Protein AF-A0A927RTX3-F1 (afdb_monomer_lite)

Structure (mmCIF, N/CA/C/O backbone):
data_AF-A0A927RTX3-F1
#
_entry.id   AF-A0A927RTX3-F1
#
loop_
_atom_site.group_PDB
_atom_site.id
_atom_site.type_symbol
_atom_site.label_atom_id
_atom_site.label_alt_id
_atom_site.label_comp_id
_atom_site.label_asym_id
_atom_site.label_entity_id
_atom_site.label_seq_id
_atom_site.pdbx_PDB_ins_code
_atom_site.Cartn_x
_atom_site.Cartn_y
_atom_site.Cartn_z
_atom_site.occupancy
_atom_site.B_iso_or_equiv
_atom_site.auth_seq_id
_atom_site.auth_comp_id
_atom_site.auth_asym_id
_atom_site.auth_atom_id
_atom_site.pdbx_PDB_model_num
ATOM 1 N N . MET A 1 1 ? -53.000 -12.855 0.018 1.00 34.09 1 MET A N 1
ATOM 2 C CA . MET A 1 1 ? -52.598 -13.920 -0.933 1.00 34.09 1 MET A CA 1
ATOM 3 C C . MET A 1 1 ? -52.590 -13.356 -2.346 1.00 34.09 1 MET A C 1
ATOM 5 O O . MET A 1 1 ? -53.584 -12.774 -2.747 1.00 34.09 1 MET A O 1
ATOM 9 N N . LEU A 1 2 ? -51.492 -13.615 -3.063 1.00 26.03 2 LEU A N 1
ATOM 10 C CA . LEU A 1 2 ? -51.270 -13.464 -4.510 1.00 26.03 2 LEU A CA 1
ATOM 11 C C . LEU A 1 2 ? -51.064 -12.046 -5.086 1.00 26.03 2 LEU A C 1
ATOM 13 O O . LEU A 1 2 ? -51.989 -11.362 -5.503 1.00 26.03 2 LEU A O 1
ATOM 17 N N . ASN A 1 3 ? -49.768 -11.753 -5.256 1.00 25.67 3 ASN A N 1
ATOM 18 C CA . ASN A 1 3 ? -49.140 -11.005 -6.351 1.00 25.67 3 ASN A CA 1
ATOM 19 C C . ASN A 1 3 ? -49.271 -9.475 -6.387 1.00 25.67 3 ASN A C 1
ATOM 21 O O . ASN A 1 3 ? -50.025 -8.907 -7.169 1.00 25.67 3 ASN A O 1
ATOM 25 N N . SER A 1 4 ? -48.350 -8.821 -5.674 1.00 25.05 4 SER A N 1
ATOM 26 C CA . SER A 1 4 ? -47.776 -7.530 -6.066 1.00 25.05 4 SER A CA 1
ATOM 27 C C . SER A 1 4 ? -46.387 -7.777 -6.665 1.00 25.05 4 SER A C 1
ATOM 29 O O . SER A 1 4 ? -45.463 -8.110 -5.928 1.00 25.05 4 SER A O 1
ATOM 31 N N . ILE A 1 5 ? -46.233 -7.640 -7.989 1.00 30.06 5 ILE A N 1
ATOM 32 C CA . ILE A 1 5 ? -44.924 -7.544 -8.657 1.00 30.06 5 ILE A CA 1
ATOM 33 C C . ILE A 1 5 ? -45.000 -6.538 -9.826 1.00 30.06 5 ILE A C 1
ATOM 35 O O . ILE A 1 5 ? -45.649 -6.777 -10.839 1.00 30.06 5 ILE A O 1
ATOM 39 N N . LYS A 1 6 ? -44.225 -5.457 -9.653 1.00 26.33 6 LYS A N 1
ATOM 40 C CA . LYS A 1 6 ? -43.442 -4.676 -10.640 1.00 26.33 6 LYS A CA 1
ATOM 41 C C . LYS A 1 6 ? -44.137 -3.699 -11.601 1.00 26.33 6 LYS A C 1
ATOM 43 O O . LYS A 1 6 ? -44.420 -3.956 -12.765 1.00 26.33 6 LYS A O 1
ATOM 48 N N . SER A 1 7 ? -44.205 -2.480 -11.072 1.00 24.50 7 SER A N 1
ATOM 49 C CA . SER A 1 7 ? -43.767 -1.199 -11.646 1.00 24.50 7 SER A CA 1
ATOM 50 C C . SER A 1 7 ? -42.759 -1.232 -12.823 1.00 24.50 7 SER A C 1
ATOM 52 O O . SER A 1 7 ? -41.646 -1.735 -12.697 1.00 24.50 7 SER A O 1
ATOM 54 N N . LYS A 1 8 ? -43.175 -0.529 -13.891 1.00 24.83 8 LYS A N 1
ATOM 55 C CA . LYS A 1 8 ? -42.449 0.395 -14.795 1.00 24.83 8 LYS A CA 1
ATOM 56 C C . LYS A 1 8 ? -41.190 -0.096 -15.526 1.00 24.83 8 LYS A C 1
ATOM 58 O O . LYS A 1 8 ? -40.077 -0.085 -15.015 1.00 24.83 8 LYS A O 1
ATOM 63 N N . THR A 1 9 ? -41.361 -0.315 -16.830 1.00 25.31 9 THR A N 1
ATOM 64 C CA . THR A 1 9 ? -40.290 -0.321 -17.835 1.00 25.31 9 THR A CA 1
ATOM 65 C C . THR A 1 9 ? -40.784 0.400 -19.096 1.00 25.31 9 THR A C 1
ATOM 67 O O . THR A 1 9 ? -41.939 0.232 -19.483 1.00 25.31 9 THR A O 1
ATOM 70 N N . LYS A 1 10 ? -39.864 1.110 -19.767 1.00 24.94 10 LYS A N 1
ATOM 71 C CA . LYS A 1 10 ? -39.916 1.644 -21.148 1.00 24.94 10 LYS A CA 1
ATOM 72 C C . LYS A 1 10 ? -40.526 3.040 -21.352 1.00 24.94 10 LYS A C 1
ATOM 74 O O . LYS A 1 10 ? -41.687 3.168 -21.726 1.00 24.94 10 LYS A O 1
ATOM 79 N N . LYS A 1 11 ? -39.664 4.064 -21.285 1.00 24.02 11 LYS A N 1
ATOM 80 C CA . LYS A 1 11 ? -39.169 4.855 -22.442 1.00 24.02 11 LYS A CA 1
ATOM 81 C C . LYS A 1 11 ? -38.608 6.199 -21.957 1.00 24.02 11 LYS A C 1
ATOM 83 O O . LYS A 1 11 ? -39.391 7.055 -21.582 1.00 24.02 11 LYS A O 1
ATOM 88 N N . ILE A 1 12 ? -37.291 6.383 -22.053 1.00 24.83 12 ILE A N 1
ATOM 89 C CA . ILE A 1 12 ? -36.642 7.579 -22.619 1.00 24.83 12 ILE A CA 1
ATOM 90 C C . ILE A 1 12 ? -35.272 7.115 -23.136 1.00 24.83 12 ILE A C 1
ATOM 92 O O . ILE A 1 12 ? -34.474 6.525 -22.415 1.00 24.83 12 ILE A O 1
ATOM 96 N N . ILE A 1 13 ? -35.086 7.309 -24.437 1.00 31.06 13 ILE A N 1
ATOM 97 C CA . ILE A 1 13 ? -33.852 7.159 -25.206 1.00 31.06 13 ILE A CA 1
ATOM 98 C C . ILE A 1 13 ? -33.151 8.512 -25.072 1.00 31.06 13 ILE A C 1
ATOM 100 O O . ILE A 1 13 ? -33.700 9.470 -25.609 1.00 31.06 13 ILE A O 1
ATOM 104 N N . CYS A 1 14 ? -32.039 8.621 -24.323 1.00 29.05 14 CYS A N 1
ATOM 105 C CA . CYS A 1 14 ? -31.213 9.847 -24.306 1.00 29.05 14 CYS A CA 1
ATOM 106 C C . CYS A 1 14 ? -29.834 9.769 -23.596 1.00 29.05 14 CYS A C 1
ATOM 108 O O . CYS A 1 14 ? -29.438 10.756 -22.980 1.00 29.05 14 CYS A O 1
ATOM 110 N N . SER A 1 15 ? -29.058 8.668 -23.626 1.00 28.02 15 SER A N 1
ATOM 111 C CA . SER A 1 15 ? -27.756 8.692 -22.897 1.00 28.02 15 SER A CA 1
ATOM 112 C C . SER A 1 15 ? -26.576 7.863 -23.422 1.00 28.02 15 SER A C 1
ATOM 114 O O . SER A 1 15 ? -25.593 7.767 -22.704 1.00 28.02 15 SER A O 1
ATOM 116 N N . ILE A 1 16 ? -26.593 7.275 -24.629 1.00 29.42 16 ILE A N 1
ATOM 117 C CA . ILE A 1 16 ? -25.418 6.515 -25.140 1.00 29.42 16 ILE A CA 1
ATOM 118 C C . ILE A 1 16 ? -25.230 6.707 -26.659 1.00 29.42 16 ILE A C 1
ATOM 120 O O . ILE A 1 16 ? -25.156 5.751 -27.422 1.00 29.42 16 ILE A O 1
ATOM 124 N N . ALA A 1 17 ? -25.220 7.957 -27.132 1.00 27.33 17 ALA A N 1
ATOM 125 C CA . ALA A 1 17 ? -24.906 8.263 -28.539 1.00 27.33 17 ALA A CA 1
ATOM 126 C C . ALA A 1 17 ? -24.318 9.671 -28.769 1.00 27.33 17 ALA A C 1
ATOM 128 O O . ALA A 1 17 ? -24.408 10.199 -29.873 1.00 27.33 17 ALA A O 1
ATOM 129 N N . LEU A 1 18 ? -23.722 10.298 -27.748 1.00 27.44 18 LEU A N 1
ATOM 130 C CA . LEU A 1 18 ? -23.052 11.597 -27.907 1.00 27.44 18 LEU A CA 1
ATOM 131 C C . LEU A 1 18 ? -21.828 11.746 -26.985 1.00 27.44 18 LEU A C 1
ATOM 133 O O . LEU A 1 18 ? -21.615 12.773 -26.359 1.00 27.44 18 LEU A O 1
ATOM 137 N N . ALA A 1 19 ? -21.026 10.681 -26.918 1.00 28.19 19 ALA A N 1
ATOM 138 C CA . ALA A 1 19 ? -19.646 10.684 -26.417 1.00 28.19 19 ALA A CA 1
ATOM 139 C C . ALA A 1 19 ? -18.730 9.906 -27.390 1.00 28.19 19 ALA A C 1
ATOM 141 O O . ALA A 1 19 ? -17.828 9.183 -26.991 1.00 28.19 19 ALA A O 1
ATOM 142 N N . LEU A 1 20 ? -19.019 10.019 -28.692 1.00 28.75 20 LEU A N 1
ATOM 143 C CA . LEU A 1 20 ? -18.224 9.484 -29.806 1.00 28.75 20 LEU A CA 1
ATOM 144 C C . LEU A 1 20 ? -18.135 10.551 -30.901 1.00 28.75 20 LEU A C 1
ATOM 146 O O . LEU A 1 20 ? -18.599 10.377 -32.025 1.00 28.75 20 LEU A O 1
ATOM 150 N N . GLY A 1 21 ? -17.612 11.713 -30.525 1.00 29.86 21 GLY A N 1
ATOM 151 C CA . GLY A 1 21 ? -17.548 12.869 -31.405 1.00 29.86 21 GLY A CA 1
ATOM 152 C C . GLY A 1 21 ? -16.584 13.924 -30.899 1.00 29.86 21 GLY A C 1
ATOM 153 O O . GLY A 1 21 ? -17.017 15.041 -30.686 1.00 29.86 21 GLY A O 1
ATOM 154 N N . ILE A 1 22 ? -15.322 13.548 -30.678 1.00 33.56 22 ILE A N 1
ATOM 155 C CA . ILE A 1 22 ? -14.101 14.359 -30.836 1.00 33.56 22 ILE A CA 1
ATOM 156 C C . ILE A 1 22 ? -12.966 13.327 -30.894 1.00 33.56 22 ILE A C 1
ATOM 158 O O . ILE A 1 22 ? -12.798 12.545 -29.966 1.00 33.56 22 ILE A O 1
ATOM 162 N N . GLY A 1 23 ? -12.243 13.271 -32.010 1.00 31.80 23 GLY A N 1
ATOM 163 C CA . GLY A 1 23 ? -11.164 12.294 -32.214 1.00 31.80 23 GLY A CA 1
ATOM 164 C C . GLY A 1 23 ? -11.014 11.800 -33.652 1.00 31.80 23 GLY A C 1
ATOM 165 O O . GLY A 1 23 ? -10.598 10.673 -33.871 1.00 31.80 23 GLY A O 1
ATOM 166 N N . ALA A 1 24 ? -11.398 12.605 -34.641 1.00 28.33 24 ALA A N 1
ATOM 167 C CA . ALA A 1 24 ? -11.062 12.360 -36.040 1.00 28.33 24 ALA A CA 1
ATOM 168 C C . ALA A 1 24 ? -11.024 13.696 -36.790 1.00 28.33 24 ALA A C 1
ATOM 170 O O . ALA A 1 24 ? -11.840 13.963 -37.669 1.00 28.33 24 ALA A O 1
ATOM 171 N N . THR A 1 25 ? -10.083 14.570 -36.430 1.00 26.33 25 THR A N 1
ATOM 172 C CA . THR A 1 25 ? -9.569 15.522 -37.417 1.00 26.33 25 THR A CA 1
ATOM 173 C C . THR A 1 25 ? -8.566 14.766 -38.266 1.00 26.33 25 THR A C 1
ATOM 175 O O . THR A 1 25 ? -7.485 14.396 -37.816 1.00 26.33 25 THR A O 1
ATOM 178 N N . THR A 1 26 ? -8.992 14.489 -39.489 1.00 26.91 26 THR A N 1
ATOM 179 C CA . THR A 1 26 ? -8.202 13.943 -40.581 1.00 26.91 26 THR A CA 1
ATOM 180 C C . THR A 1 26 ? -6.860 14.661 -40.693 1.00 26.91 26 THR A C 1
ATOM 182 O O . THR A 1 26 ? -6.797 15.818 -41.108 1.00 26.91 26 THR A O 1
ATOM 185 N N . PHE A 1 27 ? -5.790 13.945 -40.357 1.00 28.19 27 PHE A N 1
ATOM 186 C CA . PHE A 1 27 ? -4.423 14.293 -40.712 1.00 28.19 27 PHE A CA 1
ATOM 187 C C . PHE A 1 27 ? -4.224 13.957 -42.198 1.00 28.19 27 PHE A C 1
ATOM 189 O O . PHE A 1 27 ? -3.668 12.928 -42.569 1.00 28.19 27 PHE A O 1
ATOM 196 N N . THR A 1 28 ? -4.777 14.781 -43.085 1.00 26.34 28 THR A N 1
ATOM 197 C CA . THR A 1 28 ? -4.452 14.733 -44.513 1.00 26.34 28 THR A CA 1
ATOM 198 C C . THR A 1 28 ? -3.301 15.692 -44.766 1.00 26.34 28 THR A C 1
ATOM 200 O O . THR A 1 28 ? -3.512 16.902 -44.790 1.00 26.34 28 THR A O 1
ATOM 203 N N . GLY A 1 29 ? -2.100 15.144 -44.956 1.00 27.78 29 GLY A N 1
ATOM 204 C CA . GLY A 1 29 ? -0.942 15.903 -45.432 1.00 27.78 29 GLY A CA 1
ATOM 205 C C . GLY A 1 29 ? 0.366 15.625 -44.696 1.00 27.78 29 GLY A C 1
ATOM 206 O O . GLY A 1 29 ? 1.021 16.565 -44.272 1.00 27.78 29 GLY A O 1
ATOM 207 N N . LEU A 1 30 ? 0.771 14.362 -44.560 1.00 26.00 30 LEU A N 1
ATOM 208 C CA . LEU A 1 30 ? 2.174 14.006 -44.324 1.00 26.00 30 LEU A CA 1
ATOM 209 C C . LEU A 1 30 ? 2.565 12.985 -45.388 1.00 26.00 30 LEU A C 1
ATOM 211 O O . LEU A 1 30 ? 2.276 11.799 -45.280 1.00 26.00 30 LEU A O 1
ATOM 215 N N . THR A 1 31 ? 3.175 13.466 -46.465 1.00 23.33 31 THR A N 1
ATOM 216 C CA . THR A 1 31 ? 4.011 12.618 -47.311 1.00 23.33 31 THR A CA 1
ATOM 217 C C . THR A 1 31 ? 5.304 12.383 -46.539 1.00 23.33 31 THR A C 1
ATOM 219 O O . THR A 1 31 ? 6.168 13.256 -46.505 1.00 23.33 31 THR A O 1
ATOM 222 N N . THR A 1 32 ? 5.414 11.243 -45.863 1.00 29.44 32 THR A N 1
ATOM 223 C CA . THR A 1 32 ? 6.668 10.773 -45.275 1.00 29.44 32 THR A CA 1
ATOM 224 C C . THR A 1 32 ? 7.583 10.310 -46.408 1.00 29.44 32 THR A C 1
ATOM 226 O O . THR A 1 32 ? 7.348 9.291 -47.053 1.00 29.44 32 THR A O 1
ATOM 229 N N . GLY A 1 33 ? 8.616 11.094 -46.702 1.00 26.59 33 GLY A N 1
ATOM 230 C CA . GLY A 1 33 ? 9.799 10.578 -47.378 1.00 26.59 33 GLY A CA 1
ATOM 231 C C . GLY A 1 33 ? 10.678 9.942 -46.313 1.00 26.59 33 GLY A C 1
ATOM 232 O O . GLY A 1 33 ? 11.297 10.662 -45.539 1.00 26.59 33 GLY A O 1
ATOM 233 N N . ALA A 1 34 ? 10.682 8.615 -46.222 1.00 28.45 34 ALA A N 1
ATOM 234 C CA . ALA A 1 34 ? 11.751 7.916 -45.529 1.00 28.45 34 ALA A CA 1
ATOM 235 C C . ALA A 1 34 ? 13.000 8.014 -46.417 1.00 28.45 34 ALA A C 1
ATOM 237 O O . ALA A 1 34 ? 13.024 7.415 -47.493 1.00 28.45 34 ALA A O 1
ATOM 238 N N . ASP A 1 35 ? 14.016 8.769 -46.000 1.00 28.23 35 ASP A N 1
ATOM 239 C CA . ASP A 1 35 ? 15.351 8.648 -46.589 1.00 28.23 35 ASP A CA 1
ATOM 240 C C . ASP A 1 35 ? 15.974 7.354 -46.060 1.00 28.23 35 ASP A C 1
ATOM 242 O O . ASP A 1 35 ? 16.711 7.323 -45.080 1.00 28.23 35 ASP A O 1
ATOM 246 N N . ILE A 1 36 ? 15.617 6.245 -46.705 1.00 33.31 36 ILE A N 1
ATOM 247 C CA . ILE A 1 36 ? 16.318 4.979 -46.540 1.00 33.31 36 ILE A CA 1
ATOM 248 C C . ILE A 1 36 ? 17.622 5.122 -47.327 1.00 33.31 36 ILE A C 1
ATOM 250 O O . ILE A 1 36 ? 17.599 5.139 -48.563 1.00 33.31 36 ILE A O 1
ATOM 254 N N . THR A 1 37 ? 18.766 5.198 -46.646 1.00 31.66 37 THR A N 1
ATOM 255 C CA . THR A 1 37 ? 20.087 5.018 -47.266 1.00 31.66 37 THR A CA 1
ATOM 256 C C . THR A 1 37 ? 20.203 3.583 -47.785 1.00 31.66 37 THR A C 1
ATOM 258 O O . THR A 1 37 ? 20.771 2.696 -47.162 1.00 31.66 37 THR A O 1
ATOM 261 N N . THR A 1 38 ? 19.618 3.340 -48.956 1.00 29.22 38 THR A N 1
ATOM 262 C CA . THR A 1 38 ? 19.695 2.075 -49.683 1.00 29.22 38 THR A CA 1
ATOM 263 C C . THR A 1 38 ? 20.921 2.097 -50.590 1.00 29.22 38 THR A C 1
ATOM 265 O O . THR A 1 38 ? 20.962 2.811 -51.592 1.00 29.22 38 THR A O 1
ATOM 268 N N . GLN A 1 39 ? 21.929 1.272 -50.295 1.00 28.16 39 GLN A N 1
ATOM 269 C CA . GLN A 1 39 ? 22.794 0.791 -51.371 1.00 28.16 39 GLN A CA 1
ATOM 270 C C . GLN A 1 39 ? 21.981 -0.216 -52.192 1.00 28.16 39 GLN A C 1
ATOM 272 O O . GLN A 1 39 ? 21.552 -1.252 -51.693 1.00 28.16 39 GLN A O 1
ATOM 277 N N . ALA A 1 40 ? 21.699 0.128 -53.445 1.00 25.47 40 ALA A N 1
ATOM 278 C CA . ALA A 1 40 ? 20.846 -0.656 -54.327 1.00 25.47 40 ALA A CA 1
ATOM 279 C C . ALA A 1 40 ? 21.403 -2.072 -54.594 1.00 25.47 40 ALA A C 1
ATOM 281 O O . ALA A 1 40 ? 22.481 -2.189 -55.173 1.00 25.47 40 ALA A O 1
ATOM 282 N N . LEU A 1 41 ? 20.637 -3.126 -54.255 1.00 27.66 41 LEU A N 1
ATOM 283 C CA . LEU A 1 41 ? 20.157 -4.207 -55.152 1.00 27.66 41 LEU A CA 1
ATOM 284 C C . LEU A 1 41 ? 19.618 -5.438 -54.371 1.00 27.66 41 LEU A C 1
ATOM 286 O O . LEU A 1 41 ? 20.322 -6.030 -53.563 1.00 27.66 41 LEU A O 1
ATOM 290 N N . ASN A 1 42 ? 18.413 -5.880 -54.773 1.00 27.70 42 ASN A N 1
ATOM 291 C CA . ASN A 1 42 ? 17.652 -7.108 -54.449 1.00 27.70 42 ASN A CA 1
ATOM 292 C C . ASN A 1 42 ? 16.775 -7.161 -53.174 1.00 27.70 42 ASN A C 1
ATOM 294 O O . ASN A 1 42 ? 17.170 -6.850 -52.060 1.00 27.70 42 ASN A O 1
ATOM 298 N N . THR A 1 43 ? 15.533 -7.595 -53.409 1.00 37.69 43 THR A N 1
ATOM 299 C CA . THR A 1 43 ? 14.366 -7.701 -52.519 1.00 37.69 43 THR A CA 1
ATOM 300 C C . THR A 1 43 ? 14.570 -8.639 -51.320 1.00 37.69 43 THR A C 1
ATOM 302 O O . THR A 1 43 ? 15.044 -9.757 -51.514 1.00 37.69 43 THR A O 1
ATOM 305 N N . ASN A 1 44 ? 14.088 -8.201 -50.143 1.00 36.69 44 ASN A N 1
ATOM 306 C CA . ASN A 1 44 ? 14.155 -8.794 -48.786 1.00 36.69 44 ASN A CA 1
ATOM 307 C C . ASN A 1 44 ? 15.376 -8.400 -47.927 1.00 36.69 44 ASN A C 1
ATOM 309 O O . ASN A 1 44 ? 16.035 -9.277 -47.374 1.00 36.69 44 ASN A O 1
ATOM 313 N N . GLN A 1 45 ? 15.661 -7.102 -47.760 1.00 39.66 45 GLN A N 1
ATOM 314 C CA . GLN A 1 45 ? 16.615 -6.658 -46.734 1.00 39.66 45 GLN A CA 1
ATOM 315 C C . GLN A 1 45 ? 15.923 -6.295 -45.417 1.00 39.66 45 GLN A C 1
ATOM 317 O O . GLN A 1 45 ? 15.027 -5.455 -45.364 1.00 39.66 45 GLN A O 1
ATOM 322 N N . ILE A 1 46 ? 16.379 -6.980 -44.374 1.00 51.75 46 ILE A N 1
ATOM 323 C CA . ILE A 1 46 ? 16.174 -6.713 -42.952 1.00 51.75 46 ILE A CA 1
ATOM 324 C C . ILE A 1 46 ? 16.980 -5.462 -42.594 1.00 51.75 46 ILE A C 1
ATOM 326 O O . ILE A 1 46 ? 18.134 -5.342 -43.008 1.00 51.75 46 ILE A O 1
ATOM 330 N N . VAL A 1 47 ? 16.355 -4.511 -41.899 1.00 52.97 47 VAL A N 1
ATOM 331 C CA . VAL A 1 47 ? 16.943 -3.192 -41.643 1.00 52.97 47 VAL A CA 1
ATOM 332 C C . VAL A 1 47 ? 17.645 -3.226 -40.289 1.00 52.97 47 VAL A C 1
ATOM 334 O O . VAL A 1 47 ? 16.999 -3.430 -39.264 1.00 52.97 47 VAL A O 1
ATOM 337 N N . LYS A 1 48 ? 18.972 -3.065 -40.310 1.00 50.03 48 LYS A N 1
ATOM 338 C CA . LYS A 1 48 ? 19.807 -2.920 -39.110 1.00 50.03 48 LYS A CA 1
ATOM 339 C C . LYS A 1 48 ? 19.868 -1.463 -38.624 1.00 50.03 48 LYS A C 1
ATOM 341 O O . LYS A 1 48 ? 19.975 -1.227 -37.437 1.00 50.03 48 LYS A O 1
ATOM 346 N N . ASP A 1 49 ? 19.678 -0.502 -39.531 1.00 58.53 49 ASP A N 1
ATOM 347 C CA . ASP A 1 49 ? 19.797 0.926 -39.230 1.00 58.53 49 ASP A CA 1
ATOM 348 C C . ASP A 1 49 ? 18.457 1.636 -39.470 1.00 58.53 49 ASP A C 1
ATOM 350 O O . ASP A 1 49 ? 18.167 2.088 -40.584 1.00 58.53 49 ASP A O 1
ATOM 354 N N . VAL A 1 50 ? 17.594 1.695 -38.449 1.00 62.81 50 VAL A N 1
ATOM 355 C CA . VAL A 1 50 ? 16.304 2.392 -38.560 1.00 62.81 50 VAL A CA 1
ATOM 356 C C . VAL A 1 50 ? 16.436 3.786 -37.965 1.00 62.81 50 VAL A C 1
ATOM 358 O O . VAL A 1 50 ? 16.582 3.966 -36.757 1.00 62.81 50 VAL A O 1
ATOM 361 N N . SER A 1 51 ? 16.317 4.797 -38.823 1.00 64.81 51 SER A N 1
ATOM 362 C CA . SER A 1 51 ? 16.113 6.175 -38.395 1.00 64.81 51 SER A CA 1
ATOM 363 C C . SER A 1 51 ? 14.905 6.772 -39.097 1.00 64.81 51 SER A C 1
ATOM 365 O O . SER A 1 51 ? 14.625 6.465 -40.256 1.00 64.81 51 SER A O 1
ATOM 367 N N . SER A 1 52 ? 14.170 7.624 -38.394 1.00 63.00 52 SER A N 1
ATOM 368 C CA . SER A 1 52 ? 13.112 8.414 -39.012 1.00 63.00 52 SER A CA 1
ATOM 369 C C . SER A 1 52 ? 13.120 9.828 -38.472 1.00 63.00 52 SER A C 1
ATOM 371 O O . SER A 1 52 ? 13.504 10.088 -37.326 1.00 63.00 52 SER A O 1
ATOM 373 N N . THR A 1 53 ? 12.653 10.751 -39.301 1.00 62.03 53 THR A N 1
ATOM 374 C CA . THR A 1 53 ? 12.372 12.107 -38.861 1.00 62.03 53 THR A CA 1
ATOM 375 C C . THR A 1 53 ? 10.988 12.134 -38.215 1.00 62.03 53 THR A C 1
ATOM 377 O O . THR A 1 53 ? 9.974 12.037 -38.903 1.00 62.03 53 THR A O 1
ATOM 380 N N . VAL A 1 54 ? 10.942 12.279 -36.889 1.00 59.56 54 VAL A N 1
ATOM 381 C CA . VAL A 1 54 ? 9.686 12.342 -36.107 1.00 59.56 54 VAL A CA 1
ATOM 382 C C . VAL A 1 54 ? 8.909 13.619 -36.427 1.00 59.56 54 VAL A C 1
ATOM 384 O O . VAL A 1 54 ? 7.683 13.670 -36.355 1.00 59.56 54 VAL A O 1
ATOM 387 N N . VAL A 1 55 ? 9.631 14.655 -36.852 1.00 58.00 55 VAL A N 1
ATOM 388 C CA . VAL A 1 55 ? 9.073 15.884 -37.399 1.00 58.00 55 VAL A CA 1
ATOM 389 C C . VAL A 1 55 ? 9.787 16.178 -38.713 1.00 58.00 55 VAL A C 1
ATOM 391 O O . VAL A 1 55 ? 10.988 16.406 -38.692 1.00 58.00 55 VAL A O 1
ATOM 394 N N . GLY A 1 56 ? 9.061 16.148 -39.838 1.00 48.66 56 GLY A N 1
ATOM 395 C CA . GLY A 1 56 ? 9.613 16.238 -41.197 1.00 48.66 56 GLY A CA 1
ATOM 396 C C . GLY A 1 56 ? 10.675 17.328 -41.406 1.00 48.66 56 GLY A C 1
ATOM 397 O O . GLY A 1 56 ? 10.636 18.379 -40.776 1.00 48.66 56 GLY A O 1
ATOM 398 N N . THR A 1 57 ? 11.614 17.031 -42.310 1.00 40.03 57 THR A N 1
ATOM 399 C CA . THR A 1 57 ? 12.782 17.827 -42.731 1.00 40.03 57 THR A CA 1
ATOM 400 C C . THR A 1 57 ? 12.719 19.324 -42.386 1.00 40.03 57 THR A C 1
ATOM 402 O O . THR A 1 57 ? 12.104 20.110 -43.109 1.00 40.03 57 THR A O 1
ATOM 405 N N . GLY A 1 58 ? 13.419 19.692 -41.308 1.00 48.62 58 GLY A N 1
ATOM 406 C CA . GLY A 1 58 ? 13.815 21.048 -40.933 1.00 48.62 58 GLY A CA 1
ATOM 407 C C . GLY A 1 58 ? 12.703 21.918 -40.349 1.00 48.62 58 GLY A C 1
ATOM 408 O O . GLY A 1 58 ? 11.858 22.432 -41.086 1.00 48.62 58 GLY A O 1
ATOM 409 N N . TYR A 1 59 ? 12.805 22.276 -39.062 1.00 55.41 59 TYR A N 1
ATOM 410 C CA . TYR A 1 59 ? 12.273 23.572 -38.604 1.00 55.41 59 TYR A CA 1
ATOM 411 C C . TYR A 1 59 ? 13.139 24.708 -39.158 1.00 55.41 59 TYR A C 1
ATOM 413 O O . TYR A 1 59 ? 13.700 25.528 -38.435 1.00 55.41 59 TYR A O 1
ATOM 421 N N . ASN A 1 60 ? 13.249 24.752 -40.473 1.00 61.53 60 ASN A N 1
ATOM 422 C CA . ASN A 1 60 ? 13.738 25.910 -41.169 1.00 61.53 60 ASN A CA 1
ATOM 423 C C . ASN A 1 60 ? 12.640 26.941 -40.993 1.00 61.53 60 ASN A C 1
ATOM 425 O O . ASN A 1 60 ? 11.468 26.638 -41.235 1.00 61.53 60 ASN A O 1
ATOM 429 N N . PHE A 1 61 ? 13.007 28.098 -40.454 1.00 75.12 61 PHE A N 1
ATOM 430 C CA . PHE A 1 61 ? 12.097 29.113 -39.945 1.00 75.12 61 PHE A CA 1
ATOM 431 C C . PHE A 1 61 ? 11.259 29.725 -41.083 1.00 75.12 61 PHE A C 1
ATOM 433 O O . PHE A 1 61 ? 11.447 30.855 -41.506 1.00 75.12 61 PHE A O 1
ATOM 440 N N . ASN A 1 62 ? 10.343 28.951 -41.655 1.00 63.41 62 ASN A N 1
ATOM 441 C CA . ASN A 1 62 ? 9.641 29.269 -42.881 1.00 63.41 62 ASN A CA 1
ATOM 442 C C . ASN A 1 62 ? 8.549 30.301 -42.592 1.00 63.41 62 ASN A C 1
ATOM 444 O O . ASN A 1 62 ? 7.596 30.035 -41.862 1.00 63.41 62 ASN A O 1
ATOM 448 N N . VAL A 1 63 ? 8.683 31.476 -43.204 1.00 61.81 63 VAL A N 1
ATOM 449 C CA . VAL A 1 63 ? 7.685 32.557 -43.176 1.00 61.81 63 VAL A CA 1
ATOM 450 C C . VAL A 1 63 ? 6.976 32.686 -44.529 1.00 61.81 63 VAL A C 1
ATOM 452 O O . VAL A 1 63 ? 7.559 32.350 -45.568 1.00 61.81 63 VAL A O 1
ATOM 455 N N . SER A 1 64 ? 5.714 33.131 -44.504 1.00 50.47 64 SER A N 1
ATOM 456 C CA . SER A 1 64 ? 4.791 33.207 -45.652 1.00 50.47 64 SER A CA 1
ATOM 457 C C . SER A 1 64 ? 4.801 34.544 -46.408 1.00 50.47 64 SER A C 1
ATOM 459 O O . SER A 1 64 ? 4.064 34.687 -47.380 1.00 50.47 64 SER A O 1
ATOM 461 N N . THR A 1 65 ? 5.594 35.526 -45.975 1.00 54.91 65 THR A N 1
ATOM 462 C CA . THR A 1 65 ? 5.661 36.882 -46.556 1.00 54.91 65 THR A CA 1
ATOM 463 C C . THR A 1 65 ? 7.112 37.322 -46.792 1.00 54.91 65 THR A C 1
ATOM 465 O O . THR A 1 65 ? 8.039 36.652 -46.338 1.00 54.91 65 THR A O 1
ATOM 468 N N . SER A 1 66 ? 7.299 38.402 -47.562 1.00 53.91 66 SER A N 1
ATOM 469 C CA . SER A 1 66 ? 8.598 38.892 -48.058 1.00 53.91 66 SER A CA 1
ATOM 470 C C . SER A 1 66 ? 9.315 39.908 -47.163 1.00 53.91 66 SER A C 1
ATOM 472 O O . SER A 1 66 ? 10.472 40.203 -47.438 1.00 53.91 66 SER A O 1
ATOM 474 N N . ASP A 1 67 ? 8.655 40.454 -46.140 1.00 57.91 67 ASP A N 1
ATOM 475 C CA . ASP A 1 67 ? 9.292 41.392 -45.202 1.00 57.91 67 ASP A CA 1
ATOM 476 C C . ASP A 1 67 ? 10.313 40.635 -44.322 1.00 57.91 67 ASP A C 1
ATOM 478 O O . ASP A 1 67 ? 10.187 39.432 -44.125 1.00 57.91 67 ASP A O 1
ATOM 482 N N . SER A 1 68 ? 11.374 41.261 -43.821 1.00 63.59 68 SER A N 1
ATOM 483 C CA . SER A 1 68 ? 12.403 40.571 -43.024 1.00 63.59 68 SER A CA 1
ATOM 484 C C . SER A 1 68 ? 13.102 41.593 -42.135 1.00 63.59 68 SER A C 1
ATOM 486 O O . SER A 1 68 ? 13.695 42.491 -42.711 1.00 63.59 68 SER A O 1
ATOM 488 N N . PRO A 1 69 ? 13.121 41.451 -40.792 1.00 73.12 69 PRO A N 1
ATOM 489 C CA . PRO A 1 69 ? 12.859 40.222 -40.028 1.00 73.12 69 PRO A CA 1
ATOM 490 C C . PRO A 1 69 ? 11.378 39.983 -39.651 1.00 73.12 69 PRO A C 1
ATOM 492 O O . PRO A 1 69 ? 10.708 40.874 -39.136 1.00 73.12 69 PRO A O 1
ATOM 495 N N . ILE A 1 70 ? 10.870 38.747 -39.805 1.00 77.62 70 ILE A N 1
ATOM 496 C CA . ILE A 1 70 ? 9.488 38.354 -39.411 1.00 77.62 70 ILE A CA 1
ATOM 497 C C . ILE A 1 70 ? 9.485 37.396 -38.214 1.00 77.62 70 ILE A C 1
ATOM 499 O O . ILE A 1 70 ? 10.377 36.574 -38.060 1.00 77.62 70 ILE A O 1
ATOM 503 N N . GLN A 1 71 ? 8.446 37.408 -37.378 1.00 79.12 71 GLN A N 1
ATOM 504 C CA . GLN A 1 71 ? 8.289 36.390 -36.335 1.00 79.12 71 GLN A CA 1
ATOM 505 C C . GLN A 1 71 ? 8.219 34.948 -36.907 1.00 79.12 71 GLN A C 1
ATOM 507 O O . GLN A 1 71 ? 7.385 34.672 -37.771 1.00 79.12 71 GLN A O 1
ATOM 512 N N . PRO A 1 72 ? 9.029 33.999 -36.401 1.00 81.00 72 PRO A N 1
ATOM 513 C CA . PRO A 1 72 ? 8.973 32.600 -36.825 1.00 81.00 72 PRO A CA 1
ATOM 514 C C . PRO A 1 72 ? 7.613 31.934 -36.539 1.00 81.00 72 PRO A C 1
ATOM 516 O O . PRO A 1 72 ? 7.063 32.048 -35.443 1.00 81.00 72 PRO A O 1
ATOM 519 N N . SER A 1 73 ? 7.084 31.198 -37.524 1.00 78.06 73 SER A N 1
ATOM 520 C CA . SER A 1 73 ? 5.835 30.430 -37.392 1.00 78.06 73 SER A CA 1
ATOM 521 C C . SER A 1 73 ? 5.989 29.286 -36.384 1.00 78.06 73 SER A C 1
ATOM 523 O O . SER A 1 73 ? 6.963 28.540 -36.447 1.00 78.06 73 SER A O 1
ATOM 525 N N . GLY A 1 74 ? 5.031 29.132 -35.463 1.00 77.44 74 GLY A N 1
ATOM 526 C CA . GLY A 1 74 ? 5.072 28.095 -34.420 1.00 77.44 74 GLY A CA 1
ATOM 527 C C . GLY A 1 74 ? 6.030 28.388 -33.259 1.00 77.44 74 GLY A C 1
ATOM 528 O O . GLY A 1 74 ? 6.323 27.484 -32.477 1.00 77.44 74 GLY A O 1
ATOM 529 N N . TRP A 1 75 ? 6.509 29.631 -33.142 1.00 84.38 75 TRP A N 1
ATOM 530 C CA . TRP A 1 75 ? 7.363 30.094 -32.051 1.00 84.38 75 TRP A CA 1
ATOM 531 C C . TRP A 1 75 ? 6.783 31.353 -31.391 1.00 84.38 75 TRP A C 1
ATOM 533 O O . TRP A 1 75 ? 6.355 32.311 -32.043 1.00 84.38 75 TRP A O 1
ATOM 543 N N . THR A 1 76 ? 6.809 31.362 -30.065 1.00 88.25 76 THR A N 1
ATOM 544 C CA . THR A 1 76 ? 6.384 32.456 -29.188 1.00 88.25 76 THR A CA 1
ATOM 545 C C . THR A 1 76 ? 7.593 33.151 -28.583 1.00 88.25 76 THR A C 1
ATOM 547 O O . THR A 1 76 ? 8.582 32.508 -28.242 1.00 88.25 76 THR A O 1
ATOM 550 N N . LYS A 1 77 ? 7.517 34.474 -28.448 1.00 87.62 77 LYS A N 1
ATOM 551 C CA . LYS A 1 77 ? 8.583 35.293 -27.860 1.00 87.62 77 LYS A CA 1
ATOM 552 C C . LYS A 1 77 ? 8.671 35.041 -26.351 1.00 87.62 77 LYS A C 1
ATOM 554 O O . LYS A 1 77 ? 7.640 34.882 -25.703 1.00 87.62 77 LYS A O 1
ATOM 559 N N . LEU A 1 78 ? 9.888 35.020 -25.818 1.00 85.44 78 LEU A N 1
ATOM 560 C CA . LEU A 1 78 ? 10.175 34.992 -24.386 1.00 85.44 78 LEU A CA 1
ATOM 561 C C . LEU A 1 78 ? 10.751 36.361 -24.001 1.00 85.44 78 LEU A C 1
ATOM 563 O O . LEU A 1 78 ? 11.916 36.651 -24.281 1.00 85.44 78 LEU A O 1
ATOM 567 N N . ASP A 1 79 ? 9.915 37.219 -23.414 1.00 66.00 79 ASP A N 1
ATOM 568 C CA . ASP A 1 79 ? 10.314 38.546 -22.933 1.00 66.00 79 ASP A CA 1
ATOM 569 C C . ASP A 1 79 ? 10.784 38.453 -21.472 1.00 66.00 79 ASP A C 1
ATOM 571 O O . ASP A 1 79 ? 10.164 37.769 -20.660 1.00 66.00 79 ASP A O 1
ATOM 575 N N . SER A 1 80 ? 11.865 39.150 -21.107 1.00 55.53 80 SER A N 1
ATOM 576 C CA . SER A 1 80 ? 12.251 39.311 -19.698 1.00 55.53 80 SER A CA 1
ATOM 577 C C . SER A 1 80 ? 11.760 40.659 -19.166 1.00 55.53 80 SER A C 1
ATOM 579 O O . SER A 1 80 ? 11.965 41.670 -19.835 1.00 55.53 80 SER A O 1
ATOM 581 N N . GLU A 1 81 ? 11.175 40.688 -17.965 1.00 46.91 81 GLU A N 1
ATOM 582 C CA . GLU A 1 81 ? 10.494 41.841 -17.330 1.00 46.91 81 GLU A CA 1
ATOM 583 C C . GLU A 1 81 ? 11.344 43.125 -17.166 1.00 46.91 81 GLU A C 1
ATOM 585 O O . GLU A 1 81 ? 10.841 44.167 -16.761 1.00 46.91 81 GLU A O 1
ATOM 590 N N . SER A 1 82 ? 12.633 43.088 -17.509 1.00 48.78 82 SER A N 1
ATOM 591 C CA . SER A 1 82 ? 13.589 44.205 -17.416 1.00 48.78 82 SER A CA 1
ATOM 592 C C . SER A 1 82 ? 13.886 44.894 -18.763 1.00 48.78 82 SER A C 1
ATOM 594 O O . SER A 1 82 ? 14.844 45.659 -18.866 1.00 48.78 82 SER A O 1
ATOM 596 N N . TYR A 1 83 ? 13.125 44.597 -19.822 1.00 53.03 83 TYR A N 1
ATOM 597 C CA . TYR A 1 83 ? 13.499 44.927 -21.201 1.00 53.03 83 TYR A CA 1
ATOM 598 C C . TYR A 1 83 ? 12.825 46.194 -21.761 1.00 53.03 83 TYR A C 1
ATOM 600 O O . TYR A 1 83 ? 11.605 46.340 -21.723 1.00 53.03 83 TYR A O 1
ATOM 608 N N . ASN A 1 84 ? 13.624 47.085 -22.366 1.00 49.06 84 ASN A N 1
ATOM 609 C CA . ASN A 1 84 ? 13.134 48.177 -23.208 1.00 49.06 84 ASN A CA 1
ATOM 610 C C . ASN A 1 84 ? 13.088 47.675 -24.664 1.00 49.06 84 ASN A C 1
ATOM 612 O O . ASN A 1 84 ? 14.130 47.433 -25.273 1.00 49.06 84 ASN A O 1
ATOM 616 N N . GLY A 1 85 ? 11.874 47.497 -25.194 1.00 51.16 85 GLY A N 1
ATOM 617 C CA . GLY A 1 85 ? 11.502 46.792 -26.435 1.00 51.16 85 GLY A CA 1
ATOM 618 C C . GLY A 1 85 ? 12.283 47.083 -27.727 1.00 51.16 85 GLY A C 1
ATOM 619 O O . GLY A 1 85 ? 12.171 46.318 -28.684 1.00 51.16 85 GLY A O 1
ATOM 620 N N . ASN A 1 86 ? 13.040 48.180 -27.768 1.00 56.66 86 ASN A N 1
ATOM 621 C CA . ASN A 1 86 ? 13.426 48.863 -29.003 1.00 56.66 86 ASN A CA 1
ATOM 622 C C . ASN A 1 86 ? 14.833 48.524 -29.529 1.00 56.66 86 ASN A C 1
ATOM 624 O O . ASN A 1 86 ? 15.154 48.938 -30.637 1.00 56.66 86 ASN A O 1
ATOM 628 N N . ASN A 1 87 ? 15.658 47.766 -28.790 1.00 70.75 87 ASN A N 1
ATOM 629 C CA . ASN A 1 87 ? 17.094 47.615 -29.105 1.00 70.75 87 ASN A CA 1
ATOM 630 C C . ASN A 1 87 ? 17.530 46.207 -29.577 1.00 70.75 87 ASN A C 1
ATOM 632 O O . ASN A 1 87 ? 18.728 45.958 -29.712 1.00 70.75 87 ASN A O 1
ATOM 636 N N . VAL A 1 88 ? 16.602 45.262 -29.795 1.00 83.88 88 VAL A N 1
ATOM 637 C CA . VAL A 1 88 ? 16.912 43.919 -30.338 1.00 83.88 88 VAL A CA 1
ATOM 638 C C . VAL A 1 88 ? 16.170 43.708 -31.648 1.00 83.88 88 VAL A C 1
ATOM 640 O O . VAL A 1 88 ? 14.936 43.694 -31.675 1.00 83.88 88 VAL A O 1
ATOM 643 N N . ILE A 1 89 ? 16.931 43.467 -32.711 1.00 87.12 89 ILE A N 1
ATOM 644 C CA . ILE A 1 89 ? 16.425 43.109 -34.034 1.00 87.12 89 ILE A CA 1
ATOM 645 C C . ILE A 1 89 ? 16.266 41.591 -34.062 1.00 87.12 89 ILE A C 1
ATOM 647 O O . ILE A 1 89 ? 17.212 40.855 -33.781 1.00 87.12 89 ILE A O 1
ATOM 651 N N . LYS A 1 90 ? 15.057 41.097 -34.333 1.00 87.88 90 LYS A N 1
ATOM 652 C CA . LYS A 1 90 ? 14.743 39.672 -34.179 1.00 87.88 90 LYS A CA 1
ATOM 653 C C . LYS A 1 90 ? 13.695 39.191 -35.160 1.00 87.88 90 LYS A C 1
ATOM 655 O O . LYS A 1 90 ? 12.704 39.872 -35.400 1.00 87.88 90 LYS A O 1
ATOM 660 N N . GLY A 1 91 ? 13.869 37.969 -35.634 1.00 86.50 91 GLY A N 1
ATOM 661 C CA . GLY A 1 91 ? 12.957 37.335 -36.571 1.00 86.50 91 GLY A CA 1
ATOM 662 C C . GLY A 1 91 ? 13.701 36.480 -37.581 1.00 86.50 91 GLY A C 1
ATOM 663 O O . GLY A 1 91 ? 14.916 36.327 -37.533 1.00 86.50 91 GLY A O 1
ATOM 664 N N . VAL A 1 92 ? 12.947 35.900 -38.492 1.00 87.56 92 VAL A N 1
ATOM 665 C CA . VAL A 1 92 ? 13.444 35.137 -39.619 1.00 87.56 92 VAL A CA 1
ATOM 666 C C . VAL A 1 92 ? 13.993 36.088 -40.660 1.00 87.56 92 VAL A C 1
ATOM 668 O O . VAL A 1 92 ? 13.284 36.996 -41.089 1.00 87.56 92 VAL A O 1
ATOM 671 N N . VAL A 1 93 ? 15.219 35.817 -41.089 1.00 86.75 93 VAL A N 1
ATOM 672 C CA . VAL A 1 93 ? 15.922 36.539 -42.148 1.00 86.75 93 VAL A CA 1
ATOM 673 C C . VAL A 1 93 ? 16.318 35.591 -43.275 1.00 86.75 93 VAL A C 1
ATOM 675 O O . VAL A 1 93 ? 16.554 34.400 -43.046 1.00 86.75 93 VAL A O 1
ATOM 678 N N . ASN A 1 94 ? 16.388 36.115 -44.501 1.00 84.81 94 ASN A N 1
ATOM 679 C CA . ASN A 1 94 ? 16.820 35.368 -45.679 1.00 84.81 94 ASN A CA 1
ATOM 680 C C . ASN A 1 94 ? 18.292 35.672 -46.001 1.00 84.81 94 ASN A C 1
ATOM 682 O O . ASN A 1 94 ? 18.631 36.794 -46.354 1.00 84.81 94 ASN A O 1
ATOM 686 N N . ILE A 1 95 ? 19.168 34.670 -45.913 1.00 83.75 95 ILE A N 1
ATOM 687 C CA . ILE A 1 95 ? 20.616 34.822 -46.139 1.00 83.75 95 ILE A CA 1
ATOM 688 C C . ILE A 1 95 ? 21.070 34.356 -47.533 1.00 83.75 95 ILE A C 1
ATOM 690 O O . ILE A 1 95 ? 22.277 34.250 -47.765 1.00 83.75 95 ILE A O 1
ATOM 694 N N . GLU A 1 96 ? 20.132 34.061 -48.448 1.00 80.94 96 GLU A N 1
ATOM 695 C CA . GLU A 1 96 ? 20.382 33.544 -49.810 1.00 80.94 96 GLU A CA 1
ATOM 696 C C . GLU A 1 96 ? 21.507 34.294 -50.536 1.00 80.94 96 GLU A C 1
ATOM 698 O O . GLU A 1 96 ? 22.423 33.692 -51.096 1.00 80.94 96 GLU A O 1
ATOM 703 N N . ASN A 1 97 ? 21.450 35.622 -50.498 1.00 78.06 97 ASN A N 1
ATOM 704 C CA . ASN A 1 97 ? 22.398 36.531 -51.125 1.00 78.06 97 ASN A CA 1
ATOM 705 C C . ASN A 1 97 ? 22.315 37.911 -50.450 1.00 78.06 97 ASN A C 1
ATOM 707 O O . ASN A 1 97 ? 21.401 38.169 -49.668 1.00 78.06 97 ASN A O 1
ATOM 711 N N . ASP A 1 98 ? 23.255 38.805 -50.765 1.00 76.06 98 ASP A N 1
ATOM 712 C CA . ASP A 1 98 ? 23.304 40.150 -50.171 1.00 76.06 98 ASP A CA 1
ATOM 713 C C . ASP A 1 98 ? 22.094 41.021 -50.565 1.00 76.06 98 ASP A C 1
ATOM 715 O O . ASP A 1 98 ? 21.751 41.943 -49.841 1.00 76.06 98 ASP A O 1
ATOM 719 N N . SER A 1 99 ? 21.404 40.727 -51.678 1.00 77.19 99 SER A N 1
ATOM 720 C CA . SER A 1 99 ? 20.169 41.443 -52.049 1.00 77.19 99 SER A CA 1
ATOM 721 C C . SER A 1 99 ? 18.942 41.031 -51.230 1.00 77.19 99 SER A C 1
ATOM 723 O O . SER A 1 99 ? 17.972 41.780 -51.195 1.00 77.19 99 SER A O 1
ATOM 725 N N . ASN A 1 100 ? 18.979 39.863 -50.583 1.00 77.31 100 ASN A N 1
ATOM 726 C CA . ASN A 1 100 ? 17.898 39.344 -49.742 1.00 77.31 100 ASN A CA 1
ATOM 727 C C . ASN A 1 100 ? 18.148 39.585 -48.241 1.00 77.31 100 ASN A C 1
ATOM 729 O O . ASN A 1 100 ? 17.245 39.354 -47.438 1.00 77.31 100 ASN A O 1
ATOM 733 N N . PHE A 1 101 ? 19.353 40.034 -47.873 1.00 83.44 101 PHE A N 1
ATOM 734 C CA . PHE A 1 101 ? 19.756 40.327 -46.502 1.00 83.44 101 PHE A CA 1
ATOM 735 C C . PHE A 1 101 ? 20.152 41.800 -46.378 1.00 83.44 101 PHE A C 1
ATOM 737 O O . PHE A 1 101 ? 21.270 42.182 -46.727 1.00 83.44 101 PHE A O 1
ATOM 744 N N . ASP A 1 102 ? 19.244 42.624 -45.866 1.00 84.62 102 ASP A N 1
ATOM 745 C CA . ASP A 1 102 ? 19.519 44.037 -45.626 1.00 84.62 102 ASP A CA 1
ATOM 746 C C . ASP A 1 102 ? 20.371 44.201 -44.357 1.00 84.62 102 ASP A C 1
ATOM 748 O O . ASP A 1 102 ? 19.911 43.980 -43.235 1.00 84.62 102 ASP A O 1
ATOM 752 N N . THR A 1 103 ? 21.643 44.567 -44.531 1.00 82.50 103 THR A N 1
ATOM 753 C CA . THR A 1 103 ? 22.584 44.762 -43.420 1.00 82.50 103 THR A CA 1
ATOM 754 C C . THR A 1 103 ? 22.239 45.961 -42.541 1.00 82.50 103 THR A C 1
ATOM 756 O O . THR A 1 103 ? 22.580 45.948 -41.358 1.00 82.50 103 THR A O 1
ATOM 759 N N . GLU A 1 104 ? 21.589 46.989 -43.099 1.00 81.19 104 GLU A N 1
ATOM 760 C CA . GLU A 1 104 ? 21.159 48.167 -42.341 1.00 81.19 104 GLU A CA 1
ATOM 761 C C . GLU A 1 104 ? 19.951 47.809 -41.467 1.00 81.19 104 GLU A C 1
ATOM 763 O O . GLU A 1 104 ? 19.969 48.081 -40.267 1.00 81.19 104 GLU A O 1
ATOM 768 N N . GLU A 1 105 ? 18.957 47.110 -42.025 1.00 82.81 105 GLU A N 1
ATOM 769 C CA . GLU A 1 105 ? 17.772 46.658 -41.280 1.00 82.81 105 GLU A CA 1
ATOM 770 C C . GLU A 1 105 ? 18.105 45.568 -40.248 1.00 82.81 105 GLU A C 1
ATOM 772 O O . GLU A 1 105 ? 17.562 45.561 -39.143 1.00 82.81 105 GLU A O 1
ATOM 777 N N . CYS A 1 106 ? 19.025 44.654 -40.572 1.00 82.19 106 CYS A N 1
ATOM 778 C CA . CYS A 1 106 ? 19.416 43.565 -39.674 1.00 82.19 106 CYS A CA 1
ATOM 779 C C . CYS A 1 106 ? 20.444 43.988 -38.609 1.00 82.19 106 CYS A C 1
ATOM 781 O O . CYS A 1 106 ? 20.647 43.260 -37.630 1.00 82.19 106 CYS A O 1
ATOM 783 N N . GLY A 1 107 ? 21.110 45.135 -38.786 1.00 83.12 107 GLY A N 1
ATOM 784 C CA . GLY A 1 107 ? 22.127 45.655 -37.867 1.00 83.12 107 GLY A CA 1
ATOM 785 C C . GLY A 1 107 ? 23.331 44.724 -37.685 1.00 83.12 107 GLY A C 1
ATOM 786 O O . GLY A 1 107 ? 23.935 44.693 -36.615 1.00 83.12 107 GLY A O 1
ATOM 787 N N . THR A 1 108 ? 23.629 43.888 -38.680 1.00 84.62 108 THR A N 1
ATOM 788 C CA . THR A 1 108 ? 24.730 42.913 -38.667 1.00 84.62 108 THR A CA 1
ATOM 789 C C . THR A 1 108 ? 25.096 42.511 -40.097 1.00 84.62 108 THR A C 1
ATOM 791 O O . THR A 1 108 ? 24.322 42.741 -41.024 1.00 84.62 108 THR A O 1
ATOM 794 N N . SER A 1 109 ? 26.270 41.912 -40.304 1.00 85.69 109 SER A N 1
ATOM 795 C CA . SER A 1 109 ? 26.656 41.362 -41.608 1.00 85.69 109 SER A CA 1
ATOM 796 C C . SER A 1 109 ? 25.952 40.033 -41.888 1.00 85.69 109 SER A C 1
ATOM 798 O O . SER A 1 109 ? 25.699 39.253 -40.967 1.00 85.69 109 SER A O 1
ATOM 800 N N . ARG A 1 110 ? 25.705 39.733 -43.169 1.00 87.25 110 ARG A N 1
ATOM 801 C CA . ARG A 1 110 ? 25.136 38.445 -43.586 1.00 87.25 110 ARG A CA 1
ATOM 802 C C . ARG A 1 110 ? 26.055 37.286 -43.159 1.00 87.25 110 ARG A C 1
ATOM 804 O O . ARG A 1 110 ? 27.239 37.314 -43.511 1.00 87.25 110 ARG A O 1
ATOM 811 N N . PRO A 1 111 ? 25.548 36.259 -42.451 1.00 87.25 111 PRO A N 1
ATOM 812 C CA . PRO A 1 111 ? 26.349 35.089 -42.114 1.00 87.25 111 PRO A CA 1
ATOM 813 C C . PRO A 1 111 ? 26.686 34.290 -43.380 1.00 87.25 111 PRO A C 1
ATOM 815 O O . PRO A 1 111 ? 25.983 34.345 -44.393 1.00 87.25 111 PRO A O 1
ATOM 818 N N . SER A 1 112 ? 27.766 33.507 -43.328 1.00 84.25 112 SER A N 1
ATOM 819 C CA . SER A 1 112 ? 28.057 32.539 -44.396 1.00 84.25 112 SER A CA 1
ATOM 820 C C . SER A 1 112 ? 26.928 31.506 -44.536 1.00 84.25 112 SER A C 1
ATOM 822 O O . SER A 1 112 ? 26.162 31.304 -43.600 1.00 84.25 112 SER A O 1
ATOM 824 N N . MET A 1 113 ? 26.819 30.831 -45.683 1.00 79.06 113 MET A N 1
ATOM 825 C CA . MET A 1 113 ? 25.837 29.751 -45.848 1.00 79.06 113 MET A CA 1
ATOM 826 C C . MET A 1 113 ? 26.140 28.565 -44.913 1.00 79.06 113 MET A C 1
ATOM 828 O O . MET A 1 113 ? 27.307 28.169 -44.847 1.00 79.06 113 MET A O 1
ATOM 832 N N . PRO A 1 114 ? 25.125 27.970 -44.252 1.00 73.88 114 PRO A N 1
ATOM 833 C CA . PRO A 1 114 ? 25.307 26.817 -43.366 1.00 73.88 114 PRO A CA 1
ATOM 834 C C . PRO A 1 114 ? 25.884 25.574 -44.060 1.00 73.88 114 PRO A C 1
ATOM 836 O O . PRO A 1 114 ? 26.654 24.842 -43.445 1.00 73.88 114 PRO A O 1
ATOM 839 N N . ILE A 1 115 ? 25.627 25.386 -45.361 1.00 66.75 115 ILE A N 1
ATOM 840 C CA . ILE A 1 115 ? 26.170 24.277 -46.163 1.00 66.75 115 ILE A CA 1
ATOM 841 C C . ILE A 1 115 ? 26.902 24.835 -47.396 1.00 66.75 115 ILE A C 1
ATOM 843 O O . ILE A 1 115 ? 26.362 25.661 -48.131 1.00 66.75 115 ILE A O 1
ATOM 847 N N . LYS A 1 116 ? 28.146 24.389 -47.643 1.00 54.50 116 LYS A N 1
ATOM 848 C CA . LYS A 1 116 ? 29.002 24.847 -48.766 1.00 54.50 116 LYS A CA 1
ATOM 849 C C . LYS A 1 116 ? 28.857 24.037 -50.065 1.00 54.50 116 LYS A C 1
ATOM 851 O O . LYS A 1 116 ? 29.564 24.332 -51.031 1.00 54.50 116 LYS A O 1
ATOM 856 N N . ASP A 1 117 ? 27.999 23.019 -50.102 1.00 50.16 117 ASP A N 1
ATOM 857 C CA . ASP A 1 117 ? 27.979 22.073 -51.218 1.00 50.16 117 ASP A CA 1
ATOM 858 C C . ASP A 1 117 ? 27.272 22.629 -52.464 1.00 50.16 117 ASP A C 1
ATOM 860 O O . ASP A 1 117 ? 26.196 23.229 -52.393 1.00 50.16 117 ASP A O 1
ATOM 864 N N . LYS A 1 118 ? 27.904 22.453 -53.629 1.00 43.72 118 LYS A N 1
ATOM 865 C CA . LYS A 1 118 ? 27.576 23.157 -54.888 1.00 43.72 118 LYS A CA 1
ATOM 866 C C . LYS A 1 118 ? 26.257 22.727 -55.551 1.00 43.72 118 LYS A C 1
ATOM 868 O O . LYS A 1 118 ? 25.894 23.322 -56.563 1.00 43.72 118 LYS A O 1
ATOM 873 N N . ASP A 1 119 ? 25.540 21.748 -54.997 1.00 49.84 119 ASP A N 1
ATOM 874 C CA . ASP A 1 119 ? 24.279 21.215 -55.549 1.00 49.84 119 ASP A CA 1
ATOM 875 C C . ASP A 1 119 ? 23.023 21.636 -54.745 1.00 49.84 119 ASP A C 1
ATOM 877 O O . ASP A 1 119 ? 21.922 21.122 -54.925 1.00 49.84 119 ASP A O 1
ATOM 881 N N . THR A 1 120 ? 23.165 22.625 -53.857 1.00 49.78 120 THR A N 1
ATOM 882 C CA . THR A 1 120 ? 22.128 23.126 -52.928 1.00 49.78 120 THR A CA 1
ATOM 883 C C . THR A 1 120 ? 21.091 24.076 -53.549 1.00 49.78 120 THR A C 1
ATOM 885 O O . THR A 1 120 ? 20.274 24.657 -52.838 1.00 49.78 120 THR A O 1
ATOM 888 N N . THR A 1 121 ? 21.033 24.212 -54.876 1.00 48.09 121 THR A N 1
ATOM 889 C CA . THR A 1 121 ? 20.145 25.174 -55.574 1.00 48.09 121 THR A CA 1
ATOM 890 C C . THR A 1 121 ? 18.640 24.841 -55.534 1.00 48.09 121 THR A C 1
ATOM 892 O O . THR A 1 121 ? 17.865 25.442 -56.277 1.00 48.09 121 THR A O 1
ATOM 895 N N . LYS A 1 122 ? 18.185 23.890 -54.703 1.00 53.38 122 LYS A N 1
ATOM 896 C CA . LYS A 1 122 ? 16.793 23.391 -54.736 1.00 53.38 122 LYS A CA 1
ATOM 897 C C . LYS A 1 122 ? 16.017 23.392 -53.419 1.00 53.38 122 LYS A C 1
ATOM 899 O O . LYS A 1 122 ? 14.807 23.189 -53.488 1.00 53.38 122 LYS A O 1
ATOM 904 N N . ASN A 1 123 ? 16.631 23.642 -52.257 1.00 62.62 123 ASN A N 1
ATOM 905 C CA . ASN A 1 123 ? 15.880 23.722 -50.996 1.00 62.62 123 ASN A CA 1
ATOM 906 C C . ASN A 1 123 ? 15.968 25.131 -50.372 1.00 62.62 123 ASN A C 1
ATOM 908 O O . ASN A 1 123 ? 16.928 25.419 -49.657 1.00 62.62 123 ASN A O 1
ATOM 912 N N . PRO A 1 124 ? 14.971 26.012 -50.602 1.00 63.69 124 PRO A N 1
ATOM 913 C CA . PRO A 1 124 ? 14.972 27.392 -50.096 1.00 63.69 124 PRO A CA 1
ATOM 914 C C . PRO A 1 124 ? 14.931 27.491 -48.564 1.00 63.69 124 PRO A C 1
ATOM 916 O O . PRO A 1 124 ? 15.059 28.576 -47.999 1.00 63.69 124 PRO A O 1
ATOM 919 N N . ALA A 1 125 ? 14.741 26.365 -47.879 1.00 64.38 125 ALA A N 1
ATOM 920 C CA . ALA A 1 125 ? 14.641 26.296 -46.438 1.00 64.38 125 ALA A CA 1
ATOM 921 C C . ALA A 1 125 ? 15.990 26.592 -45.734 1.00 64.38 125 ALA A C 1
ATOM 923 O O . ALA A 1 125 ? 15.986 27.204 -44.673 1.00 64.38 125 ALA A O 1
ATOM 924 N N . TYR A 1 126 ? 17.141 26.307 -46.359 1.00 72.50 126 TYR A N 1
ATOM 925 C CA . TYR A 1 126 ? 18.465 26.642 -45.797 1.00 72.50 126 TYR A CA 1
ATOM 926 C C . TYR A 1 126 ? 18.758 28.150 -45.750 1.00 72.50 126 TYR A C 1
ATOM 928 O O . TYR A 1 126 ? 19.623 28.606 -45.002 1.00 72.50 126 TYR A O 1
ATOM 936 N N . TYR A 1 127 ? 18.032 28.946 -46.535 1.00 77.62 127 TYR A N 1
ATOM 937 C CA . TYR A 1 127 ? 18.238 30.390 -46.587 1.00 77.62 127 TYR A CA 1
ATOM 938 C C . TYR A 1 127 ? 17.504 31.133 -45.469 1.00 77.62 127 TYR A C 1
ATOM 940 O O . TYR A 1 127 ? 17.887 32.251 -45.132 1.00 77.62 127 TYR A O 1
ATOM 948 N N . LYS A 1 128 ? 16.477 30.531 -44.858 1.00 82.94 128 LYS A N 1
ATOM 949 C CA . LYS A 1 128 ? 15.657 31.173 -43.823 1.00 82.94 128 LYS A CA 1
ATOM 950 C C . LYS A 1 128 ? 16.156 30.809 -42.429 1.00 82.94 128 LYS A C 1
ATOM 952 O O . LYS A 1 128 ? 16.011 29.673 -41.992 1.00 82.94 128 LYS A O 1
ATOM 957 N N . ASN A 1 129 ? 16.709 31.791 -41.726 1.00 87.19 129 ASN A N 1
ATOM 958 C CA . ASN A 1 129 ? 17.383 31.601 -40.443 1.00 87.19 129 ASN A CA 1
ATOM 959 C C . ASN A 1 129 ? 16.708 32.460 -39.380 1.00 87.19 129 ASN A C 1
ATOM 961 O O . ASN A 1 129 ? 16.344 33.601 -39.659 1.00 87.19 129 ASN A O 1
ATOM 965 N N . LEU A 1 130 ? 16.564 31.950 -38.159 1.00 90.31 130 LEU A N 1
ATOM 966 C CA . LEU A 1 130 ? 16.135 32.781 -37.039 1.00 90.31 130 LEU A CA 1
ATOM 967 C C . LEU A 1 130 ? 17.314 33.620 -36.576 1.00 90.31 130 LEU A C 1
ATOM 969 O O . LEU A 1 130 ? 18.283 33.064 -36.075 1.00 90.31 130 LEU A O 1
ATOM 973 N N . MET A 1 131 ? 17.206 34.937 -36.701 1.00 91.56 131 MET A N 1
ATOM 974 C CA . MET A 1 131 ? 18.176 35.894 -36.190 1.00 91.56 131 MET A CA 1
ATOM 975 C C . MET A 1 131 ? 17.657 36.559 -34.916 1.00 91.56 131 MET A C 1
ATOM 977 O O . MET A 1 131 ? 16.489 36.951 -34.827 1.00 91.56 131 MET A O 1
ATOM 981 N N . ILE A 1 132 ? 18.551 36.735 -33.948 1.00 91.56 132 ILE A N 1
ATOM 982 C CA . ILE A 1 132 ? 18.344 37.583 -32.774 1.00 91.56 132 ILE A CA 1
ATOM 983 C C . ILE A 1 132 ? 19.619 38.413 -32.590 1.00 91.56 132 ILE A C 1
ATOM 985 O O . ILE A 1 132 ? 20.696 37.853 -32.405 1.00 91.56 132 ILE A O 1
ATOM 989 N N . ASN A 1 133 ? 19.514 39.738 -32.676 1.00 89.38 133 ASN A N 1
ATOM 990 C CA . ASN A 1 133 ? 20.657 40.647 -32.669 1.00 89.38 133 ASN A CA 1
ATOM 991 C C . ASN A 1 133 ? 20.471 41.802 -31.680 1.00 89.38 133 ASN A C 1
ATOM 993 O O . ASN A 1 133 ? 19.510 42.562 -31.789 1.00 89.38 133 ASN A O 1
ATOM 997 N N . ALA A 1 134 ? 21.423 41.963 -30.760 1.00 87.38 134 ALA A N 1
ATOM 998 C CA . ALA A 1 134 ? 21.531 43.120 -29.873 1.00 87.38 134 ALA A CA 1
ATOM 999 C C . ALA A 1 134 ? 22.766 43.955 -30.250 1.00 87.38 134 ALA A C 1
ATOM 1001 O O . ALA A 1 134 ? 23.854 43.748 -29.710 1.00 87.38 134 ALA A O 1
ATOM 1002 N N . ASN A 1 135 ? 22.605 44.872 -31.206 1.00 74.88 135 ASN A N 1
ATOM 1003 C CA . ASN A 1 135 ? 23.725 45.576 -31.840 1.00 74.88 135 ASN A CA 1
ATOM 1004 C C . ASN A 1 135 ? 24.368 46.655 -30.938 1.00 74.88 135 ASN A C 1
ATOM 1006 O O . ASN A 1 135 ? 25.582 46.829 -30.949 1.00 74.88 135 ASN A O 1
ATOM 1010 N N . GLU A 1 136 ? 23.574 47.360 -30.125 1.00 71.00 136 GLU A N 1
ATOM 1011 C CA . GLU A 1 136 ? 24.051 48.542 -29.379 1.00 71.00 136 GLU A CA 1
ATOM 1012 C C . GLU A 1 136 ? 24.148 48.322 -27.863 1.00 71.00 136 GLU A C 1
ATOM 1014 O O . GLU A 1 136 ? 25.126 48.715 -27.227 1.00 71.00 136 GLU A O 1
ATOM 1019 N N . THR A 1 137 ? 23.144 47.676 -27.265 1.00 77.06 137 THR A N 1
ATOM 1020 C CA . THR A 1 137 ? 23.055 47.467 -25.812 1.00 77.06 137 THR A CA 1
ATOM 1021 C C . THR A 1 137 ? 22.924 45.983 -25.488 1.00 77.06 137 THR A C 1
ATOM 1023 O O . THR A 1 137 ? 22.057 45.342 -26.085 1.00 77.06 137 THR A O 1
ATOM 1026 N N . PRO A 1 138 ? 23.693 45.438 -24.521 1.00 82.81 138 PRO A N 1
ATOM 1027 C CA . PRO A 1 138 ? 23.553 44.046 -24.114 1.00 82.81 138 PRO A CA 1
ATOM 1028 C C . PRO A 1 138 ? 22.114 43.713 -23.721 1.00 82.81 138 PRO A C 1
ATOM 1030 O O . PRO A 1 138 ? 21.549 44.342 -22.824 1.00 82.81 138 PRO A O 1
ATOM 1033 N N . ALA A 1 139 ? 21.549 42.693 -24.354 1.00 84.19 139 ALA A N 1
ATOM 1034 C CA . ALA A 1 139 ? 20.200 42.215 -24.100 1.00 84.19 139 ALA A CA 1
ATOM 1035 C C . ALA A 1 139 ? 20.156 40.685 -24.117 1.00 84.19 139 ALA A C 1
ATOM 1037 O O . ALA A 1 139 ? 21.037 40.026 -24.664 1.00 84.19 139 ALA A O 1
ATOM 1038 N N . ARG A 1 140 ? 19.109 40.119 -23.524 1.00 86.69 140 ARG A N 1
ATOM 1039 C CA . ARG A 1 140 ? 18.729 38.718 -23.706 1.00 86.69 140 ARG A CA 1
ATOM 1040 C C . ARG A 1 140 ? 17.364 38.676 -24.368 1.00 86.69 140 ARG A C 1
ATOM 1042 O O . ARG A 1 140 ? 16.493 39.484 -24.042 1.00 86.69 140 ARG A O 1
ATOM 1049 N N . PHE A 1 141 ? 17.186 37.766 -25.310 1.00 89.25 141 PHE A N 1
ATOM 1050 C CA . PHE A 1 141 ? 15.904 37.573 -25.976 1.00 89.25 141 PHE A CA 1
ATOM 1051 C C . PHE A 1 141 ? 15.820 36.150 -26.506 1.00 89.25 141 PHE A C 1
ATOM 1053 O O . PHE A 1 141 ? 16.788 35.666 -27.094 1.00 89.25 141 PHE A O 1
ATOM 1060 N N . GLY A 1 142 ? 14.669 35.505 -26.330 1.00 90.69 142 GLY A N 1
ATOM 1061 C CA . GLY A 1 142 ? 14.479 34.125 -26.751 1.00 90.69 142 GLY A CA 1
ATOM 1062 C C . GLY A 1 142 ? 13.175 33.873 -27.491 1.00 90.69 142 GLY A C 1
ATOM 1063 O O . GLY A 1 142 ? 12.224 34.655 -27.439 1.00 90.69 142 GLY A O 1
ATOM 1064 N N . TYR A 1 143 ? 13.134 32.734 -28.170 1.00 90.38 143 TYR A N 1
ATOM 1065 C CA . TYR A 1 143 ? 11.927 32.146 -28.732 1.00 90.38 143 TYR A CA 1
ATOM 1066 C C . TYR A 1 143 ? 11.695 30.768 -28.115 1.00 90.38 143 TYR A C 1
ATOM 1068 O O . TYR A 1 143 ? 12.609 29.950 -28.069 1.00 90.38 143 TYR A O 1
ATOM 1076 N N . LYS A 1 144 ? 10.455 30.499 -27.697 1.00 89.81 144 LYS A N 1
ATOM 1077 C CA . LYS A 1 144 ? 9.962 29.179 -27.292 1.00 89.81 144 LYS A CA 1
ATOM 1078 C C . LYS A 1 144 ? 9.101 28.589 -28.387 1.00 89.81 144 LYS A C 1
ATOM 1080 O O . LYS A 1 144 ? 8.241 29.276 -28.935 1.00 89.81 144 LYS A O 1
ATOM 1085 N N . LYS A 1 145 ? 9.278 27.311 -28.674 1.00 84.25 145 LYS A N 1
ATOM 1086 C CA . LYS A 1 145 ? 8.398 26.597 -29.591 1.00 84.25 145 LYS A CA 1
ATOM 1087 C C . LYS A 1 145 ? 6.999 26.439 -28.987 1.00 84.25 145 LYS A C 1
ATOM 1089 O O . LYS A 1 145 ? 6.860 26.037 -27.836 1.00 84.25 145 LYS A O 1
ATOM 1094 N N . SER A 1 146 ? 5.963 26.748 -29.764 1.00 76.06 146 SER A N 1
ATOM 1095 C CA . SER A 1 146 ? 4.575 26.782 -29.282 1.00 76.06 146 SER A CA 1
ATOM 1096 C C . SER A 1 146 ? 3.945 25.400 -29.092 1.00 76.06 146 SER A C 1
ATOM 1098 O O . SER A 1 146 ? 2.994 25.278 -28.328 1.00 76.06 146 SER A O 1
ATOM 1100 N N . SER A 1 147 ? 4.455 24.366 -29.767 1.00 78.62 147 SER A N 1
ATOM 1101 C CA . SER A 1 147 ? 4.046 22.973 -29.561 1.00 78.62 147 SER A CA 1
ATOM 1102 C C . SER A 1 147 ? 5.163 22.181 -28.885 1.00 78.62 147 SER A C 1
ATOM 1104 O O . SER A 1 147 ? 6.342 22.360 -29.213 1.00 78.62 147 SER A O 1
ATOM 1106 N N . THR A 1 148 ? 4.798 21.264 -27.995 1.00 82.50 148 THR A N 1
ATOM 1107 C CA . THR A 1 148 ? 5.739 20.284 -27.446 1.00 82.50 148 THR A CA 1
ATOM 1108 C C . THR A 1 148 ? 6.133 19.258 -28.512 1.00 82.50 148 THR A C 1
ATOM 1110 O O . THR A 1 148 ? 5.433 19.059 -29.509 1.00 82.50 148 THR A O 1
ATOM 1113 N N . ILE A 1 149 ? 7.307 18.656 -28.343 1.00 85.00 149 ILE A N 1
ATOM 1114 C CA . ILE A 1 149 ? 7.747 17.472 -29.082 1.00 85.00 149 ILE A CA 1
ATOM 1115 C C . ILE A 1 149 ? 7.444 16.280 -28.180 1.00 85.00 149 ILE A C 1
ATOM 1117 O O . ILE A 1 149 ? 7.840 16.274 -27.018 1.00 85.00 149 ILE A O 1
ATOM 1121 N N . THR A 1 150 ? 6.736 15.289 -28.704 1.00 87.56 150 THR A N 1
ATOM 1122 C CA . THR A 1 150 ? 6.460 14.054 -27.970 1.00 87.56 150 THR A CA 1
ATOM 1123 C C . THR A 1 150 ? 7.567 13.048 -28.247 1.00 87.56 150 THR A C 1
ATOM 1125 O O . THR A 1 150 ? 7.839 12.747 -29.409 1.00 87.56 150 THR A O 1
ATOM 1128 N N . LEU A 1 151 ? 8.192 12.548 -27.186 1.00 88.00 151 LEU A N 1
ATOM 1129 C CA . LEU A 1 151 ? 9.096 11.407 -27.226 1.00 88.00 151 LEU A CA 1
ATOM 1130 C C . LEU A 1 151 ? 8.337 10.214 -26.641 1.00 88.00 151 LEU A C 1
ATOM 1132 O O . LEU A 1 151 ? 7.828 10.297 -25.529 1.00 88.00 151 LEU A O 1
ATOM 1136 N N . GLU A 1 152 ? 8.176 9.152 -27.421 1.00 84.19 152 GLU A N 1
ATOM 1137 C CA . GLU A 1 152 ? 7.566 7.901 -26.951 1.00 84.19 152 GLU A CA 1
ATOM 1138 C C . GLU A 1 152 ? 8.471 7.189 -25.941 1.00 84.19 152 GLU A C 1
ATOM 1140 O O . GLU A 1 152 ? 9.682 7.349 -26.036 1.00 84.19 152 GLU A O 1
ATOM 1145 N N . GLU A 1 153 ? 7.880 6.397 -25.045 1.00 81.25 153 GLU A N 1
ATOM 1146 C CA . GLU A 1 153 ? 8.576 5.525 -24.083 1.00 81.25 153 GLU A CA 1
ATOM 1147 C C . GLU A 1 153 ? 9.530 4.524 -24.765 1.00 81.25 153 GLU A C 1
ATOM 1149 O O . GLU A 1 153 ? 9.396 4.236 -25.965 1.00 81.25 153 GLU A O 1
ATOM 1154 N N . ASP A 1 154 ? 10.514 4.025 -24.014 1.00 75.00 154 ASP A N 1
ATOM 1155 C CA . ASP A 1 154 ? 11.521 3.036 -24.438 1.00 75.00 154 ASP A CA 1
ATOM 1156 C C . ASP A 1 154 ? 12.149 3.303 -25.816 1.00 75.00 154 ASP A C 1
ATOM 1158 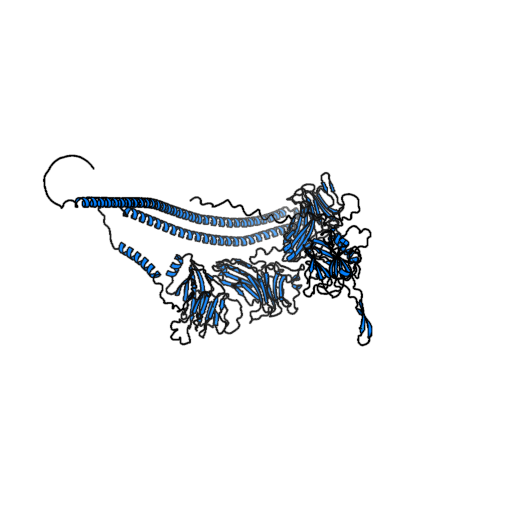O O . ASP A 1 154 ? 12.232 2.441 -26.705 1.00 75.00 154 ASP A O 1
ATOM 1162 N N . SER A 1 155 ? 12.546 4.556 -26.038 1.00 84.62 155 SER A N 1
ATOM 1163 C CA . SER A 1 155 ? 12.969 5.052 -27.348 1.00 84.62 155 SER A CA 1
ATOM 1164 C C . SER A 1 155 ? 14.205 5.943 -27.295 1.00 84.62 155 SER A C 1
ATOM 1166 O O . SER A 1 155 ? 14.502 6.583 -26.290 1.00 84.62 155 SER A O 1
ATOM 1168 N N . TYR A 1 156 ? 14.893 6.043 -28.435 1.00 88.62 156 TYR A N 1
ATOM 1169 C CA . TYR A 1 156 ? 16.173 6.735 -28.557 1.00 88.62 156 TYR A CA 1
ATOM 1170 C C . TYR A 1 156 ? 16.079 7.849 -29.588 1.00 88.62 156 TYR A C 1
ATOM 1172 O O . TYR A 1 156 ? 15.648 7.631 -30.723 1.00 88.62 156 TYR A O 1
ATOM 1180 N N . TYR A 1 157 ? 16.496 9.052 -29.211 1.00 89.94 157 TYR A N 1
ATOM 1181 C CA . TYR A 1 157 ? 16.344 10.250 -30.022 1.00 89.94 157 TYR A CA 1
ATOM 1182 C C . TYR A 1 157 ? 17.638 11.042 -30.132 1.00 89.94 157 TYR A C 1
ATOM 1184 O O . TYR A 1 157 ? 18.457 11.100 -29.216 1.00 89.94 157 TYR A O 1
ATOM 1192 N N . ARG A 1 158 ? 17.774 11.738 -31.259 1.00 90.62 158 ARG A N 1
ATOM 1193 C CA . ARG A 1 158 ? 18.749 12.807 -31.449 1.00 90.62 158 ARG A CA 1
ATOM 1194 C C . ARG A 1 158 ? 18.022 14.081 -31.831 1.00 90.62 158 ARG A C 1
ATOM 1196 O O . ARG A 1 158 ? 17.336 14.125 -32.853 1.00 90.62 158 ARG A O 1
ATOM 1203 N N . ILE A 1 159 ? 18.238 15.128 -31.051 1.00 90.69 159 ILE A N 1
ATOM 1204 C CA . ILE A 1 159 ? 17.815 16.485 -31.379 1.00 90.69 159 ILE A CA 1
ATOM 1205 C C . ILE A 1 159 ? 19.053 17.276 -31.762 1.00 90.69 159 ILE A C 1
ATOM 1207 O O . ILE A 1 159 ? 20.031 17.260 -31.021 1.00 90.69 159 ILE A O 1
ATOM 1211 N N . SER A 1 160 ? 19.027 17.966 -32.897 1.00 89.25 160 SER A N 1
ATOM 1212 C CA . SER A 1 160 ? 20.124 18.845 -33.294 1.00 89.25 160 SER A CA 1
ATOM 1213 C C . SER A 1 160 ? 19.657 20.240 -33.674 1.00 89.25 160 SER A C 1
ATOM 1215 O O . SER A 1 160 ? 18.507 20.424 -34.072 1.00 89.25 160 SER A O 1
ATOM 1217 N N . VAL A 1 161 ? 20.537 21.226 -33.478 1.00 90.62 161 VAL A N 1
ATOM 1218 C CA . VAL A 1 161 ? 20.319 22.641 -33.811 1.00 90.62 161 VAL A CA 1
ATOM 1219 C C . VAL A 1 161 ? 21.611 23.226 -34.372 1.00 90.62 161 VAL A C 1
ATOM 1221 O O . VAL A 1 161 ? 22.666 23.118 -33.745 1.00 90.62 161 VAL A O 1
ATOM 1224 N N . LEU A 1 162 ? 21.528 23.897 -35.520 1.00 90.50 162 LEU A N 1
ATOM 1225 C CA . LEU A 1 162 ? 22.657 24.598 -36.120 1.00 90.50 162 LEU A CA 1
ATOM 1226 C C . LEU A 1 162 ? 22.713 26.046 -35.615 1.00 90.50 162 LEU A C 1
ATOM 1228 O O . LEU A 1 162 ? 21.713 26.763 -35.670 1.00 90.50 162 LEU A O 1
ATOM 1232 N N . VAL A 1 163 ? 23.877 26.481 -35.126 1.00 93.56 163 VAL A N 1
ATOM 1233 C CA . VAL A 1 163 ? 24.073 27.787 -34.475 1.00 93.56 163 VAL A CA 1
ATOM 1234 C C . VAL A 1 163 ? 25.212 28.562 -35.132 1.00 93.56 163 VAL A C 1
ATOM 1236 O O . VAL A 1 163 ? 26.258 27.999 -35.456 1.00 93.56 163 VAL A O 1
ATOM 1239 N N . TYR A 1 164 ? 25.026 29.872 -35.291 1.00 92.62 164 TYR A N 1
ATOM 1240 C CA . TYR A 1 164 ? 26.044 30.809 -35.759 1.00 92.62 164 TYR A CA 1
ATOM 1241 C C . TYR A 1 164 ? 26.051 32.066 -34.902 1.00 92.62 164 TYR A C 1
ATOM 1243 O O . TYR A 1 164 ? 25.018 32.708 -34.730 1.00 92.62 164 TYR A O 1
ATOM 1251 N N . THR A 1 165 ? 27.215 32.474 -34.410 1.00 92.19 165 THR A N 1
ATOM 1252 C CA . THR A 1 165 ? 27.365 33.710 -33.637 1.00 92.19 165 THR A CA 1
ATOM 1253 C C . THR A 1 165 ? 28.299 34.677 -34.363 1.00 92.19 165 THR A C 1
ATOM 1255 O O . THR A 1 165 ? 29.451 34.336 -34.646 1.00 92.19 165 THR A O 1
ATOM 1258 N N . GLN A 1 166 ? 27.824 35.886 -34.655 1.00 86.06 166 GLN A N 1
ATOM 1259 C CA . GLN A 1 166 ? 28.536 36.894 -35.443 1.00 86.06 166 GLN A CA 1
ATOM 1260 C C . GLN A 1 166 ? 29.208 37.935 -34.539 1.00 86.06 166 GLN A C 1
ATOM 1262 O O . GLN A 1 166 ? 28.530 38.747 -33.906 1.00 86.06 166 GLN A O 1
ATOM 1267 N N . LYS A 1 167 ? 30.546 37.929 -34.499 1.00 70.19 167 LYS A N 1
ATOM 1268 C CA . LYS A 1 167 ? 31.335 38.881 -33.701 1.00 70.19 167 LYS A CA 1
ATOM 1269 C C . LYS A 1 167 ? 31.032 40.327 -34.123 1.00 70.19 167 LYS A C 1
ATOM 1271 O O . LYS A 1 167 ? 31.044 40.626 -35.319 1.00 70.19 167 LYS A O 1
ATOM 1276 N N . ILE A 1 168 ? 30.821 41.216 -33.148 1.00 67.56 168 ILE A N 1
ATOM 1277 C CA . ILE A 1 168 ? 30.797 42.666 -33.385 1.00 67.56 168 ILE A CA 1
ATOM 1278 C C . ILE A 1 168 ? 32.242 43.141 -33.587 1.00 67.56 168 ILE A C 1
ATOM 1280 O O . ILE A 1 168 ? 33.123 42.830 -32.781 1.00 67.56 168 ILE A O 1
ATOM 1284 N N . ALA A 1 169 ? 32.496 43.876 -34.671 1.00 60.97 169 ALA A N 1
ATOM 1285 C CA . ALA A 1 169 ? 33.810 44.452 -34.945 1.00 60.97 169 ALA A CA 1
ATOM 1286 C C . ALA A 1 169 ? 34.243 45.416 -33.824 1.00 60.97 169 ALA A C 1
ATOM 1288 O O . ALA A 1 169 ? 33.422 46.140 -33.265 1.00 60.97 169 ALA A O 1
ATOM 1289 N N . GLU A 1 170 ? 35.537 45.434 -33.498 1.00 63.09 170 GLU A N 1
ATOM 1290 C CA . GLU A 1 170 ? 36.102 46.406 -32.555 1.00 63.09 170 GLU A CA 1
ATOM 1291 C C . GLU A 1 170 ? 35.832 47.828 -33.059 1.00 63.09 170 GLU A C 1
ATOM 1293 O O . GLU A 1 170 ? 36.069 48.138 -34.229 1.00 63.09 170 GLU A O 1
ATOM 1298 N N . LYS A 1 171 ? 35.311 48.689 -32.180 1.00 61.66 171 LYS A N 1
ATOM 1299 C CA . LYS A 1 171 ? 35.017 50.081 -32.524 1.00 61.66 171 LYS A CA 1
ATOM 1300 C C . LYS A 1 171 ? 36.165 50.952 -32.033 1.00 61.66 171 LYS A C 1
ATOM 1302 O O . LYS A 1 171 ? 36.365 51.084 -30.824 1.00 61.66 171 LYS A O 1
ATOM 1307 N N . THR A 1 172 ? 36.925 51.519 -32.963 1.00 60.16 172 THR A N 1
ATOM 1308 C CA . THR A 1 172 ? 37.965 52.511 -32.670 1.00 60.16 172 THR A CA 1
ATOM 1309 C C . THR A 1 172 ? 37.388 53.896 -32.919 1.00 60.16 172 THR A C 1
ATOM 1311 O O . THR A 1 172 ? 37.061 54.233 -34.054 1.00 60.16 172 THR A O 1
ATOM 1314 N N . GLU A 1 173 ? 37.240 54.684 -31.859 1.00 66.38 173 GLU A N 1
ATOM 1315 C CA . GLU A 1 173 ? 36.799 56.076 -31.943 1.00 66.38 173 GLU A CA 1
ATOM 1316 C C . GLU A 1 173 ? 37.961 57.006 -31.585 1.00 66.38 173 GLU A C 1
ATOM 1318 O O . GLU A 1 173 ? 38.719 56.754 -30.646 1.00 66.38 173 GLU A O 1
ATOM 1323 N N . GLU A 1 174 ? 38.120 58.081 -32.351 1.00 69.25 174 GLU A N 1
ATOM 1324 C CA . GLU A 1 174 ? 39.034 59.169 -32.014 1.00 69.25 174 GLU A CA 1
ATOM 1325 C C . GLU A 1 174 ? 38.316 60.124 -31.059 1.00 69.25 174 GLU A C 1
ATOM 1327 O O . GLU A 1 174 ? 37.361 60.799 -31.443 1.00 69.25 174 GLU A O 1
ATOM 1332 N N . VAL A 1 175 ? 38.760 60.165 -29.803 1.00 71.56 175 VAL A N 1
ATOM 1333 C CA . VAL A 1 175 ? 38.245 61.091 -28.793 1.00 71.56 175 VAL A CA 1
ATOM 1334 C C . VAL A 1 175 ? 39.240 62.234 -28.663 1.00 71.56 175 VAL A C 1
ATOM 1336 O O . VAL A 1 175 ? 40.377 62.032 -28.236 1.00 71.56 175 VAL A O 1
ATOM 1339 N N . THR A 1 176 ? 38.821 63.435 -29.051 1.00 72.19 176 THR A N 1
ATOM 1340 C CA . THR A 1 176 ? 39.622 64.650 -28.873 1.00 72.19 176 THR A CA 1
ATOM 1341 C C . THR A 1 176 ? 39.229 65.307 -27.562 1.00 72.19 176 THR A C 1
ATOM 1343 O O . THR A 1 176 ? 38.068 65.665 -27.372 1.00 72.19 176 THR A O 1
ATOM 1346 N N . ASP A 1 177 ? 40.193 65.451 -26.659 1.00 68.94 177 ASP A N 1
ATOM 1347 C CA . ASP A 1 177 ? 40.007 66.174 -25.405 1.00 68.94 177 ASP A CA 1
ATOM 1348 C C . ASP A 1 177 ? 39.779 67.666 -25.717 1.00 68.94 177 ASP A C 1
ATOM 1350 O O . ASP A 1 177 ? 40.611 68.322 -26.350 1.00 68.94 177 ASP A O 1
ATOM 1354 N N . GLU A 1 178 ? 38.614 68.198 -25.335 1.00 69.94 178 GLU A N 1
ATOM 1355 C CA . GLU A 1 178 ? 38.191 69.556 -25.709 1.00 69.94 178 GLU A CA 1
ATOM 1356 C C . GLU A 1 178 ? 39.057 70.660 -25.075 1.00 69.94 178 GLU A C 1
ATOM 1358 O O . GLU A 1 178 ? 39.072 71.788 -25.574 1.00 69.94 178 GLU A O 1
ATOM 1363 N N . GLU A 1 179 ? 39.800 70.352 -24.007 1.00 72.06 179 GLU A N 1
ATOM 1364 C CA . GLU A 1 179 ? 40.602 71.318 -23.250 1.00 72.06 179 GLU A CA 1
ATOM 1365 C C . GLU A 1 179 ? 42.071 71.331 -23.708 1.00 72.06 179 GLU A C 1
ATOM 1367 O O . GLU A 1 179 ? 42.707 72.387 -23.747 1.00 72.06 179 GLU A O 1
ATOM 1372 N N . THR A 1 180 ? 42.602 70.176 -24.120 1.00 78.00 180 THR A N 1
ATOM 1373 C CA . THR A 1 180 ? 44.002 70.017 -24.561 1.00 78.00 180 THR A CA 1
ATOM 1374 C C . THR A 1 180 ? 44.176 69.901 -26.079 1.00 78.00 180 THR A C 1
ATOM 1376 O O . THR A 1 180 ? 45.292 70.062 -26.573 1.00 78.00 180 THR A O 1
ATOM 1379 N N . GLN A 1 181 ? 43.091 69.675 -26.830 1.00 74.44 181 GLN A N 1
ATOM 1380 C CA . GLN A 1 181 ? 43.083 69.365 -28.269 1.00 74.44 181 GLN A CA 1
ATOM 1381 C C . GLN A 1 181 ? 43.927 68.141 -28.672 1.00 74.44 181 GLN A C 1
ATOM 1383 O O . GLN A 1 181 ? 44.228 67.961 -29.854 1.00 74.44 181 GLN A O 1
ATOM 1388 N N . GLU A 1 182 ? 44.299 67.277 -27.725 1.00 67.56 182 GLU A N 1
ATOM 1389 C CA . GLU A 1 182 ? 44.947 66.005 -28.036 1.00 67.56 182 GLU A CA 1
ATOM 1390 C C . GLU A 1 182 ? 43.901 64.948 -28.411 1.00 67.56 182 GLU A C 1
ATOM 1392 O O . GLU A 1 182 ? 42.913 64.724 -27.707 1.00 67.56 182 GLU A O 1
ATOM 1397 N N . THR A 1 183 ? 44.119 64.291 -29.552 1.00 66.81 183 THR A N 1
ATOM 1398 C CA . THR A 1 183 ? 43.269 63.202 -30.040 1.00 66.81 183 THR A CA 1
ATOM 1399 C C . THR A 1 183 ? 43.816 61.868 -29.551 1.00 66.81 183 THR A C 1
ATOM 1401 O O . THR A 1 183 ? 44.937 61.483 -29.887 1.00 66.81 183 THR A O 1
ATOM 1404 N N . THR A 1 184 ? 43.009 61.139 -28.783 1.00 70.31 184 THR A N 1
ATOM 1405 C CA . THR A 1 184 ? 43.344 59.806 -28.274 1.00 70.31 184 THR A CA 1
ATOM 1406 C C . THR A 1 184 ? 42.436 58.775 -28.934 1.00 70.31 184 THR A C 1
ATOM 1408 O O . THR A 1 184 ? 41.220 58.945 -28.981 1.00 70.31 184 THR A O 1
ATOM 1411 N N . THR A 1 185 ? 43.004 57.688 -29.453 1.00 70.50 185 THR A N 1
ATOM 1412 C CA . THR A 1 185 ? 42.218 56.579 -30.006 1.00 70.50 185 THR A CA 1
ATOM 1413 C C . THR A 1 185 ? 41.738 55.672 -28.878 1.00 70.50 185 THR A C 1
ATOM 1415 O O . THR A 1 185 ? 42.534 55.040 -28.183 1.00 70.50 185 THR A O 1
ATOM 1418 N N . VAL A 1 186 ? 40.422 55.588 -28.694 1.00 65.50 186 VAL A N 1
ATOM 1419 C CA . VAL A 1 186 ? 39.788 54.658 -27.758 1.00 65.50 186 VAL A CA 1
ATOM 1420 C C . VAL A 1 186 ? 39.283 53.469 -28.563 1.00 65.50 186 VAL A C 1
ATOM 1422 O O . VAL A 1 186 ? 38.366 53.589 -29.372 1.00 65.50 186 VAL A O 1
ATOM 1425 N N . THR A 1 187 ? 39.903 52.305 -28.363 1.00 61.25 187 THR A N 1
ATOM 1426 C CA . THR A 1 187 ? 39.409 51.049 -28.941 1.00 61.25 187 THR A CA 1
ATOM 1427 C C . THR A 1 187 ? 38.523 50.361 -27.918 1.00 61.25 187 THR A C 1
ATOM 1429 O O . THR A 1 187 ? 38.995 49.963 -26.854 1.00 61.25 187 THR A O 1
ATOM 1432 N N . THR A 1 188 ? 37.238 50.220 -28.234 1.00 59.06 188 THR A N 1
ATOM 1433 C CA . THR A 1 188 ? 36.313 49.432 -27.419 1.00 59.06 188 THR A CA 1
ATOM 1434 C C . THR A 1 188 ? 36.410 47.970 -27.864 1.00 59.06 188 THR A C 1
ATOM 1436 O O . THR A 1 188 ? 36.149 47.693 -29.040 1.00 59.06 188 THR A O 1
ATOM 1439 N N . PRO A 1 189 ? 36.779 47.025 -26.974 1.00 56.50 189 PRO A N 1
ATOM 1440 C CA . PRO A 1 189 ? 36.811 45.609 -27.319 1.00 56.50 189 PRO A CA 1
ATOM 1441 C C . PRO A 1 189 ? 35.424 45.150 -27.777 1.00 56.50 189 PRO A C 1
ATOM 1443 O O . PRO A 1 189 ? 34.435 45.371 -27.072 1.00 56.50 189 PRO A O 1
ATOM 1446 N N . GLY A 1 190 ? 35.344 44.503 -28.941 1.00 61.03 190 GLY A N 1
ATOM 1447 C CA . GLY A 1 190 ? 34.121 43.824 -29.361 1.00 61.03 190 GLY A CA 1
ATOM 1448 C C . GLY A 1 190 ? 33.787 42.722 -28.354 1.00 61.03 190 GLY A C 1
ATOM 1449 O O . GLY A 1 190 ? 34.643 41.894 -28.047 1.00 61.03 190 GLY A O 1
ATOM 1450 N N . LYS A 1 191 ? 32.572 42.729 -27.800 1.00 64.62 191 LYS A N 1
ATOM 1451 C CA . LYS A 1 191 ? 32.088 41.650 -26.928 1.00 64.62 191 LYS A CA 1
ATOM 1452 C C . LYS A 1 191 ? 31.568 40.500 -27.787 1.00 64.62 191 LYS A C 1
ATOM 1454 O O . LYS A 1 191 ? 30.870 40.741 -28.774 1.00 64.62 191 LYS A O 1
ATOM 1459 N N . ASP A 1 192 ? 31.901 39.270 -27.407 1.00 73.19 192 ASP A N 1
ATOM 1460 C CA . ASP A 1 192 ? 31.485 38.090 -28.158 1.00 73.19 192 ASP A CA 1
ATOM 1461 C C . ASP A 1 192 ? 29.978 37.830 -27.973 1.00 73.19 192 ASP A C 1
ATOM 1463 O O . ASP A 1 192 ? 29.495 37.816 -26.834 1.00 73.19 192 ASP A O 1
ATOM 1467 N N . PRO A 1 193 ? 29.217 37.631 -29.064 1.00 84.94 193 PRO A N 1
ATOM 1468 C CA . PRO A 1 193 ? 27.840 37.160 -28.971 1.00 84.94 193 PRO A CA 1
ATOM 1469 C C . PRO A 1 193 ? 27.787 35.775 -28.352 1.00 84.94 193 PRO A C 1
ATOM 1471 O O . PRO A 1 193 ? 28.565 34.895 -28.717 1.00 84.94 193 PRO A O 1
ATOM 1474 N N . THR A 1 194 ? 26.812 35.567 -27.478 1.00 91.25 194 THR A N 1
ATOM 1475 C CA . THR A 1 194 ? 26.533 34.252 -26.920 1.00 91.25 194 THR A CA 1
ATOM 1476 C C . THR A 1 194 ? 25.116 33.815 -27.260 1.00 91.25 194 THR A C 1
ATOM 1478 O O . THR A 1 194 ? 24.180 34.612 -27.210 1.00 91.25 194 THR A O 1
ATOM 1481 N N . ALA A 1 195 ? 24.958 32.550 -27.635 1.00 94.88 195 ALA A N 1
ATOM 1482 C CA . ALA A 1 195 ? 23.671 31.899 -27.852 1.00 94.88 195 ALA A CA 1
ATOM 1483 C C . ALA A 1 195 ? 23.394 30.878 -26.741 1.00 94.88 195 ALA A C 1
ATOM 1485 O O . ALA A 1 195 ? 24.326 30.376 -26.114 1.00 94.88 195 ALA A O 1
ATOM 1486 N N . SER A 1 196 ? 22.130 30.527 -26.520 1.00 95.88 196 SER A N 1
ATOM 1487 C CA . SER A 1 196 ? 21.779 29.378 -25.675 1.00 95.88 196 SER A CA 1
ATOM 1488 C C . SER A 1 196 ? 20.628 28.569 -26.273 1.00 95.88 196 SER A C 1
ATOM 1490 O O . SER A 1 196 ? 19.749 29.121 -26.939 1.00 95.88 196 SER A O 1
ATOM 1492 N N . ILE A 1 197 ? 20.637 27.261 -26.022 1.00 96.00 197 ILE A N 1
ATOM 1493 C CA . ILE A 1 197 ? 19.590 26.304 -26.396 1.00 96.00 197 ILE A CA 1
ATOM 1494 C C . ILE A 1 197 ? 19.130 25.600 -25.121 1.00 96.00 197 ILE A C 1
ATOM 1496 O O . ILE A 1 197 ? 19.968 25.092 -24.380 1.00 96.00 197 ILE A O 1
ATOM 1500 N N . TYR A 1 198 ? 17.821 25.518 -24.891 1.00 94.94 198 TYR A N 1
ATOM 1501 C CA . TYR A 1 198 ? 17.247 24.765 -23.773 1.00 94.94 198 TYR A CA 1
ATOM 1502 C C . TYR A 1 198 ? 16.206 23.772 -24.273 1.00 94.94 198 TYR A C 1
ATOM 1504 O O . TYR A 1 198 ? 15.324 24.132 -25.059 1.00 94.94 198 TYR A O 1
ATOM 1512 N N . LEU A 1 199 ? 16.274 22.550 -23.759 1.00 93.81 199 LEU A N 1
ATOM 1513 C CA . LEU A 1 199 ? 15.169 21.605 -23.748 1.00 93.81 199 LEU A CA 1
ATOM 1514 C C . LEU A 1 199 ? 14.487 21.674 -22.377 1.00 93.81 199 LEU A C 1
ATOM 1516 O O . LEU A 1 199 ? 15.143 21.823 -21.354 1.00 93.81 199 LEU A O 1
ATOM 1520 N N . THR A 1 200 ? 13.159 21.623 -22.354 1.00 90.81 200 THR A N 1
ATOM 1521 C CA . THR A 1 200 ? 12.345 21.755 -21.129 1.00 90.81 200 THR A CA 1
ATOM 1522 C C . THR A 1 200 ? 11.377 20.587 -21.024 1.00 90.81 200 THR A C 1
ATOM 1524 O O . THR A 1 200 ? 10.971 20.065 -22.060 1.00 90.81 200 THR A O 1
ATOM 1527 N N . GLY A 1 201 ? 10.986 20.197 -19.808 1.00 88.00 201 GLY A N 1
ATOM 1528 C CA . GLY A 1 201 ? 10.094 19.050 -19.589 1.00 88.00 201 GLY A CA 1
ATOM 1529 C C . GLY A 1 201 ? 10.774 17.694 -19.800 1.00 88.00 201 GLY A C 1
ATOM 1530 O O . GLY A 1 201 ? 10.126 16.777 -20.293 1.00 88.00 201 GLY A O 1
ATOM 1531 N N . ILE A 1 202 ? 12.080 17.609 -19.504 1.00 87.12 202 ILE A N 1
ATOM 1532 C CA . ILE A 1 202 ? 12.848 16.352 -19.511 1.00 87.12 202 ILE A CA 1
ATOM 1533 C C . ILE A 1 202 ? 13.128 15.891 -18.077 1.00 87.12 202 ILE A C 1
ATOM 1535 O O . ILE A 1 202 ? 12.710 14.806 -17.712 1.00 87.12 202 ILE A O 1
ATOM 1539 N N . VAL A 1 203 ? 13.792 16.730 -17.279 1.00 86.31 203 VAL A N 1
ATOM 1540 C CA . VAL A 1 203 ? 14.058 16.517 -15.846 1.00 86.31 203 VAL A CA 1
ATOM 1541 C C . VAL A 1 203 ? 13.856 17.829 -15.085 1.00 86.31 203 VAL A C 1
ATOM 1543 O O . VAL A 1 203 ? 13.851 18.904 -15.705 1.00 86.31 203 VAL A O 1
ATOM 1546 N N . ASP A 1 204 ? 13.695 17.741 -13.767 1.00 84.44 204 ASP A N 1
ATOM 1547 C CA . ASP A 1 204 ? 13.571 18.897 -12.874 1.00 84.44 204 ASP A CA 1
ATOM 1548 C C . ASP A 1 204 ? 14.899 19.655 -12.714 1.00 84.44 204 ASP A C 1
ATOM 1550 O O . ASP A 1 204 ? 15.970 19.136 -13.018 1.00 84.44 204 ASP A O 1
ATOM 1554 N N . GLU A 1 205 ? 14.850 20.910 -12.249 1.00 82.88 205 GLU A N 1
ATOM 1555 C CA . GLU A 1 205 ? 16.051 21.766 -12.157 1.00 82.88 205 GLU A CA 1
ATOM 1556 C C . GLU A 1 205 ? 17.080 21.283 -11.123 1.00 82.88 205 GLU A C 1
ATOM 1558 O O . GLU A 1 205 ? 18.259 21.625 -11.238 1.00 82.88 205 GLU A O 1
ATOM 1563 N N . ASP A 1 206 ? 16.635 20.484 -10.150 1.00 79.06 206 ASP A N 1
ATOM 1564 C CA . ASP A 1 206 ? 17.468 19.890 -9.101 1.00 79.06 206 ASP A CA 1
ATOM 1565 C C . ASP A 1 206 ? 18.131 18.563 -9.539 1.00 79.06 206 ASP A C 1
ATOM 1567 O O . ASP A 1 206 ? 18.982 18.039 -8.821 1.00 79.06 206 ASP A O 1
ATOM 1571 N N . ASP A 1 207 ? 17.779 18.029 -10.716 1.00 85.38 207 ASP A N 1
ATOM 1572 C CA . ASP A 1 207 ? 18.313 16.773 -11.255 1.00 85.38 207 ASP A CA 1
ATOM 1573 C C . ASP A 1 207 ? 19.744 16.939 -11.808 1.00 85.38 207 ASP A C 1
ATOM 1575 O O . ASP A 1 207 ? 20.073 17.920 -12.487 1.00 85.38 207 ASP A O 1
ATOM 1579 N N . GLU A 1 208 ? 20.616 15.951 -11.587 1.00 84.81 208 GLU A N 1
ATOM 1580 C CA . GLU A 1 208 ? 22.003 15.971 -12.075 1.00 84.81 208 GLU A CA 1
ATOM 1581 C C . GLU A 1 208 ? 22.100 16.063 -13.616 1.00 84.81 208 GLU A C 1
ATOM 1583 O O . GLU A 1 208 ? 23.016 16.694 -14.169 1.00 84.81 208 GLU A O 1
ATOM 1588 N N . GLN A 1 209 ? 21.131 15.484 -14.332 1.00 86.31 209 GLN A N 1
ATOM 1589 C CA . GLN A 1 209 ? 21.007 15.528 -15.789 1.00 86.31 209 GLN A CA 1
ATOM 1590 C C . GLN A 1 209 ? 20.518 16.893 -16.297 1.00 86.31 209 GLN A C 1
ATOM 1592 O O . GLN A 1 209 ? 20.693 17.179 -17.487 1.00 86.31 209 GLN A O 1
ATOM 1597 N N . TYR A 1 210 ? 19.962 17.773 -15.447 1.00 87.19 210 TYR A N 1
ATOM 1598 C CA . TYR A 1 210 ? 19.405 19.068 -15.875 1.00 87.19 210 TYR A CA 1
ATOM 1599 C C . TYR A 1 210 ? 20.431 19.911 -16.632 1.00 87.19 210 TYR A C 1
ATOM 1601 O O . TYR A 1 210 ? 20.128 20.510 -17.667 1.00 87.19 210 TYR A O 1
ATOM 1609 N N . SER A 1 211 ? 21.687 19.894 -16.183 1.00 88.81 211 SER A N 1
ATOM 1610 C CA . SER A 1 211 ? 22.798 20.581 -16.853 1.00 88.81 211 SER A CA 1
ATOM 1611 C C . SER A 1 211 ? 23.001 20.150 -18.316 1.00 88.81 211 SER A C 1
ATOM 1613 O O . SER A 1 211 ? 23.436 20.959 -19.136 1.00 88.81 211 SER A O 1
ATOM 1615 N N . LYS A 1 212 ? 22.624 18.914 -18.669 1.00 91.88 212 LYS A N 1
ATOM 1616 C CA . LYS A 1 212 ? 22.741 18.327 -20.012 1.00 91.88 212 LYS A CA 1
ATOM 1617 C C . LYS A 1 212 ? 21.532 18.629 -20.904 1.00 91.88 212 LYS A C 1
ATOM 1619 O O . LYS A 1 212 ? 21.597 18.441 -22.117 1.00 91.88 212 LYS A O 1
ATOM 1624 N N . THR A 1 213 ? 20.448 19.173 -20.354 1.00 93.62 213 THR A N 1
ATOM 1625 C CA . THR A 1 213 ? 19.266 19.606 -21.129 1.00 93.62 213 THR A CA 1
ATOM 1626 C C . THR A 1 213 ? 19.463 20.935 -21.858 1.00 93.62 213 THR A C 1
ATOM 1628 O O . THR A 1 213 ? 18.574 21.400 -22.573 1.00 93.62 213 THR A O 1
ATOM 1631 N N . LYS A 1 214 ? 20.640 21.557 -21.722 1.00 95.00 214 LYS A N 1
ATOM 1632 C CA . LYS A 1 214 ? 20.925 22.883 -22.268 1.00 95.00 214 LYS A CA 1
ATOM 1633 C C . LYS A 1 214 ? 22.348 23.029 -22.792 1.00 95.00 214 LYS A C 1
ATOM 1635 O O . LYS A 1 214 ? 23.280 22.391 -22.315 1.00 95.00 214 LYS A O 1
ATOM 1640 N N . PHE A 1 215 ? 22.512 23.949 -23.731 1.00 95.62 215 PHE A N 1
ATOM 1641 C CA . PHE A 1 215 ? 23.797 24.551 -24.062 1.00 95.62 215 PHE A CA 1
ATOM 1642 C C . PHE A 1 215 ? 23.696 26.041 -23.762 1.00 95.62 215 PHE A C 1
ATOM 1644 O O . PHE A 1 215 ? 22.860 26.726 -24.347 1.00 95.62 215 PHE A O 1
ATOM 1651 N N . GLU A 1 216 ? 24.528 26.546 -22.856 1.00 93.94 216 GLU A N 1
ATOM 1652 C CA . GLU A 1 216 ? 24.531 27.959 -22.475 1.00 93.94 216 GLU A CA 1
ATOM 1653 C C . GLU A 1 216 ? 25.824 28.642 -22.898 1.00 93.94 216 GLU A C 1
ATOM 1655 O O . GLU A 1 216 ? 26.907 28.066 -22.829 1.00 93.94 216 GLU A O 1
ATOM 1660 N N . ASN A 1 217 ? 25.703 29.911 -23.279 1.00 90.62 217 ASN A N 1
ATOM 1661 C CA . ASN A 1 217 ? 26.821 30.765 -23.670 1.00 90.62 217 ASN A CA 1
ATOM 1662 C C . ASN A 1 217 ? 27.646 30.235 -24.863 1.00 90.62 217 ASN A C 1
ATOM 1664 O O . ASN A 1 217 ? 28.869 30.364 -24.894 1.00 90.62 217 ASN A O 1
ATOM 1668 N N . ILE A 1 218 ? 26.971 29.649 -25.853 1.00 93.38 218 ILE A N 1
ATOM 1669 C CA . ILE A 1 218 ? 27.552 29.185 -27.116 1.00 93.38 218 ILE A CA 1
ATOM 1670 C C . ILE A 1 218 ? 28.180 30.356 -27.874 1.00 93.38 218 ILE A C 1
ATOM 1672 O O . ILE A 1 218 ? 27.492 31.336 -28.157 1.00 93.38 218 ILE A O 1
ATOM 1676 N N . THR A 1 219 ? 29.428 30.189 -28.314 1.00 90.25 219 THR A N 1
ATOM 1677 C CA . THR A 1 219 ? 30.109 31.116 -29.224 1.00 90.25 219 THR A CA 1
ATOM 1678 C C . THR A 1 219 ? 30.777 30.330 -30.352 1.00 90.25 219 THR A C 1
ATOM 1680 O O . THR A 1 219 ? 31.686 29.540 -30.115 1.00 90.25 219 THR A O 1
ATOM 1683 N N . THR A 1 220 ? 30.353 30.557 -31.596 1.00 89.75 220 THR A N 1
ATOM 1684 C CA . THR A 1 220 ? 30.882 29.880 -32.797 1.00 89.75 220 THR A CA 1
ATOM 1685 C C . THR A 1 220 ? 31.741 30.789 -33.688 1.00 89.75 220 THR A C 1
ATOM 1687 O O . THR A 1 220 ? 32.293 30.336 -34.690 1.00 89.75 220 THR A O 1
ATOM 1690 N N . LEU A 1 221 ? 31.862 32.075 -33.327 1.00 83.81 221 LEU A N 1
ATOM 1691 C CA . LEU A 1 221 ? 32.759 33.080 -33.922 1.00 83.81 221 LEU A CA 1
ATOM 1692 C C . LEU A 1 221 ? 32.807 33.069 -35.459 1.00 83.81 221 LEU A C 1
ATOM 1694 O O . LEU A 1 221 ? 33.869 32.985 -36.075 1.00 83.81 221 LEU A O 1
ATOM 1698 N N . GLY A 1 222 ? 31.645 33.191 -36.092 1.00 85.06 222 GLY A N 1
ATOM 1699 C CA . GLY A 1 222 ? 31.557 33.342 -37.539 1.00 85.06 222 GLY A CA 1
ATOM 1700 C C . GLY A 1 222 ? 31.571 32.030 -38.332 1.00 85.06 222 GLY A C 1
ATOM 1701 O O . GLY A 1 222 ? 31.696 32.076 -39.558 1.00 85.06 222 GLY A O 1
ATOM 1702 N N . SER A 1 223 ? 31.418 30.883 -37.664 1.00 88.25 223 SER A N 1
ATOM 1703 C CA . SER A 1 223 ? 31.207 29.568 -38.287 1.00 88.25 223 SER A CA 1
ATOM 1704 C C . SER A 1 223 ? 29.884 28.949 -37.836 1.00 88.25 223 SER A C 1
ATOM 1706 O O . SER A 1 223 ? 29.422 29.208 -36.727 1.00 88.25 223 SER A O 1
ATOM 1708 N N . TRP A 1 224 ? 29.259 28.144 -38.696 1.00 89.81 224 TRP A N 1
ATOM 1709 C CA . TRP A 1 224 ? 28.096 27.344 -38.309 1.00 89.81 224 TRP A CA 1
ATOM 1710 C C . TRP A 1 224 ? 28.561 26.092 -37.572 1.00 89.81 224 TRP A C 1
ATOM 1712 O O . TRP A 1 224 ? 29.416 25.365 -38.080 1.00 89.81 224 TRP A O 1
ATOM 1722 N N . THR A 1 225 ? 27.985 25.847 -36.399 1.00 90.69 225 THR A N 1
ATOM 1723 C CA . THR A 1 225 ? 28.286 24.685 -35.558 1.00 90.69 225 THR A CA 1
ATOM 1724 C C . THR A 1 225 ? 26.985 24.007 -35.156 1.00 90.69 225 THR A C 1
ATOM 1726 O O . THR A 1 225 ? 26.051 24.675 -34.713 1.00 90.69 225 THR A O 1
ATOM 1729 N N . GLU A 1 226 ? 26.914 22.687 -35.315 1.00 90.12 226 GLU A N 1
ATOM 1730 C CA . GLU A 1 226 ? 25.746 21.892 -34.929 1.00 90.12 226 GLU A CA 1
ATOM 1731 C C . GLU A 1 226 ? 25.897 21.372 -33.496 1.00 90.12 226 GLU A C 1
ATOM 1733 O O . GLU A 1 226 ? 26.949 20.846 -33.125 1.00 90.12 226 GLU A O 1
ATOM 1738 N N . TYR A 1 227 ? 24.839 21.537 -32.704 1.00 92.38 227 TYR A N 1
ATOM 1739 C CA . TYR A 1 227 ? 24.732 21.085 -31.321 1.00 92.38 227 TYR A CA 1
ATOM 1740 C C . TYR A 1 227 ? 23.733 19.940 -31.223 1.00 92.38 227 TYR A C 1
ATOM 1742 O O . TYR A 1 227 ? 22.666 20.013 -31.827 1.00 92.38 227 TYR A O 1
ATOM 1750 N N . PHE A 1 228 ? 24.064 18.908 -30.448 1.00 91.44 228 PHE A N 1
ATOM 1751 C CA . PHE A 1 228 ? 23.324 17.652 -30.373 1.00 91.44 228 PHE A CA 1
ATOM 1752 C C . PHE A 1 228 ? 22.907 17.324 -28.941 1.00 91.44 228 PHE A C 1
ATOM 1754 O O . PHE A 1 228 ? 23.728 17.337 -28.025 1.00 91.44 228 PHE A O 1
ATOM 1761 N N . PHE A 1 229 ? 21.651 16.928 -28.783 1.00 92.56 229 PHE A N 1
ATOM 1762 C CA . PHE A 1 229 ? 21.140 16.230 -27.614 1.00 92.56 229 PHE A CA 1
ATOM 1763 C C . PHE A 1 229 ? 20.824 14.798 -28.026 1.00 92.56 229 PHE A C 1
ATOM 1765 O O . PHE A 1 229 ? 19.983 14.577 -28.898 1.00 92.56 229 PHE A O 1
ATOM 1772 N N . TYR A 1 230 ? 21.497 13.836 -27.412 1.00 91.94 230 TYR A N 1
ATOM 1773 C CA . TYR A 1 230 ? 21.117 12.431 -27.487 1.00 91.94 230 TYR A CA 1
ATOM 1774 C C . TYR A 1 230 ? 20.312 12.102 -26.239 1.00 91.94 230 TYR A C 1
ATOM 1776 O O . TYR A 1 230 ? 20.758 12.408 -25.137 1.00 91.94 230 TYR A O 1
ATOM 1784 N N . ILE A 1 231 ? 19.126 11.530 -26.426 1.00 91.56 231 ILE A N 1
ATOM 1785 C CA . ILE A 1 231 ? 18.144 11.292 -25.365 1.00 91.56 231 ILE A CA 1
ATOM 1786 C C . ILE A 1 231 ? 17.669 9.848 -25.492 1.00 91.56 231 ILE A C 1
ATOM 1788 O O . ILE A 1 231 ? 17.171 9.482 -26.555 1.00 91.56 231 ILE A O 1
ATOM 1792 N N . ASP A 1 232 ? 17.837 9.041 -24.454 1.00 89.50 232 ASP A N 1
ATOM 1793 C CA . ASP A 1 232 ? 17.034 7.830 -24.274 1.00 89.50 232 ASP A CA 1
ATOM 1794 C C . ASP A 1 232 ? 15.841 8.158 -23.358 1.00 89.50 232 ASP A C 1
ATOM 1796 O O . ASP A 1 232 ? 15.832 9.168 -22.652 1.00 89.50 232 ASP A O 1
ATOM 1800 N N . THR A 1 233 ? 14.767 7.387 -23.475 1.00 85.81 233 THR A N 1
ATOM 1801 C CA . THR A 1 233 ? 13.509 7.645 -22.768 1.00 85.81 233 THR A CA 1
ATOM 1802 C C . THR A 1 233 ? 13.033 6.361 -22.136 1.00 85.81 233 THR A C 1
ATOM 1804 O O . THR A 1 233 ? 12.951 5.347 -22.820 1.00 85.81 233 THR A O 1
ATOM 1807 N N . GLU A 1 234 ? 12.728 6.412 -20.846 1.00 76.56 234 GLU A N 1
ATOM 1808 C CA . GLU A 1 234 ? 12.049 5.321 -20.157 1.00 76.56 234 GLU A CA 1
ATOM 1809 C C . GLU A 1 234 ? 10.532 5.477 -20.292 1.00 76.56 234 GLU A C 1
ATOM 1811 O O . GLU A 1 234 ? 9.845 4.568 -20.735 1.00 76.56 234 GLU A O 1
ATOM 1816 N N . GLU A 1 235 ? 10.018 6.673 -20.011 1.00 78.44 235 GLU A N 1
ATOM 1817 C CA . GLU A 1 235 ? 8.606 7.011 -20.147 1.00 78.44 235 GLU A CA 1
ATOM 1818 C C . GLU A 1 235 ? 8.350 8.000 -21.291 1.00 78.44 235 GLU A C 1
ATOM 1820 O O . GLU A 1 235 ? 9.254 8.607 -21.874 1.00 78.44 235 GLU A O 1
ATOM 1825 N N . LYS A 1 236 ? 7.073 8.178 -21.626 1.00 84.44 236 LYS A N 1
ATOM 1826 C CA . LYS A 1 236 ? 6.643 9.126 -22.651 1.00 84.44 236 LYS A CA 1
ATOM 1827 C C . LYS A 1 236 ? 6.834 10.573 -22.178 1.00 84.44 236 LYS A C 1
ATOM 1829 O O . LYS A 1 236 ? 6.141 11.027 -21.271 1.00 84.44 236 LYS A O 1
ATOM 1834 N N . LEU A 1 237 ? 7.656 11.349 -22.885 1.00 87.75 237 LEU A N 1
ATOM 1835 C CA . LEU A 1 237 ? 7.954 12.748 -22.551 1.00 87.75 237 LEU A CA 1
ATOM 1836 C C . LEU A 1 237 ? 7.300 13.747 -23.507 1.00 87.75 237 LEU A C 1
ATOM 1838 O O . LEU A 1 237 ? 7.127 13.504 -24.703 1.00 87.75 237 LEU A O 1
ATOM 1842 N N . SER A 1 238 ? 6.981 14.931 -22.982 1.00 90.06 238 SER A N 1
ATOM 1843 C CA . SER A 1 238 ? 6.533 16.089 -23.764 1.00 90.06 238 SER A CA 1
ATOM 1844 C C . SER A 1 238 ? 7.494 17.255 -23.571 1.00 90.06 238 SER A C 1
ATOM 1846 O O . SER A 1 238 ? 7.362 18.031 -22.629 1.00 90.06 238 SER A O 1
ATOM 1848 N N . ILE A 1 239 ? 8.435 17.410 -24.499 1.00 90.62 239 ILE A N 1
ATOM 1849 C CA . ILE A 1 239 ? 9.536 18.361 -24.353 1.00 90.62 239 ILE A CA 1
ATOM 1850 C C . ILE A 1 239 ? 9.242 19.695 -25.057 1.00 90.62 239 ILE A C 1
ATOM 1852 O O . ILE A 1 239 ? 8.690 19.742 -26.161 1.00 90.62 239 ILE A O 1
ATOM 1856 N N . GLY A 1 240 ? 9.634 20.806 -24.442 1.00 90.00 240 GLY A N 1
ATOM 1857 C CA . GLY A 1 240 ? 9.675 22.131 -25.067 1.00 90.00 240 GLY A CA 1
ATOM 1858 C C . GLY A 1 240 ? 11.092 22.507 -25.505 1.00 90.00 240 GLY A C 1
ATOM 1859 O O . GLY A 1 240 ? 12.062 21.980 -24.971 1.00 90.00 240 GLY A O 1
ATOM 1860 N N . MET A 1 241 ? 11.218 23.450 -26.444 1.00 90.75 241 MET A N 1
ATOM 1861 C CA . MET A 1 241 ? 12.512 23.964 -26.914 1.00 90.75 241 MET A CA 1
ATOM 1862 C C . MET A 1 241 ? 12.547 25.491 -26.878 1.00 90.75 241 MET A C 1
ATOM 1864 O O . MET A 1 241 ? 11.589 26.143 -27.308 1.00 90.75 241 MET A O 1
ATOM 1868 N N . GLU A 1 242 ? 13.669 26.044 -26.420 1.00 93.06 242 GLU A N 1
ATOM 1869 C CA . GLU A 1 242 ? 13.924 27.481 -26.369 1.00 93.06 242 GLU A CA 1
ATOM 1870 C C . GLU A 1 242 ? 15.285 27.835 -26.980 1.00 93.06 242 GLU A C 1
ATOM 1872 O O . GLU A 1 242 ? 16.285 27.170 -26.710 1.00 93.06 242 GLU A O 1
ATOM 1877 N N . LEU A 1 243 ? 15.325 28.904 -27.777 1.00 93.75 243 LEU A N 1
ATOM 1878 C CA . LEU A 1 243 ? 16.521 29.416 -28.454 1.00 93.75 243 LEU A CA 1
ATOM 1879 C C . LEU A 1 243 ? 16.734 30.881 -28.070 1.00 93.75 243 LEU A C 1
ATOM 1881 O O . LEU A 1 243 ? 15.796 31.672 -28.178 1.00 93.75 243 LEU A O 1
ATOM 1885 N N . TRP A 1 244 ? 17.942 31.247 -27.641 1.00 93.44 244 TRP A N 1
ATOM 1886 C CA . TRP A 1 244 ? 18.224 32.540 -27.009 1.00 93.44 244 TRP A CA 1
ATOM 1887 C C . TRP A 1 244 ? 19.458 33.246 -27.580 1.00 93.44 244 TRP A C 1
ATOM 1889 O O . TRP A 1 244 ? 20.476 32.612 -27.847 1.00 93.44 244 TRP A O 1
ATOM 1899 N N . LEU A 1 245 ? 19.382 34.578 -27.668 1.00 91.81 245 LEU A N 1
ATOM 1900 C CA . LEU A 1 245 ? 20.541 35.465 -27.537 1.00 91.81 245 LEU A CA 1
ATOM 1901 C C . LEU A 1 245 ? 20.813 35.684 -26.045 1.00 91.81 245 LEU A C 1
ATOM 1903 O O . LEU A 1 245 ? 19.894 36.024 -25.294 1.00 91.81 245 LEU A O 1
ATOM 1907 N N . GLY A 1 246 ? 22.070 35.533 -25.638 1.00 89.50 246 GLY A N 1
ATOM 1908 C CA . GLY A 1 246 ? 22.457 35.459 -24.237 1.00 89.50 246 GLY A CA 1
ATOM 1909 C C . GLY A 1 246 ? 22.005 34.141 -23.620 1.00 89.50 246 GLY A C 1
ATOM 1910 O O . GLY A 1 246 ? 22.035 33.092 -24.266 1.00 89.50 246 GLY A O 1
ATOM 1911 N N . SER A 1 247 ? 21.572 34.201 -22.369 1.00 90.12 247 SER A N 1
ATOM 1912 C CA . SER A 1 247 ? 20.958 33.082 -21.654 1.00 90.12 247 SER A CA 1
ATOM 1913 C C . SER A 1 247 ? 19.669 33.549 -20.971 1.00 90.12 247 SER A C 1
ATOM 1915 O O . SER A 1 247 ? 19.306 34.730 -21.025 1.00 90.12 247 SER A O 1
ATOM 1917 N N . LYS A 1 248 ? 18.996 32.644 -20.253 1.00 88.62 248 LYS A N 1
ATOM 1918 C CA . LYS A 1 248 ? 17.879 33.015 -19.373 1.00 88.62 248 LYS A CA 1
ATOM 1919 C C . LYS A 1 248 ? 18.270 34.057 -18.324 1.00 88.62 248 LYS A C 1
ATOM 1921 O O . LYS A 1 248 ? 17.394 34.790 -17.881 1.00 88.62 248 LYS A O 1
ATOM 1926 N N . THR A 1 249 ? 19.545 34.182 -17.941 1.00 85.75 249 THR A N 1
ATOM 1927 C CA . THR A 1 249 ? 20.027 35.074 -16.863 1.00 85.75 249 THR A CA 1
ATOM 1928 C C . THR A 1 249 ? 21.079 36.098 -17.302 1.00 85.75 249 THR A C 1
ATOM 1930 O O . THR A 1 249 ? 21.242 37.114 -16.628 1.00 85.75 249 THR A O 1
ATOM 1933 N N . THR A 1 250 ? 21.751 35.891 -18.436 1.00 86.00 250 THR A N 1
ATOM 1934 C CA . THR A 1 250 ? 22.852 36.737 -18.920 1.00 86.00 250 THR A CA 1
ATOM 1935 C C . THR A 1 250 ? 22.489 37.463 -20.209 1.00 86.00 250 THR A C 1
ATOM 1937 O O . THR A 1 250 ? 22.059 36.853 -21.186 1.00 86.00 250 THR A O 1
ATOM 1940 N N . ASN A 1 251 ? 22.732 38.773 -20.235 1.00 86.56 251 ASN A N 1
ATOM 1941 C CA . ASN A 1 251 ? 22.621 39.587 -21.444 1.00 86.56 251 ASN A CA 1
ATOM 1942 C C . ASN A 1 251 ? 23.852 39.407 -22.344 1.00 86.56 251 ASN A C 1
ATOM 1944 O O . ASN A 1 251 ? 24.972 39.291 -21.845 1.00 86.56 251 ASN A O 1
ATOM 1948 N N . ALA A 1 252 ? 23.654 39.486 -23.659 1.00 86.00 252 ALA A N 1
ATOM 1949 C CA . ALA A 1 252 ? 24.707 39.431 -24.668 1.00 86.00 252 ALA A CA 1
ATOM 1950 C C . ALA A 1 252 ? 24.558 40.547 -25.711 1.00 86.00 252 ALA A C 1
ATOM 1952 O O . ALA A 1 252 ? 23.513 41.186 -25.827 1.00 86.00 252 ALA A O 1
ATOM 1953 N N . THR A 1 253 ? 25.624 40.796 -26.466 1.00 84.75 253 THR A N 1
ATOM 1954 C CA . THR A 1 253 ? 25.654 41.738 -27.597 1.00 84.75 253 THR A CA 1
ATOM 1955 C C . THR A 1 253 ? 26.023 41.003 -28.871 1.00 84.75 253 THR A C 1
ATOM 1957 O O . THR A 1 253 ? 26.816 40.070 -28.822 1.00 84.75 253 THR A O 1
ATOM 1960 N N . GLY A 1 254 ? 25.526 41.464 -30.010 1.00 86.19 254 GLY A N 1
ATOM 1961 C CA . GLY A 1 254 ? 25.797 40.885 -31.323 1.00 86.19 254 GLY A CA 1
ATOM 1962 C C . GLY A 1 254 ? 24.675 39.977 -31.799 1.00 86.19 254 GLY A C 1
ATOM 1963 O O . GLY A 1 254 ? 23.626 39.870 -31.158 1.00 86.19 254 GLY A O 1
ATOM 1964 N N . ALA A 1 255 ? 24.896 39.357 -32.958 1.00 89.62 255 ALA A N 1
ATOM 1965 C CA . ALA A 1 255 ? 23.881 38.568 -33.639 1.00 89.62 255 ALA A CA 1
ATOM 1966 C C . ALA A 1 255 ? 24.124 37.070 -33.469 1.00 89.62 255 ALA A C 1
ATOM 1968 O O . ALA A 1 255 ? 25.236 36.576 -33.677 1.00 89.62 255 ALA A O 1
ATOM 1969 N N . VAL A 1 256 ? 23.053 36.351 -33.152 1.00 93.81 256 VAL A N 1
ATOM 1970 C CA . VAL A 1 256 ? 22.996 34.891 -33.186 1.00 93.81 256 VAL A CA 1
ATOM 1971 C C . VAL A 1 256 ? 21.993 34.458 -34.243 1.00 93.81 256 VAL A C 1
ATOM 1973 O O . VAL A 1 256 ? 20.948 35.090 -34.417 1.00 93.81 256 VAL A O 1
ATOM 1976 N N . PHE A 1 257 ? 22.326 33.386 -34.951 1.00 92.75 257 PHE A N 1
ATOM 1977 C CA . PHE A 1 257 ? 21.472 32.766 -35.946 1.00 92.75 257 PHE A CA 1
ATOM 1978 C C . PHE A 1 257 ? 21.290 31.290 -35.620 1.00 92.75 257 PHE A C 1
ATOM 1980 O O . PHE A 1 257 ? 22.245 30.608 -35.246 1.00 92.75 257 PHE A O 1
ATOM 1987 N N . PHE A 1 258 ? 20.067 30.806 -35.801 1.00 91.81 258 PHE A N 1
ATOM 1988 C CA . PHE A 1 258 ? 19.711 29.401 -35.661 1.00 91.81 258 PHE A CA 1
ATOM 1989 C C . PHE A 1 258 ? 19.146 28.873 -36.977 1.00 91.81 258 PHE A C 1
ATOM 1991 O O . PHE A 1 258 ? 18.448 29.602 -37.694 1.00 91.81 258 PHE A O 1
ATOM 1998 N N . ASN A 1 259 ? 19.406 27.600 -37.267 1.00 86.69 259 ASN A N 1
ATOM 1999 C CA . ASN A 1 259 ? 18.810 26.878 -38.387 1.00 86.69 259 ASN A CA 1
ATOM 2000 C C . ASN A 1 259 ? 18.742 25.364 -38.115 1.00 86.69 259 ASN A C 1
ATOM 2002 O O . ASN A 1 259 ? 19.257 24.892 -37.103 1.00 86.69 259 ASN A O 1
ATOM 2006 N N . GLU A 1 260 ? 18.098 24.616 -39.014 1.00 80.94 260 GLU A N 1
ATOM 2007 C CA . GLU A 1 260 ? 18.119 23.147 -39.071 1.00 80.94 260 GLU A CA 1
ATOM 2008 C C . GLU A 1 260 ? 17.813 22.428 -37.747 1.00 80.94 260 GLU A C 1
ATOM 2010 O O . GLU A 1 260 ? 18.473 21.453 -37.387 1.00 80.94 260 GLU A O 1
ATOM 2015 N N . VAL A 1 261 ? 16.776 22.856 -37.016 1.00 83.50 261 VAL A N 1
ATOM 2016 C CA . VAL A 1 261 ? 16.333 22.048 -35.872 1.00 83.50 261 VAL A CA 1
ATOM 2017 C C . VAL A 1 261 ? 15.778 20.722 -36.392 1.00 83.50 261 VAL A C 1
ATOM 2019 O O . VAL A 1 261 ? 14.799 20.710 -37.149 1.00 83.50 261 VAL A O 1
ATOM 2022 N N . THR A 1 262 ? 16.380 19.618 -35.958 1.00 82.00 262 THR A N 1
ATOM 2023 C CA . THR A 1 262 ? 16.036 18.262 -36.402 1.00 82.00 262 THR A CA 1
ATOM 2024 C C . THR A 1 262 ? 15.777 17.362 -35.202 1.00 82.00 262 THR A C 1
ATOM 2026 O O . THR A 1 262 ? 16.509 17.417 -34.221 1.00 82.00 262 THR A O 1
ATOM 2029 N N . VAL A 1 263 ? 14.744 16.519 -35.287 1.00 85.31 263 VAL A N 1
ATOM 2030 C CA . VAL A 1 263 ? 14.447 15.472 -34.298 1.00 85.31 263 VAL A CA 1
ATOM 2031 C C . VAL A 1 263 ? 14.392 14.137 -35.028 1.00 85.31 263 VAL A C 1
ATOM 2033 O O . VAL A 1 263 ? 13.483 13.900 -35.830 1.00 85.31 263 VAL A O 1
ATOM 2036 N N . LEU A 1 264 ? 15.373 13.282 -34.761 1.00 85.50 264 LEU A N 1
ATOM 2037 C CA . LEU A 1 264 ? 15.420 11.917 -35.271 1.00 85.50 264 LEU A CA 1
ATOM 2038 C C . LEU A 1 264 ? 15.135 10.930 -34.148 1.00 85.50 264 LEU A C 1
ATOM 2040 O O . LEU A 1 264 ? 15.599 11.127 -33.027 1.00 85.50 264 LEU A O 1
ATOM 2044 N N . ARG A 1 265 ? 14.409 9.862 -34.477 1.00 85.44 265 ARG A N 1
ATOM 2045 C CA . ARG A 1 265 ? 14.314 8.654 -33.654 1.00 85.44 265 ARG A CA 1
ATOM 2046 C C . ARG A 1 265 ? 15.197 7.579 -34.264 1.00 85.44 265 ARG A C 1
ATOM 2048 O O . ARG A 1 265 ? 15.189 7.418 -35.486 1.00 85.44 265 ARG A O 1
ATOM 2055 N N . TYR A 1 266 ? 15.917 6.863 -33.415 1.00 84.06 266 TYR A N 1
ATOM 2056 C CA . TYR A 1 266 ? 16.784 5.750 -33.767 1.00 84.06 266 TYR A CA 1
ATOM 2057 C C . TYR A 1 266 ? 16.303 4.460 -33.107 1.00 84.06 266 TYR A C 1
ATOM 2059 O O . TYR A 1 266 ? 15.630 4.485 -32.073 1.00 84.06 266 TYR A O 1
ATOM 2067 N N . SER A 1 267 ? 16.677 3.333 -33.704 1.00 82.69 267 SER A N 1
ATOM 2068 C CA . SER A 1 267 ? 16.828 2.089 -32.956 1.00 82.69 267 SER A CA 1
ATOM 2069 C C . SER A 1 267 ? 17.997 2.194 -31.958 1.00 82.69 267 SER A C 1
ATOM 2071 O O . SER A 1 267 ? 18.869 3.053 -32.105 1.00 82.69 267 SER A O 1
ATOM 2073 N N . GLU A 1 268 ? 18.005 1.363 -30.916 1.00 82.75 268 GLU A N 1
ATOM 2074 C CA . GLU A 1 268 ? 18.999 1.422 -29.827 1.00 82.75 268 GLU A CA 1
ATOM 2075 C C . GLU A 1 268 ? 20.431 1.167 -30.312 1.00 82.75 268 GLU A C 1
ATOM 2077 O O . GLU A 1 268 ? 21.340 1.916 -29.961 1.00 82.75 268 GLU A O 1
ATOM 2082 N N . ASP A 1 269 ? 20.632 0.166 -31.170 1.00 77.12 269 ASP A N 1
ATOM 2083 C CA . ASP A 1 269 ? 21.921 -0.123 -31.807 1.00 77.12 269 ASP A CA 1
ATOM 2084 C C . ASP A 1 269 ? 22.464 1.073 -32.610 1.00 77.12 269 ASP A C 1
ATOM 2086 O O . ASP A 1 269 ? 23.596 1.514 -32.404 1.00 77.12 269 ASP A O 1
ATOM 2090 N N . THR A 1 270 ? 21.622 1.675 -33.453 1.00 83.50 270 THR A N 1
ATOM 2091 C CA . THR A 1 270 ? 21.959 2.875 -34.223 1.00 83.50 270 THR A CA 1
ATOM 2092 C C . THR A 1 270 ? 22.274 4.035 -33.285 1.00 83.50 270 THR A C 1
ATOM 2094 O O . THR A 1 270 ? 23.240 4.762 -33.505 1.00 83.50 270 THR A O 1
ATOM 2097 N N . TYR A 1 271 ? 21.490 4.229 -32.223 1.00 84.94 271 TYR A N 1
ATOM 2098 C CA . TYR A 1 271 ? 21.742 5.269 -31.229 1.00 84.94 271 TYR A CA 1
ATOM 2099 C C . TYR A 1 271 ? 23.098 5.085 -30.538 1.00 84.94 271 TYR A C 1
ATOM 2101 O O . TYR A 1 271 ? 23.861 6.048 -30.434 1.00 84.94 271 TYR A O 1
ATOM 2109 N N . ALA A 1 272 ? 23.437 3.860 -30.131 1.00 82.38 272 ALA A N 1
ATOM 2110 C CA . ALA A 1 272 ? 24.725 3.538 -29.529 1.00 82.38 272 ALA A CA 1
ATOM 2111 C C . ALA A 1 272 ? 25.891 3.820 -30.489 1.00 82.38 272 ALA A C 1
ATOM 2113 O O . ALA A 1 272 ? 26.872 4.461 -30.097 1.00 82.38 272 ALA A O 1
ATOM 2114 N N . ASP A 1 273 ? 25.761 3.434 -31.760 1.00 83.12 273 ASP A N 1
ATOM 2115 C CA . ASP A 1 273 ? 26.743 3.741 -32.803 1.00 83.12 273 ASP A CA 1
ATOM 2116 C C . ASP A 1 273 ? 26.905 5.254 -33.004 1.00 83.12 273 ASP A C 1
ATOM 2118 O O . ASP A 1 273 ? 28.030 5.763 -33.038 1.00 83.12 273 ASP A O 1
ATOM 2122 N N . GLN A 1 274 ? 25.798 6.004 -33.062 1.00 83.38 274 GLN A N 1
ATOM 2123 C CA . GLN A 1 274 ? 25.829 7.466 -33.175 1.00 83.38 274 GLN A CA 1
ATOM 2124 C C . GLN A 1 274 ? 26.505 8.116 -31.964 1.00 83.38 274 GLN A C 1
ATOM 2126 O O . GLN A 1 274 ? 27.327 9.018 -32.137 1.00 83.38 274 GLN A O 1
ATOM 2131 N N . ILE A 1 275 ? 26.228 7.643 -30.746 1.00 83.31 275 ILE A N 1
ATOM 2132 C CA . ILE A 1 275 ? 26.904 8.116 -29.533 1.00 83.31 275 ILE A CA 1
ATOM 2133 C C . ILE A 1 275 ? 28.397 7.802 -29.578 1.00 83.31 275 ILE A C 1
ATOM 2135 O O . ILE A 1 275 ? 29.203 8.659 -29.221 1.00 83.31 275 ILE A O 1
ATOM 2139 N N . ASN A 1 276 ? 28.792 6.603 -30.004 1.00 82.25 276 ASN A N 1
ATOM 2140 C CA . ASN A 1 276 ? 30.200 6.219 -30.089 1.00 82.25 276 ASN A CA 1
ATOM 2141 C C . ASN A 1 276 ? 30.954 7.085 -31.105 1.00 82.25 276 ASN A C 1
ATOM 2143 O O . ASN A 1 276 ? 32.047 7.576 -30.812 1.00 82.25 276 ASN A O 1
ATOM 2147 N N . ILE A 1 277 ? 30.352 7.350 -32.267 1.00 79.94 277 ILE A N 1
ATOM 2148 C CA . ILE A 1 277 ? 30.884 8.299 -33.253 1.00 79.94 277 ILE A CA 1
ATOM 2149 C C . ILE A 1 277 ? 31.003 9.698 -32.631 1.00 79.94 277 ILE A C 1
ATOM 2151 O O . ILE A 1 277 ? 32.058 10.324 -32.721 1.00 79.94 277 ILE A O 1
ATOM 2155 N N . ALA A 1 278 ? 29.958 10.169 -31.948 1.00 75.25 278 ALA A N 1
ATOM 2156 C CA . ALA A 1 278 ? 29.909 11.492 -31.333 1.00 75.25 278 ALA A CA 1
ATOM 2157 C C . ALA A 1 278 ? 30.961 11.669 -30.216 1.00 75.25 278 ALA A C 1
ATOM 2159 O O . ALA A 1 278 ? 31.677 12.672 -30.188 1.00 75.25 278 ALA A O 1
ATOM 2160 N N . LYS A 1 279 ? 31.132 10.669 -29.339 1.00 71.81 279 LYS A N 1
ATOM 2161 C CA . LYS A 1 279 ? 32.143 10.647 -28.263 1.00 71.81 279 LYS A CA 1
ATOM 2162 C C . LYS A 1 279 ? 33.571 10.754 -28.801 1.00 71.81 279 LYS A C 1
ATOM 2164 O O . LYS A 1 279 ? 34.410 11.389 -28.167 1.00 71.81 279 LYS A O 1
ATOM 2169 N N . ASN A 1 280 ? 33.840 10.202 -29.983 1.00 68.56 280 ASN A N 1
ATOM 2170 C CA . ASN A 1 280 ? 35.157 10.266 -30.622 1.00 68.56 280 ASN A CA 1
ATOM 2171 C C . ASN A 1 280 ? 35.489 11.642 -31.239 1.00 68.56 280 ASN A C 1
ATOM 2173 O O . ASN A 1 280 ? 36.640 11.882 -31.597 1.00 68.56 280 ASN A O 1
ATOM 2177 N N . ILE A 1 281 ? 34.511 12.549 -31.356 1.00 67.38 281 ILE A N 1
ATOM 2178 C CA . ILE A 1 281 ? 34.665 13.890 -31.957 1.00 67.38 281 ILE A CA 1
ATOM 2179 C C . ILE A 1 281 ? 34.835 14.993 -30.883 1.00 67.38 281 ILE A C 1
ATOM 2181 O O . ILE A 1 281 ? 35.237 16.103 -31.212 1.00 67.38 281 ILE A O 1
ATOM 2185 N N . ASN A 1 282 ? 34.552 14.676 -29.611 1.00 57.84 282 ASN A N 1
ATOM 2186 C CA . ASN A 1 282 ? 34.501 15.523 -28.404 1.00 57.84 282 ASN A CA 1
ATOM 2187 C C . ASN A 1 282 ? 34.943 17.007 -28.534 1.00 57.84 282 ASN A C 1
ATOM 2189 O O . ASN A 1 282 ? 36.066 17.368 -28.187 1.00 57.84 282 ASN A O 1
ATOM 2193 N N . ASN A 1 283 ? 34.014 17.873 -28.967 1.00 66.50 283 ASN A N 1
ATOM 2194 C CA . ASN A 1 283 ? 34.224 19.319 -29.167 1.00 66.50 283 ASN A CA 1
ATOM 2195 C C . ASN A 1 283 ? 33.255 20.215 -28.354 1.00 66.50 283 ASN A C 1
ATOM 2197 O O . ASN A 1 283 ? 33.074 21.384 -28.685 1.00 66.50 283 ASN A O 1
ATOM 2201 N N . GLY A 1 284 ? 32.599 19.692 -27.308 1.00 80.31 284 GLY A N 1
ATOM 2202 C CA . GLY A 1 284 ? 31.674 20.475 -26.464 1.00 80.31 284 GLY A CA 1
ATOM 2203 C C . GLY A 1 284 ? 30.308 20.795 -27.094 1.00 80.31 284 GLY A C 1
ATOM 2204 O O . GLY A 1 284 ? 29.593 21.662 -26.601 1.00 80.31 284 GLY A O 1
ATOM 2205 N N . THR A 1 285 ? 29.935 20.110 -28.178 1.00 88.94 285 THR A N 1
ATOM 2206 C CA . THR A 1 285 ? 28.665 20.308 -28.903 1.00 88.94 285 THR A CA 1
ATOM 2207 C C . THR A 1 285 ? 27.653 19.182 -28.681 1.00 88.94 285 THR A C 1
ATOM 2209 O O . THR A 1 285 ? 26.640 19.119 -29.371 1.00 88.94 285 THR A O 1
ATOM 2212 N N . ILE A 1 286 ? 27.926 18.259 -27.757 1.00 90.69 286 ILE A N 1
ATOM 2213 C CA . ILE A 1 286 ? 27.132 17.045 -27.541 1.00 90.69 286 ILE A CA 1
ATOM 2214 C C . ILE A 1 286 ? 26.764 16.946 -26.067 1.00 90.69 286 ILE A C 1
ATOM 2216 O O . ILE A 1 286 ? 27.651 16.926 -25.216 1.00 90.69 286 ILE A O 1
ATOM 2220 N N . ASN A 1 287 ? 25.472 16.793 -25.799 1.00 91.56 287 ASN A N 1
ATOM 2221 C CA . ASN A 1 287 ? 24.941 16.419 -24.500 1.00 91.56 287 ASN A CA 1
ATOM 2222 C C . ASN A 1 287 ? 24.278 15.044 -24.603 1.00 91.56 287 ASN A C 1
ATOM 2224 O O . ASN A 1 287 ? 23.522 14.776 -25.540 1.00 91.56 287 ASN A O 1
ATOM 2228 N N . LEU A 1 288 ? 24.576 14.179 -23.634 1.00 90.00 288 LEU A N 1
ATOM 2229 C CA . LEU A 1 288 ? 23.985 12.849 -23.495 1.00 90.00 288 LEU A CA 1
ATOM 2230 C C . LEU A 1 288 ? 23.053 12.870 -22.284 1.00 90.00 288 LEU A C 1
ATOM 2232 O O . LEU A 1 288 ? 23.527 13.032 -21.161 1.00 90.00 288 LEU A O 1
ATOM 2236 N N . ILE A 1 289 ? 21.755 12.736 -22.521 1.00 89.88 289 ILE A N 1
ATOM 2237 C CA . ILE A 1 289 ? 20.712 12.698 -21.499 1.00 89.88 289 ILE A CA 1
ATOM 2238 C C . ILE A 1 289 ? 20.259 11.242 -21.405 1.00 89.88 289 ILE A C 1
ATOM 2240 O O . ILE A 1 289 ? 19.692 10.720 -22.363 1.00 89.88 289 ILE A O 1
ATOM 2244 N N . GLN A 1 290 ? 20.590 10.596 -20.288 1.00 85.06 290 GLN A N 1
ATOM 2245 C CA . GLN A 1 290 ? 20.357 9.168 -20.068 1.00 85.06 290 GLN A CA 1
ATOM 2246 C C . GLN A 1 290 ? 19.308 9.007 -18.967 1.00 85.06 290 GLN A C 1
ATOM 2248 O O . GLN A 1 290 ? 19.614 9.180 -17.791 1.00 85.06 290 GLN A O 1
ATOM 2253 N N . LEU A 1 291 ? 18.069 8.793 -19.371 1.00 81.75 291 LEU A N 1
ATOM 2254 C CA . LEU A 1 291 ? 16.911 8.571 -18.520 1.00 81.75 291 LEU A CA 1
ATOM 2255 C C . LEU A 1 291 ? 16.658 7.081 -18.289 1.00 81.75 291 LEU A C 1
ATOM 2257 O O . LEU A 1 291 ? 16.045 6.739 -17.293 1.00 81.75 291 LEU A O 1
ATOM 2261 N N . GLN A 1 292 ? 17.125 6.205 -19.183 1.00 74.94 292 GLN A N 1
ATOM 2262 C CA . GLN A 1 292 ? 17.100 4.765 -18.935 1.00 74.94 292 GLN A CA 1
ATOM 2263 C C . GLN A 1 292 ? 18.283 4.343 -18.057 1.00 74.94 292 GLN A C 1
ATOM 2265 O O . GLN A 1 292 ? 19.441 4.665 -18.353 1.00 74.94 292 GLN A O 1
ATOM 2270 N N . GLU A 1 293 ? 18.003 3.570 -17.008 1.00 65.88 293 GLU A N 1
ATOM 2271 C CA . GLU A 1 293 ? 19.043 2.853 -16.280 1.00 65.88 293 GLU A CA 1
ATOM 2272 C C . GLU A 1 293 ? 19.550 1.648 -17.082 1.00 65.88 293 GLU A C 1
ATOM 2274 O O . GLU A 1 293 ? 18.911 1.137 -18.005 1.00 65.88 293 GLU A O 1
ATOM 2279 N N . LYS A 1 294 ? 20.781 1.221 -16.788 1.00 59.69 294 LYS A N 1
ATOM 2280 C CA . LYS A 1 294 ? 21.410 0.127 -17.523 1.00 59.69 294 LYS A CA 1
ATOM 2281 C C . LYS A 1 294 ? 20.868 -1.206 -17.012 1.00 59.69 294 LYS A C 1
ATOM 2283 O O . LYS A 1 294 ? 21.412 -1.769 -16.066 1.00 59.69 294 LYS A O 1
ATOM 2288 N N . ASP A 1 295 ? 19.855 -1.714 -17.697 1.00 66.94 295 ASP A N 1
ATOM 2289 C CA . ASP A 1 295 ? 19.357 -3.078 -17.549 1.00 66.94 295 ASP A CA 1
ATOM 2290 C C . ASP A 1 295 ? 20.490 -4.122 -17.548 1.00 66.94 295 ASP A C 1
ATOM 2292 O O . ASP A 1 295 ? 21.378 -4.108 -18.412 1.00 66.94 295 ASP A O 1
ATOM 2296 N N . ASN A 1 296 ? 20.427 -5.076 -16.616 1.00 75.75 296 ASN A N 1
ATOM 2297 C CA . ASN A 1 296 ? 21.332 -6.223 -16.587 1.00 75.75 296 ASN A CA 1
ATOM 2298 C C . ASN A 1 296 ? 20.665 -7.457 -17.205 1.00 75.75 296 ASN A C 1
ATOM 2300 O O . ASN A 1 296 ? 19.452 -7.649 -17.101 1.00 75.75 296 ASN A O 1
ATOM 2304 N N . GLU A 1 297 ? 21.469 -8.336 -17.812 1.00 81.06 297 GLU A N 1
ATOM 2305 C CA . GLU A 1 297 ? 20.997 -9.678 -18.164 1.00 81.06 297 GLU A CA 1
ATOM 2306 C C . GLU A 1 297 ? 20.530 -10.394 -16.891 1.00 81.06 297 GLU A C 1
ATOM 2308 O O . GLU A 1 297 ? 21.302 -10.588 -15.951 1.00 81.06 297 GLU A O 1
ATOM 2313 N N . VAL A 1 298 ? 19.255 -10.787 -16.866 1.00 86.06 298 VAL A N 1
ATOM 2314 C CA . VAL A 1 298 ? 18.626 -11.416 -15.692 1.00 86.06 298 VAL A CA 1
ATOM 2315 C C . VAL A 1 298 ? 19.043 -12.872 -15.503 1.00 86.06 298 VAL A C 1
ATOM 2317 O O . VAL A 1 298 ? 19.083 -13.382 -14.389 1.00 86.06 298 VAL A O 1
ATOM 2320 N N . VAL A 1 299 ? 19.348 -13.559 -16.601 1.00 88.69 299 VAL A N 1
ATOM 2321 C CA . VAL A 1 299 ? 19.726 -14.974 -16.625 1.00 88.69 299 VAL A CA 1
ATOM 2322 C C . VAL A 1 299 ? 20.879 -15.178 -17.592 1.00 88.69 299 VAL A C 1
ATOM 2324 O O . VAL A 1 299 ? 21.047 -14.403 -18.534 1.00 88.69 299 VAL A O 1
ATOM 2327 N N . GLU A 1 300 ? 21.648 -16.249 -17.388 1.00 88.25 300 GLU A N 1
ATOM 2328 C CA . GLU A 1 300 ? 22.727 -16.615 -18.303 1.00 88.25 300 GLU A CA 1
ATOM 2329 C C . GLU A 1 300 ? 22.177 -16.730 -19.733 1.00 88.25 300 GLU A C 1
ATOM 2331 O O . GLU A 1 300 ? 21.273 -17.529 -19.996 1.00 88.25 300 GLU A O 1
ATOM 2336 N N . ASN A 1 301 ? 22.738 -15.933 -20.651 1.00 89.38 301 ASN A N 1
ATOM 2337 C CA . ASN A 1 301 ? 22.348 -15.914 -22.059 1.00 89.38 301 ASN A CA 1
ATOM 2338 C C . ASN A 1 301 ? 20.854 -15.576 -22.260 1.00 89.38 301 ASN A C 1
ATOM 2340 O O . ASN A 1 301 ? 20.149 -16.214 -23.047 1.00 89.38 301 ASN A O 1
ATOM 2344 N N . GLY A 1 302 ? 20.358 -14.571 -21.529 1.00 89.00 302 GLY A N 1
ATOM 2345 C CA . GLY A 1 302 ? 19.010 -14.012 -21.699 1.00 89.00 302 GLY A CA 1
ATOM 2346 C C . GLY A 1 302 ? 18.791 -13.297 -23.041 1.00 89.00 302 GLY A C 1
ATOM 2347 O O . GLY A 1 302 ? 17.653 -13.185 -23.486 1.00 89.00 302 GLY A O 1
ATOM 2348 N N . ASN A 1 303 ? 19.870 -12.873 -23.703 1.00 90.81 303 ASN A N 1
ATOM 2349 C CA . ASN A 1 303 ? 19.899 -12.293 -25.056 1.00 90.81 303 ASN A CA 1
ATOM 2350 C C . ASN A 1 303 ? 20.145 -13.321 -26.175 1.00 90.81 303 ASN A C 1
ATOM 2352 O O . ASN A 1 303 ? 20.275 -12.957 -27.333 1.00 90.81 303 ASN A O 1
ATOM 2356 N N . PHE A 1 304 ? 20.289 -14.605 -25.836 1.00 93.69 304 PHE A N 1
ATOM 2357 C CA . PHE A 1 304 ? 20.493 -15.693 -26.792 1.00 93.69 304 PHE A CA 1
ATOM 2358 C C . PHE A 1 304 ? 21.643 -15.510 -27.804 1.00 93.69 304 PHE A C 1
ATOM 2360 O O . PHE A 1 304 ? 21.617 -16.150 -28.854 1.00 93.69 304 PHE A O 1
ATOM 2367 N N . GLU A 1 305 ? 22.690 -14.737 -27.497 1.00 92.56 305 GLU A N 1
ATOM 2368 C CA . GLU A 1 305 ? 23.874 -14.607 -28.370 1.00 92.56 305 GLU A CA 1
ATOM 2369 C C . GLU A 1 305 ? 24.788 -15.843 -28.352 1.00 92.56 305 GLU A C 1
ATOM 2371 O O . GLU A 1 305 ? 25.693 -16.008 -29.176 1.00 92.56 305 GLU A O 1
ATOM 2376 N N . GLN A 1 306 ? 24.543 -16.759 -27.421 1.00 88.94 306 GLN A N 1
ATOM 2377 C CA . GLN A 1 306 ? 25.180 -18.067 -27.336 1.00 88.94 306 GLN A CA 1
ATOM 2378 C C . GLN A 1 306 ? 24.159 -19.176 -27.628 1.00 88.94 306 GLN A C 1
ATOM 2380 O O . GLN A 1 306 ? 22.976 -18.935 -27.854 1.00 88.94 306 GLN A O 1
ATOM 2385 N N . ALA A 1 307 ? 24.601 -20.440 -27.624 1.00 87.75 307 ALA A N 1
ATOM 2386 C CA . ALA A 1 307 ? 23.691 -21.591 -27.692 1.00 87.75 307 ALA A CA 1
ATOM 2387 C C . ALA A 1 307 ? 22.707 -21.605 -26.497 1.00 87.75 307 ALA A C 1
ATOM 2389 O O . ALA A 1 307 ? 22.638 -20.661 -25.735 1.00 87.75 307 ALA A O 1
ATOM 2390 N N . LEU A 1 308 ? 21.951 -22.679 -26.261 1.00 91.25 308 LEU A N 1
ATOM 2391 C CA . LEU A 1 308 ? 21.009 -22.758 -25.124 1.00 91.25 308 LEU A CA 1
ATOM 2392 C C . LEU A 1 308 ? 21.695 -22.861 -23.732 1.00 91.25 308 LEU A C 1
ATOM 2394 O O . LEU A 1 308 ? 21.199 -23.558 -22.854 1.00 91.25 308 LEU A O 1
ATOM 2398 N N . ASN A 1 309 ? 22.843 -22.212 -23.523 1.00 91.44 309 ASN A N 1
ATOM 2399 C CA . ASN A 1 309 ? 23.488 -22.065 -22.215 1.00 91.44 309 ASN A CA 1
ATOM 2400 C C . ASN A 1 309 ? 22.507 -21.384 -21.256 1.00 91.44 309 ASN A C 1
ATOM 2402 O O . ASN A 1 309 ? 21.771 -20.508 -21.690 1.00 91.44 309 ASN A O 1
ATOM 2406 N N . GLY A 1 310 ? 22.428 -21.836 -20.006 1.00 91.44 310 GLY A N 1
ATOM 2407 C CA . GLY A 1 310 ? 21.409 -21.363 -19.066 1.00 91.44 310 GLY A CA 1
ATOM 2408 C C . GLY A 1 310 ? 19.976 -21.840 -19.351 1.00 91.44 310 GLY A C 1
ATOM 2409 O O . GLY A 1 310 ? 19.132 -21.709 -18.481 1.00 91.44 310 GLY A O 1
ATOM 2410 N N . TRP A 1 311 ? 19.665 -22.459 -20.499 1.00 96.06 311 TRP A N 1
ATOM 2411 C CA . TRP A 1 311 ? 18.289 -22.832 -20.865 1.00 96.06 311 TRP A CA 1
ATOM 2412 C C . TRP A 1 311 ? 18.117 -24.338 -21.093 1.00 96.06 311 TRP A C 1
ATOM 2414 O O . TRP A 1 311 ? 18.790 -24.960 -21.915 1.00 96.06 311 TRP A O 1
ATOM 2424 N N . LYS A 1 312 ? 17.132 -24.952 -20.430 1.00 95.38 312 LYS A N 1
ATOM 2425 C CA . LYS A 1 312 ? 16.805 -26.381 -20.577 1.00 95.38 312 LYS A CA 1
ATOM 2426 C C . LYS A 1 312 ? 15.380 -26.593 -21.079 1.00 95.38 312 LYS A C 1
ATOM 2428 O O . LYS A 1 312 ? 14.462 -25.842 -20.765 1.00 95.38 312 LYS A O 1
ATOM 2433 N N . ARG A 1 313 ? 15.172 -27.666 -21.842 1.00 94.00 313 ARG A N 1
ATOM 2434 C CA . ARG A 1 313 ? 13.828 -28.088 -22.258 1.00 94.00 313 ARG A CA 1
ATOM 2435 C C . ARG A 1 313 ? 13.105 -28.736 -21.081 1.00 94.00 313 ARG A C 1
ATOM 2437 O O . ARG A 1 313 ? 13.604 -29.711 -20.527 1.00 94.00 313 ARG A O 1
ATOM 2444 N N . MET A 1 314 ? 11.912 -28.246 -20.764 1.00 94.19 314 MET A N 1
ATOM 2445 C CA . MET A 1 314 ? 11.067 -28.807 -19.707 1.00 94.19 314 MET A CA 1
ATOM 2446 C C . MET A 1 314 ? 10.006 -29.773 -20.224 1.00 94.19 314 MET A C 1
ATOM 2448 O O . MET A 1 314 ? 9.736 -30.794 -19.600 1.00 94.19 314 MET A O 1
ATOM 2452 N N . SER A 1 315 ? 9.361 -29.433 -21.342 1.00 92.75 315 SER A N 1
ATOM 2453 C CA . SER A 1 315 ? 8.194 -30.166 -21.835 1.00 92.75 315 SER A CA 1
ATOM 2454 C C . SER A 1 315 ? 8.104 -30.125 -23.358 1.00 92.75 315 SER A C 1
ATOM 2456 O O . SER A 1 315 ? 8.578 -29.178 -23.991 1.00 92.75 315 SER A O 1
ATOM 2458 N N . GLN A 1 316 ? 7.514 -31.167 -23.947 1.00 93.75 316 GLN A N 1
ATOM 2459 C CA . GLN A 1 316 ? 7.166 -31.244 -25.365 1.00 93.75 316 GLN A CA 1
ATOM 2460 C C . GLN A 1 316 ? 6.085 -32.307 -25.615 1.00 93.75 316 GLN A C 1
ATOM 2462 O O . GLN A 1 316 ? 6.122 -33.390 -25.032 1.00 93.75 316 GLN A O 1
ATOM 2467 N N . SER A 1 317 ? 5.173 -32.037 -26.547 1.00 93.50 317 SER A N 1
ATOM 2468 C CA . SER A 1 317 ? 4.156 -32.998 -26.995 1.00 93.50 317 SER A CA 1
ATOM 2469 C C . SER A 1 317 ? 4.695 -34.085 -27.934 1.00 93.50 317 SER A C 1
ATOM 2471 O O . SER A 1 317 ? 4.077 -35.137 -28.076 1.00 93.50 317 SER A O 1
ATOM 2473 N N . THR A 1 318 ? 5.829 -33.856 -28.603 1.00 88.69 318 THR A N 1
ATOM 2474 C CA . THR A 1 318 ? 6.479 -34.833 -29.485 1.00 88.69 318 THR A CA 1
ATOM 2475 C C . THR A 1 318 ? 7.995 -34.650 -29.496 1.00 88.69 318 T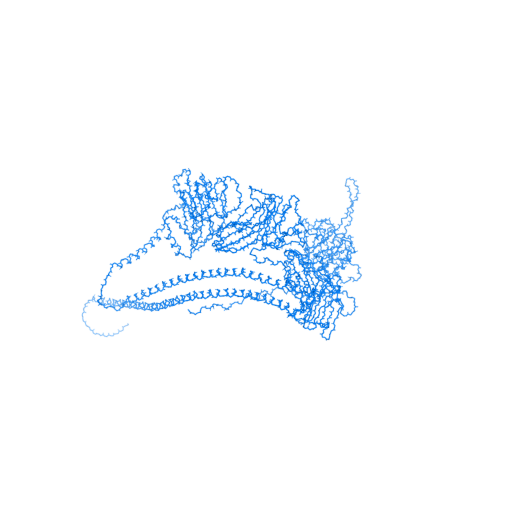HR A C 1
ATOM 2477 O O . THR A 1 318 ? 8.510 -33.556 -29.303 1.00 88.69 318 THR A O 1
ATOM 2480 N N . SER A 1 319 ? 8.731 -35.733 -29.744 1.00 83.94 319 SER A N 1
ATOM 2481 C CA . SER A 1 319 ? 10.190 -35.725 -29.914 1.00 83.94 319 SER A CA 1
ATOM 2482 C C . SER A 1 319 ? 10.635 -35.527 -31.370 1.00 83.94 319 SER A C 1
ATOM 2484 O O . SER A 1 319 ? 11.829 -35.573 -31.670 1.00 83.94 319 SER A O 1
ATOM 2486 N N . SER A 1 320 ? 9.698 -35.324 -32.304 1.00 86.25 320 SER A N 1
ATOM 2487 C CA . SER A 1 320 ? 10.024 -35.100 -33.714 1.00 86.25 320 SER A CA 1
ATOM 2488 C C . SER A 1 320 ? 10.632 -33.711 -33.930 1.00 86.25 320 SER A C 1
ATOM 2490 O O . SER A 1 320 ? 9.915 -32.713 -33.979 1.00 86.25 320 SER A O 1
ATOM 2492 N N . ALA A 1 321 ? 11.944 -33.660 -34.173 1.00 79.25 321 ALA A N 1
ATOM 2493 C CA . ALA A 1 321 ? 12.685 -32.422 -34.446 1.00 79.25 321 ALA A CA 1
ATOM 2494 C C . ALA A 1 321 ? 12.202 -31.648 -35.694 1.00 79.25 321 ALA A C 1
ATOM 2496 O O . ALA A 1 321 ? 12.507 -30.470 -35.860 1.00 79.25 321 ALA A O 1
ATOM 2497 N N . SER A 1 322 ? 11.456 -32.295 -36.598 1.00 80.31 322 SER A N 1
ATOM 2498 C CA . SER A 1 322 ? 10.824 -31.633 -37.748 1.00 80.31 322 SER A CA 1
ATOM 2499 C C . SER A 1 322 ? 9.445 -31.045 -37.436 1.00 80.31 322 SER A C 1
ATOM 2501 O O . SER A 1 322 ? 8.986 -30.172 -38.174 1.00 80.31 322 SER A O 1
ATOM 2503 N N . ALA A 1 323 ? 8.777 -31.548 -36.392 1.00 86.06 323 ALA A N 1
ATOM 2504 C CA . ALA A 1 323 ? 7.446 -31.115 -35.971 1.00 86.06 323 ALA A CA 1
ATOM 2505 C C . ALA A 1 323 ? 7.501 -30.087 -34.833 1.00 86.06 323 ALA A C 1
ATOM 2507 O O . ALA A 1 323 ? 6.653 -29.201 -34.796 1.00 86.06 323 ALA A O 1
ATOM 2508 N N . GLN A 1 324 ? 8.496 -30.183 -33.946 1.00 91.25 324 GLN A N 1
ATOM 2509 C CA . GLN A 1 324 ? 8.756 -29.213 -32.886 1.00 91.25 324 GLN A CA 1
ATOM 2510 C C . GLN A 1 324 ? 10.225 -28.792 -32.889 1.00 91.25 324 GLN A C 1
ATOM 2512 O O . GLN A 1 324 ? 11.126 -29.631 -32.883 1.00 91.25 324 GLN A O 1
ATOM 2517 N N . ILE A 1 325 ? 10.459 -27.482 -32.922 1.00 91.31 325 ILE A N 1
ATOM 2518 C CA . ILE A 1 325 ? 11.794 -26.874 -32.918 1.00 91.31 325 ILE A CA 1
ATOM 2519 C C . ILE A 1 325 ? 11.882 -25.928 -31.723 1.00 91.31 325 ILE A C 1
ATOM 2521 O O . ILE A 1 325 ? 10.950 -25.160 -31.505 1.00 91.31 325 ILE A O 1
ATOM 2525 N N . SER A 1 326 ? 13.004 -25.969 -31.004 1.00 93.38 326 SER A N 1
ATOM 2526 C CA . SER A 1 326 ? 13.434 -24.928 -30.055 1.00 93.38 326 SER A CA 1
ATOM 2527 C C . SER A 1 326 ? 14.947 -24.809 -30.169 1.00 93.38 326 SER A C 1
ATOM 2529 O O . SER A 1 326 ? 15.655 -25.770 -29.856 1.00 93.38 326 SER A O 1
ATOM 2531 N N . LYS A 1 327 ? 15.440 -23.688 -30.693 1.00 93.06 327 LYS A N 1
ATOM 2532 C CA . LYS A 1 327 ? 16.875 -23.423 -30.845 1.00 93.06 327 LYS A CA 1
ATOM 2533 C C . LYS A 1 327 ? 17.133 -21.928 -30.963 1.00 93.06 327 LYS A C 1
ATOM 2535 O O . LYS A 1 327 ? 16.260 -21.195 -31.416 1.00 93.06 327 LYS A O 1
ATOM 2540 N N . VAL A 1 328 ? 18.353 -21.525 -30.648 1.00 95.12 328 VAL A N 1
ATOM 2541 C CA . VAL A 1 328 ? 18.853 -20.192 -30.980 1.00 95.12 328 VAL A CA 1
ATOM 2542 C C . VAL A 1 328 ? 19.091 -20.096 -32.488 1.00 95.12 328 VAL A C 1
ATOM 2544 O O . VAL A 1 328 ? 19.571 -21.052 -33.115 1.00 95.12 328 VAL A O 1
ATOM 2547 N N . VAL A 1 329 ? 18.694 -18.974 -33.083 1.00 93.75 329 VAL A N 1
ATOM 2548 C CA . VAL A 1 329 ? 18.874 -18.674 -34.506 1.00 93.75 329 VAL A CA 1
ATOM 2549 C C . VAL A 1 329 ? 19.347 -17.242 -34.698 1.00 93.75 329 VAL A C 1
ATOM 2551 O O . VAL A 1 329 ? 18.975 -16.367 -33.930 1.00 93.75 329 VAL A O 1
ATOM 2554 N N . ASP A 1 330 ? 20.099 -17.008 -35.769 1.00 91.44 330 ASP A N 1
ATOM 2555 C CA . ASP A 1 330 ? 20.459 -15.663 -36.217 1.00 91.44 330 ASP A CA 1
ATOM 2556 C C . ASP A 1 330 ? 19.208 -14.939 -36.746 1.00 91.44 330 ASP A C 1
ATOM 2558 O O . ASP A 1 330 ? 18.568 -15.378 -37.711 1.00 91.44 330 ASP A O 1
ATOM 2562 N N . ALA A 1 331 ? 18.841 -13.838 -36.100 1.00 88.69 331 ALA A N 1
ATOM 2563 C CA . ALA A 1 331 ? 17.618 -13.094 -36.360 1.00 88.69 331 ALA A CA 1
ATOM 2564 C C . ALA A 1 331 ? 17.621 -12.383 -37.728 1.00 88.69 331 ALA A C 1
ATOM 2566 O O . ALA A 1 331 ? 16.550 -12.082 -38.262 1.00 88.69 331 ALA A O 1
ATOM 2567 N N . ASN A 1 332 ? 18.794 -12.163 -38.331 1.00 84.75 332 ASN A N 1
ATOM 2568 C CA . ASN A 1 332 ? 18.960 -11.486 -39.619 1.00 84.75 332 ASN A CA 1
ATOM 2569 C C . ASN A 1 332 ? 18.974 -12.442 -40.819 1.00 84.75 332 ASN A C 1
ATOM 2571 O O . ASN A 1 332 ? 18.715 -12.032 -41.947 1.00 84.75 332 ASN A O 1
ATOM 2575 N N . THR A 1 333 ? 19.300 -13.716 -40.618 1.00 84.12 333 THR A N 1
ATOM 2576 C CA . THR A 1 333 ? 19.542 -14.653 -41.730 1.00 84.12 333 THR A CA 1
ATOM 2577 C C . THR A 1 333 ? 18.699 -15.919 -41.659 1.00 84.12 333 THR A C 1
ATOM 2579 O O . THR A 1 333 ? 18.599 -16.651 -42.651 1.00 84.12 333 THR A O 1
ATOM 2582 N N . PHE A 1 334 ? 18.055 -16.192 -40.521 1.00 86.12 334 PHE A N 1
ATOM 2583 C CA . PHE A 1 334 ? 17.227 -17.378 -40.360 1.00 86.12 334 PHE A CA 1
ATOM 2584 C C . PHE A 1 334 ? 16.088 -17.435 -41.383 1.00 86.12 334 PHE A C 1
ATOM 2586 O O . PHE A 1 334 ? 15.341 -16.488 -41.595 1.00 86.12 334 PHE A O 1
ATOM 2593 N N . SER A 1 335 ? 15.903 -18.596 -42.003 1.00 83.69 335 SER A N 1
ATOM 2594 C CA . SER A 1 335 ? 14.716 -18.871 -42.804 1.00 83.69 335 SER A CA 1
ATOM 2595 C C . SER A 1 335 ? 14.329 -20.336 -42.686 1.00 83.69 335 SER A C 1
ATOM 2597 O O . SER A 1 335 ? 15.174 -21.228 -42.556 1.00 83.69 335 SER A O 1
ATOM 2599 N N . LYS A 1 336 ? 13.024 -20.596 -42.728 1.00 79.50 336 LYS A N 1
ATOM 2600 C CA . LYS A 1 336 ? 12.474 -21.946 -42.785 1.00 79.50 336 LYS A CA 1
ATOM 2601 C C . LYS A 1 336 ? 11.400 -22.005 -43.854 1.00 79.50 336 LYS A C 1
ATOM 2603 O O . LYS A 1 336 ? 10.373 -21.344 -43.754 1.00 79.50 336 LYS A 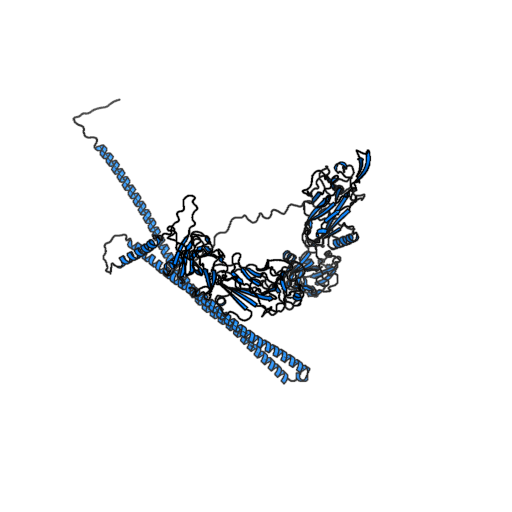O 1
ATOM 2608 N N . VAL A 1 337 ? 11.630 -22.856 -44.846 1.00 75.06 337 VAL A N 1
ATOM 2609 C CA . VAL A 1 337 ? 10.661 -23.157 -45.899 1.00 75.06 337 VAL A CA 1
ATOM 2610 C C . VAL A 1 337 ? 10.215 -24.603 -45.733 1.00 75.06 337 VAL A C 1
ATOM 2612 O O . VAL A 1 337 ? 11.028 -25.523 -45.791 1.00 75.06 337 VAL A O 1
ATOM 2615 N N . ASN A 1 338 ? 8.921 -24.795 -45.507 1.00 68.56 338 ASN A N 1
ATOM 2616 C CA . ASN A 1 338 ? 8.241 -26.084 -45.579 1.00 68.56 338 ASN A CA 1
ATOM 2617 C C . ASN A 1 338 ? 7.156 -26.000 -46.672 1.00 68.56 338 ASN A C 1
ATOM 2619 O O . ASN A 1 338 ? 6.779 -24.901 -47.070 1.00 68.56 338 ASN A O 1
ATOM 2623 N N . ASN A 1 339 ? 6.610 -27.140 -47.116 1.00 63.12 339 ASN A N 1
ATOM 2624 C CA . ASN A 1 339 ? 5.603 -27.190 -48.193 1.00 63.12 339 ASN A CA 1
ATOM 2625 C C . ASN A 1 339 ? 4.374 -26.277 -47.974 1.00 63.12 339 ASN A C 1
ATOM 2627 O O . ASN A 1 339 ? 3.771 -25.865 -48.958 1.00 63.12 339 ASN A O 1
ATOM 2631 N N . ASP A 1 340 ? 4.052 -25.932 -46.719 1.00 64.31 340 ASP A N 1
ATOM 2632 C CA . ASP A 1 340 ? 2.840 -25.189 -46.340 1.00 64.31 340 ASP A CA 1
ATOM 2633 C C . ASP A 1 340 ? 3.117 -23.885 -45.552 1.00 64.31 340 ASP A C 1
ATOM 2635 O O . ASP A 1 340 ? 2.179 -23.185 -45.181 1.00 64.31 340 ASP A O 1
ATOM 2639 N N . LEU A 1 341 ? 4.385 -23.543 -45.262 1.00 69.81 341 LEU A N 1
ATOM 2640 C CA . LEU A 1 341 ? 4.746 -22.369 -44.447 1.00 69.81 341 LEU A CA 1
ATOM 2641 C C . LEU A 1 341 ? 6.144 -21.839 -44.797 1.00 69.81 341 LEU A C 1
ATOM 2643 O O . LEU A 1 341 ? 7.118 -22.596 -44.797 1.00 69.81 341 LEU A O 1
ATOM 2647 N N . THR A 1 342 ? 6.241 -20.527 -45.030 1.00 79.69 342 THR A N 1
ATOM 2648 C CA . THR A 1 342 ? 7.513 -19.797 -45.145 1.00 79.69 342 THR A CA 1
ATOM 2649 C C . THR A 1 342 ? 7.674 -18.894 -43.932 1.00 79.69 342 THR A C 1
ATOM 2651 O O . THR A 1 342 ? 6.916 -17.944 -43.772 1.00 79.69 342 THR A O 1
ATOM 2654 N N . ILE A 1 343 ? 8.661 -19.192 -43.092 1.00 84.25 343 ILE A N 1
ATOM 2655 C CA . ILE A 1 343 ? 9.076 -18.339 -41.978 1.00 84.25 343 ILE A CA 1
ATOM 2656 C C . ILE A 1 343 ? 10.330 -17.601 -42.437 1.00 84.25 343 ILE A C 1
ATOM 2658 O O . ILE A 1 343 ? 11.356 -18.227 -42.725 1.00 84.25 343 ILE A O 1
ATOM 2662 N N . THR A 1 344 ? 10.234 -16.282 -42.548 1.00 80.62 344 THR A N 1
ATOM 2663 C CA . THR A 1 344 ? 11.371 -15.405 -42.840 1.00 80.62 344 THR A CA 1
ATOM 2664 C C . THR A 1 344 ? 12.061 -14.978 -41.551 1.00 80.62 344 THR A C 1
ATOM 2666 O O . THR A 1 344 ? 11.477 -15.073 -40.470 1.00 80.62 344 THR A O 1
ATOM 2669 N N . ALA A 1 345 ? 13.289 -14.482 -41.672 1.00 81.50 345 ALA A N 1
ATOM 2670 C CA . ALA A 1 345 ? 14.021 -13.934 -40.541 1.00 81.50 345 ALA A CA 1
ATOM 2671 C C . ALA A 1 345 ? 13.210 -12.805 -39.877 1.00 81.50 345 ALA A C 1
ATOM 2673 O O . ALA A 1 345 ? 12.594 -11.998 -40.588 1.00 81.50 345 ALA A O 1
ATOM 2674 N N . PRO A 1 346 ? 13.166 -12.757 -38.534 1.00 83.94 346 PRO A N 1
ATOM 2675 C CA . PRO A 1 346 ? 12.411 -11.737 -37.820 1.00 83.94 346 PRO A CA 1
ATOM 2676 C C . PRO A 1 346 ? 13.047 -10.343 -37.921 1.00 83.94 346 PRO A C 1
ATOM 2678 O O . PRO A 1 346 ? 12.329 -9.373 -37.677 1.00 83.94 346 PRO A O 1
ATOM 2681 N N . GLY A 1 347 ? 14.329 -10.242 -38.294 1.00 82.62 347 GLY A N 1
ATOM 2682 C CA . GLY A 1 347 ? 15.180 -9.097 -37.969 1.00 82.62 347 GLY A CA 1
ATOM 2683 C C . GLY A 1 347 ? 15.526 -9.090 -36.482 1.00 82.62 347 GLY A C 1
ATOM 2684 O O . GLY A 1 347 ? 14.789 -9.674 -35.688 1.00 82.62 347 GLY A O 1
ATOM 2685 N N . THR A 1 348 ? 16.634 -8.463 -36.091 1.00 84.69 348 THR A N 1
ATOM 2686 C CA . THR A 1 348 ? 16.947 -8.261 -34.662 1.00 84.69 348 THR A CA 1
ATOM 2687 C C . THR A 1 348 ? 15.882 -7.374 -34.018 1.00 84.69 348 THR A C 1
ATOM 2689 O O . THR A 1 348 ? 15.200 -6.615 -34.710 1.00 84.69 348 THR A O 1
ATOM 2692 N N . ASN A 1 349 ? 15.739 -7.422 -32.698 1.00 81.88 349 ASN A N 1
ATOM 2693 C CA . ASN A 1 349 ? 15.004 -6.403 -31.929 1.00 81.88 349 ASN A CA 1
ATOM 2694 C C . ASN A 1 349 ? 15.725 -5.034 -31.908 1.00 81.88 349 ASN A C 1
ATOM 2696 O O . ASN A 1 349 ? 15.243 -4.090 -31.282 1.00 81.88 349 ASN A O 1
ATOM 2700 N N . CYS A 1 350 ? 16.854 -4.912 -32.616 1.00 79.62 350 CYS A N 1
ATOM 2701 C CA . CYS A 1 350 ? 17.736 -3.750 -32.645 1.00 79.62 350 CYS A CA 1
ATOM 2702 C C . CYS A 1 350 ? 18.292 -3.355 -31.271 1.00 79.62 350 CYS A C 1
ATOM 2704 O O . CYS A 1 350 ? 18.643 -2.193 -31.074 1.00 79.62 350 CYS A O 1
ATOM 2706 N N . SER A 1 351 ? 18.347 -4.294 -30.325 1.00 82.38 351 SER A N 1
ATOM 2707 C CA . SER A 1 351 ? 19.116 -4.137 -29.092 1.00 82.38 351 SER A CA 1
ATOM 2708 C C . SER A 1 351 ? 20.617 -4.131 -29.407 1.00 82.38 351 SER A C 1
ATOM 2710 O O . SER A 1 351 ? 21.065 -4.753 -30.376 1.00 82.38 351 SER A O 1
ATOM 2712 N N . ILE A 1 352 ? 21.406 -3.407 -28.610 1.00 77.38 352 ILE A N 1
ATOM 2713 C CA . ILE A 1 352 ? 22.856 -3.290 -28.822 1.00 77.38 352 ILE A CA 1
ATOM 2714 C C . ILE A 1 352 ? 23.544 -4.667 -28.795 1.00 77.38 352 ILE A C 1
ATOM 2716 O O . ILE A 1 352 ? 23.234 -5.503 -27.952 1.00 77.38 352 ILE A O 1
ATOM 2720 N N . ASP A 1 353 ? 24.469 -4.899 -29.735 1.00 76.88 353 ASP A N 1
ATOM 2721 C CA . ASP A 1 353 ? 25.244 -6.145 -29.882 1.00 76.88 353 ASP A CA 1
ATOM 2722 C C . ASP A 1 353 ? 24.411 -7.447 -29.951 1.00 76.88 353 ASP A C 1
ATOM 2724 O O . ASP A 1 353 ? 24.947 -8.537 -29.755 1.00 76.88 353 ASP A O 1
ATOM 2728 N N . ASN A 1 354 ? 23.127 -7.353 -30.312 1.00 83.62 354 ASN A N 1
ATOM 2729 C CA . ASN A 1 354 ? 22.195 -8.477 -30.359 1.00 83.62 354 ASN A CA 1
ATOM 2730 C C . ASN A 1 354 ? 21.848 -8.862 -31.815 1.00 83.62 354 ASN A C 1
ATOM 2732 O O . ASN A 1 354 ? 21.345 -8.047 -32.595 1.00 83.62 354 ASN A O 1
ATOM 2736 N N . ASN A 1 355 ? 22.145 -10.104 -32.206 1.00 88.19 355 ASN A N 1
ATOM 2737 C CA . ASN A 1 355 ? 21.895 -10.664 -33.536 1.00 88.19 355 ASN A CA 1
ATOM 2738 C C . ASN A 1 355 ? 21.112 -11.984 -33.527 1.00 88.19 355 ASN A C 1
ATOM 2740 O O . ASN A 1 355 ? 20.792 -12.504 -34.604 1.00 88.19 355 ASN A O 1
ATOM 2744 N N . SER A 1 356 ? 20.818 -12.544 -32.361 1.00 92.38 356 SER A N 1
ATOM 2745 C CA . SER A 1 356 ? 20.298 -13.895 -32.195 1.00 92.38 356 SER A CA 1
ATOM 2746 C C . SER A 1 356 ? 18.990 -13.887 -31.407 1.00 92.38 356 SER A C 1
ATOM 2748 O O . SER A 1 356 ? 18.641 -12.926 -30.751 1.00 92.38 356 SER A O 1
ATOM 2750 N N . ALA A 1 357 ? 18.197 -14.951 -31.522 1.00 94.81 357 ALA A N 1
ATOM 2751 C CA . ALA A 1 357 ? 16.967 -15.093 -30.745 1.00 94.81 357 ALA A CA 1
ATOM 2752 C C . ALA A 1 357 ? 16.612 -16.563 -30.530 1.00 94.81 357 ALA A C 1
ATOM 2754 O O . ALA A 1 357 ? 16.929 -17.431 -31.358 1.00 94.81 357 ALA A O 1
ATOM 2755 N N . LEU A 1 358 ? 15.860 -16.858 -29.467 1.00 96.25 358 LEU A N 1
ATOM 2756 C CA . LEU A 1 358 ? 15.239 -18.166 -29.297 1.00 96.25 358 LEU A CA 1
ATOM 2757 C C . LEU A 1 358 ? 14.067 -18.317 -30.269 1.00 96.25 358 LEU A C 1
ATOM 2759 O O . LEU A 1 358 ? 13.054 -17.636 -30.152 1.00 96.25 358 LEU A O 1
ATOM 2763 N N . PHE A 1 359 ? 14.162 -19.279 -31.184 1.00 95.56 359 PHE A N 1
ATOM 2764 C CA . PHE A 1 359 ? 13.073 -19.665 -32.074 1.00 95.56 359 PHE A CA 1
ATOM 2765 C C . PHE A 1 359 ? 12.396 -20.949 -31.596 1.00 95.56 359 PHE A C 1
ATOM 2767 O O . PHE A 1 359 ? 13.032 -22.008 -31.525 1.00 95.56 359 PHE A O 1
ATOM 2774 N N . MET A 1 360 ? 11.087 -20.872 -31.345 1.00 95.12 360 MET A N 1
ATOM 2775 C CA . MET A 1 360 ? 10.226 -22.011 -31.026 1.00 95.12 360 MET A CA 1
ATOM 2776 C C . MET A 1 360 ? 9.136 -22.177 -32.086 1.00 95.12 360 MET A C 1
ATOM 2778 O O . MET A 1 360 ? 8.488 -21.211 -32.476 1.00 95.12 360 MET A O 1
ATOM 2782 N N . TYR A 1 361 ? 8.909 -23.407 -32.551 1.00 93.38 361 TYR A N 1
ATOM 2783 C CA . TYR A 1 361 ? 7.924 -23.708 -33.597 1.00 93.38 361 TYR A CA 1
ATOM 2784 C C . TYR A 1 361 ? 7.222 -25.043 -33.376 1.00 93.38 361 TYR A C 1
ATOM 2786 O O . TYR A 1 361 ? 7.891 -26.060 -33.185 1.00 93.38 361 TYR A O 1
ATOM 2794 N N . ASN A 1 362 ? 5.894 -25.032 -33.493 1.00 93.19 362 ASN A N 1
ATOM 2795 C CA . ASN A 1 362 ? 5.017 -26.196 -33.551 1.00 93.19 362 ASN A CA 1
ATOM 2796 C C . ASN A 1 362 ? 4.388 -26.286 -34.947 1.00 93.19 362 ASN A C 1
ATOM 2798 O O . ASN A 1 362 ? 3.646 -25.393 -35.359 1.00 93.19 362 ASN A O 1
ATOM 2802 N N . LYS A 1 363 ? 4.664 -27.372 -35.676 1.00 89.38 363 LYS A N 1
ATOM 2803 C CA . LYS A 1 363 ? 4.070 -27.607 -37.000 1.00 89.38 363 LYS A CA 1
ATOM 2804 C C . LYS A 1 363 ? 2.560 -27.842 -36.929 1.00 89.38 363 LYS A C 1
ATOM 2806 O O . LYS A 1 363 ? 1.831 -27.299 -37.748 1.00 89.38 363 LYS A O 1
ATOM 2811 N N . GLU A 1 364 ? 2.136 -28.655 -35.970 1.00 89.62 364 GLU A N 1
ATOM 2812 C CA . GLU A 1 364 ? 0.740 -29.005 -35.687 1.00 89.62 364 GLU A CA 1
ATOM 2813 C C . GLU A 1 364 ? 0.393 -28.548 -34.265 1.00 89.62 364 GLU A C 1
ATOM 2815 O O . GLU A 1 364 ? 1.292 -28.148 -33.521 1.00 89.62 364 GLU A O 1
ATOM 2820 N N . ASP A 1 365 ? -0.880 -28.648 -33.874 1.00 92.56 365 ASP A N 1
ATOM 2821 C CA . ASP A 1 365 ? -1.317 -28.391 -32.498 1.00 92.56 365 ASP A CA 1
ATOM 2822 C C . ASP A 1 365 ? -0.466 -29.211 -31.513 1.00 92.56 365 ASP A C 1
ATOM 2824 O O . ASP A 1 365 ? -0.468 -30.444 -31.521 1.00 92.56 365 ASP A O 1
ATOM 2828 N N . GLY A 1 366 ? 0.302 -28.514 -30.680 1.00 94.00 366 GLY A N 1
ATOM 2829 C CA . GLY A 1 366 ? 1.175 -29.129 -29.692 1.00 94.00 366 GLY A CA 1
ATOM 2830 C C . GLY A 1 366 ? 1.560 -28.159 -28.586 1.00 94.00 366 GLY A C 1
ATOM 2831 O O . GLY A 1 366 ? 1.079 -27.028 -28.525 1.00 94.00 366 GLY A O 1
ATOM 2832 N N . HIS A 1 367 ? 2.437 -28.612 -27.698 1.00 95.06 367 HIS A N 1
ATOM 2833 C CA . HIS A 1 367 ? 3.028 -27.774 -26.659 1.00 95.06 367 HIS A CA 1
ATOM 2834 C C . HIS A 1 367 ? 4.517 -28.061 -26.521 1.00 95.06 367 HIS A C 1
ATOM 2836 O O . HIS A 1 367 ? 4.966 -29.185 -26.756 1.00 95.06 367 HIS A O 1
ATOM 2842 N N . GLN A 1 368 ? 5.287 -27.052 -26.141 1.00 96.56 368 GLN A N 1
ATOM 2843 C CA . GLN A 1 368 ? 6.695 -27.189 -25.776 1.00 96.56 368 GLN A CA 1
ATOM 2844 C C . GLN A 1 368 ? 7.101 -26.062 -24.829 1.00 96.56 368 GLN A C 1
ATOM 2846 O O . GLN A 1 368 ? 6.515 -24.980 -24.887 1.00 96.56 368 GLN A O 1
ATOM 2851 N N . ALA A 1 369 ? 8.103 -26.314 -23.985 1.00 96.62 369 ALA A N 1
ATOM 2852 C CA . ALA A 1 369 ? 8.565 -25.348 -22.999 1.00 96.62 369 ALA A CA 1
ATOM 2853 C C . ALA A 1 369 ? 10.076 -25.386 -22.766 1.00 96.62 369 ALA A C 1
ATOM 2855 O O . ALA A 1 369 ? 10.674 -26.467 -22.687 1.00 96.62 369 ALA A O 1
ATOM 2856 N N . MET A 1 370 ? 10.655 -24.200 -22.597 1.00 97.00 370 MET A N 1
ATOM 2857 C CA . MET A 1 370 ? 12.033 -23.961 -22.167 1.00 97.00 370 MET A CA 1
ATOM 2858 C C . MET A 1 370 ? 12.026 -23.273 -20.795 1.00 97.00 370 MET A C 1
ATOM 2860 O O . MET A 1 370 ? 11.117 -22.498 -20.519 1.00 97.00 370 MET A O 1
ATOM 2864 N N . GLU A 1 371 ? 13.017 -23.551 -19.951 1.00 96.81 371 GLU A N 1
ATOM 2865 C CA . GLU A 1 371 ? 13.223 -22.918 -18.637 1.00 96.81 371 GLU A CA 1
ATOM 2866 C C . GLU A 1 371 ? 14.660 -22.420 -18.517 1.00 96.81 371 GLU A C 1
ATOM 2868 O O . GLU A 1 371 ? 15.578 -23.120 -18.950 1.00 96.81 371 GLU A O 1
ATOM 2873 N N . SER A 1 372 ? 14.830 -21.228 -17.951 1.00 96.81 372 SER A N 1
ATOM 2874 C CA . SER A 1 372 ? 16.126 -20.602 -17.690 1.00 96.81 372 SER A CA 1
ATOM 2875 C C . SER A 1 372 ? 16.847 -21.208 -16.476 1.00 96.81 372 SER A C 1
ATOM 2877 O O . SER A 1 372 ? 16.316 -22.062 -15.758 1.00 96.81 372 SER A O 1
ATOM 2879 N N . SER A 1 373 ? 18.055 -20.716 -16.203 1.00 94.50 373 SER A N 1
ATOM 2880 C CA . SER A 1 373 ? 18.712 -20.828 -14.907 1.00 94.50 373 SER A CA 1
ATOM 2881 C C . SER A 1 373 ? 17.945 -20.008 -13.869 1.00 94.50 373 SER A C 1
ATOM 2883 O O . SER A 1 373 ? 17.095 -19.181 -14.221 1.00 94.50 373 SER A O 1
ATOM 2885 N N . THR A 1 374 ? 18.228 -20.250 -12.591 1.00 94.00 374 THR A N 1
ATOM 2886 C CA . THR A 1 374 ? 17.678 -19.438 -11.506 1.00 94.00 374 THR A CA 1
ATOM 2887 C C . THR A 1 374 ? 18.356 -18.071 -11.448 1.00 94.00 374 THR A C 1
ATOM 2889 O O . THR A 1 374 ? 19.514 -17.929 -11.847 1.00 94.00 374 THR A O 1
ATOM 2892 N N . PHE A 1 375 ? 17.621 -17.084 -10.951 1.00 93.50 375 PHE A N 1
ATOM 2893 C CA . PHE A 1 375 ? 18.119 -15.771 -10.551 1.00 93.50 375 PHE A CA 1
ATOM 2894 C C . PHE A 1 375 ? 17.391 -15.329 -9.279 1.00 93.50 375 PHE A C 1
ATOM 2896 O O . PHE A 1 375 ? 16.291 -15.813 -9.005 1.00 93.50 375 PHE A O 1
ATOM 2903 N N . THR A 1 376 ? 18.002 -14.435 -8.508 1.00 93.00 376 THR A N 1
ATOM 2904 C CA . THR A 1 376 ? 17.486 -14.021 -7.199 1.00 93.00 376 THR A CA 1
ATOM 2905 C C . THR A 1 376 ? 16.559 -12.812 -7.327 1.00 93.00 376 THR A C 1
ATOM 2907 O O . THR A 1 376 ? 16.832 -11.888 -8.093 1.00 93.00 376 THR A O 1
ATOM 2910 N N . ILE A 1 377 ? 15.450 -12.836 -6.589 1.00 92.62 377 ILE A N 1
ATOM 2911 C CA . ILE A 1 377 ? 14.572 -11.688 -6.346 1.00 92.62 377 ILE A CA 1
ATOM 2912 C C . ILE A 1 377 ? 14.688 -11.361 -4.861 1.00 92.62 377 ILE A C 1
ATOM 2914 O O . ILE A 1 377 ? 14.257 -12.157 -4.018 1.00 92.62 377 ILE A O 1
ATOM 2918 N N . ASP A 1 378 ? 15.244 -10.194 -4.552 1.00 90.62 378 ASP A N 1
ATOM 2919 C CA . ASP A 1 378 ? 15.486 -9.802 -3.168 1.00 90.62 378 ASP A CA 1
ATOM 2920 C C . ASP A 1 378 ? 14.170 -9.451 -2.466 1.00 90.62 378 ASP A C 1
ATOM 2922 O O . ASP A 1 378 ? 13.216 -8.934 -3.065 1.00 90.62 378 ASP A O 1
ATOM 2926 N N . LYS A 1 379 ? 14.114 -9.715 -1.163 1.00 89.75 379 LYS A N 1
ATOM 2927 C CA . LYS A 1 379 ? 12.972 -9.348 -0.326 1.00 89.75 379 LYS A CA 1
ATOM 2928 C C . LYS A 1 379 ? 12.758 -7.834 -0.290 1.00 89.75 379 LYS A C 1
ATOM 2930 O O . LYS A 1 379 ? 13.712 -7.062 -0.239 1.00 89.75 379 LYS A O 1
ATOM 2935 N N . LEU A 1 380 ? 11.492 -7.415 -0.249 1.00 88.88 380 LEU A N 1
ATOM 2936 C CA . LEU A 1 380 ? 11.038 -6.015 -0.191 1.00 88.88 380 LEU A CA 1
ATOM 2937 C C . LEU A 1 380 ? 11.515 -5.106 -1.342 1.00 88.88 380 LEU A C 1
ATOM 2939 O O . LEU A 1 380 ? 11.278 -3.896 -1.287 1.00 88.88 380 LEU A O 1
ATOM 2943 N N . SER A 1 381 ? 12.134 -5.673 -2.378 1.00 91.38 381 SER A N 1
ATOM 2944 C CA . SER A 1 381 ? 12.614 -4.958 -3.560 1.00 91.38 381 SER A CA 1
ATOM 2945 C C . SER A 1 381 ? 11.589 -4.994 -4.691 1.00 91.38 381 SER A C 1
ATOM 2947 O O . SER A 1 381 ? 10.772 -5.915 -4.796 1.00 91.38 381 SER A O 1
ATOM 2949 N N . TYR A 1 382 ? 11.642 -3.986 -5.556 1.00 92.19 382 TYR A N 1
ATOM 2950 C CA . TYR A 1 382 ? 10.800 -3.886 -6.742 1.00 92.19 382 TYR A CA 1
ATOM 2951 C C . TYR A 1 382 ? 11.660 -4.039 -7.988 1.00 92.19 382 TYR A C 1
ATOM 2953 O O . TYR A 1 382 ? 12.746 -3.471 -8.055 1.00 92.19 382 TYR A O 1
ATOM 2961 N N . TYR A 1 383 ? 11.169 -4.786 -8.978 1.00 91.88 383 TYR A N 1
ATOM 2962 C CA . TYR A 1 383 ? 11.888 -4.975 -10.237 1.00 91.88 383 TYR A CA 1
ATOM 2963 C C . TYR A 1 383 ? 10.983 -4.807 -11.452 1.00 91.88 383 TYR A C 1
ATOM 2965 O O . TYR A 1 383 ? 9.792 -5.143 -11.413 1.00 91.88 383 TYR A O 1
ATOM 2973 N N . ARG A 1 384 ? 11.581 -4.375 -12.563 1.00 91.44 384 ARG A N 1
ATOM 2974 C CA . ARG A 1 384 ? 11.024 -4.509 -13.910 1.00 91.44 384 ARG A CA 1
ATOM 2975 C C . ARG A 1 384 ? 11.854 -5.544 -14.658 1.00 91.44 384 ARG A C 1
ATOM 2977 O O . ARG A 1 384 ? 13.051 -5.366 -14.843 1.00 91.44 384 ARG A O 1
ATOM 2984 N N . LEU A 1 385 ? 11.221 -6.632 -15.090 1.00 93.31 385 LEU A N 1
ATOM 2985 C CA . LEU A 1 385 ? 11.835 -7.623 -15.975 1.00 93.31 385 LEU A CA 1
ATOM 2986 C C . LEU A 1 385 ? 11.221 -7.487 -17.363 1.00 93.31 385 LEU A C 1
ATOM 2988 O O . LEU A 1 385 ? 10.022 -7.720 -17.515 1.00 93.31 385 LEU A O 1
ATOM 2992 N N . THR A 1 386 ? 12.021 -7.142 -18.370 1.00 91.50 386 THR A N 1
ATOM 2993 C CA . THR A 1 386 ? 11.556 -6.958 -19.750 1.00 91.50 386 THR A CA 1
ATOM 2994 C C . THR A 1 386 ? 12.101 -8.027 -20.692 1.00 91.50 386 THR A C 1
ATOM 2996 O O . THR A 1 386 ? 13.125 -8.653 -20.423 1.00 91.50 386 THR A O 1
ATOM 2999 N N . PHE A 1 387 ? 11.377 -8.284 -21.780 1.00 93.25 387 PHE A N 1
ATOM 3000 C CA . PHE A 1 387 ? 11.829 -9.137 -22.879 1.00 93.25 387 PHE A CA 1
ATOM 3001 C C . PHE A 1 387 ? 11.094 -8.805 -24.175 1.00 93.25 387 PHE A C 1
ATOM 3003 O O . PHE A 1 387 ? 9.979 -8.276 -24.168 1.00 93.25 387 PHE A O 1
ATOM 3010 N N . TRP A 1 388 ? 11.687 -9.176 -25.304 1.00 92.12 388 TRP A N 1
ATOM 3011 C CA . TRP A 1 388 ? 11.123 -8.956 -26.629 1.00 92.12 388 TRP A CA 1
ATOM 3012 C C . TRP A 1 388 ? 10.573 -10.251 -27.210 1.00 92.12 388 TRP A C 1
ATOM 3014 O O . TRP A 1 388 ? 11.188 -11.313 -27.129 1.00 92.12 388 TRP A O 1
ATOM 3024 N N . ALA A 1 389 ? 9.405 -10.175 -27.846 1.00 93.62 389 ALA A N 1
ATOM 3025 C CA . ALA A 1 389 ? 8.856 -11.307 -28.575 1.00 93.62 389 ALA A CA 1
ATOM 3026 C C . ALA A 1 389 ? 8.188 -10.925 -29.897 1.00 93.62 389 ALA A C 1
ATOM 3028 O O . ALA A 1 389 ? 7.634 -9.835 -30.074 1.00 93.62 389 ALA A O 1
ATOM 3029 N N . LYS A 1 390 ? 8.220 -11.877 -30.831 1.00 91.62 390 LYS A N 1
ATOM 3030 C CA . LYS A 1 390 ? 7.579 -11.791 -32.142 1.00 91.62 390 LYS A CA 1
ATOM 3031 C C . LYS A 1 390 ? 7.014 -13.148 -32.539 1.00 91.62 390 LYS A C 1
ATOM 3033 O O . LYS A 1 390 ? 7.755 -14.098 -32.784 1.00 91.62 390 LYS A O 1
ATOM 3038 N N . SER A 1 391 ? 5.695 -13.236 -32.634 1.00 90.88 391 SER A N 1
ATOM 3039 C CA . SER A 1 391 ? 4.978 -14.499 -32.836 1.00 90.88 391 SER A CA 1
ATOM 3040 C C . SER A 1 391 ? 3.993 -14.445 -33.994 1.00 90.88 391 SER A C 1
ATOM 3042 O O . SER A 1 391 ? 3.394 -13.412 -34.292 1.00 90.88 391 SER A O 1
ATOM 3044 N N . ASP A 1 392 ? 3.820 -15.604 -34.622 1.00 90.31 392 ASP A N 1
ATOM 3045 C CA . ASP A 1 392 ? 2.777 -15.873 -35.606 1.00 90.31 392 ASP A CA 1
ATOM 3046 C C . ASP A 1 392 ? 2.255 -17.298 -35.369 1.00 90.31 392 ASP A C 1
ATOM 3048 O O . ASP A 1 392 ? 2.859 -18.313 -35.736 1.00 90.31 392 ASP A O 1
ATOM 3052 N N . CYS A 1 393 ? 1.164 -17.357 -34.617 1.00 89.12 393 CYS A N 1
ATOM 3053 C CA . CYS A 1 393 ? 0.479 -18.554 -34.177 1.00 89.12 393 CYS A CA 1
ATOM 3054 C C . CYS A 1 393 ? -0.830 -18.674 -34.954 1.00 89.12 393 CYS A C 1
ATOM 3056 O O . CYS A 1 393 ? -1.746 -17.869 -34.802 1.00 89.12 393 CYS A O 1
ATOM 3058 N N . SER A 1 394 ? -0.933 -19.715 -35.775 1.00 79.38 394 SER A N 1
ATOM 3059 C CA . SER A 1 394 ? -2.093 -19.943 -36.637 1.00 79.38 394 SER A CA 1
ATOM 3060 C C . SER A 1 394 ? -3.314 -20.474 -35.878 1.00 79.38 394 SER A C 1
ATOM 3062 O O . SER A 1 394 ? -4.441 -20.327 -36.355 1.00 79.38 394 SER A O 1
ATOM 3064 N N . LYS A 1 395 ? -3.109 -21.103 -34.712 1.00 82.00 395 LYS A N 1
ATOM 3065 C CA . LYS A 1 395 ? -4.162 -21.693 -33.873 1.00 82.00 395 LYS A CA 1
ATOM 3066 C C . LYS A 1 395 ? -3.701 -21.830 -32.418 1.00 82.00 395 LYS A C 1
ATOM 3068 O O . LYS A 1 395 ? -2.519 -22.048 -32.171 1.00 82.00 395 LYS A O 1
ATOM 3073 N N . GLY A 1 396 ? -4.644 -21.760 -31.476 1.00 84.38 396 GLY A N 1
ATOM 3074 C CA . GLY A 1 396 ? -4.398 -21.907 -30.035 1.00 84.38 396 GLY A CA 1
ATOM 3075 C C . GLY A 1 396 ? -4.297 -20.571 -29.298 1.00 84.38 396 GLY A C 1
ATOM 3076 O O . GLY A 1 396 ? -4.651 -19.526 -29.842 1.00 84.38 396 GLY A O 1
ATOM 3077 N N . THR A 1 397 ? -3.823 -20.610 -28.051 1.00 84.19 397 THR A N 1
ATOM 3078 C CA . THR A 1 397 ? -3.637 -19.420 -27.194 1.00 84.19 397 THR A CA 1
ATOM 3079 C C . THR A 1 397 ? -2.300 -18.713 -27.415 1.00 84.19 397 THR A C 1
ATOM 3081 O O . THR A 1 397 ? -2.031 -17.709 -26.769 1.00 84.19 397 THR A O 1
ATOM 3084 N N . GLY A 1 398 ? -1.461 -19.213 -28.326 1.00 91.06 398 GLY A N 1
ATOM 3085 C CA . GLY A 1 398 ? -0.161 -18.621 -28.627 1.00 91.06 398 GLY A CA 1
ATOM 3086 C C . GLY A 1 398 ? 0.952 -19.089 -27.695 1.00 91.06 398 GLY A C 1
ATOM 3087 O O . GLY A 1 398 ? 0.924 -20.215 -27.178 1.00 91.06 398 GLY A O 1
ATOM 3088 N N . ALA A 1 399 ? 1.955 -18.228 -27.543 1.00 94.50 399 ALA A N 1
ATOM 3089 C CA . ALA A 1 399 ? 3.064 -18.408 -26.619 1.00 94.50 399 ALA A CA 1
ATOM 3090 C C . ALA A 1 399 ? 2.784 -17.703 -25.285 1.00 94.50 399 ALA A C 1
ATOM 3092 O O . ALA A 1 399 ? 2.059 -16.711 -25.230 1.00 94.50 399 ALA A O 1
ATOM 3093 N N . THR A 1 400 ? 3.376 -18.212 -24.212 1.00 95.38 400 THR A N 1
ATOM 3094 C CA . THR A 1 400 ? 3.256 -17.655 -22.865 1.00 95.38 400 THR A CA 1
ATOM 3095 C C . THR A 1 400 ? 4.630 -17.635 -22.218 1.00 95.38 400 THR A C 1
ATOM 3097 O O . THR A 1 400 ? 5.322 -18.651 -22.233 1.00 95.38 400 THR A O 1
ATOM 3100 N N . VAL A 1 401 ? 5.013 -16.515 -21.618 1.00 96.56 401 VAL A N 1
ATOM 3101 C CA . VAL A 1 401 ? 6.178 -16.455 -20.729 1.00 96.56 401 VAL A CA 1
ATOM 3102 C C . VAL A 1 401 ? 5.678 -16.477 -19.296 1.00 96.56 401 VAL A C 1
ATOM 3104 O O . VAL A 1 401 ? 4.687 -15.822 -18.979 1.00 96.56 401 VAL A O 1
ATOM 3107 N N . LYS A 1 402 ? 6.323 -17.261 -18.439 1.00 96.00 402 LYS A N 1
ATOM 3108 C CA . LYS A 1 402 ? 6.015 -17.335 -17.015 1.00 96.00 402 LYS A CA 1
ATOM 3109 C C . LYS A 1 402 ? 7.231 -16.975 -16.193 1.00 96.00 402 LYS A C 1
ATOM 3111 O O . LYS A 1 402 ? 8.330 -17.420 -16.513 1.00 96.00 402 LYS A O 1
ATOM 3116 N N . LEU A 1 403 ? 6.992 -16.251 -15.114 1.00 95.75 403 LEU A N 1
ATOM 3117 C CA . LEU A 1 403 ? 7.946 -16.068 -14.037 1.00 95.75 403 LEU A CA 1
ATOM 3118 C C . LEU A 1 403 ? 7.505 -16.962 -12.878 1.00 95.75 403 LEU A C 1
ATOM 3120 O O . LEU A 1 403 ? 6.344 -16.899 -12.470 1.00 95.75 403 LEU A O 1
ATOM 3124 N N . VAL A 1 404 ? 8.389 -17.847 -12.422 1.00 94.44 404 VAL A N 1
ATOM 3125 C CA . VAL A 1 404 ? 8.056 -18.932 -11.490 1.00 94.44 404 VAL A CA 1
ATOM 3126 C C . VAL A 1 404 ? 8.986 -18.887 -10.289 1.00 94.44 404 VAL A C 1
ATOM 3128 O O . VAL A 1 404 ? 10.203 -18.933 -10.468 1.00 94.44 404 VAL A O 1
ATOM 3131 N N . ASP A 1 405 ? 8.396 -18.839 -9.098 1.00 93.56 405 ASP A N 1
ATOM 3132 C CA . ASP A 1 405 ? 9.077 -18.996 -7.811 1.00 93.56 405 ASP A CA 1
ATOM 3133 C C . ASP A 1 405 ? 9.603 -20.438 -7.669 1.00 93.56 405 ASP A C 1
ATOM 3135 O O . ASP A 1 405 ? 8.902 -21.399 -7.998 1.00 93.56 405 ASP A O 1
ATOM 3139 N N . LYS A 1 406 ? 10.863 -20.594 -7.255 1.00 90.88 406 LYS A N 1
ATOM 3140 C CA . LYS A 1 406 ? 11.546 -21.887 -7.081 1.00 90.88 406 LYS A CA 1
ATOM 3141 C C . LYS A 1 406 ? 11.874 -22.221 -5.633 1.00 90.88 406 LYS A C 1
ATOM 3143 O O . LYS A 1 406 ? 12.569 -23.209 -5.395 1.00 90.88 406 LYS A O 1
ATOM 3148 N N . THR A 1 407 ? 11.356 -21.455 -4.684 1.00 82.50 407 THR A N 1
ATOM 3149 C CA . THR A 1 407 ? 11.419 -21.810 -3.265 1.00 82.50 407 THR A CA 1
ATOM 3150 C C . THR A 1 407 ? 10.694 -23.142 -3.034 1.00 82.50 407 THR A C 1
ATOM 3152 O O . THR A 1 407 ? 9.700 -23.432 -3.708 1.00 82.50 407 THR A O 1
ATOM 3155 N N . GLU A 1 408 ? 11.195 -23.981 -2.118 1.00 69.50 408 GLU A N 1
ATOM 3156 C CA . GLU A 1 408 ? 10.575 -25.278 -1.806 1.00 69.50 408 GLU A CA 1
ATOM 3157 C C . GLU A 1 408 ? 9.074 -25.103 -1.494 1.00 69.50 408 GLU A C 1
ATOM 3159 O O . GLU A 1 408 ? 8.680 -24.182 -0.782 1.00 69.50 408 GLU A O 1
ATOM 3164 N N . ASP A 1 409 ? 8.237 -25.970 -2.073 1.00 67.44 409 ASP A N 1
ATOM 3165 C CA . ASP A 1 409 ? 6.775 -25.996 -1.904 1.00 67.44 409 ASP A CA 1
ATOM 3166 C C . ASP A 1 409 ? 5.976 -24.766 -2.416 1.00 67.44 409 ASP A C 1
ATOM 3168 O O . ASP A 1 409 ? 4.776 -24.660 -2.143 1.00 67.44 409 ASP A O 1
ATOM 3172 N N . SER A 1 410 ? 6.576 -23.860 -3.206 1.00 73.44 410 SER A N 1
ATOM 3173 C CA . SER A 1 410 ? 5.855 -22.739 -3.843 1.00 73.44 410 SER A CA 1
ATOM 3174 C C . SER A 1 410 ? 5.327 -23.079 -5.246 1.00 73.44 410 SER A C 1
ATOM 3176 O O . SER A 1 410 ? 6.085 -23.425 -6.149 1.00 73.44 410 SER A O 1
ATOM 3178 N N . ASP A 1 411 ? 4.019 -22.894 -5.462 1.00 77.25 411 ASP A N 1
ATOM 3179 C CA . ASP A 1 411 ? 3.371 -22.961 -6.787 1.00 77.25 411 ASP A CA 1
ATOM 3180 C C . ASP A 1 411 ? 3.139 -21.560 -7.404 1.00 77.25 411 ASP A C 1
ATOM 3182 O O . ASP A 1 411 ? 2.411 -21.402 -8.395 1.00 77.25 411 ASP A O 1
ATOM 3186 N N . LYS A 1 412 ? 3.716 -20.501 -6.814 1.00 88.69 412 LYS A N 1
ATOM 3187 C CA . LYS A 1 412 ? 3.480 -19.119 -7.257 1.00 88.69 412 LYS A CA 1
ATOM 3188 C C . LYS A 1 412 ? 4.130 -18.858 -8.616 1.00 88.69 412 LYS A C 1
ATOM 3190 O O . LYS A 1 412 ? 5.325 -19.058 -8.825 1.00 88.69 412 LYS A O 1
ATOM 3195 N N . SER A 1 413 ? 3.338 -18.336 -9.548 1.00 91.62 413 SER A N 1
ATOM 3196 C CA . SER A 1 413 ? 3.842 -17.849 -10.830 1.00 91.62 413 SER A CA 1
ATOM 3197 C C . SER A 1 413 ? 2.992 -16.713 -11.382 1.00 91.62 413 SER A C 1
ATOM 3199 O O . SER A 1 413 ? 1.785 -16.652 -11.146 1.00 91.62 413 SER A O 1
ATOM 3201 N N . ALA A 1 414 ? 3.621 -15.835 -12.157 1.00 92.81 414 ALA A N 1
ATOM 3202 C CA . ALA A 1 414 ? 2.941 -14.899 -13.045 1.00 92.81 414 ALA A CA 1
ATOM 3203 C C . ALA A 1 414 ? 3.096 -15.368 -14.491 1.00 92.81 414 ALA A C 1
ATOM 3205 O O . ALA A 1 414 ? 4.058 -16.052 -14.839 1.00 92.81 414 ALA A O 1
ATOM 3206 N N . SER A 1 415 ? 2.142 -15.029 -15.355 1.00 92.62 415 SER A N 1
ATOM 3207 C CA . SER A 1 415 ? 2.147 -15.448 -16.760 1.00 92.62 415 SER A CA 1
ATOM 3208 C C . SER A 1 415 ? 1.725 -14.306 -17.674 1.00 92.62 415 SER A C 1
ATOM 3210 O O . SER A 1 415 ? 0.720 -13.651 -17.420 1.00 92.62 415 SER A O 1
ATOM 3212 N N . LEU A 1 416 ? 2.444 -14.138 -18.780 1.00 91.75 416 LEU A N 1
ATOM 3213 C CA . LEU A 1 416 ? 2.122 -13.222 -19.869 1.00 91.75 416 LEU A CA 1
ATOM 3214 C C . LEU A 1 416 ? 1.836 -14.006 -21.138 1.00 91.75 416 LEU A C 1
ATOM 3216 O O . LEU A 1 416 ? 2.677 -14.773 -21.605 1.00 91.75 416 LEU A O 1
ATOM 3220 N N . THR A 1 417 ? 0.649 -13.806 -21.707 1.00 91.38 417 THR A N 1
ATOM 3221 C CA . THR A 1 417 ? 0.308 -14.369 -23.018 1.00 91.38 417 THR A CA 1
ATOM 3222 C C . THR A 1 417 ? 0.760 -13.407 -24.103 1.00 91.38 417 THR A C 1
ATOM 3224 O O . THR A 1 417 ? 0.382 -12.239 -24.098 1.00 91.38 417 THR A O 1
ATOM 3227 N N . LEU A 1 418 ? 1.567 -13.904 -25.034 1.00 91.38 418 LEU A N 1
ATOM 3228 C CA . LEU A 1 418 ? 2.126 -13.106 -26.117 1.00 91.38 418 LEU A CA 1
ATOM 3229 C C . LEU A 1 418 ? 1.122 -12.997 -27.266 1.00 91.38 418 LEU A C 1
ATOM 3231 O O . LEU A 1 418 ? 0.284 -13.877 -27.477 1.00 91.38 418 LEU A O 1
ATOM 3235 N N . SER A 1 419 ? 1.246 -11.935 -28.056 1.00 87.12 419 SER A N 1
ATOM 3236 C CA . SER A 1 419 ? 0.430 -11.726 -29.255 1.00 87.12 419 SER A CA 1
ATOM 3237 C C . SER A 1 419 ? 0.489 -12.936 -30.191 1.00 87.12 419 SER A C 1
ATOM 3239 O O . SER A 1 419 ? 1.564 -13.431 -30.511 1.00 87.12 419 SER A O 1
ATOM 3241 N N . THR A 1 420 ? -0.650 -13.408 -30.693 1.00 88.00 420 THR A N 1
ATOM 3242 C CA . THR A 1 420 ? -0.688 -14.554 -31.620 1.00 88.00 420 THR A CA 1
ATOM 3243 C C . THR A 1 420 ? -0.338 -14.183 -33.058 1.00 88.00 420 THR A C 1
ATOM 3245 O O . THR A 1 420 ? -0.147 -15.073 -33.872 1.00 88.00 420 THR A O 1
ATOM 3248 N N . SER A 1 421 ? -0.241 -12.898 -33.394 1.00 84.31 421 SER A N 1
ATOM 3249 C CA . SER A 1 421 ? 0.064 -12.429 -34.747 1.00 84.31 421 SER A CA 1
ATOM 3250 C C . SER A 1 421 ? 0.908 -11.161 -34.719 1.00 84.31 421 SER A C 1
ATOM 3252 O O . SER A 1 421 ? 0.776 -10.347 -33.804 1.00 84.31 421 SER A O 1
ATOM 3254 N N . ILE A 1 422 ? 1.695 -10.940 -35.771 1.00 81.56 422 ILE A N 1
ATOM 3255 C CA . ILE A 1 422 ? 2.473 -9.710 -35.949 1.00 81.56 422 ILE A CA 1
ATOM 3256 C C . ILE A 1 422 ? 1.516 -8.545 -36.247 1.00 81.56 422 ILE A C 1
ATOM 3258 O O . ILE A 1 422 ? 0.858 -8.518 -37.288 1.00 81.56 422 ILE A O 1
ATOM 3262 N N . SER A 1 423 ? 1.448 -7.569 -35.338 1.00 70.19 423 SER A N 1
ATOM 3263 C CA . SER A 1 423 ? 0.592 -6.385 -35.485 1.00 70.19 423 SER A CA 1
ATOM 3264 C C . SER A 1 423 ? 1.010 -5.509 -36.674 1.00 70.19 423 SER A C 1
ATOM 3266 O O . SER A 1 423 ? 2.199 -5.301 -36.934 1.00 70.19 423 SER A O 1
ATOM 3268 N N . SER A 1 424 ? 0.030 -4.931 -37.380 1.00 61.34 424 SER A N 1
ATOM 3269 C CA . SER A 1 424 ? 0.271 -3.917 -38.418 1.00 61.34 424 SER A CA 1
ATOM 3270 C C . SER A 1 424 ? 0.795 -2.594 -37.853 1.00 61.34 424 SER A C 1
ATOM 3272 O O . SER A 1 424 ? 1.387 -1.823 -38.600 1.00 61.34 424 SER A O 1
ATOM 3274 N N . ASN A 1 425 ? 0.592 -2.354 -36.554 1.00 60.81 425 ASN A N 1
ATOM 3275 C CA . ASN A 1 425 ? 1.014 -1.150 -35.833 1.00 60.81 425 ASN A CA 1
ATOM 3276 C C . ASN A 1 425 ? 2.294 -1.387 -35.010 1.00 60.81 425 ASN A C 1
ATOM 3278 O O . ASN A 1 425 ? 2.592 -0.619 -34.101 1.00 60.81 425 ASN A O 1
ATOM 3282 N N . ALA A 1 426 ? 3.004 -2.491 -35.258 1.00 67.62 426 ALA A N 1
ATOM 3283 C CA . ALA A 1 426 ? 4.196 -2.847 -34.502 1.00 67.62 426 ALA A CA 1
ATOM 3284 C C . ALA A 1 426 ? 5.359 -1.877 -34.777 1.00 67.62 426 ALA A C 1
ATOM 3286 O O . ALA A 1 426 ? 5.498 -1.361 -35.887 1.00 67.62 426 ALA A O 1
ATOM 3287 N N . ASN A 1 427 ? 6.197 -1.665 -33.761 1.00 72.31 427 ASN A N 1
ATOM 3288 C CA . ASN A 1 427 ? 7.277 -0.685 -33.777 1.00 72.31 427 ASN A CA 1
ATOM 3289 C C . ASN A 1 427 ? 8.315 -1.005 -34.871 1.00 72.31 427 ASN A C 1
ATOM 3291 O O . ASN A 1 427 ? 9.023 -2.013 -34.807 1.00 72.31 427 ASN A O 1
ATOM 3295 N N . GLU A 1 428 ? 8.407 -0.146 -35.885 1.00 74.44 428 GLU A N 1
ATOM 3296 C CA . GLU A 1 428 ? 9.341 -0.314 -37.001 1.00 74.44 428 GLU A CA 1
ATOM 3297 C C . GLU A 1 428 ? 10.809 -0.116 -36.595 1.00 74.44 428 GLU A C 1
ATOM 3299 O O . GLU A 1 428 ? 11.666 -0.795 -37.152 1.00 74.44 428 GLU A O 1
ATOM 3304 N N . PHE A 1 429 ? 11.091 0.688 -35.558 1.00 76.31 429 PHE A N 1
ATOM 3305 C CA . PHE A 1 429 ? 12.434 0.867 -34.967 1.00 76.31 429 PHE A CA 1
ATOM 3306 C C . PHE A 1 429 ? 12.923 -0.369 -34.211 1.00 76.31 429 PHE A C 1
ATOM 3308 O O . PHE A 1 429 ? 14.068 -0.425 -33.779 1.00 76.31 429 PHE A O 1
ATOM 3315 N N . ARG A 1 430 ? 12.040 -1.355 -34.038 1.00 78.25 430 ARG A N 1
ATOM 3316 C CA . ARG A 1 430 ? 12.310 -2.629 -33.378 1.00 78.25 430 ARG A CA 1
ATOM 3317 C C . ARG A 1 430 ? 11.969 -3.800 -34.292 1.00 78.25 430 ARG A C 1
ATOM 3319 O O . ARG A 1 430 ? 11.561 -4.841 -33.806 1.00 78.25 430 ARG A O 1
ATOM 3326 N N . ASN A 1 431 ? 11.999 -3.634 -35.621 1.00 79.81 431 ASN A N 1
ATOM 3327 C CA . ASN A 1 431 ? 11.644 -4.679 -36.598 1.00 79.81 431 ASN A CA 1
ATOM 3328 C C . ASN A 1 431 ? 10.315 -5.412 -36.296 1.00 79.81 431 ASN A C 1
ATOM 3330 O O . ASN A 1 431 ? 10.157 -6.603 -36.588 1.00 79.81 431 ASN A O 1
ATOM 3334 N N . LYS A 1 432 ? 9.320 -4.708 -35.742 1.00 84.19 432 LYS A N 1
ATOM 3335 C CA . LYS A 1 432 ? 8.016 -5.247 -35.311 1.00 84.19 432 LYS A CA 1
ATOM 3336 C C . LYS A 1 432 ? 8.066 -6.238 -34.141 1.00 84.19 432 LYS A C 1
ATOM 3338 O O . LYS A 1 432 ? 7.103 -6.980 -33.938 1.00 84.19 432 LYS A O 1
ATOM 3343 N N . TRP A 1 433 ? 9.161 -6.279 -33.394 1.00 87.75 433 TRP A N 1
ATOM 3344 C CA . TRP A 1 433 ? 9.200 -6.919 -32.087 1.00 87.75 433 TRP A CA 1
ATOM 3345 C C . TRP A 1 433 ? 8.348 -6.131 -31.092 1.00 87.75 433 TRP A C 1
ATOM 3347 O O . TRP A 1 433 ? 8.150 -4.923 -31.231 1.00 87.75 433 TRP A O 1
ATOM 3357 N N . THR A 1 434 ? 7.782 -6.840 -30.120 1.00 88.12 434 THR A N 1
ATOM 3358 C CA . THR A 1 434 ? 6.964 -6.259 -29.051 1.00 88.12 434 THR A CA 1
ATOM 3359 C C . THR A 1 434 ? 7.634 -6.549 -27.719 1.00 88.12 434 THR A C 1
ATOM 3361 O O . THR A 1 434 ? 7.967 -7.707 -27.464 1.00 88.12 434 THR A O 1
ATOM 3364 N N . GLN A 1 435 ? 7.834 -5.517 -26.903 1.00 88.06 435 GLN A N 1
ATOM 3365 C CA . GLN A 1 435 ? 8.341 -5.663 -25.543 1.00 88.06 435 GLN A CA 1
ATOM 3366 C C . GLN A 1 435 ? 7.205 -6.055 -24.603 1.00 88.06 435 GLN A C 1
ATOM 3368 O O . GLN A 1 435 ? 6.063 -5.609 -24.765 1.00 88.06 435 GLN A O 1
ATOM 3373 N N . TYR A 1 436 ? 7.537 -6.899 -23.639 1.00 91.19 436 TYR A N 1
ATOM 3374 C CA . TYR A 1 436 ? 6.664 -7.357 -22.571 1.00 91.19 436 TYR A CA 1
ATOM 3375 C C . TYR A 1 436 ? 7.393 -7.221 -21.238 1.00 91.19 436 TYR A C 1
ATOM 3377 O O . TYR A 1 436 ? 8.615 -7.376 -21.201 1.00 91.19 436 TYR A O 1
ATOM 3385 N N . SER A 1 437 ? 6.643 -6.990 -20.158 1.00 92.31 437 SER A N 1
ATOM 3386 C CA . SER A 1 437 ? 7.234 -6.662 -18.854 1.00 92.31 437 SER A CA 1
ATOM 3387 C C . SER A 1 437 ? 6.555 -7.376 -17.684 1.00 92.31 437 SER A C 1
ATOM 3389 O O . SER A 1 437 ? 5.331 -7.376 -17.560 1.00 92.31 437 SER A O 1
ATOM 3391 N N . PHE A 1 438 ? 7.341 -7.942 -16.773 1.00 93.94 438 PHE A N 1
ATOM 3392 C CA . PHE A 1 438 ? 6.883 -8.317 -15.437 1.00 93.94 438 PHE A CA 1
ATOM 3393 C C . PHE A 1 438 ? 7.277 -7.220 -14.450 1.00 93.94 438 PHE A C 1
ATOM 3395 O O . PHE A 1 438 ? 8.456 -6.896 -14.330 1.00 93.94 438 PHE A O 1
ATOM 3402 N N . TYR A 1 439 ? 6.301 -6.693 -13.716 1.00 93.75 439 TYR A N 1
ATOM 3403 C CA . TYR A 1 439 ? 6.540 -5.837 -12.556 1.00 93.75 439 TYR A CA 1
ATOM 3404 C C . TYR A 1 439 ? 6.504 -6.704 -11.306 1.00 93.75 439 TYR A C 1
ATOM 3406 O O . TYR A 1 439 ? 5.479 -7.310 -10.988 1.00 93.75 439 TYR A O 1
ATOM 3414 N N . ILE A 1 440 ? 7.632 -6.816 -10.624 1.00 93.44 440 ILE A N 1
ATOM 3415 C CA . ILE A 1 440 ? 7.850 -7.792 -9.560 1.00 93.44 440 ILE A CA 1
ATOM 3416 C C . ILE A 1 440 ? 7.907 -7.046 -8.233 1.00 93.44 440 ILE A C 1
ATOM 3418 O O . ILE A 1 440 ? 8.638 -6.065 -8.119 1.00 93.44 440 ILE A O 1
ATOM 3422 N N . TYR A 1 441 ? 7.168 -7.533 -7.236 1.00 92.62 441 TYR A N 1
ATOM 3423 C CA . TYR A 1 441 ? 7.386 -7.147 -5.846 1.00 92.62 441 TYR A CA 1
ATOM 3424 C C . TYR A 1 441 ? 7.914 -8.354 -5.083 1.00 92.62 441 TYR A C 1
ATOM 3426 O O . TYR A 1 441 ? 7.228 -9.378 -4.990 1.00 92.62 441 TYR A O 1
ATOM 3434 N N . GLY A 1 442 ? 9.148 -8.237 -4.597 1.00 92.12 442 GLY A N 1
ATOM 3435 C CA . GLY A 1 442 ? 9.838 -9.269 -3.845 1.00 92.12 442 GLY A CA 1
ATOM 3436 C C . GLY A 1 442 ? 9.108 -9.644 -2.552 1.00 92.12 442 GLY A C 1
ATOM 3437 O O . GLY A 1 442 ? 8.310 -8.862 -2.037 1.00 92.12 442 GLY A O 1
ATOM 3438 N N . PRO A 1 443 ? 9.354 -10.852 -2.025 1.00 89.44 443 PRO A N 1
ATOM 3439 C CA . PRO A 1 443 ? 8.723 -11.376 -0.806 1.00 89.44 443 PRO A CA 1
ATOM 3440 C C . PRO A 1 443 ? 9.058 -10.530 0.434 1.00 89.44 443 PRO A C 1
ATOM 3442 O O . PRO A 1 443 ? 9.975 -9.717 0.406 1.00 89.44 443 PRO A O 1
ATOM 3445 N N . SER A 1 444 ? 8.349 -10.722 1.551 1.00 87.44 444 SER A N 1
ATOM 3446 C CA . SER A 1 444 ? 8.596 -9.911 2.752 1.00 87.44 444 SER A CA 1
ATOM 3447 C C . SER A 1 444 ? 9.794 -10.361 3.594 1.00 87.44 444 SER A C 1
ATOM 3449 O O . SER A 1 444 ? 10.494 -9.514 4.141 1.00 87.44 444 SER A O 1
ATOM 3451 N N . LYS A 1 445 ? 10.045 -11.670 3.731 1.00 83.25 445 LYS A N 1
ATOM 3452 C CA . LYS A 1 445 ? 10.959 -12.193 4.771 1.00 83.25 445 LYS A CA 1
ATOM 3453 C C . LYS A 1 445 ? 12.350 -12.593 4.282 1.00 83.25 445 LYS A C 1
ATOM 3455 O O . LYS A 1 445 ? 13.334 -12.326 4.968 1.00 83.25 445 LYS A O 1
ATOM 3460 N N . SER A 1 446 ? 12.440 -13.223 3.117 1.00 86.38 446 SER A N 1
ATOM 3461 C CA . SER A 1 446 ? 13.677 -13.806 2.589 1.00 86.38 446 SER A CA 1
ATOM 3462 C C . SER A 1 446 ? 13.706 -13.701 1.077 1.00 86.38 446 SER A C 1
ATOM 3464 O O . SER A 1 446 ? 12.658 -13.830 0.451 1.00 86.38 446 SER A O 1
ATOM 3466 N N . ASP A 1 447 ? 14.890 -13.514 0.509 1.00 90.81 447 ASP A N 1
ATOM 3467 C CA . ASP A 1 447 ? 15.092 -13.541 -0.938 1.00 90.81 447 ASP A CA 1
ATOM 3468 C C . ASP A 1 447 ? 14.646 -14.897 -1.503 1.00 90.81 447 ASP A C 1
ATOM 3470 O O . ASP A 1 447 ? 14.651 -15.912 -0.794 1.00 90.81 447 ASP A O 1
ATOM 3474 N N . ILE A 1 448 ? 14.239 -14.922 -2.771 1.00 91.69 448 ILE A N 1
ATOM 3475 C CA . ILE A 1 448 ? 13.843 -16.164 -3.442 1.00 91.69 448 ILE A CA 1
ATOM 3476 C C . ILE A 1 448 ? 14.594 -16.356 -4.749 1.00 91.69 448 ILE A C 1
ATOM 3478 O O . ILE A 1 448 ? 14.960 -15.397 -5.426 1.00 91.69 448 ILE A O 1
ATOM 3482 N N . ASP A 1 449 ? 14.731 -17.616 -5.145 1.00 93.38 449 ASP A N 1
ATOM 3483 C CA . ASP A 1 449 ? 15.148 -17.963 -6.494 1.00 93.38 449 ASP A CA 1
ATOM 3484 C C . ASP A 1 449 ? 13.924 -18.041 -7.410 1.00 93.38 449 ASP A C 1
ATOM 3486 O O . ASP A 1 449 ? 12.921 -18.685 -7.097 1.00 93.38 449 ASP A O 1
ATOM 3490 N N . ALA A 1 450 ? 14.022 -17.427 -8.584 1.00 94.81 450 ALA A N 1
ATOM 3491 C CA . ALA A 1 450 ? 13.007 -17.471 -9.624 1.00 94.81 450 ALA A CA 1
ATOM 3492 C C . ALA A 1 450 ? 13.583 -17.968 -10.953 1.00 94.81 450 ALA A C 1
ATOM 3494 O O . ALA A 1 450 ? 14.789 -17.974 -11.185 1.00 94.81 450 ALA A O 1
ATOM 3495 N N . THR A 1 451 ? 12.700 -18.410 -11.847 1.00 95.62 451 THR A N 1
ATOM 3496 C CA . THR A 1 451 ? 13.057 -18.824 -13.215 1.00 95.62 451 THR A CA 1
ATOM 3497 C C . THR A 1 451 ? 12.060 -18.296 -14.227 1.00 95.62 451 THR A C 1
ATOM 3499 O O . THR A 1 451 ? 10.888 -18.066 -13.917 1.00 95.62 451 THR A O 1
ATOM 3502 N N . ILE A 1 452 ? 12.519 -18.184 -15.468 1.00 97.00 452 ILE A N 1
ATOM 3503 C CA . ILE A 1 452 ? 11.708 -17.815 -16.619 1.00 97.00 452 ILE A CA 1
ATOM 3504 C C . ILE A 1 452 ? 11.365 -19.082 -17.394 1.00 97.00 452 ILE A C 1
ATOM 3506 O O . ILE A 1 452 ? 12.242 -19.875 -17.739 1.00 97.00 452 ILE A O 1
ATOM 3510 N N . GLN A 1 453 ? 10.085 -19.266 -17.711 1.00 96.75 453 GLN A N 1
ATOM 3511 C CA . GLN A 1 453 ? 9.613 -20.358 -18.554 1.00 96.75 453 GLN A CA 1
ATOM 3512 C C . GLN A 1 453 ? 8.943 -19.821 -19.812 1.00 96.75 453 GLN A C 1
ATOM 3514 O O . GLN A 1 453 ? 7.967 -19.080 -19.734 1.00 96.75 453 GLN A O 1
ATOM 3519 N N . ILE A 1 454 ? 9.406 -20.257 -20.978 1.00 97.50 454 ILE A N 1
ATOM 3520 C CA . ILE A 1 454 ? 8.838 -19.876 -22.271 1.00 97.50 454 ILE A CA 1
ATOM 3521 C C . ILE A 1 454 ? 8.072 -21.072 -22.820 1.00 97.50 454 ILE A C 1
ATOM 3523 O O . ILE A 1 454 ? 8.657 -22.117 -23.105 1.00 97.50 454 ILE A O 1
ATOM 3527 N N . TRP A 1 455 ? 6.762 -20.915 -22.974 1.00 96.88 455 TRP A N 1
ATOM 3528 C CA . TRP A 1 455 ? 5.838 -21.925 -23.475 1.00 96.88 455 TRP A CA 1
ATOM 3529 C C . TRP A 1 455 ? 5.334 -21.538 -24.867 1.00 96.88 455 TRP A C 1
ATOM 3531 O O . TRP A 1 455 ? 4.914 -20.406 -25.084 1.00 96.88 455 TRP A O 1
ATOM 3541 N N . LEU A 1 456 ? 5.304 -22.489 -25.801 1.00 95.94 456 LEU A N 1
ATOM 3542 C CA . LEU A 1 456 ? 4.553 -22.373 -27.055 1.00 95.94 456 LEU A CA 1
ATOM 3543 C C . LEU A 1 456 ? 3.436 -23.417 -27.033 1.00 95.94 456 LEU A C 1
ATOM 3545 O O . LEU A 1 456 ? 3.675 -24.585 -27.357 1.00 95.94 456 LEU A O 1
ATOM 3549 N N . GLY A 1 457 ? 2.243 -22.987 -26.612 1.00 93.56 457 GLY A N 1
ATOM 3550 C CA . GLY A 1 457 ? 1.154 -23.868 -26.183 1.00 93.56 457 GLY A CA 1
ATOM 3551 C C . GLY A 1 457 ? 1.413 -24.513 -24.815 1.00 93.56 457 GLY A C 1
ATOM 3552 O O . GLY A 1 457 ? 2.553 -24.641 -24.371 1.00 93.56 457 GLY A O 1
ATOM 3553 N N . THR A 1 458 ? 0.350 -24.954 -24.150 1.00 92.25 458 THR A N 1
ATOM 3554 C CA . THR A 1 458 ? 0.382 -25.712 -22.888 1.00 92.25 458 THR A CA 1
ATOM 3555 C C . THR A 1 458 ? -0.245 -27.100 -23.080 1.00 92.25 458 THR A C 1
ATOM 3557 O O . THR A 1 458 ? -0.903 -27.336 -24.099 1.00 92.25 458 THR A O 1
ATOM 3560 N N . PRO A 1 459 ? -0.063 -28.051 -22.140 1.00 90.44 459 PRO A N 1
ATOM 3561 C CA . PRO A 1 459 ? -0.725 -29.355 -22.216 1.00 90.44 459 PRO A CA 1
ATOM 3562 C C . PRO A 1 459 ? -2.249 -29.257 -22.378 1.00 90.44 459 PRO A C 1
ATOM 3564 O O . PRO A 1 459 ? -2.817 -30.033 -23.145 1.00 90.44 459 PRO A O 1
ATOM 3567 N N . ASP A 1 460 ? -2.873 -28.267 -21.732 1.00 89.88 460 ASP A N 1
ATOM 3568 C CA . ASP A 1 460 ? -4.322 -28.032 -21.769 1.00 89.88 460 ASP A CA 1
ATOM 3569 C C . ASP A 1 460 ? -4.775 -27.154 -22.949 1.00 89.88 460 ASP A C 1
ATOM 3571 O O . ASP A 1 460 ? -5.931 -27.219 -23.364 1.00 89.88 460 ASP A O 1
ATOM 3575 N N . SER A 1 461 ? -3.875 -26.339 -23.509 1.00 91.44 461 SER A N 1
ATOM 3576 C CA . SER A 1 461 ? -4.154 -25.427 -24.624 1.00 91.44 461 SER A CA 1
ATOM 3577 C C . SER A 1 461 ? -3.027 -25.473 -25.652 1.00 91.44 461 SER A C 1
ATOM 3579 O O . SER A 1 461 ? -2.053 -24.720 -25.597 1.00 91.44 461 SER A O 1
ATOM 3581 N N . GLN A 1 462 ? -3.150 -26.402 -26.595 1.00 93.94 462 GLN A N 1
ATOM 3582 C CA . GLN A 1 462 ? -2.157 -26.617 -27.643 1.00 93.94 462 GLN A CA 1
ATOM 3583 C C . GLN A 1 462 ? -2.167 -25.485 -28.684 1.00 93.94 462 GLN A C 1
ATOM 3585 O O . GLN A 1 462 ? -3.221 -24.950 -29.031 1.00 93.94 462 GLN A O 1
ATOM 3590 N N . THR A 1 463 ? -0.986 -25.157 -29.211 1.00 94.44 463 THR A N 1
ATOM 3591 C CA . THR A 1 463 ? -0.759 -24.070 -30.179 1.00 94.44 463 THR A CA 1
ATOM 3592 C C . THR A 1 463 ? 0.031 -24.586 -31.381 1.00 94.44 463 THR A C 1
ATOM 3594 O O . THR A 1 463 ? 0.997 -25.335 -31.209 1.00 94.44 463 THR A O 1
ATOM 3597 N N . SER A 1 464 ? -0.328 -24.139 -32.588 1.00 92.56 464 SER A N 1
ATOM 3598 C CA . SER A 1 464 ? 0.469 -24.299 -33.814 1.00 92.56 464 SER A CA 1
ATOM 3599 C C . SER A 1 464 ? 0.995 -22.946 -34.305 1.00 92.56 464 SER A C 1
ATOM 3601 O O . SER A 1 464 ? 0.327 -21.922 -34.160 1.00 92.56 464 SER A O 1
ATOM 3603 N N . GLY A 1 465 ? 2.173 -22.937 -34.930 1.00 92.31 465 GLY A N 1
ATOM 3604 C CA . GLY A 1 465 ? 2.868 -21.725 -35.378 1.00 92.31 465 GLY A CA 1
ATOM 3605 C C . GLY A 1 465 ? 4.193 -21.520 -34.650 1.00 92.31 465 GLY A C 1
ATOM 3606 O O . GLY A 1 465 ? 4.802 -22.497 -34.209 1.00 92.31 465 GLY A O 1
ATOM 3607 N N . TYR A 1 466 ? 4.680 -20.281 -34.568 1.00 92.75 466 TYR A N 1
ATOM 3608 C CA . TYR A 1 466 ? 5.997 -19.982 -34.000 1.00 92.75 466 TYR A CA 1
ATOM 3609 C C . TYR A 1 466 ? 6.046 -18.715 -33.149 1.00 92.75 466 TYR A C 1
ATOM 3611 O O . TYR A 1 466 ? 5.199 -17.826 -33.245 1.00 92.75 466 TYR A O 1
ATOM 3619 N N . VAL A 1 467 ? 7.111 -18.634 -32.355 1.00 95.19 467 VAL A N 1
ATOM 3620 C CA . VAL A 1 467 ? 7.519 -17.449 -31.607 1.00 95.19 467 VAL A CA 1
ATOM 3621 C C . VAL A 1 467 ? 9.038 -17.303 -31.657 1.00 95.19 467 VAL A C 1
ATOM 3623 O O . VAL A 1 467 ? 9.773 -18.292 -31.595 1.00 95.19 467 VAL A O 1
ATOM 3626 N N . PHE A 1 468 ? 9.487 -16.061 -31.788 1.00 95.00 468 PHE A N 1
ATOM 3627 C CA . PHE A 1 468 ? 10.831 -15.627 -31.450 1.00 95.00 468 PHE A CA 1
ATOM 3628 C C . PHE A 1 468 ? 10.770 -14.878 -30.120 1.00 95.00 468 PHE A C 1
ATOM 3630 O O . PHE A 1 468 ? 9.870 -14.055 -29.939 1.00 95.00 468 PHE A O 1
ATOM 3637 N N . VAL A 1 469 ? 11.682 -15.182 -29.202 1.00 95.81 469 VAL A N 1
ATOM 3638 C CA . VAL A 1 469 ? 11.810 -14.509 -27.902 1.00 95.81 469 VAL A CA 1
ATOM 3639 C C . VAL A 1 469 ? 13.269 -14.149 -27.688 1.00 95.81 469 VAL A C 1
ATOM 3641 O O . VAL A 1 469 ? 14.142 -14.940 -28.054 1.00 95.81 469 VAL A O 1
ATOM 3644 N N . ASP A 1 470 ? 13.513 -12.968 -27.137 1.00 94.38 470 ASP A N 1
ATOM 3645 C CA . ASP A 1 470 ? 14.852 -12.423 -27.012 1.00 94.38 470 ASP A CA 1
ATOM 3646 C C . ASP A 1 470 ? 14.994 -11.361 -25.902 1.00 94.38 470 ASP A C 1
ATOM 3648 O O . ASP A 1 470 ? 13.999 -10.791 -25.455 1.00 94.38 470 ASP A O 1
ATOM 3652 N N . ASP A 1 471 ? 16.241 -11.113 -25.496 1.00 90.94 471 ASP A N 1
ATOM 3653 C CA . ASP A 1 471 ? 16.722 -9.992 -24.678 1.00 90.94 471 ASP A CA 1
ATOM 3654 C C . ASP A 1 471 ? 15.993 -9.821 -23.339 1.00 90.94 471 ASP A C 1
ATOM 3656 O O . ASP A 1 471 ? 15.352 -8.806 -23.071 1.00 90.94 471 ASP A O 1
ATOM 3660 N N . PHE A 1 472 ? 16.082 -10.858 -22.500 1.00 93.44 472 PHE A N 1
ATOM 3661 C CA . PHE A 1 472 ? 15.602 -10.819 -21.121 1.00 93.44 472 PHE A CA 1
ATOM 3662 C C . PHE A 1 472 ? 16.498 -9.945 -20.238 1.00 93.44 472 PHE A C 1
ATOM 3664 O O . PHE A 1 472 ? 17.670 -10.264 -20.010 1.00 93.44 472 PHE A O 1
ATOM 3671 N N . ARG A 1 473 ? 15.908 -8.892 -19.676 1.00 90.19 473 ARG A N 1
ATOM 3672 C CA . ARG A 1 473 ? 16.570 -7.880 -18.850 1.00 90.19 473 ARG A CA 1
ATOM 3673 C C . ARG A 1 473 ? 15.840 -7.685 -17.531 1.00 90.19 473 ARG A C 1
ATOM 3675 O O . ARG A 1 473 ? 14.624 -7.854 -17.487 1.00 90.19 473 ARG A O 1
ATOM 3682 N N . ILE A 1 474 ? 16.571 -7.350 -16.472 1.00 91.00 474 ILE A N 1
ATOM 3683 C CA . ILE A 1 474 ? 15.995 -6.953 -15.185 1.00 91.00 474 ILE A CA 1
ATOM 3684 C C . ILE A 1 474 ? 16.711 -5.726 -14.627 1.00 91.00 474 ILE A C 1
ATOM 3686 O O . ILE A 1 474 ? 17.938 -5.611 -14.702 1.00 91.00 474 ILE A O 1
ATOM 3690 N N . GLU A 1 475 ? 15.928 -4.862 -14.002 1.00 88.25 475 GLU A N 1
ATOM 3691 C CA . GLU A 1 475 ? 16.387 -3.710 -13.235 1.00 88.25 475 GLU A CA 1
ATOM 3692 C C . GLU A 1 475 ? 15.601 -3.615 -11.926 1.00 88.25 475 GLU A C 1
ATOM 3694 O O . GLU A 1 475 ? 14.439 -4.035 -11.844 1.00 88.25 475 GLU A O 1
ATOM 3699 N N . ALA A 1 476 ? 16.252 -3.084 -10.893 1.00 89.69 476 ALA A N 1
ATOM 3700 C CA . ALA A 1 476 ? 15.561 -2.646 -9.692 1.00 89.69 476 ALA A CA 1
ATOM 3701 C C . ALA A 1 476 ? 14.874 -1.308 -9.991 1.00 89.69 476 ALA A C 1
ATOM 3703 O O . ALA A 1 476 ? 15.436 -0.466 -10.681 1.00 89.69 476 ALA A O 1
ATOM 3704 N N . ILE A 1 477 ? 13.664 -1.119 -9.477 1.00 88.69 477 ILE A N 1
ATOM 3705 C CA . ILE A 1 477 ? 12.865 0.094 -9.680 1.00 88.69 477 ILE A CA 1
ATOM 3706 C C . ILE A 1 477 ? 12.325 0.589 -8.341 1.00 88.69 477 ILE A C 1
ATOM 3708 O O . ILE A 1 477 ? 12.337 -0.137 -7.350 1.00 88.69 477 ILE A O 1
ATOM 3712 N N . ASP A 1 478 ? 11.820 1.815 -8.295 1.00 88.88 478 ASP A N 1
ATOM 3713 C CA . ASP A 1 478 ? 11.099 2.305 -7.123 1.00 88.88 478 ASP A CA 1
ATOM 3714 C C . ASP A 1 478 ? 9.623 1.841 -7.096 1.00 88.88 478 ASP A C 1
ATOM 3716 O O . ASP A 1 478 ? 9.075 1.262 -8.046 1.00 88.88 478 ASP A O 1
ATOM 3720 N N . TYR A 1 479 ? 8.947 2.098 -5.972 1.00 89.88 479 TYR A N 1
ATOM 3721 C CA . TYR A 1 479 ? 7.531 1.763 -5.805 1.00 89.88 479 TYR A CA 1
ATOM 3722 C C . TYR A 1 479 ? 6.612 2.539 -6.767 1.00 89.88 479 TYR A C 1
ATOM 3724 O O . TYR A 1 479 ? 5.576 2.020 -7.201 1.00 89.88 479 TYR A O 1
ATOM 3732 N N . GLU A 1 480 ? 6.945 3.788 -7.099 1.00 88.00 480 GLU A N 1
ATOM 3733 C CA . GLU A 1 480 ? 6.110 4.618 -7.970 1.00 88.00 480 GLU A CA 1
ATOM 3734 C C . GLU A 1 480 ? 6.074 4.048 -9.396 1.00 88.00 480 GLU A C 1
ATOM 3736 O O . GLU A 1 480 ? 4.996 3.867 -9.970 1.00 88.00 480 GLU A O 1
ATOM 3741 N N . THR A 1 481 ? 7.231 3.655 -9.917 1.00 85.62 481 THR A N 1
ATOM 3742 C CA . THR A 1 481 ? 7.403 2.997 -11.214 1.00 85.62 481 THR A CA 1
ATOM 3743 C C . THR A 1 481 ? 6.690 1.650 -11.246 1.00 85.62 481 THR A C 1
ATOM 3745 O O . THR A 1 481 ? 5.947 1.369 -12.194 1.00 85.62 481 THR A O 1
ATOM 3748 N N . TYR A 1 482 ? 6.828 0.840 -10.188 1.00 89.31 482 TYR A N 1
ATOM 3749 C CA . TYR A 1 482 ? 6.115 -0.434 -10.052 1.00 89.31 482 TYR A CA 1
ATOM 3750 C C . TYR A 1 482 ? 4.590 -0.239 -10.069 1.00 89.31 482 TYR A C 1
ATOM 3752 O O . TYR A 1 482 ? 3.863 -0.917 -10.804 1.00 89.31 482 TYR A O 1
ATOM 3760 N N . SER A 1 483 ? 4.088 0.705 -9.269 1.00 87.06 483 SER A N 1
ATOM 3761 C CA . SER A 1 483 ? 2.649 0.911 -9.091 1.00 87.06 483 SER A CA 1
ATOM 3762 C C . SER A 1 483 ? 1.977 1.491 -10.341 1.00 87.06 483 SER A C 1
ATOM 3764 O O . SER A 1 483 ? 0.902 1.007 -10.712 1.00 87.06 483 SER A O 1
ATOM 3766 N N . LYS A 1 484 ? 2.615 2.438 -11.047 1.00 84.19 484 LYS A N 1
ATOM 3767 C CA . LYS A 1 484 ? 2.094 3.036 -12.294 1.00 84.19 484 LYS A CA 1
ATOM 3768 C C . LYS A 1 484 ? 1.993 2.035 -13.445 1.00 84.19 484 LYS A C 1
ATOM 3770 O O . LYS A 1 484 ? 1.001 2.031 -14.174 1.00 84.19 484 LYS A O 1
ATOM 3775 N N . ASN A 1 485 ? 3.003 1.185 -13.611 1.00 74.56 485 ASN A N 1
ATOM 3776 C CA . ASN A 1 485 ? 3.165 0.398 -14.834 1.00 74.56 485 ASN A CA 1
ATOM 3777 C C . ASN A 1 485 ? 2.601 -1.034 -14.757 1.00 74.56 485 ASN A C 1
ATOM 3779 O O . ASN A 1 485 ? 2.591 -1.773 -15.742 1.00 74.56 485 ASN A O 1
ATOM 3783 N N . SER A 1 486 ? 2.003 -1.394 -13.623 1.00 65.50 486 SER A N 1
ATOM 3784 C CA . SER A 1 486 ? 1.317 -2.669 -13.371 1.00 65.50 486 SER A CA 1
ATOM 3785 C C . SER A 1 486 ? 0.078 -2.971 -14.245 1.00 65.50 486 SER A C 1
ATOM 3787 O O . SER A 1 486 ? -0.490 -4.057 -14.130 1.00 65.50 486 SER A O 1
ATOM 3789 N N . SER A 1 487 ? -0.373 -2.036 -15.096 1.00 65.31 487 SER A N 1
ATOM 3790 C CA . SER A 1 487 ? -1.705 -2.067 -15.738 1.00 65.31 487 SER A CA 1
ATOM 3791 C C . SER A 1 487 ? -1.718 -2.077 -17.282 1.00 65.31 487 SER A C 1
ATOM 3793 O O . SER A 1 487 ? -2.787 -1.918 -17.878 1.00 65.31 487 SER A O 1
ATOM 3795 N N . SER A 1 488 ? -0.574 -2.233 -17.963 1.00 70.88 488 SER A N 1
ATOM 3796 C CA . SER A 1 488 ? -0.512 -2.220 -19.440 1.00 70.88 488 SER A CA 1
ATOM 3797 C C . SER A 1 488 ? -0.883 -3.577 -20.073 1.00 70.88 488 SER A C 1
ATOM 3799 O O . SER A 1 488 ? -0.810 -4.621 -19.432 1.00 70.88 488 SER A O 1
ATOM 3801 N N . SER A 1 489 ? -1.280 -3.601 -21.356 1.00 75.38 489 SER A N 1
ATOM 3802 C CA . SER A 1 489 ? -1.694 -4.846 -22.038 1.00 75.38 489 SER A CA 1
ATOM 3803 C C . SER A 1 489 ? -0.554 -5.836 -22.297 1.00 75.38 489 SER A C 1
ATOM 3805 O O . SER A 1 489 ? -0.819 -7.012 -22.540 1.00 75.38 489 SER A O 1
ATOM 3807 N N . ASN A 1 490 ? 0.693 -5.357 -22.280 1.00 87.12 490 ASN A N 1
ATOM 3808 C CA . ASN A 1 490 ? 1.896 -6.167 -22.479 1.00 87.12 490 ASN A CA 1
ATOM 3809 C C . ASN A 1 490 ? 2.661 -6.384 -21.166 1.00 87.12 490 ASN A C 1
ATOM 3811 O O . ASN A 1 490 ? 3.782 -6.889 -21.193 1.00 87.12 490 ASN A O 1
ATOM 3815 N N . ALA A 1 491 ? 2.068 -6.019 -20.027 1.00 88.94 491 ALA A N 1
ATOM 3816 C CA . ALA A 1 491 ? 2.670 -6.203 -18.721 1.00 88.94 491 ALA A CA 1
ATOM 3817 C C . ALA A 1 491 ? 1.770 -6.990 -17.768 1.00 88.94 491 ALA A C 1
ATOM 3819 O O . ALA A 1 491 ? 0.557 -7.085 -17.941 1.00 88.94 491 ALA A O 1
ATOM 3820 N N . THR A 1 492 ? 2.391 -7.588 -16.759 1.00 91.56 492 THR A N 1
ATOM 3821 C CA . THR A 1 492 ? 1.696 -8.209 -15.629 1.00 91.56 492 THR A CA 1
ATOM 3822 C C . THR A 1 492 ? 2.475 -7.947 -14.353 1.00 91.56 492 THR A C 1
ATOM 3824 O O . THR A 1 492 ? 3.683 -7.711 -14.392 1.00 91.56 492 THR A O 1
ATOM 3827 N N . THR A 1 493 ? 1.808 -8.058 -13.211 1.00 91.38 493 THR A N 1
ATOM 3828 C CA . THR A 1 493 ? 2.480 -8.060 -11.913 1.00 91.38 493 THR A CA 1
ATOM 3829 C C . THR A 1 493 ? 2.803 -9.473 -11.446 1.00 91.38 493 THR A C 1
ATOM 3831 O O . THR A 1 493 ? 2.062 -10.425 -11.713 1.00 91.38 493 THR A O 1
ATOM 3834 N N . PHE A 1 494 ? 3.910 -9.604 -10.721 1.00 91.38 494 PHE A N 1
ATOM 3835 C CA . PHE A 1 494 ? 4.238 -10.761 -9.904 1.00 91.38 494 PHE A CA 1
ATOM 3836 C C . PHE A 1 494 ? 4.526 -10.294 -8.481 1.00 91.38 494 PHE A C 1
ATOM 3838 O O . PHE A 1 494 ? 5.660 -9.992 -8.119 1.00 91.38 494 PHE A O 1
ATOM 3845 N N . ASN A 1 495 ? 3.465 -10.181 -7.685 1.00 89.56 495 ASN A N 1
ATOM 3846 C CA . ASN A 1 495 ? 3.586 -9.794 -6.288 1.00 89.56 495 ASN A CA 1
ATOM 3847 C C . ASN A 1 495 ? 3.784 -11.042 -5.417 1.00 89.56 495 ASN A C 1
ATOM 3849 O O . ASN A 1 495 ? 2.865 -11.849 -5.249 1.00 89.56 495 ASN A O 1
ATOM 3853 N N . LEU A 1 496 ? 4.993 -11.210 -4.885 1.00 87.56 496 LEU A N 1
ATOM 3854 C CA . LEU A 1 496 ? 5.355 -12.309 -3.989 1.00 87.56 496 LEU A CA 1
ATOM 3855 C C . LEU A 1 496 ? 5.003 -11.999 -2.528 1.00 87.56 496 LEU A C 1
ATOM 3857 O O . LEU A 1 496 ? 4.896 -12.921 -1.713 1.00 87.56 496 LEU A O 1
ATOM 3861 N N . ASN A 1 497 ? 4.717 -10.731 -2.234 1.00 85.12 497 ASN A N 1
ATOM 3862 C CA . ASN A 1 497 ? 4.387 -10.175 -0.931 1.00 85.12 497 ASN A CA 1
ATOM 3863 C C . ASN A 1 497 ? 2.884 -9.863 -0.784 1.00 85.12 497 ASN A C 1
ATOM 3865 O O . ASN A 1 497 ? 2.453 -8.744 -0.500 1.00 85.12 497 ASN A O 1
ATOM 3869 N N . ASN A 1 498 ? 2.061 -10.896 -0.980 1.00 67.38 498 ASN A N 1
ATOM 3870 C CA . ASN A 1 498 ? 0.603 -10.838 -0.782 1.00 67.38 498 ASN A CA 1
ATOM 3871 C C . ASN A 1 498 ? 0.173 -11.285 0.632 1.00 67.38 498 ASN A C 1
ATOM 3873 O O . ASN A 1 498 ? -1.007 -11.529 0.874 1.00 67.38 498 ASN A O 1
ATOM 3877 N N . GLY A 1 499 ? 1.119 -11.463 1.564 1.00 56.81 499 GLY A N 1
ATOM 3878 C CA . GLY A 1 499 ? 0.871 -12.082 2.875 1.00 56.81 499 GLY A CA 1
ATOM 3879 C C . GLY A 1 499 ? -0.084 -11.310 3.792 1.00 56.81 499 GLY A C 1
ATOM 3880 O O . GLY A 1 499 ? -0.648 -11.905 4.706 1.00 56.81 499 GLY A O 1
ATOM 3881 N N . SER A 1 500 ? -0.323 -10.022 3.522 1.00 55.91 500 SER A N 1
ATOM 3882 C CA . SER A 1 500 ? -1.019 -9.113 4.440 1.00 55.91 500 SER A CA 1
ATOM 3883 C C . SER A 1 500 ? -2.376 -8.577 3.954 1.00 55.91 500 SER A C 1
ATOM 3885 O O . SER A 1 500 ? -2.874 -7.585 4.482 1.00 55.91 500 SER A O 1
ATOM 3887 N N . ASP A 1 501 ? -3.018 -9.217 2.969 1.00 56.62 501 ASP A N 1
ATOM 3888 C CA . ASP A 1 501 ? -4.297 -8.735 2.400 1.00 56.62 501 ASP A CA 1
ATOM 3889 C C . ASP A 1 501 ? -5.543 -9.040 3.262 1.00 56.62 501 ASP A C 1
ATOM 3891 O O . ASP A 1 501 ? -6.628 -8.540 2.972 1.00 56.62 501 ASP A O 1
ATOM 3895 N N . ASN A 1 502 ? -5.408 -9.832 4.334 1.00 65.12 502 ASN A N 1
ATOM 3896 C CA . ASN A 1 502 ? -6.537 -10.248 5.183 1.00 65.12 502 ASN A CA 1
ATOM 3897 C C . ASN A 1 502 ? -6.684 -9.452 6.492 1.00 65.12 502 ASN A C 1
ATOM 3899 O O . ASN A 1 502 ? -7.560 -9.772 7.297 1.00 65.12 502 ASN A O 1
ATOM 3903 N N . TYR A 1 503 ? -5.854 -8.434 6.735 1.00 77.69 503 TYR A N 1
ATOM 3904 C CA . TYR A 1 503 ? -5.974 -7.609 7.938 1.00 77.69 503 TYR A CA 1
ATOM 3905 C C . TYR A 1 503 ? -6.950 -6.449 7.723 1.00 77.69 503 TYR A C 1
ATOM 3907 O O . TYR A 1 503 ? -6.887 -5.747 6.715 1.00 77.69 503 TYR A O 1
ATOM 3915 N N . THR A 1 504 ? -7.825 -6.199 8.702 1.00 87.88 504 THR A N 1
ATOM 3916 C CA . THR A 1 504 ? -8.722 -5.029 8.672 1.00 87.88 504 THR A CA 1
ATOM 3917 C C . THR A 1 504 ? -7.945 -3.714 8.754 1.00 87.88 504 THR A C 1
ATOM 3919 O O . THR A 1 504 ? -8.301 -2.736 8.099 1.00 87.88 504 THR A O 1
ATOM 3922 N N . ILE A 1 505 ? -6.869 -3.693 9.544 1.00 90.94 505 ILE A N 1
ATOM 3923 C CA . ILE A 1 505 ? -5.878 -2.618 9.534 1.00 90.94 505 ILE A CA 1
ATOM 3924 C C . ILE A 1 505 ? -4.808 -3.043 8.523 1.00 90.94 505 ILE A C 1
ATOM 3926 O O . ILE A 1 505 ? -4.154 -4.071 8.689 1.00 90.94 505 ILE A O 1
ATOM 3930 N N . VAL A 1 506 ? -4.677 -2.303 7.428 1.00 90.38 506 VAL A N 1
ATOM 3931 C CA . VAL A 1 506 ? -3.808 -2.699 6.310 1.00 90.38 506 VAL A CA 1
ATOM 3932 C C . VAL A 1 506 ? -2.331 -2.592 6.705 1.00 90.38 506 VAL A C 1
ATOM 3934 O O . VAL A 1 506 ? -1.948 -1.655 7.402 1.00 90.38 506 VAL A O 1
ATOM 3937 N N . ASN A 1 507 ? -1.513 -3.545 6.240 1.00 90.81 507 ASN A N 1
ATOM 3938 C CA . ASN A 1 507 ? -0.069 -3.612 6.502 1.00 90.81 507 ASN A CA 1
ATOM 3939 C C . ASN A 1 507 ? 0.282 -3.577 8.001 1.00 90.81 507 ASN A C 1
ATOM 3941 O O . ASN A 1 507 ? 1.147 -2.826 8.446 1.00 90.81 507 ASN A O 1
ATOM 3945 N N . SER A 1 508 ? -0.455 -4.347 8.796 1.00 89.06 508 SER A N 1
ATOM 3946 C CA . SER A 1 508 ? -0.315 -4.357 10.255 1.00 89.06 508 SER A CA 1
ATOM 3947 C C . SER A 1 508 ? 0.853 -5.178 10.779 1.00 89.06 508 SER A C 1
ATOM 3949 O O . SER A 1 508 ? 1.212 -5.029 11.941 1.00 89.06 508 SER A O 1
ATOM 3951 N N . ASP A 1 509 ? 1.412 -6.039 9.935 1.00 88.50 509 ASP A N 1
ATOM 3952 C CA . ASP A 1 509 ? 2.626 -6.829 10.150 1.00 88.50 509 ASP A CA 1
ATOM 3953 C C . ASP A 1 509 ? 3.880 -6.156 9.568 1.00 88.50 509 ASP A C 1
ATOM 3955 O O . ASP A 1 509 ? 4.952 -6.751 9.555 1.00 88.50 509 ASP A O 1
ATOM 3959 N N . PHE A 1 510 ? 3.731 -4.935 9.035 1.00 92.00 510 PHE A N 1
ATOM 3960 C CA . PHE A 1 510 ? 4.805 -4.136 8.446 1.00 92.00 510 PHE A CA 1
ATOM 3961 C C . PHE A 1 510 ? 5.643 -4.881 7.402 1.00 92.00 510 PHE A C 1
ATOM 3963 O O . PHE A 1 510 ? 6.833 -4.622 7.238 1.00 92.00 510 PHE A O 1
ATOM 3970 N N . ASP A 1 511 ? 5.004 -5.776 6.654 1.00 89.94 511 ASP A N 1
ATOM 3971 C CA . ASP A 1 511 ? 5.653 -6.540 5.598 1.00 89.94 511 ASP A CA 1
ATOM 3972 C C . ASP A 1 511 ? 5.631 -5.837 4.245 1.00 89.94 511 ASP A C 1
ATOM 3974 O O . ASP A 1 511 ? 6.350 -6.257 3.345 1.00 89.94 511 ASP A O 1
ATOM 3978 N N . LYS A 1 512 ? 4.847 -4.767 4.077 1.00 90.12 512 LYS A N 1
ATOM 3979 C CA . LYS A 1 512 ? 4.773 -3.996 2.828 1.00 90.12 512 LYS A CA 1
ATOM 3980 C C . LYS A 1 512 ? 5.463 -2.641 2.947 1.00 90.12 512 LYS A C 1
ATOM 3982 O O . LYS A 1 512 ? 5.229 -1.879 3.886 1.00 90.12 512 LYS A O 1
ATOM 3987 N N . THR A 1 513 ? 6.251 -2.306 1.935 1.00 91.38 513 THR A N 1
ATOM 3988 C CA . THR A 1 513 ? 7.076 -1.095 1.850 1.00 91.38 513 THR A CA 1
ATOM 3989 C C . THR A 1 513 ? 6.657 -0.216 0.670 1.00 91.38 513 THR A C 1
ATOM 3991 O O . THR A 1 513 ? 6.032 -0.692 -0.265 1.00 91.38 513 THR A O 1
ATOM 3994 N N . GLN A 1 514 ? 7.000 1.069 0.676 1.00 90.31 514 GLN A N 1
ATOM 3995 C CA . GLN A 1 514 ? 6.851 2.002 -0.451 1.00 90.31 514 GLN A CA 1
ATOM 3996 C C . GLN A 1 514 ? 8.163 2.763 -0.642 1.00 90.31 514 GLN A C 1
ATOM 3998 O O . GLN A 1 514 ? 8.264 3.959 -0.369 1.00 90.31 514 GLN A O 1
ATOM 4003 N N . ASN A 1 515 ? 9.203 2.027 -1.032 1.00 82.94 515 ASN A N 1
ATOM 4004 C CA . ASN A 1 515 ? 10.542 2.581 -1.201 1.00 82.94 515 ASN A CA 1
ATOM 4005 C C . ASN A 1 515 ? 10.564 3.569 -2.373 1.00 82.94 515 ASN A C 1
ATOM 4007 O O . ASN A 1 515 ? 10.033 3.288 -3.446 1.00 82.94 515 ASN A O 1
ATOM 4011 N N . THR A 1 516 ? 11.179 4.727 -2.148 1.00 82.50 516 THR A N 1
ATOM 4012 C CA . THR A 1 516 ? 11.273 5.830 -3.119 1.00 82.50 516 THR A CA 1
ATOM 4013 C C . THR A 1 516 ? 12.511 5.739 -4.008 1.00 82.50 516 THR A C 1
ATOM 4015 O O . THR A 1 516 ? 12.779 6.656 -4.770 1.00 82.50 516 THR A O 1
ATOM 4018 N N . THR A 1 517 ? 13.309 4.682 -3.860 1.00 83.00 517 THR A N 1
ATOM 4019 C CA . THR A 1 517 ? 14.503 4.409 -4.666 1.00 83.00 517 THR A CA 1
ATOM 4020 C C . THR A 1 517 ? 14.524 2.934 -5.043 1.00 83.00 517 THR A C 1
ATOM 4022 O O . THR A 1 517 ? 13.948 2.112 -4.326 1.00 83.00 517 THR A O 1
ATOM 4025 N N . ALA A 1 518 ? 15.220 2.608 -6.133 1.00 82.50 518 ALA A N 1
ATOM 4026 C CA . ALA A 1 518 ? 15.466 1.232 -6.561 1.00 82.50 518 ALA A CA 1
ATOM 4027 C C . ALA A 1 518 ? 16.316 0.440 -5.554 1.00 82.50 518 ALA A C 1
ATOM 4029 O O . ALA A 1 518 ? 16.084 -0.748 -5.331 1.00 82.50 518 ALA A O 1
ATOM 4030 N N . ASP A 1 519 ? 17.269 1.110 -4.901 1.00 80.44 519 ASP A N 1
ATOM 4031 C CA . ASP A 1 519 ? 18.117 0.485 -3.892 1.00 80.44 519 ASP A CA 1
ATOM 4032 C C . ASP A 1 519 ? 17.329 0.133 -2.627 1.00 80.44 519 ASP A C 1
ATOM 4034 O O . ASP A 1 519 ? 16.584 0.949 -2.073 1.00 80.44 519 ASP A O 1
ATOM 4038 N N . LYS A 1 520 ? 17.557 -1.081 -2.118 1.00 77.94 520 LYS A N 1
ATOM 4039 C CA . LYS A 1 520 ? 17.069 -1.512 -0.807 1.00 77.94 520 LYS A CA 1
ATOM 4040 C C . LYS A 1 520 ? 17.836 -0.767 0.287 1.00 77.94 520 LYS A C 1
ATOM 4042 O O . LYS A 1 520 ? 19.044 -0.936 0.436 1.00 77.94 520 LYS A O 1
ATOM 4047 N N . PHE A 1 521 ? 17.122 -0.002 1.108 1.00 82.31 521 PHE A N 1
ATOM 4048 C CA . PHE A 1 521 ? 17.674 0.632 2.302 1.00 82.31 521 PHE A CA 1
ATOM 4049 C C . PHE A 1 521 ? 16.751 0.440 3.506 1.00 82.31 521 PHE A C 1
ATOM 4051 O O . PHE A 1 521 ? 15.530 0.354 3.373 1.00 82.31 521 PHE A O 1
ATOM 4058 N N . TYR A 1 522 ? 17.351 0.401 4.695 1.00 87.81 522 TYR A N 1
ATOM 4059 C CA . TYR A 1 522 ? 16.629 0.459 5.960 1.00 87.81 522 TYR A CA 1
ATOM 4060 C C . TYR A 1 522 ? 16.932 1.783 6.675 1.00 87.81 522 TYR A C 1
ATOM 4062 O O . TYR A 1 522 ? 18.076 2.244 6.656 1.00 87.81 522 TYR A O 1
ATOM 4070 N N . PRO A 1 523 ? 15.931 2.399 7.321 1.00 90.56 523 PRO A N 1
ATOM 4071 C CA . PRO A 1 523 ? 14.565 1.918 7.466 1.00 90.56 523 PRO A CA 1
ATOM 4072 C C . PRO A 1 523 ? 13.738 2.208 6.199 1.00 90.56 523 PRO A C 1
ATOM 4074 O O . PRO A 1 523 ? 13.799 3.305 5.648 1.00 90.56 523 PRO A O 1
ATOM 4077 N N . ALA A 1 524 ? 12.962 1.225 5.751 1.00 91.69 524 ALA A N 1
ATOM 4078 C CA . ALA A 1 524 ? 12.108 1.315 4.573 1.00 91.69 524 ALA A CA 1
ATOM 4079 C C . ALA A 1 524 ? 10.792 2.046 4.896 1.00 91.69 524 ALA A C 1
ATOM 4081 O O . ALA A 1 524 ? 10.286 1.993 6.019 1.00 91.69 524 ALA A O 1
ATOM 4082 N N . THR A 1 525 ? 10.194 2.725 3.921 1.00 91.94 525 THR A N 1
ATOM 4083 C CA . THR A 1 525 ? 8.916 3.427 4.134 1.00 91.94 525 THR A CA 1
ATOM 4084 C C . THR A 1 525 ? 7.774 2.410 4.231 1.00 91.94 525 THR A C 1
ATOM 4086 O O . THR A 1 525 ? 7.628 1.621 3.301 1.00 91.94 525 THR A O 1
ATOM 4089 N N . PRO A 1 526 ? 6.936 2.398 5.286 1.00 92.69 526 PRO A N 1
ATOM 4090 C CA . PRO A 1 526 ? 5.791 1.493 5.357 1.00 92.69 526 PRO A CA 1
ATOM 4091 C C . PRO A 1 526 ? 4.690 1.866 4.366 1.00 92.69 526 PRO A C 1
ATOM 4093 O O . PRO A 1 526 ? 4.259 3.015 4.306 1.00 92.69 526 PRO A O 1
ATOM 4096 N N . ALA A 1 527 ? 4.184 0.874 3.631 1.00 91.25 527 ALA A N 1
ATOM 4097 C CA . ALA A 1 527 ? 2.980 1.041 2.823 1.00 91.25 527 ALA A CA 1
ATOM 4098 C C . ALA A 1 527 ? 1.755 1.276 3.718 1.00 91.25 527 ALA A C 1
ATOM 4100 O O . ALA A 1 527 ? 1.671 0.704 4.800 1.00 91.25 527 ALA A O 1
ATOM 4101 N N . ASP A 1 528 ? 0.785 2.074 3.265 1.00 91.00 528 ASP A N 1
ATOM 4102 C CA . ASP A 1 528 ? -0.513 2.287 3.937 1.00 91.00 528 ASP A CA 1
ATOM 4103 C C . ASP A 1 528 ? -0.472 2.916 5.349 1.00 91.00 528 ASP A C 1
ATOM 4105 O O . ASP A 1 528 ? -1.519 3.051 5.991 1.00 91.00 528 ASP A O 1
ATOM 4109 N N . TRP A 1 529 ? 0.701 3.376 5.796 1.00 94.62 529 TRP A N 1
ATOM 4110 C CA . TRP A 1 529 ? 0.898 4.107 7.047 1.00 94.62 529 TRP A CA 1
ATOM 4111 C C . TRP A 1 529 ? 1.478 5.497 6.781 1.00 94.62 529 TRP A C 1
ATOM 4113 O O . TRP A 1 529 ? 2.514 5.648 6.138 1.00 94.62 529 TRP A O 1
ATOM 4123 N N . THR A 1 530 ? 0.835 6.531 7.321 1.00 95.69 530 THR A N 1
ATOM 4124 C CA . THR A 1 530 ? 1.245 7.925 7.107 1.00 95.69 530 THR A CA 1
ATOM 4125 C C . THR A 1 530 ? 2.161 8.395 8.227 1.00 95.69 530 THR A C 1
ATOM 4127 O O . THR A 1 530 ? 1.754 8.422 9.392 1.00 95.69 530 THR A O 1
ATOM 4130 N N . ARG A 1 531 ? 3.379 8.816 7.871 1.00 94.25 531 ARG A N 1
ATOM 4131 C CA . ARG A 1 531 ? 4.341 9.422 8.798 1.00 94.25 531 ARG A CA 1
ATOM 4132 C C . ARG A 1 531 ? 4.063 10.914 9.001 1.00 94.25 531 ARG A C 1
ATOM 4134 O O . ARG A 1 531 ? 3.947 11.667 8.040 1.00 94.25 531 ARG A O 1
ATOM 4141 N N . GLU A 1 532 ? 4.085 11.357 10.250 1.00 95.62 532 GLU A N 1
ATOM 4142 C CA . GLU A 1 532 ? 4.119 12.763 10.656 1.00 95.62 532 GLU A CA 1
ATOM 4143 C C . GLU A 1 532 ? 5.262 13.001 11.656 1.00 95.62 532 GLU A C 1
ATOM 4145 O O . GLU A 1 532 ? 5.689 12.086 12.364 1.00 95.62 532 GLU A O 1
ATOM 4150 N N . GLY A 1 533 ? 5.754 14.240 11.737 1.00 91.06 533 GLY A N 1
ATOM 4151 C CA . GLY A 1 533 ? 6.798 14.640 12.685 1.00 91.06 533 GLY A CA 1
ATOM 4152 C C . GLY A 1 533 ? 8.077 15.154 12.027 1.00 91.06 533 GLY A C 1
ATOM 4153 O O . GLY A 1 533 ? 8.177 15.285 10.806 1.00 91.06 533 GLY A O 1
ATOM 4154 N N . LYS A 1 534 ? 9.077 15.478 12.853 1.00 85.31 534 LYS A N 1
ATOM 4155 C CA . LYS A 1 534 ? 10.345 16.057 12.374 1.00 85.31 534 LYS A CA 1
ATOM 4156 C C . LYS A 1 534 ? 11.116 15.037 11.529 1.00 85.31 534 LYS A C 1
ATOM 4158 O O . LYS A 1 534 ? 11.180 13.863 11.881 1.00 85.31 534 LYS A O 1
ATOM 4163 N N . ASN A 1 535 ? 11.714 15.487 10.428 1.00 83.81 535 ASN A N 1
ATOM 4164 C CA . ASN A 1 535 ? 12.663 14.705 9.635 1.00 83.81 535 ASN A CA 1
ATOM 4165 C C . ASN A 1 535 ? 14.035 15.389 9.705 1.00 83.81 535 ASN A C 1
ATOM 4167 O O . ASN A 1 535 ? 14.230 16.441 9.099 1.00 83.81 535 ASN A O 1
ATOM 4171 N N . ASN A 1 536 ? 14.941 14.875 10.538 1.00 85.88 536 ASN A N 1
ATOM 4172 C CA . ASN A 1 536 ? 16.276 15.442 10.732 1.00 85.88 536 ASN A CA 1
ATOM 4173 C C . ASN A 1 536 ? 17.304 14.353 11.089 1.00 85.88 536 ASN A C 1
ATOM 4175 O O . ASN A 1 536 ? 16.962 13.193 11.298 1.00 85.88 536 ASN A O 1
ATOM 4179 N N . THR A 1 537 ? 18.575 14.734 11.223 1.00 86.06 537 THR A N 1
ATOM 4180 C CA . THR A 1 537 ? 19.699 13.816 11.496 1.00 86.06 537 THR A CA 1
ATOM 4181 C C . THR A 1 537 ? 19.667 13.143 12.875 1.00 86.06 537 THR A C 1
ATOM 4183 O O . THR A 1 537 ? 20.542 12.348 13.190 1.00 86.06 537 THR A O 1
ATOM 4186 N N . THR A 1 538 ? 18.687 13.458 13.723 1.00 88.25 538 THR A N 1
ATOM 4187 C CA . THR A 1 538 ? 18.503 12.876 15.065 1.00 88.25 538 THR A CA 1
ATOM 4188 C C . THR A 1 538 ? 17.224 12.048 15.183 1.00 88.25 538 THR A C 1
ATOM 4190 O O . THR A 1 538 ? 16.882 11.599 16.278 1.00 88.25 538 THR A O 1
ATOM 4193 N N . THR A 1 539 ? 16.501 11.845 14.082 1.00 89.56 539 THR A N 1
ATOM 4194 C CA . THR A 1 539 ? 15.320 10.977 13.997 1.00 89.56 539 THR A CA 1
ATOM 4195 C C . THR A 1 539 ? 15.622 9.759 13.138 1.00 89.56 539 THR A C 1
ATOM 4197 O O . THR A 1 539 ? 16.321 9.877 12.137 1.00 89.56 539 THR A O 1
ATOM 4200 N N . PHE A 1 540 ? 15.078 8.605 13.513 1.00 90.00 540 PHE A N 1
ATOM 4201 C CA . PHE A 1 540 ? 15.186 7.364 12.752 1.00 90.00 540 PHE A CA 1
ATOM 4202 C C . PHE A 1 540 ? 13.839 6.640 12.796 1.00 90.00 540 PHE A C 1
ATOM 4204 O O . PHE A 1 540 ? 13.316 6.408 13.888 1.00 90.00 540 PHE A O 1
ATOM 4211 N N . SER A 1 541 ? 13.241 6.328 11.645 1.00 93.19 541 SER A N 1
ATOM 4212 C CA . SER A 1 541 ? 11.933 5.668 11.625 1.00 93.19 541 SER A CA 1
ATOM 4213 C C . SER A 1 541 ? 11.594 4.993 10.302 1.00 93.19 541 SER A C 1
ATOM 4215 O O . SER A 1 541 ? 11.863 5.573 9.254 1.00 93.19 541 SER A O 1
ATOM 4217 N N . GLY A 1 542 ? 10.897 3.863 10.367 1.00 94.25 542 GLY A N 1
ATOM 4218 C CA . GLY A 1 542 ? 10.375 3.107 9.230 1.00 94.25 542 GLY A CA 1
ATOM 4219 C C . GLY A 1 542 ? 10.440 1.605 9.504 1.00 94.25 542 GLY A C 1
ATOM 4220 O O . GLY A 1 542 ? 10.708 1.187 10.630 1.00 94.25 542 GLY A O 1
ATOM 4221 N N . ILE A 1 543 ? 10.175 0.798 8.486 1.00 93.88 543 ILE A N 1
ATOM 4222 C CA . ILE A 1 543 ? 10.273 -0.658 8.554 1.00 93.88 543 ILE A CA 1
ATOM 4223 C C . ILE A 1 543 ? 11.742 -1.050 8.623 1.00 93.88 543 ILE A C 1
ATOM 4225 O O . ILE A 1 543 ? 12.550 -0.577 7.829 1.00 93.88 543 ILE A O 1
ATOM 4229 N N . ILE A 1 544 ? 12.084 -1.935 9.546 1.00 92.19 544 ILE A N 1
ATOM 4230 C CA . ILE A 1 544 ? 13.389 -2.587 9.612 1.00 92.19 544 ILE A CA 1
ATOM 4231 C C . ILE A 1 544 ? 13.204 -4.101 9.633 1.00 92.19 544 ILE A C 1
ATOM 4233 O O . ILE A 1 544 ? 12.180 -4.594 10.106 1.00 92.19 544 ILE A O 1
ATOM 4237 N N . SER A 1 545 ? 14.216 -4.826 9.173 1.00 89.81 545 SER A N 1
ATOM 4238 C CA . SER A 1 545 ? 14.290 -6.276 9.337 1.00 89.81 545 SER A CA 1
ATOM 4239 C C . SER A 1 545 ? 14.968 -6.628 10.662 1.00 89.81 545 SER A C 1
ATOM 4241 O O . SER A 1 545 ? 15.955 -6.003 11.053 1.00 89.81 545 SER A O 1
ATOM 4243 N N . THR A 1 546 ? 14.443 -7.635 11.360 1.00 87.75 546 THR A N 1
ATOM 4244 C CA . THR A 1 546 ? 15.032 -8.211 12.578 1.00 87.75 546 THR A CA 1
ATOM 4245 C C . THR A 1 546 ? 16.014 -9.343 12.279 1.00 87.75 546 THR A C 1
ATOM 4247 O O . THR A 1 546 ? 16.544 -9.941 13.217 1.00 87.75 546 THR A O 1
ATOM 4250 N N . SER A 1 547 ? 16.289 -9.645 11.005 1.00 86.94 547 SER A N 1
ATOM 4251 C CA . SER A 1 547 ? 17.365 -10.579 10.657 1.00 86.94 547 SER A CA 1
ATOM 4252 C C . SER A 1 547 ? 18.717 -9.998 11.055 1.00 86.94 547 SER A C 1
ATOM 4254 O O . SER A 1 547 ? 18.921 -8.793 10.912 1.00 86.94 547 SER A O 1
ATOM 4256 N N . GLU A 1 548 ? 19.638 -10.839 11.526 1.00 85.69 548 GLU A N 1
ATOM 4257 C CA . GLU A 1 548 ? 20.948 -10.395 12.034 1.00 85.69 548 GLU A CA 1
ATOM 4258 C C . GLU A 1 548 ? 21.714 -9.574 10.995 1.00 85.69 548 GLU A C 1
ATOM 4260 O O . GLU A 1 548 ? 22.145 -8.463 11.278 1.00 85.69 548 GLU A O 1
ATOM 4265 N N . GLU A 1 549 ? 21.791 -10.094 9.770 1.00 87.12 549 GLU A N 1
ATOM 4266 C CA . GLU A 1 549 ? 22.502 -9.468 8.658 1.00 87.12 549 GLU A CA 1
ATOM 4267 C C . GLU A 1 549 ? 21.934 -8.089 8.299 1.00 87.12 549 GLU A C 1
ATOM 4269 O O . GLU A 1 549 ? 22.678 -7.107 8.273 1.00 87.12 549 GLU A O 1
ATOM 4274 N N . ASP A 1 550 ? 20.619 -7.990 8.065 1.00 87.88 550 ASP A N 1
ATOM 4275 C CA . ASP A 1 550 ? 20.012 -6.702 7.720 1.00 87.88 550 ASP A CA 1
ATOM 4276 C C . ASP A 1 550 ? 20.111 -5.709 8.887 1.00 87.88 550 ASP A C 1
ATOM 4278 O O . ASP A 1 550 ? 20.447 -4.550 8.654 1.00 87.88 550 ASP A O 1
ATOM 4282 N N . PHE A 1 551 ? 19.830 -6.129 10.128 1.00 88.12 551 PHE A N 1
ATOM 4283 C CA . PHE A 1 551 ? 19.800 -5.230 11.287 1.00 88.12 551 PHE A CA 1
ATOM 4284 C C . PHE A 1 551 ? 21.188 -4.657 11.595 1.00 88.12 551 PHE A C 1
ATOM 4286 O O . PHE A 1 551 ? 21.321 -3.453 11.822 1.00 88.12 551 PHE A O 1
ATOM 4293 N N . ASP A 1 552 ? 22.229 -5.492 11.544 1.00 86.69 552 ASP A N 1
ATOM 4294 C CA . ASP A 1 552 ? 23.611 -5.076 11.802 1.00 86.69 552 ASP A CA 1
ATOM 4295 C C . ASP A 1 552 ? 24.177 -4.189 10.678 1.00 86.69 552 ASP A C 1
ATOM 4297 O O . ASP A 1 552 ? 25.132 -3.439 10.897 1.00 86.69 552 ASP A O 1
ATOM 4301 N N . SER A 1 553 ? 23.579 -4.231 9.480 1.00 87.38 553 SER A N 1
ATOM 4302 C CA . SER A 1 553 ? 23.945 -3.354 8.359 1.00 87.38 553 SER A CA 1
ATOM 4303 C C . SER A 1 553 ? 23.423 -1.915 8.502 1.00 87.38 553 SER A C 1
ATOM 4305 O O . SER A 1 553 ? 23.910 -1.009 7.816 1.00 87.38 553 SER A O 1
ATOM 4307 N N . ILE A 1 554 ? 22.458 -1.674 9.400 1.00 87.19 554 ILE A N 1
ATOM 4308 C CA . ILE A 1 554 ? 21.810 -0.368 9.564 1.00 87.19 554 ILE A CA 1
ATOM 4309 C C . ILE A 1 554 ? 22.784 0.647 10.173 1.00 87.19 554 ILE A C 1
ATOM 4311 O O . ILE A 1 554 ? 23.286 0.493 11.288 1.00 87.19 554 ILE A O 1
ATOM 4315 N N . GLN A 1 555 ? 22.996 1.759 9.468 1.00 83.00 555 GLN A N 1
ATOM 4316 C CA . GLN A 1 555 ? 23.790 2.876 9.977 1.00 83.00 555 GLN A CA 1
ATOM 4317 C C . GLN A 1 555 ? 22.920 3.831 10.800 1.00 83.00 555 GLN A C 1
ATOM 4319 O O . GLN A 1 555 ? 22.151 4.628 10.262 1.00 83.00 555 GLN A O 1
ATOM 4324 N N . PHE A 1 556 ? 23.064 3.782 12.126 1.00 80.62 556 PHE A N 1
ATOM 4325 C CA . PHE A 1 556 ? 22.349 4.693 13.018 1.00 80.62 556 PHE A CA 1
ATOM 4326 C C . PHE A 1 556 ? 23.022 6.082 13.079 1.00 80.62 556 PHE A C 1
ATOM 4328 O O . PHE A 1 556 ? 24.253 6.165 13.092 1.00 80.62 556 PHE A O 1
ATOM 4335 N N . PRO A 1 557 ? 22.253 7.189 13.172 1.00 66.50 557 PRO A N 1
ATOM 4336 C CA . PRO A 1 557 ? 22.774 8.550 12.987 1.00 66.50 557 PRO A CA 1
ATOM 4337 C C . PRO A 1 557 ? 23.862 9.010 13.975 1.00 66.50 557 PRO A C 1
ATOM 4339 O O . PRO A 1 557 ? 24.568 9.978 13.690 1.00 66.50 557 PRO A O 1
ATOM 4342 N N . THR A 1 558 ? 24.029 8.347 15.130 1.00 65.00 558 THR A N 1
ATOM 4343 C CA . THR A 1 558 ? 25.143 8.583 16.065 1.00 65.00 558 THR A CA 1
ATOM 4344 C C . THR A 1 558 ? 25.554 7.301 16.805 1.00 65.00 558 THR A C 1
ATOM 4346 O O . THR A 1 558 ? 24.720 6.580 17.339 1.00 65.00 558 THR A O 1
ATOM 4349 N N . ALA A 1 559 ? 26.863 7.045 16.929 1.00 55.31 559 ALA A N 1
ATOM 4350 C CA . ALA A 1 559 ? 27.413 5.854 17.601 1.00 55.31 559 ALA A CA 1
ATOM 4351 C C . ALA A 1 559 ? 27.271 5.844 19.144 1.00 55.31 559 ALA A C 1
ATOM 4353 O O . ALA A 1 559 ? 27.848 4.989 19.810 1.00 55.31 559 ALA A O 1
ATOM 4354 N N . VAL A 1 560 ? 26.573 6.822 19.738 1.00 63.72 560 VAL A N 1
ATOM 4355 C CA . VAL A 1 560 ? 26.434 6.939 21.205 1.00 63.72 560 VAL A CA 1
ATOM 4356 C C . VAL A 1 560 ? 25.283 6.075 21.730 1.00 63.72 560 VAL A C 1
ATOM 4358 O O . VAL A 1 560 ? 25.346 5.619 22.869 1.00 63.72 560 VAL A O 1
ATOM 4361 N N . ILE A 1 561 ? 24.262 5.827 20.905 1.00 73.69 561 ILE A N 1
ATOM 4362 C CA . ILE A 1 561 ? 23.139 4.939 21.210 1.00 73.69 561 ILE A CA 1
ATOM 4363 C C . ILE A 1 561 ? 22.749 4.178 19.942 1.00 73.69 561 ILE A C 1
ATOM 4365 O O . ILE A 1 561 ? 22.412 4.779 18.927 1.00 73.69 561 ILE A O 1
ATOM 4369 N N . SER A 1 562 ? 22.819 2.854 19.998 1.00 79.62 562 SER A N 1
ATOM 4370 C CA . SER A 1 562 ? 22.358 1.966 18.932 1.00 79.62 562 SER A CA 1
ATOM 4371 C C . SER A 1 562 ? 21.353 1.002 19.542 1.00 79.62 562 SER A C 1
ATOM 4373 O O . SER A 1 562 ? 21.629 0.488 20.627 1.00 79.62 562 SER A O 1
ATOM 4375 N N . PRO A 1 563 ? 20.197 0.788 18.902 1.00 86.25 563 PRO A N 1
ATOM 4376 C CA . PRO A 1 563 ? 19.200 -0.131 19.419 1.00 86.25 563 PRO A CA 1
ATOM 4377 C C . PRO A 1 563 ? 19.752 -1.557 19.467 1.00 86.25 563 PRO A C 1
ATOM 4379 O O . PRO A 1 563 ? 20.472 -1.997 18.571 1.00 86.25 563 PRO A O 1
ATOM 4382 N N . LEU A 1 564 ? 19.350 -2.305 20.481 1.00 86.06 564 LEU A N 1
ATOM 4383 C CA . LEU A 1 564 ? 19.413 -3.752 20.485 1.00 86.06 564 LEU A CA 1
ATOM 4384 C C . LEU A 1 564 ? 18.361 -4.294 19.521 1.00 86.06 564 LEU A C 1
ATOM 4386 O O . LEU A 1 564 ? 17.210 -3.849 19.511 1.00 86.06 564 LEU A O 1
ATOM 4390 N N . ARG A 1 565 ? 18.763 -5.292 18.735 1.00 86.25 565 ARG A N 1
ATOM 4391 C CA . ARG A 1 565 ? 17.852 -6.077 17.904 1.00 86.25 565 ARG A CA 1
ATOM 4392 C C . ARG A 1 565 ? 16.731 -6.644 18.788 1.00 86.25 565 ARG A C 1
ATOM 4394 O O . ARG A 1 565 ? 17.050 -7.334 19.764 1.00 86.25 565 ARG A O 1
ATOM 4401 N N . PRO A 1 566 ? 15.446 -6.367 18.492 1.00 83.56 566 PRO A N 1
ATOM 4402 C CA . PRO A 1 566 ? 14.340 -6.962 19.233 1.00 83.56 566 PRO A CA 1
ATOM 4403 C C . PRO A 1 566 ? 14.442 -8.489 19.202 1.00 83.56 566 PRO A C 1
ATOM 4405 O O . PRO A 1 566 ? 14.790 -9.068 18.175 1.00 83.56 566 PRO A O 1
ATOM 4408 N N . GLN A 1 567 ? 14.135 -9.153 20.319 1.00 77.31 567 GLN A N 1
ATOM 4409 C CA . GLN A 1 567 ? 14.043 -10.618 20.330 1.00 77.31 567 GLN A CA 1
ATOM 4410 C C . GLN A 1 567 ? 12.871 -11.095 19.457 1.00 77.31 567 GLN A C 1
ATOM 4412 O O . GLN A 1 567 ? 11.990 -10.306 19.120 1.00 77.31 567 GLN A O 1
ATOM 4417 N N . ALA A 1 568 ? 12.818 -12.385 19.119 1.00 74.12 568 ALA A N 1
ATOM 4418 C CA . ALA A 1 568 ? 11.658 -12.949 18.431 1.00 74.12 568 ALA A CA 1
ATOM 4419 C C . ALA A 1 568 ? 10.369 -12.720 19.246 1.00 74.12 568 ALA A C 1
ATOM 4421 O O . ALA A 1 568 ? 10.372 -12.780 20.482 1.00 74.12 568 ALA A O 1
ATOM 4422 N N . ILE A 1 569 ? 9.259 -12.455 18.555 1.00 69.38 569 ILE A N 1
ATOM 4423 C CA . ILE A 1 569 ? 7.948 -12.336 19.198 1.00 69.38 569 ILE A CA 1
ATOM 4424 C C . ILE A 1 569 ? 7.599 -13.698 19.832 1.00 69.38 569 ILE A C 1
ATOM 4426 O O . ILE A 1 569 ? 7.773 -14.741 19.193 1.00 69.38 569 ILE A O 1
ATOM 4430 N N . PRO A 1 570 ? 7.105 -13.742 21.085 1.00 62.44 570 PRO A N 1
ATOM 4431 C CA . PRO A 1 570 ? 6.670 -14.990 21.698 1.00 62.44 570 PRO A CA 1
ATOM 4432 C C . PRO A 1 570 ? 5.641 -15.710 20.812 1.00 62.44 570 PRO A C 1
ATOM 4434 O O . PRO A 1 570 ? 4.656 -15.103 20.393 1.00 62.44 570 PRO A O 1
ATOM 4437 N N . TYR A 1 571 ? 5.844 -17.011 20.578 1.00 57.06 571 TYR A N 1
ATOM 4438 C CA . TYR A 1 571 ? 4.942 -17.892 19.815 1.00 57.06 571 TYR A CA 1
ATOM 4439 C C . TYR A 1 571 ? 4.887 -17.666 18.290 1.00 57.06 571 TYR A C 1
ATOM 4441 O O . TYR A 1 571 ? 3.958 -18.152 17.645 1.00 57.06 571 TYR A O 1
ATOM 4449 N N . THR A 1 572 ? 5.867 -16.976 17.697 1.00 56.06 572 THR A N 1
ATOM 4450 C CA . THR A 1 572 ? 6.068 -16.959 16.236 1.00 56.06 572 THR A CA 1
ATOM 4451 C C . THR A 1 572 ? 7.286 -17.792 15.846 1.00 56.06 572 THR A C 1
ATOM 4453 O O . THR A 1 572 ? 8.337 -17.648 16.461 1.00 56.06 572 THR A O 1
ATOM 4456 N N . ASP A 1 573 ? 7.158 -18.628 14.814 1.00 46.00 573 ASP A N 1
ATOM 4457 C CA . ASP A 1 573 ? 8.178 -19.606 14.393 1.00 46.00 573 ASP A CA 1
ATOM 4458 C C . ASP A 1 573 ? 9.420 -19.007 13.690 1.00 46.00 573 ASP A C 1
ATOM 4460 O O . ASP A 1 573 ? 10.232 -19.769 13.174 1.00 46.00 573 ASP A O 1
ATOM 4464 N N . ASN A 1 574 ? 9.605 -17.678 13.650 1.00 56.84 574 ASN A N 1
ATOM 4465 C CA . ASN A 1 574 ? 10.691 -17.060 12.877 1.00 56.84 574 ASN A CA 1
ATOM 4466 C C . ASN A 1 574 ? 11.478 -15.994 13.654 1.00 56.84 574 ASN A C 1
ATOM 4468 O O . ASN A 1 574 ? 10.891 -15.117 14.289 1.00 56.84 574 ASN A O 1
ATOM 4472 N N . GLU A 1 575 ? 12.810 -16.064 13.559 1.00 62.00 575 GLU A N 1
ATOM 4473 C CA . GLU A 1 575 ? 13.745 -15.042 14.064 1.00 62.00 575 GLU A CA 1
ATOM 4474 C C . GLU A 1 575 ? 13.785 -13.800 13.146 1.00 62.00 575 GLU A C 1
ATOM 4476 O O . GLU A 1 575 ? 14.044 -12.686 13.609 1.00 62.00 575 GLU A O 1
ATOM 4481 N N . ASP A 1 576 ? 13.430 -13.979 11.868 1.00 77.56 576 ASP A N 1
ATOM 4482 C CA . ASP A 1 576 ? 13.418 -12.930 10.849 1.00 77.56 576 ASP A CA 1
ATOM 4483 C C . ASP A 1 576 ? 12.005 -12.370 10.643 1.00 77.56 576 ASP A C 1
ATOM 4485 O O . ASP A 1 576 ? 11.080 -13.062 10.198 1.00 77.56 576 ASP A O 1
ATOM 4489 N N . ASN A 1 577 ? 11.840 -11.090 10.961 1.00 85.31 577 ASN A N 1
ATOM 4490 C CA . ASN A 1 577 ? 10.586 -10.362 10.881 1.00 85.31 577 ASN A CA 1
ATOM 4491 C C . ASN A 1 577 ? 10.820 -8.936 10.366 1.00 85.31 577 ASN A C 1
ATOM 4493 O O . ASN A 1 577 ? 11.925 -8.413 10.479 1.00 85.31 577 ASN A O 1
ATOM 4497 N N . ASN A 1 578 ? 9.779 -8.292 9.843 1.00 90.38 578 ASN A N 1
ATOM 4498 C CA . ASN A 1 578 ? 9.806 -6.862 9.559 1.00 90.38 578 ASN A CA 1
ATOM 4499 C C . ASN A 1 578 ? 8.983 -6.157 10.626 1.00 90.38 578 ASN A C 1
ATOM 4501 O O . ASN A 1 578 ? 7.927 -6.647 11.008 1.00 90.38 578 ASN A O 1
ATOM 4505 N N . VAL A 1 579 ? 9.483 -5.040 11.145 1.00 93.06 579 VAL A N 1
ATOM 4506 C CA . VAL A 1 579 ? 8.820 -4.308 12.229 1.00 93.06 579 VAL A CA 1
ATOM 4507 C C . VAL A 1 579 ? 8.920 -2.812 11.998 1.00 93.06 579 VAL A C 1
ATOM 4509 O O . VAL A 1 579 ? 9.908 -2.325 11.445 1.00 93.06 579 VAL A O 1
ATOM 4512 N N . LEU A 1 580 ? 7.922 -2.059 12.457 1.00 96.12 580 LEU A N 1
ATOM 4513 C CA . LEU A 1 580 ? 8.003 -0.606 12.449 1.00 96.12 580 LEU A CA 1
ATOM 4514 C C . LEU A 1 580 ? 8.878 -0.141 13.606 1.00 96.12 580 LEU A C 1
ATOM 4516 O O . LEU A 1 580 ? 8.529 -0.322 14.769 1.00 96.12 580 LEU A O 1
ATOM 4520 N N . MET A 1 581 ? 9.974 0.533 13.289 1.00 94.44 581 MET A N 1
ATOM 4521 C CA . MET A 1 581 ? 10.833 1.200 14.255 1.00 94.44 581 MET A CA 1
ATOM 4522 C C . MET A 1 581 ? 10.573 2.708 14.256 1.00 94.44 581 MET A C 1
ATOM 4524 O O . MET A 1 581 ? 10.468 3.332 13.200 1.00 94.44 581 MET A O 1
ATOM 4528 N N . ILE A 1 582 ? 10.532 3.319 15.440 1.00 94.56 582 ILE A N 1
ATOM 4529 C CA . ILE A 1 582 ? 10.516 4.774 15.618 1.00 94.56 582 ILE A CA 1
ATOM 4530 C C . ILE A 1 582 ? 11.491 5.134 16.738 1.00 94.56 582 ILE A C 1
ATOM 4532 O O . ILE A 1 582 ? 11.436 4.562 17.822 1.00 94.56 582 ILE A O 1
ATOM 4536 N N . GLY A 1 583 ? 12.378 6.099 16.519 1.00 91.44 583 GLY A N 1
ATOM 4537 C CA . GLY A 1 583 ? 13.249 6.570 17.587 1.00 91.44 583 GLY A CA 1
ATOM 4538 C C . GLY A 1 583 ? 13.968 7.874 17.312 1.00 91.44 583 GLY A C 1
ATOM 4539 O O . GLY A 1 583 ? 13.904 8.455 16.222 1.00 91.44 583 GLY A O 1
ATOM 4540 N N . SER A 1 584 ? 14.639 8.359 18.350 1.00 90.38 584 SER A N 1
ATOM 4541 C CA . SER A 1 584 ? 15.374 9.612 18.302 1.00 90.38 584 SER A CA 1
ATOM 4542 C C . SER A 1 584 ? 16.562 9.641 19.251 1.00 90.38 584 SER A C 1
ATOM 4544 O O . SER A 1 584 ? 16.567 9.013 20.307 1.00 90.38 584 SER A O 1
ATOM 4546 N N . THR A 1 585 ? 17.555 10.447 18.883 1.00 89.50 585 THR A N 1
ATOM 4547 C CA . THR A 1 585 ? 18.709 10.782 19.716 1.00 89.50 585 THR A CA 1
ATOM 4548 C C . THR A 1 585 ? 18.586 12.157 20.389 1.00 89.50 585 THR A C 1
ATOM 4550 O O . THR A 1 585 ? 19.519 12.587 21.066 1.00 89.50 585 THR A O 1
ATOM 4553 N N . ALA A 1 586 ? 17.435 12.839 20.261 1.00 87.94 586 ALA A N 1
ATOM 4554 C CA . ALA A 1 586 ? 17.169 14.135 20.890 1.00 87.94 586 ALA A CA 1
ATOM 4555 C C . ALA A 1 586 ? 15.764 14.229 21.518 1.00 87.94 586 ALA A C 1
ATOM 4557 O O . ALA A 1 586 ? 14.760 13.921 20.884 1.00 87.94 586 ALA A O 1
ATOM 4558 N N . GLU A 1 587 ? 15.684 14.798 22.725 1.00 88.25 587 GLU A N 1
ATOM 4559 C CA . GLU A 1 587 ? 14.457 14.926 23.545 1.00 88.25 587 GLU A CA 1
ATOM 4560 C C . GLU A 1 587 ? 13.418 15.933 23.013 1.00 88.25 587 GLU A C 1
ATOM 4562 O O . GLU A 1 587 ? 12.431 16.217 23.675 1.00 88.25 587 GLU A O 1
ATOM 4567 N N . THR A 1 588 ? 13.631 16.516 21.833 1.00 88.44 588 THR A N 1
ATOM 4568 C CA . THR A 1 588 ? 12.714 17.516 21.245 1.00 88.44 588 THR A CA 1
ATOM 4569 C C . THR A 1 588 ? 12.015 17.012 19.988 1.00 88.44 588 THR A C 1
ATOM 4571 O O . THR A 1 588 ? 11.338 17.783 19.297 1.00 88.44 588 THR A O 1
ATOM 4574 N N . ASN A 1 589 ? 12.248 15.753 19.619 1.00 90.69 589 ASN A N 1
ATOM 4575 C CA . ASN A 1 589 ? 11.684 15.163 18.419 1.00 90.69 589 ASN A CA 1
ATOM 4576 C C . ASN A 1 589 ? 10.406 14.400 18.737 1.00 90.69 589 ASN A C 1
ATOM 4578 O O . ASN A 1 589 ? 10.328 13.673 19.720 1.00 90.69 589 ASN A O 1
ATOM 4582 N N . SER A 1 590 ? 9.442 14.539 17.836 1.00 92.50 590 SER A N 1
ATOM 4583 C CA . SER A 1 590 ? 8.182 13.813 17.855 1.00 92.50 590 SER A CA 1
ATOM 4584 C C . SER A 1 590 ? 7.966 13.189 16.488 1.00 92.50 590 SER A C 1
ATOM 4586 O O . SER A 1 590 ? 8.244 13.835 15.467 1.00 92.50 590 SER A O 1
ATOM 4588 N N . GLN A 1 591 ? 7.526 11.936 16.479 1.00 95.31 591 GLN A N 1
ATOM 4589 C CA . GLN A 1 591 ? 7.240 11.153 15.284 1.00 95.31 591 GLN A CA 1
ATOM 4590 C C . GLN A 1 591 ? 5.979 10.319 15.508 1.00 95.31 591 GLN A C 1
ATOM 4592 O O . GLN A 1 591 ? 5.770 9.778 16.594 1.00 95.31 591 GLN A O 1
ATOM 4597 N N . LYS A 1 592 ? 5.153 10.202 14.470 1.00 96.38 592 LYS A N 1
ATOM 4598 C CA . LYS A 1 592 ? 3.896 9.451 14.485 1.00 96.38 592 LYS A CA 1
ATOM 4599 C C . LYS A 1 592 ? 3.728 8.688 13.175 1.00 96.38 592 LYS A C 1
ATOM 4601 O O . LYS A 1 592 ? 3.962 9.260 12.115 1.00 96.38 592 LYS A O 1
ATOM 4606 N N . PHE A 1 593 ? 3.265 7.446 13.249 1.00 97.75 593 PHE A N 1
ATOM 4607 C CA . PHE A 1 593 ? 2.725 6.703 12.111 1.00 97.75 593 PHE A CA 1
ATOM 4608 C C . PHE A 1 593 ? 1.244 6.434 12.341 1.00 97.75 593 PHE A C 1
ATOM 4610 O O . PHE A 1 593 ? 0.866 5.929 13.397 1.00 97.75 593 PHE A O 1
ATOM 4617 N N . SER A 1 594 ? 0.415 6.781 11.360 1.00 97.44 594 SER A N 1
ATOM 4618 C CA . SER A 1 594 ? -1.041 6.634 11.440 1.00 97.44 594 SER A CA 1
ATOM 4619 C C . SER A 1 594 ? -1.521 5.618 10.414 1.00 97.44 594 SER A C 1
ATOM 4621 O O . SER A 1 594 ? -1.156 5.715 9.240 1.00 97.44 594 SER A O 1
ATOM 4623 N N . SER A 1 595 ? -2.346 4.665 10.839 1.00 96.75 595 SER A N 1
ATOM 4624 C CA . SER A 1 595 ? -2.964 3.692 9.940 1.00 96.75 595 SER A CA 1
ATOM 4625 C C . SER A 1 595 ? -4.037 4.349 9.065 1.00 96.75 595 SER A C 1
ATOM 4627 O O . SER A 1 595 ? -4.628 5.377 9.426 1.00 96.75 595 SER A O 1
ATOM 4629 N N . LYS A 1 596 ? -4.404 3.687 7.961 1.00 93.56 596 LYS A N 1
ATOM 4630 C CA . LYS A 1 596 ? -5.717 3.911 7.335 1.00 93.56 596 LYS A CA 1
ATOM 4631 C C . LYS A 1 596 ? -6.843 3.692 8.355 1.00 93.56 596 LYS A C 1
ATOM 4633 O O . LYS A 1 596 ? -6.707 2.892 9.285 1.00 93.56 596 LYS A O 1
ATOM 4638 N N . SER A 1 597 ? -7.948 4.414 8.178 1.00 94.44 597 SER A N 1
ATOM 4639 C CA . SER A 1 597 ? -9.118 4.286 9.047 1.00 94.44 597 SER A CA 1
ATOM 4640 C C . SER A 1 597 ? -9.827 2.948 8.834 1.00 94.44 597 SER A C 1
ATOM 4642 O O . SER A 1 597 ? -9.960 2.501 7.694 1.00 94.44 597 SER A O 1
ATOM 4644 N N . PHE A 1 598 ? -10.357 2.363 9.903 1.00 94.50 598 PHE A N 1
ATOM 4645 C CA . PHE A 1 598 ? -11.179 1.148 9.892 1.00 94.50 598 PHE A CA 1
ATOM 4646 C C . PHE A 1 598 ? -12.551 1.420 10.515 1.00 94.50 598 PHE A C 1
ATOM 4648 O O . PHE A 1 598 ? -12.767 2.481 11.091 1.00 94.50 598 PHE A O 1
ATOM 4655 N N . SER A 1 599 ? -13.495 0.484 10.387 1.00 94.88 599 SER A N 1
ATOM 4656 C CA . SER A 1 599 ? -14.867 0.650 10.886 1.00 94.88 599 SER A CA 1
ATOM 4657 C C . SER A 1 599 ? -15.113 -0.141 12.169 1.00 94.88 599 SER A C 1
ATOM 4659 O O . SER A 1 599 ? -14.804 -1.330 12.241 1.00 94.88 599 SER A O 1
ATOM 4661 N N . LEU A 1 600 ? -15.733 0.512 13.150 1.00 95.81 600 LEU A N 1
ATOM 4662 C CA . LEU A 1 600 ? -16.353 -0.111 14.317 1.00 95.81 600 LEU A CA 1
ATOM 4663 C C . LEU A 1 600 ? -17.857 0.154 14.236 1.00 95.81 600 LEU A C 1
ATOM 4665 O O . LEU A 1 600 ? -18.278 1.305 14.294 1.00 95.81 600 LEU A O 1
ATOM 4669 N N . ASN A 1 601 ? -18.659 -0.891 14.081 1.00 95.31 601 ASN A N 1
ATOM 4670 C CA . ASN A 1 601 ? -20.108 -0.760 13.960 1.00 95.31 601 ASN A CA 1
ATOM 4671 C C . ASN A 1 601 ? -20.740 -0.471 15.325 1.00 95.31 601 ASN A C 1
ATOM 4673 O O . ASN A 1 601 ? -20.172 -0.830 16.360 1.00 95.31 601 ASN A O 1
ATOM 4677 N N . ALA A 1 602 ? -21.926 0.125 15.323 1.00 91.25 602 ALA A N 1
ATOM 4678 C CA . ALA A 1 602 ? -22.759 0.314 16.499 1.00 91.25 602 ALA A CA 1
ATOM 4679 C C . ALA A 1 602 ? -23.067 -1.018 17.209 1.00 91.25 602 ALA A C 1
ATOM 4681 O O . ALA A 1 602 ? -23.068 -2.090 16.593 1.00 91.25 602 ALA A O 1
ATOM 4682 N N . ASP A 1 603 ? -23.321 -0.935 18.514 1.00 89.69 603 ASP A N 1
ATOM 4683 C CA . ASP A 1 603 ? -23.787 -2.024 19.379 1.00 89.69 603 ASP A CA 1
ATOM 4684 C C . ASP A 1 603 ? -22.957 -3.320 19.254 1.00 89.69 603 ASP A C 1
ATOM 4686 O O . ASP A 1 603 ? -23.482 -4.434 19.212 1.00 89.69 603 ASP A O 1
ATOM 4690 N N . SER A 1 604 ? -21.634 -3.172 19.156 1.00 96.69 604 SER A N 1
ATOM 4691 C CA . SER A 1 604 ? -20.687 -4.245 18.839 1.00 96.69 604 SER A CA 1
ATOM 4692 C C . SER A 1 604 ? -19.479 -4.248 19.785 1.00 96.69 604 SER A C 1
ATOM 4694 O O . SER A 1 604 ? -19.209 -3.287 20.507 1.00 96.69 604 SER A O 1
ATOM 4696 N N . TYR A 1 605 ? -18.726 -5.352 19.782 1.00 97.56 605 TYR A N 1
ATOM 4697 C CA . TYR A 1 605 ? -17.557 -5.541 20.641 1.00 97.56 605 TYR A CA 1
ATOM 4698 C C . TYR A 1 605 ? -16.321 -5.878 19.806 1.00 97.56 605 TYR A C 1
ATOM 4700 O O . TYR A 1 605 ? -16.356 -6.745 18.928 1.00 97.56 605 TYR A O 1
ATOM 4708 N N . TYR A 1 606 ? -15.207 -5.223 20.117 1.00 97.19 606 TYR A N 1
ATOM 4709 C CA . TYR A 1 606 ? -13.950 -5.337 19.387 1.00 97.19 606 TYR A CA 1
ATOM 4710 C C . TYR A 1 606 ? -12.753 -5.477 20.323 1.00 97.19 606 TYR A C 1
ATOM 4712 O O . TYR A 1 606 ? -12.804 -5.099 21.492 1.00 97.19 606 TYR A O 1
ATOM 4720 N N . SER A 1 607 ? -11.659 -5.998 19.783 1.00 95.56 607 SER A N 1
ATOM 4721 C CA . SER A 1 607 ? -10.339 -6.012 20.398 1.00 95.56 607 SER A CA 1
ATOM 4722 C C . SER A 1 607 ? -9.326 -5.478 19.389 1.00 95.56 607 SER A C 1
ATOM 4724 O O . SER A 1 607 ? -9.231 -6.005 18.279 1.00 95.56 607 SER A O 1
ATOM 4726 N N . VAL A 1 608 ? -8.616 -4.411 19.757 1.00 97.38 608 VAL A N 1
ATOM 4727 C CA . VAL A 1 608 ? -7.465 -3.885 19.013 1.00 97.38 608 VAL A CA 1
ATOM 4728 C C . VAL A 1 608 ? -6.208 -4.289 19.763 1.00 97.38 608 VAL A C 1
ATOM 4730 O O . VAL A 1 608 ? -6.039 -3.886 20.912 1.00 97.38 608 VAL A O 1
ATOM 4733 N N . SER A 1 609 ? -5.323 -5.065 19.145 1.00 95.06 609 SER A N 1
ATOM 4734 C CA . SER A 1 609 ? -4.081 -5.498 19.787 1.00 95.06 609 SER A CA 1
ATOM 4735 C C . SER A 1 609 ? -2.846 -5.173 18.972 1.00 95.06 609 SER A C 1
ATOM 4737 O O . SER A 1 609 ? -2.920 -5.114 17.754 1.00 95.06 609 SER A O 1
ATOM 4739 N N . PHE A 1 610 ? -1.714 -4.987 19.638 1.00 95.06 610 PHE A N 1
ATOM 4740 C CA . PHE A 1 610 ? -0.428 -4.745 18.993 1.00 95.06 610 PHE A CA 1
ATOM 4741 C C . PHE A 1 610 ? 0.711 -5.248 19.873 1.00 95.06 610 PHE A C 1
ATOM 4743 O O . PHE A 1 610 ? 0.595 -5.291 21.101 1.00 95.06 610 PHE A O 1
ATOM 4750 N N . TYR A 1 611 ? 1.817 -5.625 19.243 1.00 93.75 611 TYR A N 1
ATOM 4751 C CA . TYR A 1 611 ? 3.060 -5.932 19.930 1.00 93.75 611 TYR A CA 1
ATOM 4752 C C . TYR A 1 611 ? 3.947 -4.694 19.965 1.00 93.75 611 TYR A C 1
ATOM 4754 O O . TYR A 1 611 ? 4.050 -3.955 18.986 1.00 93.75 611 TYR A O 1
ATOM 4762 N N . VAL A 1 612 ? 4.587 -4.472 21.109 1.00 94.12 612 VAL A N 1
ATOM 4763 C CA . VAL A 1 612 ? 5.515 -3.366 21.320 1.00 94.12 612 VAL A CA 1
ATOM 4764 C C . VAL A 1 612 ? 6.761 -3.840 22.063 1.00 94.12 612 VAL A C 1
ATOM 4766 O O . VAL A 1 612 ? 6.678 -4.586 23.039 1.00 94.12 612 VAL A O 1
ATOM 4769 N N . ALA A 1 613 ? 7.925 -3.402 21.599 1.00 91.62 613 ALA A N 1
ATOM 4770 C CA . ALA A 1 613 ? 9.194 -3.543 22.299 1.00 91.62 613 ALA A CA 1
ATOM 4771 C C . ALA A 1 613 ? 9.860 -2.171 22.382 1.00 91.62 613 ALA A C 1
ATOM 4773 O O . ALA A 1 613 ? 9.727 -1.346 21.481 1.00 91.62 613 ALA A O 1
ATOM 4774 N N . THR A 1 614 ? 10.580 -1.911 23.465 1.00 90.25 614 THR A N 1
ATOM 4775 C CA . THR A 1 614 ? 11.273 -0.636 23.652 1.00 90.25 614 THR A CA 1
ATOM 4776 C C . THR A 1 614 ? 12.718 -0.860 24.025 1.00 90.25 614 THR A C 1
ATOM 4778 O O . THR A 1 614 ? 13.026 -1.819 24.731 1.00 90.25 614 THR A O 1
ATOM 4781 N N . ASP A 1 615 ? 13.587 0.046 23.593 1.00 87.75 615 ASP A N 1
ATOM 4782 C CA . ASP A 1 615 ? 15.002 -0.022 23.917 1.00 87.75 615 ASP A CA 1
ATOM 4783 C C . ASP A 1 615 ? 15.639 1.365 24.032 1.00 87.75 615 ASP A C 1
ATOM 4785 O O . ASP A 1 615 ? 15.250 2.310 23.341 1.00 87.75 615 ASP A O 1
ATOM 4789 N N . TYR A 1 616 ? 16.589 1.501 24.961 1.00 80.12 616 TYR A N 1
ATOM 4790 C CA . TYR A 1 616 ? 17.231 2.769 25.332 1.00 80.12 616 TYR A CA 1
ATOM 4791 C C . TYR A 1 616 ? 16.268 3.945 25.568 1.00 80.12 616 TYR A C 1
ATOM 4793 O O . TYR A 1 616 ? 16.678 5.103 25.479 1.00 80.12 616 TYR A O 1
ATOM 4801 N N . LEU A 1 617 ? 14.999 3.672 25.890 1.00 79.31 617 LEU A N 1
ATOM 4802 C CA . LEU A 1 617 ? 14.035 4.703 26.247 1.00 79.31 617 LEU A CA 1
ATOM 4803 C C . LEU A 1 617 ? 14.506 5.371 27.534 1.00 79.31 617 LEU A C 1
ATOM 4805 O O . LEU A 1 617 ? 14.428 4.794 28.620 1.00 79.31 617 LEU A O 1
ATOM 4809 N N . LYS A 1 618 ? 15.002 6.602 27.419 1.00 74.88 618 LYS A N 1
ATOM 4810 C CA . LYS A 1 618 ? 15.353 7.403 28.583 1.00 74.88 618 LYS A CA 1
ATOM 4811 C C . LYS A 1 618 ? 14.065 7.678 29.349 1.00 74.88 618 LYS A C 1
ATOM 4813 O O . LYS A 1 618 ? 13.255 8.507 28.935 1.00 74.88 618 LYS A O 1
ATOM 4818 N N . SER A 1 619 ? 13.880 6.954 30.453 1.00 56.72 619 SER A N 1
ATOM 4819 C CA . SER A 1 619 ? 12.709 7.094 31.308 1.00 56.72 619 SER A CA 1
ATOM 4820 C C . SER A 1 619 ? 12.592 8.540 31.776 1.00 56.72 619 SER A C 1
ATOM 4822 O O . SER A 1 619 ? 13.406 9.040 32.558 1.00 56.72 619 SER A O 1
ATOM 4824 N N . SER A 1 620 ? 11.568 9.230 31.290 1.00 57.44 620 SER A N 1
ATOM 4825 C CA . SER A 1 620 ? 11.104 10.465 31.888 1.00 57.44 620 SER A CA 1
ATOM 4826 C C . SER A 1 620 ? 9.984 10.103 32.848 1.00 57.44 620 SER A C 1
ATOM 4828 O O . SER A 1 620 ? 8.829 10.415 32.602 1.00 57.44 620 SER A O 1
ATOM 4830 N N . VAL A 1 621 ? 10.313 9.447 33.960 1.00 55.34 621 VAL A N 1
ATOM 4831 C CA . VAL A 1 621 ? 9.345 9.028 34.999 1.00 55.34 621 VAL A CA 1
ATOM 4832 C C . VAL A 1 621 ? 8.410 10.157 35.479 1.00 55.34 621 VAL A C 1
ATOM 4834 O O . VAL A 1 621 ? 7.397 9.883 36.107 1.00 55.34 621 VAL A O 1
ATOM 4837 N N . ASN A 1 622 ? 8.728 11.417 35.150 1.00 64.12 622 ASN A N 1
ATOM 4838 C CA . ASN A 1 622 ? 7.951 12.615 35.464 1.00 64.12 622 ASN A CA 1
ATOM 4839 C C . ASN A 1 622 ? 7.470 13.419 34.230 1.00 64.12 622 ASN A C 1
ATOM 4841 O O . ASN A 1 622 ? 7.056 14.563 34.390 1.00 64.12 622 ASN A O 1
ATOM 4845 N N . HIS A 1 623 ? 7.558 12.889 33.006 1.00 69.12 623 HIS A N 1
ATOM 4846 C CA . HIS A 1 623 ? 7.100 13.579 31.790 1.00 69.12 623 HIS A CA 1
ATOM 4847 C C . HIS A 1 623 ? 6.346 12.614 30.868 1.00 69.12 623 HIS A C 1
ATOM 4849 O O . HIS A 1 623 ? 6.654 11.429 30.828 1.00 69.12 623 HIS A O 1
ATOM 4855 N N . ASN A 1 624 ? 5.377 13.133 30.111 1.00 79.00 624 ASN A N 1
ATOM 4856 C CA . ASN A 1 624 ? 4.566 12.380 29.144 1.00 79.00 624 ASN A CA 1
ATOM 4857 C C . ASN A 1 624 ? 5.308 12.157 27.817 1.00 79.00 624 ASN A C 1
ATOM 4859 O O . ASN A 1 624 ? 4.791 12.505 26.757 1.00 79.00 624 ASN A O 1
ATOM 4863 N N . HIS A 1 625 ? 6.541 11.659 27.886 1.00 84.25 625 HIS A N 1
ATOM 4864 C CA . HIS A 1 625 ? 7.428 11.459 26.741 1.00 84.25 625 HIS A CA 1
ATOM 4865 C C . HIS A 1 625 ? 7.720 9.964 26.545 1.00 84.25 625 HIS A C 1
ATOM 4867 O O . HIS A 1 625 ? 7.717 9.183 27.492 1.00 84.25 625 HIS A O 1
ATOM 4873 N N . GLY A 1 626 ? 8.025 9.557 25.316 1.00 87.81 626 GLY A N 1
ATOM 4874 C CA . GLY A 1 626 ? 8.317 8.173 24.954 1.00 87.81 626 GLY A CA 1
ATOM 4875 C C . GLY A 1 626 ? 7.320 7.574 23.989 1.00 87.81 626 GLY A C 1
ATOM 4876 O O . GLY A 1 626 ? 6.704 8.280 23.189 1.00 87.81 626 GLY A O 1
ATOM 4877 N N . ALA A 1 627 ? 7.227 6.247 24.027 1.00 92.44 627 ALA A N 1
ATOM 4878 C CA . ALA A 1 627 ? 6.293 5.520 23.193 1.00 92.44 627 ALA A CA 1
ATOM 4879 C C . ALA A 1 627 ? 4.859 5.719 23.698 1.00 92.44 627 ALA A C 1
ATOM 4881 O O . ALA A 1 627 ? 4.579 5.653 24.898 1.00 92.44 627 ALA A O 1
ATOM 4882 N N . ARG A 1 628 ? 3.954 5.967 22.758 1.00 93.94 628 ARG A N 1
ATOM 4883 C CA . ARG A 1 628 ? 2.533 6.205 22.992 1.00 93.94 628 ARG A CA 1
ATOM 4884 C C . ARG A 1 628 ? 1.730 5.554 21.876 1.00 93.94 628 ARG A C 1
ATOM 4886 O O . ARG A 1 628 ? 2.171 5.525 20.729 1.00 93.94 628 ARG A O 1
ATOM 4893 N N . VAL A 1 629 ? 0.542 5.062 22.203 1.00 97.19 629 VAL A N 1
ATOM 4894 C CA . VAL A 1 629 ? -0.423 4.582 21.206 1.00 97.19 629 VAL A CA 1
ATOM 4895 C C . VAL A 1 629 ? -1.766 5.240 21.453 1.00 97.19 629 VAL A C 1
ATOM 4897 O O . VAL A 1 629 ? -2.216 5.309 22.594 1.00 97.19 629 VAL A O 1
ATOM 4900 N N . SER A 1 630 ? -2.416 5.703 20.388 1.00 96.38 630 SER A N 1
ATOM 4901 C CA . SER A 1 630 ? -3.774 6.239 20.468 1.00 96.38 630 SER A CA 1
ATOM 4902 C C . SER A 1 630 ? -4.669 5.704 19.357 1.00 96.38 630 SER A C 1
ATOM 4904 O O . SER A 1 630 ? -4.208 5.387 18.262 1.00 96.38 630 SER A O 1
ATOM 4906 N N . ILE A 1 631 ? -5.966 5.607 19.642 1.00 97.00 631 ILE A N 1
ATOM 4907 C CA . ILE A 1 631 ? -7.009 5.257 18.676 1.00 97.00 631 ILE A CA 1
ATOM 4908 C C . ILE A 1 631 ? -7.924 6.468 18.560 1.00 97.00 631 ILE A C 1
ATOM 4910 O O . ILE A 1 631 ? -8.609 6.828 19.519 1.00 97.00 631 ILE A O 1
ATOM 4914 N N . THR A 1 632 ? -7.925 7.115 17.400 1.00 94.88 632 THR A N 1
ATOM 4915 C CA . THR A 1 632 ? -8.597 8.407 17.208 1.00 94.88 632 THR A CA 1
ATOM 4916 C C . THR A 1 632 ? -9.464 8.402 15.961 1.00 94.88 632 THR A C 1
ATOM 4918 O O . THR A 1 632 ? -9.094 7.840 14.937 1.00 94.88 632 THR A O 1
ATOM 4921 N N . THR A 1 633 ? -10.592 9.095 16.021 1.00 90.81 633 THR A N 1
ATOM 4922 C CA . THR A 1 633 ? -11.335 9.565 14.842 1.00 90.81 633 THR A CA 1
ATOM 4923 C C . THR A 1 633 ? -10.896 10.998 14.510 1.00 90.81 633 THR A C 1
ATOM 4925 O O . THR A 1 633 ? -10.022 11.546 15.178 1.00 90.81 633 THR A O 1
ATOM 4928 N N . THR A 1 634 ? -11.517 11.645 13.520 1.00 83.94 634 THR A N 1
ATOM 4929 C CA . THR A 1 634 ? -11.238 13.056 13.194 1.00 83.94 634 THR A CA 1
ATOM 4930 C C . THR A 1 634 ? -11.442 14.004 14.383 1.00 83.94 634 THR A C 1
ATOM 4932 O O . THR A 1 634 ? -10.693 14.966 14.513 1.00 83.94 634 THR A O 1
ATOM 4935 N N . ASN A 1 635 ? -12.425 13.728 15.251 1.00 77.81 635 ASN A N 1
ATOM 4936 C CA . ASN A 1 635 ? -12.833 14.643 16.328 1.00 77.81 635 ASN A CA 1
ATOM 4937 C C . ASN A 1 635 ? -12.666 14.066 17.743 1.00 77.81 635 ASN A C 1
ATOM 4939 O O . ASN A 1 635 ? -12.714 14.822 18.708 1.00 77.81 635 ASN A O 1
ATOM 4943 N N . ASN A 1 636 ? -12.486 12.747 17.865 1.00 82.94 636 ASN A N 1
ATOM 4944 C CA . ASN A 1 636 ? -12.566 12.030 19.141 1.00 82.94 636 ASN A CA 1
ATOM 4945 C C . ASN A 1 636 ? -11.350 11.118 19.361 1.00 82.94 636 ASN A C 1
ATOM 4947 O O . ASN A 1 636 ? -10.880 10.477 18.419 1.00 82.94 636 ASN A O 1
ATOM 4951 N N . THR A 1 637 ? -10.900 10.996 20.603 1.00 90.56 637 THR A N 1
ATOM 4952 C CA . THR A 1 637 ? -9.887 10.054 21.086 1.00 90.56 637 THR A CA 1
ATOM 4953 C C . THR A 1 637 ? -10.576 8.925 21.840 1.00 90.56 637 THR A C 1
ATOM 4955 O O . THR A 1 637 ? -11.002 9.085 22.977 1.00 90.56 637 THR A O 1
ATOM 4958 N N . LEU A 1 638 ? -10.656 7.754 21.213 1.00 91.56 638 LEU A N 1
ATOM 4959 C CA . LEU A 1 638 ? -11.315 6.589 21.801 1.00 91.56 638 LEU A CA 1
ATOM 4960 C C . LEU A 1 638 ? -10.429 5.905 22.843 1.00 91.56 638 LEU A C 1
ATOM 4962 O O . LEU A 1 638 ? -10.939 5.369 23.818 1.00 91.56 638 LEU A O 1
ATOM 4966 N N . PHE A 1 639 ? -9.114 5.913 22.629 1.00 94.06 639 PHE A N 1
ATOM 4967 C CA . PHE A 1 639 ? -8.125 5.316 23.521 1.00 94.06 639 PHE A CA 1
ATOM 4968 C C . PHE A 1 639 ? -6.799 6.063 23.409 1.00 94.06 639 PHE A C 1
ATOM 4970 O O . PHE A 1 639 ? -6.420 6.480 22.312 1.00 94.06 639 PHE A O 1
ATOM 4977 N N . ASP A 1 640 ? -6.080 6.197 24.522 1.00 93.25 640 ASP A N 1
ATOM 4978 C CA . ASP A 1 640 ? -4.788 6.873 24.554 1.00 93.25 640 ASP A CA 1
ATOM 4979 C C . ASP A 1 640 ? -3.906 6.347 25.689 1.00 93.25 640 ASP A C 1
ATOM 4981 O O . ASP A 1 640 ? -4.292 6.412 26.856 1.00 93.25 640 ASP A O 1
ATOM 4985 N N . LEU A 1 641 ? -2.729 5.823 25.352 1.00 93.62 641 LEU A N 1
ATOM 4986 C CA . LEU A 1 641 ? -1.796 5.202 26.288 1.00 93.62 641 LEU A CA 1
ATOM 4987 C C . LEU A 1 641 ? -0.422 5.859 26.201 1.00 93.62 641 LEU A C 1
ATOM 4989 O O . LEU A 1 641 ? 0.277 5.709 25.200 1.00 93.62 641 LEU A O 1
ATOM 4993 N N . TYR A 1 642 ? -0.028 6.540 27.273 1.00 91.31 642 TYR A N 1
ATOM 4994 C CA . TYR A 1 642 ? 1.267 7.201 27.416 1.00 91.31 642 TYR A CA 1
ATOM 4995 C C . TYR A 1 642 ? 2.330 6.287 28.032 1.00 91.31 642 TYR A C 1
ATOM 4997 O O . TYR A 1 642 ? 2.023 5.271 28.654 1.00 91.31 642 TYR A O 1
ATOM 5005 N N . ASN A 1 643 ? 3.591 6.715 27.915 1.00 87.19 643 ASN A N 1
ATOM 5006 C CA . ASN A 1 643 ? 4.725 6.184 28.673 1.00 87.19 643 ASN A CA 1
ATOM 5007 C C . ASN A 1 643 ? 4.873 4.655 28.565 1.00 87.19 643 ASN A C 1
ATOM 5009 O O . ASN A 1 643 ? 5.143 3.975 29.555 1.00 87.19 643 ASN A O 1
ATOM 5013 N N . ILE A 1 644 ? 4.690 4.109 27.359 1.00 90.56 644 ILE A N 1
ATOM 5014 C CA . ILE A 1 644 ? 4.927 2.690 27.088 1.00 90.56 644 ILE A CA 1
ATOM 5015 C C . ILE A 1 644 ? 6.436 2.447 27.199 1.00 90.56 644 ILE A C 1
ATOM 5017 O O . ILE A 1 644 ? 7.222 2.994 26.426 1.00 90.56 644 ILE A O 1
ATOM 5021 N N . HIS A 1 645 ? 6.847 1.663 28.193 1.00 86.44 645 HIS A N 1
ATOM 5022 C CA . HIS A 1 645 ? 8.255 1.457 28.513 1.00 86.44 645 HIS A CA 1
ATOM 5023 C C . HIS A 1 645 ? 8.488 0.086 29.149 1.00 86.44 645 HIS A C 1
ATOM 5025 O O . HIS A 1 645 ? 7.861 -0.256 30.151 1.00 86.44 645 HIS A O 1
ATOM 5031 N N . TYR A 1 646 ? 9.422 -0.672 28.577 1.00 83.12 646 TYR A N 1
ATOM 5032 C CA . TYR A 1 646 ? 9.837 -1.995 29.031 1.00 83.12 646 TYR A CA 1
ATOM 5033 C C . TYR A 1 646 ? 11.372 -2.095 29.050 1.00 83.12 646 TYR A C 1
ATOM 5035 O O . TYR A 1 646 ? 12.029 -1.869 28.034 1.00 83.12 646 TYR A O 1
ATOM 5043 N N . ASP A 1 647 ? 11.945 -2.485 30.192 1.00 70.00 647 ASP A N 1
ATOM 5044 C CA . ASP A 1 647 ? 13.401 -2.505 30.453 1.00 70.00 647 ASP A CA 1
ATOM 5045 C C . ASP A 1 647 ? 14.146 -3.745 29.906 1.00 70.00 647 ASP A C 1
ATOM 5047 O O . ASP A 1 647 ? 15.235 -4.085 30.373 1.00 70.00 647 ASP A O 1
ATOM 5051 N N . ASN A 1 648 ? 13.559 -4.497 28.972 1.00 70.12 648 ASN A N 1
ATOM 5052 C CA . ASN A 1 648 ? 14.062 -5.825 28.592 1.00 70.12 648 ASN A CA 1
ATOM 5053 C C . ASN A 1 648 ? 14.189 -6.069 27.080 1.00 70.12 648 ASN A C 1
ATOM 5055 O O . ASN A 1 648 ? 14.564 -7.178 26.700 1.00 70.12 648 ASN A O 1
ATOM 5059 N N . SER A 1 649 ? 13.854 -5.083 26.236 1.00 74.19 649 SER A N 1
ATOM 5060 C CA . SER A 1 649 ? 13.863 -5.200 24.765 1.00 74.19 649 SER A CA 1
ATOM 5061 C C . SER A 1 649 ? 13.061 -6.408 24.237 1.00 74.19 649 SER A C 1
ATOM 5063 O O . SER A 1 649 ? 13.314 -6.915 23.142 1.00 74.19 649 SER A O 1
ATOM 5065 N N . ARG A 1 650 ? 12.090 -6.891 25.027 1.00 83.50 650 ARG A N 1
ATOM 5066 C CA . ARG A 1 650 ? 11.172 -7.975 24.675 1.00 83.50 650 ARG A CA 1
ATOM 5067 C C . ARG A 1 650 ? 9.834 -7.411 24.236 1.00 83.50 650 ARG A C 1
ATOM 5069 O O . ARG A 1 650 ? 9.386 -6.363 24.704 1.00 83.50 650 ARG A O 1
ATOM 5076 N N . TRP A 1 651 ? 9.180 -8.167 23.370 1.00 89.88 651 TRP A N 1
ATOM 5077 C CA . TRP A 1 651 ? 7.833 -7.874 22.922 1.00 89.88 651 TRP A CA 1
ATOM 5078 C C . TRP A 1 651 ? 6.815 -8.093 24.032 1.00 89.88 651 TRP A C 1
ATOM 5080 O O . TRP A 1 651 ? 6.762 -9.166 24.632 1.00 89.88 651 TRP A O 1
ATOM 5090 N N . HIS A 1 652 ? 5.973 -7.088 24.237 1.00 90.62 652 HIS A N 1
ATOM 5091 C CA . HIS A 1 652 ? 4.771 -7.166 25.051 1.00 90.62 652 HIS A CA 1
ATOM 5092 C C . HIS A 1 652 ? 3.565 -6.946 24.150 1.00 90.62 652 HIS A C 1
ATOM 5094 O O . HIS A 1 652 ? 3.595 -6.095 23.259 1.00 90.62 652 HIS A O 1
ATOM 5100 N N . LYS A 1 653 ? 2.502 -7.713 24.374 1.00 91.94 653 LYS A N 1
ATOM 5101 C CA . LYS A 1 653 ? 1.231 -7.526 23.681 1.00 91.94 653 LYS A CA 1
ATOM 5102 C C . LYS A 1 653 ? 0.359 -6.573 24.488 1.00 91.94 653 LYS A C 1
ATOM 5104 O O . LYS A 1 653 ? 0.127 -6.795 25.674 1.00 91.94 653 LYS A O 1
ATOM 5109 N N . ILE A 1 654 ? -0.163 -5.541 23.848 1.00 93.94 654 ILE A N 1
ATOM 5110 C CA . ILE A 1 654 ? -1.190 -4.676 24.426 1.00 93.94 654 ILE A CA 1
ATOM 5111 C C . ILE A 1 654 ? -2.495 -4.953 23.695 1.00 93.94 654 ILE A C 1
ATOM 5113 O O . ILE A 1 654 ? -2.514 -5.022 22.469 1.00 93.94 654 ILE A O 1
ATOM 5117 N N . GLU A 1 655 ? -3.578 -5.130 24.445 1.00 94.19 655 GLU A N 1
ATOM 5118 C CA . GLU A 1 655 ? -4.907 -5.407 23.913 1.00 94.19 655 GLU A CA 1
ATOM 5119 C C . GLU A 1 655 ? -5.941 -4.425 24.479 1.00 94.19 655 GLU A C 1
ATOM 5121 O O . GLU A 1 655 ? -6.127 -4.312 25.688 1.00 94.19 655 GLU A O 1
ATOM 5126 N N . VAL A 1 656 ? -6.646 -3.721 23.599 1.00 95.19 656 VAL A N 1
ATOM 5127 C CA . VAL A 1 656 ? -7.681 -2.739 23.929 1.00 95.19 656 VAL A CA 1
ATOM 5128 C C . VAL A 1 656 ? -9.037 -3.308 23.532 1.00 95.19 656 VAL A C 1
ATOM 5130 O O . VAL A 1 656 ? -9.357 -3.417 22.349 1.00 95.19 656 VAL A O 1
ATOM 5133 N N . LYS A 1 657 ? -9.854 -3.663 24.522 1.00 95.06 657 LYS A N 1
ATOM 5134 C CA . LYS A 1 657 ? -11.217 -4.161 24.319 1.00 95.06 657 LYS A CA 1
ATOM 5135 C C . LYS A 1 657 ? -12.188 -2.984 24.269 1.00 95.06 657 LYS A C 1
ATOM 5137 O O . LYS A 1 657 ? -12.296 -2.233 25.237 1.00 95.06 657 LYS A O 1
ATOM 5142 N N . ILE A 1 658 ? -12.910 -2.842 23.164 1.00 95.38 658 ILE A N 1
ATOM 5143 C CA . ILE A 1 658 ? -13.802 -1.713 22.888 1.00 95.38 658 ILE A CA 1
ATOM 5144 C C . ILE A 1 658 ? -15.236 -2.227 22.764 1.00 95.38 658 ILE A C 1
ATOM 5146 O O . ILE A 1 658 ? -15.497 -3.148 21.991 1.00 95.38 658 ILE A O 1
ATOM 5150 N N . LYS A 1 659 ? -16.172 -1.615 23.488 1.00 95.06 659 LYS A N 1
ATOM 5151 C CA . LYS A 1 659 ? -17.616 -1.780 23.278 1.00 95.06 659 LYS A CA 1
ATOM 5152 C C . LYS A 1 659 ? -18.168 -0.496 22.673 1.00 95.06 659 LYS A C 1
ATOM 5154 O O . LYS A 1 659 ? -17.978 0.574 23.245 1.00 95.06 659 LYS A O 1
ATOM 5159 N N . THR A 1 660 ? -18.826 -0.586 21.526 1.00 93.00 660 THR A N 1
ATOM 5160 C CA . THR A 1 660 ? -19.471 0.565 20.883 1.00 93.00 660 THR A CA 1
ATOM 5161 C C . THR A 1 660 ? -20.894 0.763 21.408 1.00 93.00 660 THR A C 1
ATOM 5163 O O . THR A 1 660 ? -21.541 -0.174 21.874 1.00 93.00 660 THR A O 1
ATOM 5166 N N . GLY A 1 661 ? -21.368 2.011 21.373 1.00 85.19 661 GLY A N 1
ATOM 5167 C CA . GLY A 1 661 ? -22.774 2.355 21.608 1.00 85.19 661 GLY A CA 1
ATOM 5168 C C . GLY A 1 661 ? -23.599 2.337 20.329 1.00 85.19 661 GLY A C 1
ATOM 5169 O O . GLY A 1 661 ? -23.183 1.773 19.324 1.00 85.19 661 GLY A O 1
ATOM 5170 N N . SER A 1 662 ? -24.707 3.075 20.318 1.00 79.25 662 SER A N 1
ATOM 5171 C CA . SER A 1 662 ? -25.639 3.161 19.183 1.00 79.25 662 SER A CA 1
ATOM 5172 C C . SER A 1 662 ? -25.108 3.935 17.958 1.00 79.25 662 SER A C 1
ATOM 5174 O O . SER A 1 662 ? -25.894 4.451 17.163 1.00 79.25 662 SER A O 1
ATOM 5176 N N . GLN A 1 663 ? -23.792 4.128 17.841 1.00 80.06 663 GLN A N 1
ATOM 5177 C CA . GLN A 1 663 ? -23.146 4.862 16.752 1.00 80.06 663 GLN A CA 1
ATOM 5178 C C . GLN A 1 663 ? -21.955 4.078 16.203 1.00 80.06 663 GLN A C 1
ATOM 5180 O O . GLN A 1 663 ? -21.210 3.456 16.961 1.00 80.06 663 GLN A O 1
ATOM 5185 N N . ASP A 1 664 ? -21.766 4.173 14.888 1.00 89.88 664 ASP A N 1
ATOM 5186 C CA . ASP A 1 664 ? -20.573 3.683 14.204 1.00 89.88 664 ASP A CA 1
ATOM 5187 C C . ASP A 1 664 ? -19.390 4.641 14.429 1.00 89.88 664 ASP A C 1
ATOM 5189 O O . ASP A 1 664 ? -19.562 5.857 14.556 1.00 89.88 664 ASP A O 1
ATOM 5193 N N . TYR A 1 665 ? -18.172 4.103 14.409 1.00 91.00 665 TYR A N 1
ATOM 5194 C CA . TYR A 1 665 ? -16.928 4.865 14.474 1.00 91.00 665 TYR A CA 1
ATOM 5195 C C . TYR A 1 665 ? -16.013 4.498 13.307 1.00 91.00 665 TYR A C 1
ATOM 5197 O O . TYR A 1 665 ? -15.927 3.338 12.904 1.00 91.00 665 TYR A O 1
ATOM 5205 N N . THR A 1 666 ? -15.266 5.483 12.809 1.00 95.19 666 THR A N 1
ATOM 5206 C CA . THR A 1 666 ? -14.232 5.289 11.780 1.00 95.19 666 THR A CA 1
ATOM 5207 C C . THR A 1 666 ? -12.850 5.733 12.278 1.00 95.19 666 THR A C 1
ATOM 5209 O O . THR A 1 666 ? -12.357 6.781 11.844 1.00 95.19 666 THR A O 1
ATOM 5212 N N . PRO A 1 667 ? -12.248 5.035 13.259 1.00 96.19 667 PRO A N 1
ATOM 5213 C CA . PRO A 1 667 ? -10.966 5.436 13.832 1.00 96.19 667 PRO A CA 1
ATOM 5214 C C . PRO A 1 667 ? -9.750 4.993 13.001 1.00 96.19 667 PRO A C 1
ATOM 5216 O O . PRO A 1 667 ? -9.843 4.110 12.152 1.00 96.19 667 PRO A O 1
ATOM 5219 N N . SER A 1 668 ? -8.596 5.573 13.328 1.00 97.19 668 SER A N 1
ATOM 5220 C CA . SER A 1 668 ? -7.247 5.134 12.950 1.00 97.19 668 SER A CA 1
ATOM 5221 C C . SER A 1 668 ? -6.420 4.828 14.205 1.00 97.19 668 SER A C 1
ATOM 5223 O O . SER A 1 668 ? -6.657 5.417 15.264 1.00 97.19 668 SER A O 1
ATOM 5225 N N . VAL A 1 669 ? -5.431 3.936 14.083 1.00 98.19 669 VAL A N 1
ATOM 5226 C CA . VAL A 1 669 ? -4.400 3.713 15.113 1.00 98.19 669 VAL A CA 1
ATOM 5227 C C . VAL A 1 669 ? -3.217 4.640 14.846 1.00 98.19 669 VAL A C 1
ATOM 5229 O O . VAL A 1 669 ? -2.732 4.714 13.717 1.00 98.19 669 VAL A O 1
ATOM 5232 N N . ASN A 1 670 ? -2.726 5.310 15.887 1.00 97.81 670 ASN A N 1
ATOM 5233 C CA . ASN A 1 670 ? -1.514 6.120 15.847 1.00 97.81 670 ASN A CA 1
ATOM 5234 C C . ASN A 1 670 ? -0.438 5.500 16.741 1.00 97.81 670 ASN A C 1
ATOM 5236 O O . ASN A 1 670 ? -0.655 5.305 17.938 1.00 97.81 670 ASN A O 1
ATOM 5240 N N . LEU A 1 671 ? 0.735 5.258 16.163 1.00 98.00 671 LEU A N 1
ATOM 5241 C CA . LEU A 1 671 ? 1.936 4.777 16.839 1.00 98.00 671 LEU A CA 1
ATOM 5242 C C . LEU A 1 671 ? 2.907 5.950 16.975 1.00 98.00 671 LEU A C 1
ATOM 5244 O O . LEU A 1 671 ? 3.334 6.521 15.970 1.00 98.00 671 LEU A O 1
ATOM 5248 N N . ILE A 1 672 ? 3.196 6.365 18.207 1.00 95.94 672 ILE A N 1
ATOM 5249 C CA . ILE A 1 672 ? 3.818 7.660 18.507 1.00 95.94 672 ILE A CA 1
ATOM 5250 C C . ILE A 1 672 ? 5.098 7.457 19.320 1.00 95.94 672 ILE A C 1
ATOM 5252 O O . ILE A 1 672 ? 5.146 6.639 20.237 1.00 95.94 672 IL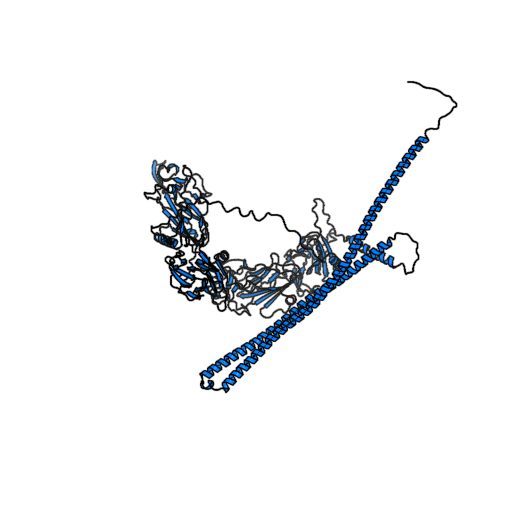E A O 1
ATOM 5256 N N . PHE A 1 673 ? 6.119 8.256 19.013 1.00 93.25 673 PHE A N 1
ATOM 5257 C CA . PHE A 1 673 ? 7.325 8.422 19.817 1.00 93.25 673 PHE A CA 1
ATOM 5258 C C . PHE A 1 673 ? 7.576 9.914 20.034 1.00 93.25 673 PHE A C 1
ATOM 5260 O O . PHE A 1 673 ? 7.820 10.641 19.068 1.00 93.25 673 PHE A O 1
ATOM 5267 N N . ASP A 1 674 ? 7.502 10.378 21.282 1.00 90.62 674 ASP A N 1
ATOM 5268 C CA . ASP A 1 674 ? 7.429 11.810 21.583 1.00 90.62 674 ASP A CA 1
ATOM 5269 C C . ASP A 1 674 ? 8.468 12.273 22.613 1.00 90.62 674 ASP A C 1
ATOM 5271 O O . ASP A 1 674 ? 8.553 11.721 23.702 1.00 90.62 674 ASP A O 1
ATOM 5275 N N . ASN A 1 675 ? 9.243 13.308 22.280 1.00 89.25 675 ASN A N 1
ATOM 5276 C CA . ASN A 1 675 ? 10.099 14.106 23.171 1.00 89.25 675 ASN A CA 1
ATOM 5277 C C . ASN A 1 675 ? 11.026 13.320 24.120 1.00 89.25 675 ASN A C 1
ATOM 5279 O O . ASN A 1 675 ? 11.272 13.718 25.261 1.00 89.25 675 ASN A O 1
ATOM 5283 N N . THR A 1 676 ? 11.587 12.206 23.651 1.00 88.88 676 THR A N 1
ATOM 5284 C CA . THR A 1 676 ? 12.586 11.440 24.406 1.00 88.88 676 THR A CA 1
ATOM 5285 C C . THR A 1 676 ? 13.712 10.918 23.517 1.00 88.88 676 THR A C 1
ATOM 5287 O O . THR A 1 676 ? 13.711 11.094 22.300 1.00 88.88 676 THR A O 1
ATOM 5290 N N . ILE A 1 677 ? 14.691 10.283 24.153 1.00 88.69 677 ILE A N 1
ATOM 5291 C CA . ILE A 1 677 ? 15.785 9.558 23.516 1.00 88.69 677 ILE A CA 1
ATOM 5292 C C . ILE A 1 677 ? 15.508 8.058 23.639 1.00 88.69 677 ILE A C 1
ATOM 5294 O O . ILE A 1 677 ? 15.098 7.605 24.706 1.00 88.69 677 ILE A O 1
ATOM 5298 N N . GLY A 1 678 ? 15.743 7.305 22.565 1.00 89.81 678 GLY A N 1
ATOM 5299 C CA . GLY A 1 678 ? 15.569 5.853 22.522 1.00 89.81 678 GLY A CA 1
ATOM 5300 C C . GLY A 1 678 ? 14.815 5.387 21.284 1.00 89.81 678 GLY A C 1
ATOM 5301 O O . GLY A 1 678 ? 14.666 6.137 20.314 1.00 89.81 678 GLY A O 1
ATOM 5302 N N . TYR A 1 679 ? 14.334 4.147 21.341 1.00 90.38 679 TYR A N 1
ATOM 5303 C CA . TYR A 1 679 ? 13.688 3.461 20.231 1.00 90.38 679 TYR A CA 1
ATOM 5304 C C . TYR A 1 679 ? 12.478 2.649 20.705 1.00 90.38 679 TYR A C 1
ATOM 5306 O O . TYR A 1 679 ? 12.471 2.078 21.799 1.00 90.38 679 TYR A O 1
ATOM 5314 N N . VAL A 1 680 ? 11.454 2.588 19.861 1.00 93.75 680 VAL A N 1
ATOM 5315 C CA . VAL A 1 680 ? 10.294 1.708 20.002 1.00 93.75 680 VAL A CA 1
ATOM 5316 C C . VAL A 1 680 ? 10.087 0.929 18.711 1.00 93.75 680 VAL A C 1
ATOM 5318 O O . VAL A 1 680 ? 10.295 1.456 17.617 1.00 93.75 680 VAL A O 1
ATOM 5321 N N . PHE A 1 681 ? 9.667 -0.319 18.863 1.00 94.06 681 PHE A N 1
ATOM 5322 C CA . PHE A 1 681 ? 9.312 -1.227 17.787 1.00 94.06 681 PHE A CA 1
ATOM 5323 C C . PHE A 1 681 ? 7.851 -1.624 17.943 1.00 94.06 681 PHE A C 1
ATOM 5325 O O . PHE A 1 681 ? 7.418 -1.935 19.054 1.00 94.06 681 PHE A O 1
ATOM 5332 N N . PHE A 1 682 ? 7.111 -1.627 16.841 1.00 95.62 682 PHE A N 1
ATOM 5333 C CA . PHE A 1 682 ? 5.720 -2.054 16.774 1.00 95.62 682 PHE A CA 1
ATOM 5334 C C . PHE A 1 682 ? 5.548 -3.138 15.717 1.00 95.62 682 PHE A C 1
ATOM 5336 O O . PHE A 1 682 ? 6.184 -3.084 14.664 1.00 95.62 682 PHE A O 1
ATOM 5343 N N . ASP A 1 683 ? 4.664 -4.092 15.997 1.00 93.31 683 ASP A N 1
ATOM 5344 C CA . ASP A 1 683 ? 4.280 -5.134 15.048 1.00 93.31 683 ASP A CA 1
ATOM 5345 C C . ASP A 1 683 ? 2.870 -5.688 15.339 1.00 93.31 683 ASP A C 1
ATOM 5347 O O . ASP A 1 683 ? 2.338 -5.519 16.441 1.00 93.31 683 ASP A O 1
ATOM 5351 N N . LYS A 1 684 ? 2.266 -6.350 14.347 1.00 90.62 684 LYS A N 1
ATOM 5352 C CA . LYS A 1 684 ? 0.963 -7.039 14.382 1.00 90.62 684 LYS A CA 1
ATOM 5353 C C . LYS A 1 684 ? -0.164 -6.224 15.018 1.00 90.62 684 LYS A C 1
ATOM 5355 O O . LYS A 1 684 ? -0.731 -6.607 16.043 1.00 90.62 684 LYS A O 1
ATOM 5360 N N . VAL A 1 685 ? -0.503 -5.100 14.392 1.00 94.44 685 VAL A N 1
ATOM 5361 C CA . VAL A 1 685 ? -1.634 -4.245 14.796 1.00 94.44 685 VAL A CA 1
ATOM 5362 C C . VAL A 1 685 ? -2.971 -4.847 14.328 1.00 94.44 685 VAL A C 1
ATOM 5364 O O . VAL A 1 685 ? -3.458 -4.590 13.237 1.00 94.44 685 VAL A O 1
ATOM 5367 N N . GLU A 1 686 ? -3.600 -5.678 15.145 1.00 92.62 686 GLU A N 1
ATOM 5368 C CA . GLU A 1 686 ? -4.776 -6.463 14.760 1.00 92.62 686 GLU A CA 1
ATOM 5369 C C . GLU A 1 686 ? -6.085 -5.874 15.294 1.00 92.62 686 GLU A C 1
ATOM 5371 O O . GLU A 1 686 ? -6.157 -5.429 16.438 1.00 92.62 686 GLU A O 1
ATOM 5376 N N . LEU A 1 687 ? -7.149 -5.949 14.488 1.00 95.38 687 LEU A N 1
ATOM 5377 C CA . LEU A 1 687 ? -8.529 -5.704 14.912 1.00 95.38 687 LEU A CA 1
ATOM 5378 C C . LEU A 1 687 ? -9.330 -7.000 14.796 1.00 95.38 687 LEU A C 1
ATOM 5380 O O . LEU A 1 687 ? -9.477 -7.542 13.702 1.00 95.38 687 LEU A O 1
ATOM 5384 N N . ASN A 1 688 ? -9.925 -7.431 15.904 1.00 94.69 688 ASN A N 1
ATOM 5385 C CA . ASN A 1 688 ? -10.781 -8.608 15.976 1.00 94.69 688 ASN A CA 1
ATOM 5386 C C . ASN A 1 688 ? -12.165 -8.241 16.524 1.00 94.69 688 ASN A C 1
ATOM 5388 O O . ASN A 1 688 ? -12.283 -7.449 17.458 1.00 94.69 688 ASN A O 1
ATOM 5392 N N . THR A 1 689 ? -13.224 -8.849 15.988 1.00 95.50 689 THR A N 1
ATOM 5393 C CA . THR A 1 689 ? -14.545 -8.826 16.636 1.00 95.50 689 THR A CA 1
ATOM 5394 C C . THR A 1 689 ? -14.538 -9.803 17.807 1.00 95.50 689 THR A C 1
ATOM 5396 O O . THR A 1 689 ? -14.092 -10.942 17.668 1.00 95.50 689 THR A O 1
ATOM 5399 N N . ILE A 1 690 ? -15.046 -9.370 18.957 1.00 95.69 690 ILE A N 1
ATOM 5400 C CA . ILE A 1 690 ? -15.174 -10.202 20.158 1.00 95.69 690 ILE A CA 1
ATOM 5401 C C . ILE A 1 690 ? -16.640 -10.255 20.599 1.00 95.69 690 ILE A C 1
ATOM 5403 O O . ILE A 1 690 ? -17.511 -9.651 19.979 1.00 95.69 690 ILE A O 1
ATOM 5407 N N . ASN A 1 691 ? -16.935 -11.001 21.661 1.00 94.75 691 ASN A N 1
ATOM 5408 C CA . ASN A 1 691 ? -18.267 -11.035 22.263 1.00 94.75 691 ASN A CA 1
ATOM 5409 C C . ASN A 1 691 ? -18.282 -10.325 23.627 1.00 94.75 691 ASN A C 1
ATOM 5411 O O . ASN A 1 691 ? -17.238 -9.996 24.196 1.00 94.75 691 ASN A O 1
ATOM 5415 N N . GLU A 1 692 ? -19.482 -10.124 24.169 1.00 93.88 692 GLU A N 1
ATOM 5416 C CA . GLU A 1 692 ? -19.677 -9.473 25.464 1.00 93.88 692 GLU A CA 1
ATOM 5417 C C . GLU A 1 692 ? -18.959 -10.195 26.616 1.00 93.88 692 GLU A C 1
ATOM 5419 O O . GLU A 1 692 ? -18.409 -9.543 27.503 1.00 93.88 692 GLU A O 1
ATOM 5424 N N . ALA A 1 693 ? -18.913 -11.531 26.604 1.00 91.44 693 ALA A N 1
ATOM 5425 C CA . ALA A 1 693 ? -18.211 -12.295 27.632 1.00 91.44 693 ALA A CA 1
ATOM 5426 C C . ALA A 1 693 ? -16.699 -12.018 27.598 1.00 91.44 693 ALA A C 1
ATOM 5428 O O . ALA A 1 693 ? -16.104 -11.773 28.643 1.00 91.44 693 ALA A O 1
ATOM 5429 N N . SER A 1 694 ? -16.093 -11.964 26.409 1.00 90.12 694 SER A N 1
ATOM 5430 C CA . SER A 1 694 ? -14.687 -11.598 26.217 1.00 90.12 694 SER A CA 1
ATOM 5431 C C . SER A 1 694 ? -14.400 -10.153 26.628 1.00 90.12 694 SER A C 1
ATOM 5433 O O . SER A 1 694 ? -13.348 -9.891 27.207 1.00 90.12 694 SER A O 1
ATOM 5435 N N . PHE A 1 695 ? -15.319 -9.216 26.370 1.00 91.88 695 PHE A N 1
ATOM 5436 C CA . PHE A 1 695 ? -15.204 -7.832 26.844 1.00 91.88 695 PHE A CA 1
ATOM 5437 C C . PHE A 1 695 ? -15.267 -7.742 28.373 1.00 91.88 695 PHE A C 1
ATOM 5439 O O . PHE A 1 695 ? -14.489 -7.015 28.991 1.00 91.88 695 PHE A O 1
ATOM 5446 N N . ASN A 1 696 ? -16.180 -8.497 28.985 1.00 88.19 696 ASN A N 1
ATOM 5447 C CA . ASN A 1 696 ? -16.393 -8.504 30.428 1.00 88.19 696 ASN A CA 1
ATOM 5448 C C . ASN A 1 696 ? -15.386 -9.348 31.206 1.00 88.19 696 ASN A C 1
ATOM 5450 O O . ASN A 1 696 ? -15.351 -9.234 32.432 1.00 88.19 696 ASN A O 1
ATOM 5454 N N . ASP A 1 697 ? -14.571 -10.149 30.524 1.00 83.56 697 ASP A N 1
ATOM 5455 C CA . ASP A 1 697 ? -13.529 -10.944 31.151 1.00 83.56 697 ASP A CA 1
ATOM 5456 C C . ASP A 1 697 ? -12.527 -10.048 31.891 1.00 83.56 697 ASP A C 1
ATOM 5458 O O . ASP A 1 697 ? -11.872 -9.182 31.300 1.00 83.56 697 ASP A O 1
ATOM 5462 N N . ARG A 1 698 ? -12.454 -10.265 33.210 1.00 69.62 698 ARG A N 1
ATOM 5463 C CA . ARG A 1 698 ? -11.590 -9.542 34.142 1.00 69.62 698 ARG A CA 1
ATOM 5464 C C . ARG A 1 698 ? -10.370 -10.354 34.574 1.00 69.62 698 ARG A C 1
ATOM 5466 O O . ARG A 1 698 ? -9.723 -9.969 35.548 1.00 69.62 698 ARG A O 1
ATOM 5473 N N . THR A 1 699 ? -10.045 -11.474 33.920 1.00 68.94 699 THR A N 1
ATOM 5474 C CA . THR A 1 699 ? -8.743 -12.121 34.136 1.00 68.94 699 THR A CA 1
ATOM 5475 C C . THR A 1 699 ? -7.660 -11.259 33.498 1.00 68.94 699 THR A C 1
ATOM 5477 O O . THR A 1 699 ? -7.267 -11.449 32.349 1.00 68.94 699 THR A O 1
ATOM 5480 N N . PHE A 1 700 ? -7.248 -10.238 34.239 1.00 60.91 700 PHE A N 1
ATOM 5481 C CA . PHE A 1 700 ? -6.204 -9.312 33.849 1.00 60.91 700 PHE A CA 1
ATOM 5482 C C . PHE A 1 700 ? -4.849 -9.899 34.245 1.00 60.91 700 PHE A C 1
ATOM 5484 O O . PHE A 1 700 ? -4.670 -10.333 35.379 1.00 60.91 700 PHE A O 1
ATOM 5491 N N . GLU A 1 701 ? -3.931 -9.882 33.280 1.00 58.53 701 GLU A N 1
ATOM 5492 C CA . GLU A 1 701 ? -2.515 -10.250 33.388 1.00 58.53 701 GLU A CA 1
ATOM 5493 C C . GLU A 1 701 ? -2.202 -11.755 33.424 1.00 58.53 701 GLU A C 1
ATOM 5495 O O . GLU A 1 701 ? -2.369 -12.468 34.414 1.00 58.53 701 GLU A O 1
ATOM 5500 N N . SER A 1 702 ? -1.620 -12.223 32.320 1.00 52.38 702 SER A N 1
ATOM 5501 C CA . SER A 1 702 ? -0.790 -13.425 32.294 1.00 52.38 702 SER A CA 1
ATOM 5502 C C . SER A 1 702 ? 0.463 -13.132 31.466 1.00 52.38 702 SER A C 1
ATOM 5504 O O . SER A 1 702 ? 0.367 -12.971 30.251 1.00 52.38 702 SER A O 1
ATOM 5506 N N . GLY A 1 703 ? 1.638 -13.070 32.094 1.00 69.31 703 GLY A N 1
ATOM 5507 C CA . GLY A 1 703 ? 2.910 -12.889 31.378 1.00 69.31 703 GLY A CA 1
ATOM 5508 C C . GLY A 1 703 ? 3.042 -11.537 30.659 1.00 69.31 703 GLY A C 1
ATOM 5509 O O . GLY A 1 703 ? 2.728 -10.503 31.237 1.00 69.31 703 GLY A O 1
ATOM 5510 N N . ASP A 1 704 ? 3.506 -11.556 29.404 1.00 78.25 704 ASP A N 1
ATOM 5511 C CA . ASP A 1 704 ? 3.873 -10.377 28.596 1.00 78.25 704 ASP A CA 1
ATOM 5512 C C . ASP A 1 704 ? 2.655 -9.711 27.894 1.00 78.25 704 ASP A C 1
ATOM 5514 O O . ASP A 1 704 ? 2.773 -9.226 26.769 1.00 78.25 704 ASP A O 1
ATOM 5518 N N . THR A 1 705 ? 1.450 -9.736 28.487 1.00 87.19 705 THR A N 1
ATOM 5519 C CA . THR A 1 705 ? 0.223 -9.151 27.891 1.00 87.19 705 THR A CA 1
ATOM 5520 C C . THR A 1 705 ? -0.524 -8.221 28.847 1.00 87.19 705 THR A C 1
ATOM 5522 O O . THR A 1 705 ? -0.879 -8.622 29.957 1.00 87.19 705 THR A O 1
ATOM 5525 N N . THR A 1 706 ? -0.829 -7.005 28.385 1.00 89.69 706 THR A N 1
ATOM 5526 C CA . THR A 1 706 ? -1.575 -5.968 29.118 1.00 89.69 706 THR A CA 1
ATOM 5527 C C . THR A 1 706 ? -2.916 -5.691 28.440 1.00 89.69 706 THR A C 1
ATOM 5529 O O . THR A 1 706 ? -2.976 -5.584 27.216 1.00 89.69 706 THR A O 1
ATOM 5532 N N . TYR A 1 707 ? -3.987 -5.531 29.223 1.00 89.69 707 TYR A N 1
ATOM 5533 C CA . TYR A 1 707 ? -5.331 -5.286 28.695 1.00 89.69 707 TYR A CA 1
ATOM 5534 C C . TYR A 1 707 ? -5.900 -3.947 29.165 1.00 89.69 707 TYR A C 1
ATOM 5536 O O . TYR A 1 707 ? -5.792 -3.598 30.339 1.00 89.69 707 TYR A O 1
ATOM 5544 N N . TYR A 1 708 ? -6.602 -3.264 28.266 1.00 91.06 708 TYR A N 1
ATOM 5545 C CA . TYR A 1 708 ? -7.379 -2.055 28.533 1.00 91.06 708 TYR A CA 1
ATOM 5546 C C . TYR A 1 708 ? -8.825 -2.245 28.078 1.00 91.06 708 TYR A C 1
ATOM 5548 O O . TYR A 1 708 ? -9.106 -3.023 27.165 1.00 91.06 708 TYR A O 1
ATOM 5556 N N . ARG A 1 709 ? -9.759 -1.535 28.715 1.00 89.62 709 ARG A N 1
ATOM 5557 C CA . ARG A 1 709 ? -11.181 -1.554 28.356 1.00 89.62 709 ARG A CA 1
ATOM 5558 C C . ARG A 1 709 ? -11.669 -0.143 28.081 1.00 89.62 709 ARG A C 1
ATOM 5560 O O . ARG A 1 709 ? -11.361 0.770 28.837 1.00 89.62 709 ARG A O 1
ATOM 5567 N N . VAL A 1 710 ? -12.463 -0.009 27.028 1.00 91.69 710 VAL A N 1
ATOM 5568 C CA . VAL A 1 710 ? -13.136 1.229 26.642 1.00 91.69 710 VAL A CA 1
ATOM 5569 C C . VAL A 1 710 ? -14.602 0.900 26.374 1.00 91.69 710 VAL A C 1
ATOM 5571 O O . VAL A 1 710 ? -14.910 0.127 25.466 1.00 91.69 710 VAL A O 1
ATOM 5574 N N . ASP A 1 711 ? -15.508 1.458 27.175 1.00 90.75 711 ASP A N 1
ATOM 5575 C CA . ASP A 1 711 ? -16.950 1.378 26.933 1.00 90.75 711 ASP A CA 1
ATOM 5576 C C . ASP A 1 711 ? -17.432 2.711 26.354 1.00 90.75 711 ASP A C 1
ATOM 5578 O O . ASP A 1 711 ? -17.424 3.729 27.034 1.00 90.75 711 ASP A O 1
ATOM 5582 N N . LEU A 1 712 ? -17.811 2.711 25.078 1.00 88.69 712 LEU A N 1
ATOM 5583 C CA . LEU A 1 712 ? -18.325 3.884 24.366 1.00 88.69 712 LEU A CA 1
ATOM 5584 C C . LEU A 1 712 ? -19.863 3.905 24.322 1.00 88.69 712 LEU A C 1
ATOM 5586 O O . LEU A 1 712 ? -20.447 4.782 23.677 1.00 88.69 712 LEU A O 1
ATOM 5590 N N . SER A 1 713 ? -20.529 2.926 24.953 1.00 87.06 713 SER A N 1
ATOM 5591 C CA . SER A 1 713 ? -21.995 2.827 24.976 1.00 87.06 713 SER A CA 1
ATOM 5592 C C . SER A 1 713 ? -22.660 3.802 25.944 1.00 87.06 713 SER A C 1
ATOM 5594 O O . SER A 1 713 ? -23.835 4.129 25.782 1.00 87.06 713 SER A O 1
ATOM 5596 N N . HIS A 1 714 ? -21.897 4.315 26.902 1.00 86.38 714 HIS A N 1
ATOM 5597 C CA . HIS A 1 714 ? -22.297 5.356 27.835 1.00 86.38 714 HIS A CA 1
ATOM 5598 C C . HIS A 1 714 ? -21.059 6.113 28.314 1.00 86.38 714 HIS A C 1
ATOM 5600 O O . HIS A 1 714 ? -19.957 5.572 28.307 1.00 86.38 714 HIS A O 1
ATOM 5606 N N . GLU A 1 715 ? -21.239 7.341 28.784 1.00 89.38 715 GLU A N 1
ATOM 5607 C CA . GLU A 1 715 ? -20.163 8.090 29.420 1.00 89.38 715 GLU A CA 1
ATOM 5608 C C . GLU A 1 715 ? -20.137 7.778 30.920 1.00 89.38 715 GLU A C 1
ATOM 5610 O O . GLU A 1 715 ? -20.970 8.257 31.690 1.00 89.38 715 GLU A O 1
ATOM 5615 N N . ASN A 1 716 ? -19.190 6.937 31.323 1.00 87.75 716 ASN A N 1
ATOM 5616 C CA . ASN A 1 716 ? -18.931 6.587 32.719 1.00 87.75 716 ASN A CA 1
ATOM 5617 C C . ASN A 1 716 ? -17.595 7.151 33.229 1.00 87.75 716 ASN A C 1
ATOM 5619 O O . ASN A 1 716 ? -17.145 6.778 34.307 1.00 87.75 716 ASN A O 1
ATOM 5623 N N . PHE A 1 717 ? -16.934 8.009 32.446 1.00 87.94 717 PHE A N 1
ATOM 5624 C CA . PHE A 1 717 ? -15.675 8.668 32.790 1.00 87.94 717 PHE A CA 1
ATOM 5625 C C . PHE A 1 717 ? -14.522 7.716 33.157 1.00 87.94 717 PHE A C 1
ATOM 5627 O O . PHE A 1 717 ? -13.525 8.147 33.734 1.00 87.94 717 PHE A O 1
ATOM 5634 N N . ASP A 1 718 ? -14.611 6.433 32.782 1.00 84.06 718 ASP A N 1
ATOM 5635 C CA . ASP A 1 718 ? -13.490 5.489 32.867 1.00 84.06 718 ASP A CA 1
ATOM 5636 C C . ASP A 1 718 ? -12.517 5.663 31.692 1.00 84.06 718 ASP A C 1
ATOM 5638 O O . ASP A 1 718 ? -11.344 5.290 31.782 1.00 84.06 718 ASP A O 1
ATOM 5642 N N . ASN A 1 719 ? -12.993 6.227 30.574 1.00 86.12 719 ASN A N 1
ATOM 5643 C CA . ASN A 1 719 ? -12.169 6.467 29.399 1.00 86.12 719 ASN A CA 1
ATOM 5644 C C . ASN A 1 719 ? -11.308 7.723 29.586 1.00 86.12 719 ASN A C 1
ATOM 5646 O O . ASN A 1 719 ? -11.777 8.857 29.465 1.00 86.12 719 ASN A O 1
ATOM 5650 N N . LYS A 1 720 ? -10.023 7.514 29.864 1.00 86.88 720 LYS A N 1
ATOM 5651 C CA . LYS A 1 720 ? -9.030 8.566 30.094 1.00 86.88 720 LYS A CA 1
ATOM 5652 C C . LYS A 1 720 ? -7.706 8.234 29.429 1.00 86.88 720 LYS A C 1
ATOM 5654 O O . LYS A 1 720 ? -7.516 7.140 28.902 1.00 86.88 720 LYS A O 1
ATOM 5659 N N . SER A 1 721 ? -6.774 9.179 29.448 1.00 87.06 721 SER A N 1
ATOM 5660 C CA . SER A 1 721 ? -5.403 8.899 29.033 1.00 87.06 721 SER A CA 1
ATOM 5661 C C . SER A 1 721 ? -4.734 7.977 30.055 1.00 87.06 721 SER A C 1
ATOM 5663 O O . SER A 1 721 ? -4.538 8.352 31.210 1.00 87.06 721 SER A O 1
ATOM 5665 N N . PHE A 1 722 ? -4.365 6.771 29.642 1.00 85.69 722 PHE A N 1
ATOM 5666 C CA . PHE A 1 722 ? -3.724 5.785 30.505 1.00 85.69 722 PHE A CA 1
ATOM 5667 C C . PHE A 1 722 ? -2.228 6.081 30.658 1.00 85.69 722 PHE A C 1
ATOM 5669 O O . PHE A 1 722 ? -1.580 6.551 29.721 1.00 85.69 722 PHE A O 1
ATOM 5676 N N . ASN A 1 723 ? -1.679 5.797 31.846 1.00 85.56 723 ASN A N 1
ATOM 5677 C CA . ASN A 1 723 ? -0.269 6.010 32.213 1.00 85.56 723 ASN A CA 1
ATOM 5678 C C . ASN A 1 723 ? 0.246 7.449 32.023 1.00 85.56 723 ASN A C 1
ATOM 5680 O O . ASN A 1 723 ? 1.456 7.679 31.966 1.00 85.56 723 ASN A O 1
ATOM 5684 N N . LYS A 1 724 ? -0.653 8.433 31.939 1.00 84.31 724 LYS A N 1
ATOM 5685 C CA . LYS A 1 724 ? -0.298 9.846 31.836 1.00 84.31 724 LYS A CA 1
ATOM 5686 C C . LYS A 1 724 ? 0.196 10.360 33.190 1.00 84.31 724 LYS A C 1
ATOM 5688 O O . LYS A 1 724 ? -0.454 10.189 34.215 1.00 84.31 724 LYS A O 1
ATOM 5693 N N . VAL A 1 725 ? 1.347 11.020 33.192 1.00 79.00 725 VAL A N 1
ATOM 5694 C CA . VAL A 1 725 ? 1.874 11.761 34.339 1.00 79.00 725 VAL A CA 1
ATOM 5695 C C . VAL A 1 725 ? 1.195 13.130 34.398 1.00 79.00 725 VAL A C 1
ATOM 5697 O O . VAL A 1 725 ? 1.206 13.891 33.423 1.00 79.00 725 VAL A O 1
ATOM 5700 N N . LEU A 1 726 ? 0.619 13.458 35.553 1.00 75.62 726 LEU A N 1
ATOM 5701 C CA . LEU A 1 726 ? -0.036 14.737 35.817 1.00 75.62 726 LEU A CA 1
ATOM 5702 C C . LEU A 1 726 ? 0.944 15.687 36.522 1.00 75.62 726 LEU A C 1
ATOM 5704 O O . LEU A 1 726 ? 1.517 15.359 37.559 1.00 75.62 726 LEU A O 1
ATOM 5708 N N . ASN A 1 727 ? 1.140 16.884 35.966 1.00 61.56 727 ASN A N 1
ATOM 5709 C CA . ASN A 1 727 ? 1.961 17.922 36.588 1.00 61.56 727 ASN A CA 1
ATOM 5710 C C . ASN A 1 727 ? 1.091 18.726 37.577 1.00 61.56 727 ASN A C 1
ATOM 5712 O O . ASN A 1 727 ? 0.191 19.432 37.136 1.00 61.56 727 ASN A O 1
ATOM 5716 N N . THR A 1 728 ? 1.405 18.663 38.884 1.00 54.88 728 THR A N 1
ATOM 5717 C CA . THR A 1 728 ? 0.935 19.502 40.030 1.00 54.88 728 THR A CA 1
ATOM 5718 C C . THR A 1 728 ? -0.035 18.871 41.047 1.00 54.88 728 THR A C 1
ATOM 5720 O O . THR A 1 728 ? -0.823 17.986 40.735 1.00 54.88 728 THR A O 1
ATOM 5723 N N . ASN A 1 729 ? -0.032 19.430 42.272 1.00 51.16 729 ASN A N 1
ATOM 5724 C CA . ASN A 1 729 ? -0.903 19.122 43.429 1.00 51.16 729 ASN A CA 1
ATOM 5725 C C . ASN A 1 729 ? -2.422 19.354 43.195 1.00 51.16 729 ASN A C 1
ATOM 5727 O O . ASN A 1 729 ? -3.195 19.371 44.153 1.00 51.16 729 ASN A O 1
ATOM 5731 N N . LYS A 1 730 ? -2.840 19.615 41.950 1.00 56.12 730 LYS A N 1
ATOM 5732 C CA . LYS A 1 730 ? -4.230 19.832 41.516 1.00 56.12 730 LYS A CA 1
ATOM 5733 C C . LYS A 1 730 ? -4.626 18.978 40.298 1.00 56.12 730 LYS A C 1
ATOM 5735 O O . LYS A 1 730 ? -5.783 19.033 39.899 1.00 56.12 730 LYS A O 1
ATOM 5740 N N . GLY A 1 731 ? -3.691 18.240 39.689 1.00 65.12 731 GLY A N 1
ATOM 5741 C CA . GLY A 1 731 ? -3.929 17.532 38.432 1.00 65.12 731 GLY A CA 1
ATOM 5742 C C . GLY A 1 731 ? -4.793 16.292 38.635 1.00 65.12 731 GLY A C 1
ATOM 5743 O O . GLY A 1 731 ? -4.331 15.318 39.221 1.00 65.12 731 GLY A O 1
ATOM 5744 N N . LEU A 1 732 ? -6.027 16.335 38.140 1.00 79.06 732 LEU A N 1
ATOM 5745 C CA . LEU A 1 732 ? -6.874 15.165 37.915 1.00 79.06 732 LEU A CA 1
ATOM 5746 C C . LEU A 1 732 ? -6.838 14.811 36.424 1.00 79.06 732 LEU A C 1
ATOM 5748 O O . LEU A 1 732 ? -6.572 15.675 35.584 1.00 79.06 732 LEU A O 1
ATOM 5752 N N . ASP A 1 733 ? -7.087 13.545 36.089 1.00 82.38 733 ASP A N 1
ATOM 5753 C CA . ASP A 1 733 ? -7.154 13.126 34.688 1.00 82.38 733 ASP A CA 1
ATOM 5754 C C . ASP A 1 733 ? -8.325 13.823 33.991 1.00 82.38 733 ASP A C 1
ATOM 5756 O O . ASP A 1 733 ? -9.434 13.874 34.514 1.00 82.38 733 ASP A O 1
ATOM 5760 N N . VAL A 1 734 ? -8.111 14.341 32.788 1.00 83.69 734 VAL A N 1
ATOM 5761 C CA . VAL A 1 734 ? -9.216 14.836 31.961 1.00 83.69 734 VAL A CA 1
ATOM 5762 C C . VAL A 1 734 ? -9.853 13.632 31.259 1.00 83.69 734 VAL A C 1
ATOM 5764 O O . VAL A 1 734 ? -9.101 12.846 30.672 1.00 83.69 734 VAL A O 1
ATOM 5767 N N . PRO A 1 735 ? -11.190 13.463 31.295 1.00 87.88 735 PRO A N 1
ATOM 5768 C CA . PRO A 1 735 ? -11.842 12.433 30.497 1.00 87.88 735 PRO A CA 1
ATOM 5769 C C . PRO A 1 735 ? -11.508 12.595 29.016 1.00 87.88 735 PRO A C 1
ATOM 5771 O O . PRO A 1 735 ? -11.504 13.714 28.491 1.00 87.88 735 PRO A O 1
ATOM 5774 N N . ASN A 1 736 ? -11.238 11.482 28.336 1.00 86.81 736 ASN A N 1
ATOM 5775 C CA . ASN A 1 736 ? -11.063 11.508 26.888 1.00 86.81 736 ASN A CA 1
ATOM 5776 C C . ASN A 1 736 ? -12.346 12.066 26.253 1.00 86.81 736 ASN A C 1
ATOM 5778 O O . ASN A 1 736 ? -13.440 11.765 26.713 1.00 86.81 736 ASN A O 1
ATOM 5782 N N . ASP A 1 737 ? -12.219 12.893 25.215 1.00 85.56 737 ASP A N 1
ATOM 5783 C CA . ASP A 1 737 ? -13.341 13.579 24.550 1.00 85.56 737 ASP A CA 1
ATOM 5784 C C . ASP A 1 737 ? -14.073 14.646 25.371 1.00 85.56 737 ASP A C 1
ATOM 5786 O O . ASP A 1 737 ? -15.159 15.070 24.978 1.00 85.56 737 ASP A O 1
ATOM 5790 N N . TRP A 1 738 ? -13.482 15.159 26.451 1.00 88.94 738 TRP A N 1
ATOM 5791 C CA . TRP A 1 738 ? -14.030 16.302 27.183 1.00 88.94 738 TRP A CA 1
ATOM 5792 C C . TRP A 1 738 ? -13.023 17.447 27.272 1.00 88.94 738 TRP A C 1
ATOM 5794 O O . TRP A 1 738 ? -11.821 17.245 27.431 1.00 88.94 738 TRP A O 1
ATOM 5804 N N . LYS A 1 739 ? -13.526 18.679 27.172 1.00 89.00 739 LYS A N 1
ATOM 5805 C CA . LYS A 1 739 ? -12.745 19.908 27.340 1.00 89.00 739 LYS A CA 1
ATOM 5806 C C . LYS A 1 739 ? -13.296 20.739 28.486 1.00 89.00 739 LYS A C 1
ATOM 5808 O O . LYS A 1 739 ? -14.508 20.902 28.617 1.00 89.00 739 LYS A O 1
ATOM 5813 N N . LEU A 1 740 ? -12.392 21.274 29.288 1.00 87.44 740 LEU A N 1
ATOM 5814 C CA . LEU A 1 740 ? -12.696 22.187 30.378 1.00 87.44 740 LEU A CA 1
ATOM 5815 C C . LEU A 1 740 ? -12.692 23.633 29.859 1.00 87.44 740 LEU A C 1
ATOM 5817 O O . LEU A 1 740 ? -11.885 23.977 28.997 1.00 87.44 740 LEU A O 1
ATOM 5821 N N . ASN A 1 741 ? -13.589 24.481 30.360 1.00 85.81 741 ASN A N 1
ATOM 5822 C CA . ASN A 1 741 ? -13.701 25.882 29.935 1.00 85.81 741 ASN A CA 1
ATOM 5823 C C . ASN A 1 741 ? -12.556 26.797 30.425 1.00 85.81 741 ASN A C 1
ATOM 5825 O O . ASN A 1 741 ? -12.302 27.817 29.790 1.00 85.81 741 ASN A O 1
ATOM 5829 N N . THR A 1 742 ? -11.868 26.462 31.522 1.00 73.50 742 THR A N 1
ATOM 5830 C CA . THR A 1 742 ? -10.710 27.211 32.049 1.00 73.50 742 THR A CA 1
ATOM 5831 C C . THR A 1 742 ? -9.826 26.324 32.932 1.00 73.50 742 THR A C 1
ATOM 5833 O O . THR A 1 742 ? -10.337 25.486 33.665 1.00 73.50 742 THR A O 1
ATOM 5836 N N . GLU A 1 743 ? -8.504 26.503 32.883 1.00 64.19 743 GLU A N 1
ATOM 5837 C CA . GLU A 1 743 ? -7.532 25.725 33.675 1.00 64.19 743 GLU A CA 1
ATOM 5838 C C . GLU A 1 743 ? -7.126 26.413 34.997 1.00 64.19 743 GLU A C 1
ATOM 5840 O O . GLU A 1 743 ? -6.375 25.851 35.800 1.00 64.19 743 GLU A O 1
ATOM 5845 N N . GLU A 1 744 ? -7.595 27.640 35.252 1.00 61.59 744 GLU A N 1
ATOM 5846 C CA . GLU A 1 744 ? -7.161 28.422 36.410 1.00 61.59 744 GLU A CA 1
ATOM 5847 C C . GLU A 1 744 ? -7.938 28.066 37.693 1.00 61.59 744 GLU A C 1
ATOM 5849 O O . GLU A 1 744 ? -9.160 28.046 37.739 1.00 61.59 744 GLU A O 1
ATOM 5854 N N . GLN A 1 745 ? -7.191 27.814 38.772 1.00 57.91 745 GLN A N 1
ATOM 5855 C CA . GLN A 1 745 ? -7.641 27.721 40.172 1.00 57.91 745 GLN A CA 1
ATOM 5856 C C . GLN A 1 745 ? -8.565 26.560 40.603 1.00 57.91 745 GLN A C 1
ATOM 5858 O O . GLN A 1 745 ? -8.690 26.368 41.816 1.00 57.91 745 GLN A O 1
ATOM 5863 N N . ILE A 1 746 ? -9.033 25.687 39.709 1.00 66.62 746 ILE A N 1
ATOM 5864 C CA . ILE A 1 746 ? -9.973 24.598 40.056 1.00 66.62 746 ILE A CA 1
ATOM 5865 C C . ILE A 1 746 ? -9.379 23.247 40.423 1.00 66.62 746 ILE A C 1
ATOM 5867 O O . ILE A 1 746 ? -8.215 22.954 40.153 1.00 66.62 746 ILE A O 1
ATOM 5871 N N . ARG A 1 747 ? -10.228 22.403 41.024 1.00 77.75 747 ARG A N 1
ATOM 5872 C CA . ARG A 1 747 ? -10.040 20.950 41.116 1.00 77.75 747 ARG A CA 1
ATOM 5873 C C . ARG A 1 747 ? -11.129 20.275 40.284 1.00 77.75 747 ARG A C 1
ATOM 5875 O O . ARG A 1 747 ? -12.251 20.125 40.762 1.00 77.75 747 ARG A O 1
ATOM 5882 N N . ALA A 1 748 ? -10.814 19.912 39.044 1.00 84.06 748 ALA A N 1
ATOM 5883 C CA . ALA A 1 748 ? -11.757 19.240 38.158 1.00 84.06 748 ALA A CA 1
ATOM 5884 C C . ALA A 1 748 ? -11.065 18.162 37.313 1.00 84.06 748 ALA A C 1
ATOM 5886 O O . ALA A 1 748 ? -9.904 18.327 36.941 1.00 84.06 748 ALA A O 1
ATOM 5887 N N . GLY A 1 749 ? -11.771 17.062 37.058 1.00 86.75 749 GLY A N 1
ATOM 5888 C CA . GLY A 1 749 ? -11.284 15.887 36.333 1.00 86.75 749 GLY A CA 1
ATOM 5889 C C . GLY A 1 749 ? -11.783 14.580 36.952 1.00 86.75 749 GLY A C 1
ATOM 5890 O O . GLY A 1 749 ? -12.671 14.582 37.802 1.00 86.75 749 GLY A O 1
ATOM 5891 N N . ILE A 1 750 ? -11.223 13.455 36.520 1.00 87.81 750 ILE A N 1
ATOM 5892 C CA . ILE A 1 750 ? -11.619 12.117 36.952 1.00 87.81 750 ILE A CA 1
ATOM 5893 C C . ILE A 1 750 ? -11.018 11.812 38.319 1.00 87.81 750 ILE A C 1
ATOM 5895 O O . ILE A 1 750 ? -9.808 11.912 38.532 1.00 87.81 750 ILE A O 1
ATOM 5899 N N . VAL A 1 751 ? -11.882 11.380 39.225 1.00 84.44 751 VAL A N 1
ATOM 5900 C CA . VAL A 1 751 ? -11.566 10.924 40.580 1.00 84.44 751 VAL A CA 1
ATOM 5901 C C . VAL A 1 751 ? -12.035 9.489 40.759 1.00 84.44 751 VAL A C 1
ATOM 5903 O O . VAL A 1 751 ? -12.982 9.057 40.108 1.00 84.44 751 VAL A O 1
ATOM 5906 N N . THR A 1 752 ? -11.394 8.759 41.665 1.00 79.69 752 THR A N 1
ATOM 5907 C CA . THR A 1 752 ? -11.818 7.420 42.085 1.00 79.69 752 THR A CA 1
ATOM 5908 C C . THR A 1 752 ? -12.358 7.455 43.515 1.00 79.69 752 THR A C 1
ATOM 5910 O O . THR A 1 752 ? -12.012 8.344 44.292 1.00 79.69 752 THR A O 1
ATOM 5913 N N . ALA A 1 753 ? -13.216 6.501 43.884 1.00 70.19 753 ALA A N 1
ATOM 5914 C CA . ALA A 1 753 ? -13.864 6.439 45.202 1.00 70.19 753 ALA A CA 1
ATOM 5915 C C . ALA A 1 753 ? -12.886 6.351 46.399 1.00 70.19 753 ALA A C 1
ATOM 5917 O O . ALA A 1 753 ? -13.264 6.635 47.533 1.00 70.19 753 ALA A O 1
ATOM 5918 N N . ASP A 1 754 ? -11.639 5.945 46.157 1.00 64.25 754 ASP A N 1
ATOM 5919 C CA . ASP A 1 754 ? -10.544 5.836 47.125 1.00 64.25 754 ASP A CA 1
ATOM 5920 C C . ASP A 1 754 ? -9.598 7.054 47.140 1.00 64.25 754 ASP A C 1
ATOM 5922 O O . ASP A 1 754 ? -8.601 7.054 47.862 1.00 64.25 754 ASP A O 1
ATOM 5926 N N . ASN A 1 755 ? -9.893 8.094 46.358 1.00 68.56 755 ASN A N 1
ATOM 5927 C CA . ASN A 1 755 ? -9.057 9.284 46.250 1.00 68.56 755 ASN A CA 1
ATOM 5928 C C . ASN A 1 755 ? -9.152 10.161 47.517 1.00 68.56 755 ASN A C 1
ATOM 5930 O O . ASN A 1 755 ? -10.242 10.536 47.937 1.00 68.56 755 ASN A O 1
ATOM 5934 N N . GLU A 1 756 ? -8.005 10.556 48.085 1.00 63.22 756 GLU A N 1
ATOM 5935 C CA . GLU A 1 756 ? -7.904 11.403 49.292 1.00 63.22 756 GLU A CA 1
ATOM 5936 C C . GLU A 1 756 ? -8.514 12.814 49.135 1.00 63.22 756 GLU A C 1
ATOM 5938 O O . GLU A 1 756 ? -8.636 13.551 50.112 1.00 63.22 756 GLU A O 1
ATOM 5943 N N . ILE A 1 757 ? -8.859 13.224 47.909 1.00 62.59 757 ILE A N 1
ATOM 5944 C CA . ILE A 1 757 ? -9.401 14.555 47.592 1.00 62.59 757 ILE A CA 1
ATOM 5945 C C . ILE A 1 757 ? -10.875 14.702 48.011 1.00 62.59 757 ILE A C 1
ATOM 5947 O O . ILE A 1 757 ? -11.330 15.832 48.194 1.00 62.59 757 ILE A O 1
ATOM 5951 N N . ILE A 1 758 ? -11.606 13.597 48.175 1.00 65.00 758 ILE A N 1
ATOM 5952 C CA . ILE A 1 758 ? -13.034 13.578 48.524 1.00 65.00 758 ILE A CA 1
ATOM 5953 C C . ILE A 1 758 ? -13.189 12.741 49.797 1.00 65.00 758 ILE A C 1
ATOM 5955 O O . ILE A 1 758 ? -12.631 11.647 49.870 1.00 65.00 758 ILE A O 1
ATOM 5959 N N . ASP A 1 759 ? -13.935 13.225 50.796 1.00 61.88 759 ASP A N 1
ATOM 5960 C CA . ASP A 1 759 ? -14.238 12.469 52.021 1.00 61.88 759 ASP A CA 1
ATOM 5961 C C . ASP A 1 759 ? -15.156 11.273 51.673 1.00 61.88 759 ASP A C 1
ATOM 5963 O O . ASP A 1 759 ? -16.368 11.344 51.810 1.00 61.88 759 ASP A O 1
ATOM 5967 N N . TYR A 1 760 ? -14.576 10.179 51.160 1.00 57.50 760 TYR A N 1
ATOM 5968 C CA . TYR A 1 760 ? -15.225 8.923 50.747 1.00 57.50 760 TYR A CA 1
ATOM 5969 C C . TYR A 1 760 ? -16.598 9.088 50.057 1.00 57.50 760 TYR A C 1
ATOM 5971 O O . TYR A 1 760 ? -17.654 8.983 50.685 1.00 57.50 760 TYR A O 1
ATOM 5979 N N . ALA A 1 761 ? -16.603 9.236 48.729 1.00 62.19 761 ALA A N 1
ATOM 5980 C CA . ALA A 1 761 ? -17.833 9.117 47.945 1.00 62.19 761 ALA A CA 1
ATOM 5981 C C . ALA A 1 761 ? -18.187 7.632 47.728 1.00 62.19 761 ALA A C 1
ATOM 5983 O O . ALA A 1 761 ? -17.402 6.869 47.158 1.00 62.19 761 ALA A O 1
ATOM 5984 N N . ALA A 1 762 ? -19.380 7.208 48.160 1.00 66.06 762 ALA A N 1
ATOM 5985 C CA . ALA A 1 762 ? -19.895 5.864 47.882 1.00 66.06 762 ALA A CA 1
ATOM 5986 C C . ALA A 1 762 ? -19.954 5.586 46.360 1.00 66.06 762 ALA A C 1
ATOM 5988 O O . ALA A 1 762 ? -20.099 6.546 45.593 1.00 66.06 762 ALA A O 1
ATOM 5989 N N . PRO A 1 763 ? -19.893 4.304 45.919 1.00 79.12 763 PRO A N 1
ATOM 5990 C CA . PRO A 1 763 ? -20.165 3.918 44.533 1.00 79.12 763 PRO A CA 1
ATOM 5991 C C . PRO A 1 763 ? -21.396 4.640 43.988 1.00 79.12 763 PRO A C 1
ATOM 5993 O O . PRO A 1 763 ? -22.401 4.758 44.699 1.00 79.12 763 PRO A O 1
ATOM 5996 N N . SER A 1 764 ? -21.330 5.114 42.744 1.00 80.50 764 SER A N 1
ATOM 5997 C CA . SER A 1 764 ? -22.494 5.738 42.113 1.00 80.50 764 SER A CA 1
ATOM 5998 C C . SER A 1 764 ? -23.641 4.730 41.967 1.00 80.50 764 SER A C 1
ATOM 6000 O O . SER A 1 764 ? -23.483 3.520 42.164 1.00 80.50 764 SER A O 1
ATOM 6002 N N . LEU A 1 765 ? -24.818 5.205 41.551 1.00 81.75 765 LEU A N 1
ATOM 6003 C CA . LEU A 1 765 ? -25.980 4.337 41.317 1.00 81.75 765 LEU A CA 1
ATOM 6004 C C . LEU A 1 765 ? -25.738 3.265 40.233 1.00 81.75 765 LEU A C 1
ATOM 6006 O O . LEU A 1 765 ? -26.481 2.287 40.183 1.00 81.75 765 LEU A O 1
ATOM 6010 N N . SER A 1 766 ? -24.715 3.423 39.382 1.00 79.38 766 SER A N 1
ATOM 6011 C CA . SER A 1 766 ? -24.309 2.427 38.377 1.00 79.38 766 SER A CA 1
ATOM 6012 C C . SER A 1 766 ? -23.373 1.346 38.947 1.00 79.38 766 SER A C 1
ATOM 6014 O O . SER A 1 766 ? -23.111 0.340 38.289 1.00 79.38 766 SER A O 1
ATOM 6016 N N . GLY A 1 767 ? -22.873 1.531 40.175 1.00 80.88 767 GLY A N 1
ATOM 6017 C CA . GLY A 1 767 ? -21.815 0.719 40.772 1.00 80.88 767 GLY A CA 1
ATOM 6018 C C . GLY A 1 767 ? -20.406 1.095 40.301 1.00 80.88 767 GLY A C 1
ATOM 6019 O O . GLY A 1 767 ? -19.456 0.403 40.671 1.00 80.88 767 GLY A O 1
ATOM 6020 N N . ASN A 1 768 ? -20.266 2.160 39.502 1.00 82.69 768 ASN A N 1
ATOM 6021 C CA . ASN A 1 768 ? -18.974 2.697 39.097 1.00 82.69 768 ASN A CA 1
ATOM 6022 C C . ASN A 1 768 ? -18.235 3.310 40.297 1.00 82.69 768 ASN A C 1
ATOM 6024 O O . ASN A 1 768 ? -18.852 3.744 41.273 1.00 82.69 768 ASN A O 1
ATOM 6028 N N . THR A 1 769 ? -16.908 3.329 40.216 1.00 82.38 769 THR A N 1
ATOM 6029 C CA . THR A 1 769 ? -16.015 3.922 41.217 1.00 82.38 769 THR A CA 1
ATOM 6030 C C . THR A 1 769 ? -15.188 5.080 40.673 1.00 82.38 769 THR A C 1
ATOM 6032 O O . THR A 1 769 ? -14.470 5.689 41.462 1.00 82.38 769 THR A O 1
ATOM 6035 N N . SER A 1 770 ? -15.262 5.370 39.371 1.00 85.94 770 SER A N 1
ATOM 6036 C CA . SER A 1 770 ? -14.657 6.550 38.743 1.00 85.94 770 SER A CA 1
ATOM 6037 C C . SER A 1 770 ? -15.739 7.577 38.418 1.00 85.94 770 SER A C 1
ATOM 6039 O O . SER A 1 770 ? -16.808 7.211 37.940 1.00 85.94 770 SER A O 1
ATOM 6041 N N . TYR A 1 771 ? -15.477 8.859 38.657 1.00 88.44 771 TYR A N 1
ATOM 6042 C CA . TYR A 1 771 ? -16.459 9.927 38.441 1.00 88.44 771 TYR A CA 1
ATOM 6043 C C . TYR A 1 771 ? -15.786 11.179 37.893 1.00 88.44 771 TYR A C 1
ATOM 6045 O O . TYR A 1 771 ? -14.610 11.423 38.168 1.00 88.44 771 TYR A O 1
ATOM 6053 N N . LEU A 1 772 ? -16.547 12.022 37.198 1.00 92.00 772 LEU A N 1
ATOM 6054 C CA . LEU A 1 772 ? -16.113 13.374 36.860 1.00 92.00 772 LEU A CA 1
ATOM 6055 C C . LEU A 1 772 ? -16.388 14.318 38.035 1.00 92.00 772 LEU A C 1
ATOM 6057 O O . LEU A 1 772 ? -17.549 14.584 38.327 1.00 92.00 772 LEU A O 1
ATOM 6061 N N . LEU A 1 773 ? -15.345 14.857 38.667 1.00 90.25 773 LEU A N 1
ATOM 6062 C CA . LEU A 1 773 ? -15.434 15.904 39.686 1.00 90.25 773 LEU A CA 1
ATOM 6063 C C . LEU A 1 773 ? -15.293 17.291 39.049 1.00 90.25 773 LEU A C 1
ATOM 6065 O O . LEU A 1 773 ? -14.395 17.523 38.239 1.00 90.25 773 LEU A O 1
ATOM 6069 N N . ILE A 1 774 ? -16.111 18.238 39.502 1.00 90.31 774 ILE A N 1
ATOM 6070 C CA . ILE A 1 774 ? -15.893 19.678 39.340 1.00 90.31 774 ILE A CA 1
ATOM 6071 C C . ILE A 1 774 ? -16.066 20.325 40.716 1.00 90.31 774 ILE A C 1
ATOM 6073 O O . ILE A 1 774 ? -17.136 20.229 41.311 1.00 90.31 774 ILE A O 1
ATOM 6077 N N . SER A 1 775 ? -15.017 20.959 41.245 1.00 87.50 775 SER A N 1
ATOM 6078 C CA . SER A 1 775 ? -15.023 21.548 42.590 1.00 87.50 775 SER A CA 1
ATOM 6079 C C . SER A 1 775 ? -14.381 22.935 42.622 1.00 87.50 775 SER A C 1
ATOM 6081 O O . SER A 1 775 ? -13.269 23.119 42.109 1.00 87.50 775 SER A O 1
ATOM 6083 N N . SER A 1 776 ? -15.012 23.857 43.353 1.00 85.69 776 SER A N 1
ATOM 6084 C CA . SER A 1 776 ? -14.495 25.194 43.656 1.00 85.69 776 SER A CA 1
ATOM 6085 C C . SER A 1 776 ? -14.711 25.589 45.122 1.00 85.69 776 SER A C 1
ATOM 6087 O O . SER A 1 776 ? -15.741 25.284 45.718 1.00 85.69 776 SER A O 1
ATOM 6089 N N . LEU A 1 777 ? -13.745 26.313 45.701 1.00 84.00 777 LEU A N 1
ATOM 6090 C CA . LEU A 1 777 ? -13.867 26.942 47.030 1.00 84.00 777 LEU A CA 1
ATOM 6091 C C . LEU A 1 777 ? -14.392 28.389 46.963 1.00 84.00 777 LEU A C 1
ATOM 6093 O O . LEU A 1 777 ? -14.675 28.988 48.003 1.00 84.00 777 LEU A O 1
ATOM 6097 N N . HIS A 1 778 ? -14.484 28.941 45.756 1.00 84.38 778 HIS A N 1
ATOM 6098 C CA . HIS A 1 778 ? -14.954 30.291 45.462 1.00 84.38 778 HIS A CA 1
ATOM 6099 C C . HIS A 1 778 ? -16.137 30.220 44.504 1.00 84.38 778 HIS A C 1
ATOM 6101 O O . HIS A 1 778 ? -16.301 29.223 43.797 1.00 84.38 778 HIS A O 1
ATOM 6107 N N . ASP A 1 779 ? -16.965 31.259 44.507 1.00 85.94 779 ASP A N 1
ATOM 6108 C CA . ASP A 1 779 ? -18.072 31.358 43.569 1.00 85.94 779 ASP A CA 1
ATOM 6109 C C . ASP A 1 779 ? -17.519 31.542 42.158 1.00 85.94 779 ASP A C 1
ATOM 6111 O O . ASP A 1 779 ? -17.126 32.640 41.771 1.00 85.94 779 ASP A O 1
ATOM 6115 N N . ASP A 1 780 ? -17.527 30.464 41.380 1.00 85.75 780 ASP A N 1
ATOM 6116 C CA . ASP A 1 780 ? -17.031 30.453 40.006 1.00 85.75 780 ASP A CA 1
ATOM 6117 C C . ASP A 1 780 ? -17.914 29.579 39.097 1.00 85.75 780 ASP A C 1
ATOM 6119 O O . ASP A 1 780 ? -18.833 28.897 39.557 1.00 85.75 780 ASP A O 1
ATOM 6123 N N . TYR A 1 781 ? -17.642 29.613 37.788 1.00 87.44 781 TYR A N 1
ATOM 6124 C CA . TYR A 1 781 ? -18.297 28.776 36.781 1.00 87.44 781 TYR A CA 1
ATOM 6125 C C . TYR A 1 781 ? -17.292 27.874 36.065 1.00 87.44 781 TYR A C 1
ATOM 6127 O O . TYR A 1 781 ? -16.417 28.336 35.323 1.00 87.44 781 TYR A O 1
ATOM 6135 N N . PHE A 1 782 ? -17.489 26.565 36.204 1.00 88.50 782 PHE A N 1
ATOM 6136 C CA . PHE A 1 782 ? -16.639 25.564 35.569 1.00 88.50 782 PHE A CA 1
ATOM 6137 C C . PHE A 1 782 ? -17.465 24.525 34.852 1.00 88.50 782 PHE A C 1
ATOM 6139 O O . PHE A 1 782 ? -18.420 23.988 35.405 1.00 88.50 782 PHE A O 1
ATOM 6146 N N . ALA A 1 783 ? -17.075 24.226 33.620 1.00 90.31 783 ALA A N 1
ATOM 6147 C CA . ALA A 1 783 ? -17.828 23.351 32.749 1.00 90.31 783 ALA A CA 1
ATOM 6148 C C . ALA A 1 783 ? -16.906 22.434 31.956 1.00 90.31 783 ALA A C 1
ATOM 6150 O O . ALA A 1 783 ? -15.980 22.895 31.286 1.00 90.31 783 ALA A O 1
ATOM 6151 N N . TYR A 1 784 ? -17.236 21.148 31.968 1.00 91.81 784 TYR A N 1
ATOM 6152 C CA . TYR A 1 784 ? -16.760 20.192 30.987 1.00 91.81 784 TYR A CA 1
ATOM 6153 C C . TYR A 1 784 ? -17.763 20.107 29.843 1.00 91.81 784 TYR A C 1
ATOM 6155 O O . TYR A 1 784 ? -18.949 19.869 30.046 1.00 91.81 784 TYR A O 1
ATOM 6163 N N . THR A 1 785 ? -17.282 20.310 28.622 1.00 91.69 785 THR A N 1
ATOM 6164 C CA . THR A 1 785 ? -18.065 20.140 27.395 1.00 91.69 785 THR A CA 1
ATOM 6165 C C . THR A 1 785 ? -17.515 18.955 26.623 1.00 91.69 785 THR A C 1
ATOM 6167 O O . THR A 1 785 ? -16.303 18.857 26.436 1.00 91.69 785 THR A O 1
ATOM 6170 N N . SER A 1 786 ? -18.383 18.062 26.162 1.00 90.19 786 SER A N 1
ATOM 6171 C CA . SER A 1 786 ? -17.962 16.957 25.308 1.00 90.19 786 SER A CA 1
ATOM 6172 C C . SER A 1 786 ? -17.491 17.484 23.946 1.00 90.19 786 SER A C 1
ATOM 6174 O O . SER A 1 786 ? -18.085 18.392 23.366 1.00 90.19 786 SER A O 1
ATOM 6176 N N . ASN A 1 787 ? -16.416 16.913 23.415 1.00 86.31 787 ASN A N 1
ATOM 6177 C CA . ASN A 1 787 ? -15.978 17.108 22.035 1.00 86.31 787 ASN A CA 1
ATOM 6178 C C . ASN A 1 787 ? -16.881 16.337 21.060 1.00 86.31 787 ASN A C 1
ATOM 6180 O O . ASN A 1 787 ? -16.991 16.710 19.890 1.00 86.31 787 ASN A O 1
ATOM 6184 N N . ARG A 1 788 ? -17.585 15.309 21.554 1.00 82.44 788 ARG A N 1
ATOM 6185 C CA . ARG A 1 788 ? -18.601 14.585 20.799 1.00 82.44 788 ARG A CA 1
ATOM 6186 C C . ARG A 1 788 ? -19.859 15.439 20.679 1.00 82.44 788 ARG A C 1
ATOM 6188 O O . ARG A 1 788 ? -20.480 15.810 21.676 1.00 82.44 788 ARG A O 1
ATOM 6195 N N . LYS A 1 789 ? -20.270 15.690 19.437 1.00 85.06 789 LYS A N 1
ATOM 6196 C CA . LYS A 1 789 ? -21.601 16.216 19.136 1.00 85.06 789 LYS A CA 1
ATOM 6197 C C . LYS A 1 789 ? -22.591 15.071 18.954 1.00 85.06 789 LYS A C 1
ATOM 6199 O O . LYS A 1 789 ? -22.295 14.062 18.314 1.00 85.06 789 LYS A O 1
ATOM 6204 N N . TYR A 1 790 ? -23.769 15.234 19.537 1.00 84.12 790 TYR A N 1
ATOM 6205 C CA . TYR A 1 790 ? -24.881 14.305 19.440 1.00 84.12 790 TYR A CA 1
ATOM 6206 C C . TYR A 1 790 ? -25.903 14.869 18.465 1.00 84.12 790 TYR A C 1
ATOM 6208 O O . TYR A 1 790 ? -26.298 16.031 18.565 1.00 84.12 790 TYR A O 1
ATOM 6216 N N . LYS A 1 791 ? -26.324 14.034 17.513 1.00 86.94 791 LYS A N 1
ATOM 6217 C CA . LYS A 1 791 ? -27.356 14.389 16.546 1.00 86.94 791 LYS A CA 1
ATOM 6218 C C . LYS A 1 791 ? -28.729 14.012 17.094 1.00 86.94 791 LYS A C 1
ATOM 6220 O O . LYS A 1 791 ? -29.077 12.832 17.162 1.00 86.94 791 LYS A O 1
ATOM 6225 N N . PHE A 1 792 ? -29.502 15.024 17.446 1.00 85.12 792 PHE A N 1
ATOM 6226 C CA . PHE A 1 792 ? -30.894 14.922 17.842 1.00 85.12 792 PHE A CA 1
ATOM 6227 C C . PHE A 1 792 ? -31.769 15.215 16.625 1.00 85.12 792 PHE A C 1
ATOM 6229 O O . PHE A 1 792 ? -31.791 16.331 16.124 1.00 85.12 792 PHE A O 1
ATOM 6236 N N . THR A 1 793 ? -32.448 14.206 16.093 1.00 87.38 793 THR A N 1
ATOM 6237 C CA . THR A 1 793 ? -33.278 14.345 14.899 1.00 87.38 793 THR A CA 1
ATOM 6238 C C . THR A 1 793 ? -34.708 14.705 15.261 1.00 87.38 793 THR A C 1
ATOM 6240 O O . THR A 1 793 ? -35.273 14.234 16.255 1.00 87.38 793 THR A O 1
ATOM 6243 N N . SER A 1 794 ? -35.311 15.524 14.409 1.00 83.31 794 SER A N 1
ATOM 6244 C CA . SER A 1 794 ? -36.722 15.860 14.483 1.00 83.31 794 SER A CA 1
ATOM 6245 C C . SER A 1 794 ? -37.593 14.600 14.465 1.00 83.31 794 SER A C 1
ATOM 6247 O O . SER A 1 794 ? -37.305 13.620 13.777 1.00 83.31 794 SER A O 1
ATOM 6249 N N . SER A 1 795 ? -38.696 14.628 15.217 1.00 78.88 795 SER A N 1
ATOM 6250 C CA . SER A 1 795 ? -39.637 13.496 15.351 1.00 78.88 795 SER A CA 1
ATOM 6251 C C . SER A 1 795 ? -39.076 12.224 16.013 1.00 78.88 795 SER A C 1
ATOM 6253 O O . SER A 1 795 ? -39.747 11.191 15.994 1.00 78.88 795 SER A O 1
ATOM 6255 N N . THR A 1 796 ? -37.892 12.290 16.628 1.00 84.62 796 THR A N 1
ATOM 6256 C CA . THR A 1 796 ? -37.347 11.223 17.480 1.00 84.62 796 THR A CA 1
ATOM 6257 C C . THR A 1 796 ? -37.516 11.589 18.953 1.00 84.62 796 THR A C 1
ATOM 6259 O O . THR A 1 796 ? -37.414 12.755 19.339 1.00 84.62 796 THR A O 1
ATOM 6262 N N . TYR A 1 797 ? -37.777 10.582 19.784 1.00 85.44 797 TYR A N 1
ATOM 6263 C CA . TYR A 1 797 ? -37.937 10.736 21.227 1.00 85.44 797 TYR A CA 1
ATOM 6264 C C . TYR A 1 797 ? -36.695 10.217 21.945 1.00 85.44 797 TYR A C 1
ATOM 6266 O O . TYR A 1 797 ? -36.275 9.082 21.710 1.00 85.44 797 TYR A O 1
ATOM 6274 N N . TYR A 1 798 ? -36.142 11.031 22.839 1.00 86.62 798 TYR A N 1
ATOM 6275 C CA . TYR A 1 798 ? -34.890 10.767 23.537 1.00 86.62 798 TYR A CA 1
ATOM 6276 C C . TYR A 1 798 ? -35.099 10.668 25.046 1.00 86.62 798 TYR A C 1
ATOM 6278 O O . TYR A 1 798 ? -35.925 11.377 25.627 1.00 86.62 798 TYR A O 1
ATOM 6286 N N . LYS A 1 799 ? -34.292 9.817 25.682 1.00 87.44 799 LYS A N 1
ATOM 6287 C CA . LYS A 1 799 ? -34.094 9.776 27.131 1.00 87.44 799 LYS A CA 1
ATOM 6288 C C . LYS A 1 799 ? -32.611 9.898 27.437 1.00 87.44 799 LYS A C 1
ATOM 6290 O O . LYS A 1 799 ? -31.822 9.049 27.020 1.00 87.44 799 LYS A O 1
ATOM 6295 N N . ILE A 1 800 ? -32.263 10.941 28.179 1.00 87.44 800 ILE A N 1
ATOM 6296 C CA . ILE A 1 800 ? -30.915 11.199 28.679 1.00 87.44 800 ILE A CA 1
ATOM 6297 C C . ILE A 1 800 ? -30.933 10.944 30.183 1.00 87.44 800 ILE A C 1
ATOM 6299 O O . ILE A 1 800 ? -31.740 11.540 30.890 1.00 87.44 800 ILE A O 1
ATOM 6303 N N . THR A 1 801 ? -30.077 10.064 30.686 1.00 89.56 801 THR A N 1
ATOM 6304 C CA . THR A 1 801 ? -29.950 9.809 32.129 1.00 89.56 801 THR A CA 1
ATOM 6305 C C . THR A 1 801 ? -28.538 10.089 32.586 1.00 89.56 801 THR A C 1
ATOM 6307 O O . THR A 1 801 ? -27.610 9.728 31.872 1.00 89.56 801 THR A O 1
ATOM 6310 N N . ILE A 1 802 ? -28.372 10.671 33.769 1.00 91.75 802 ILE A N 1
ATOM 6311 C CA . ILE A 1 802 ? -27.064 10.910 34.386 1.00 91.75 802 ILE A CA 1
ATOM 6312 C C . ILE A 1 802 ? -27.184 10.840 35.908 1.00 91.75 802 ILE A C 1
ATOM 6314 O O . ILE A 1 802 ? -28.177 11.291 36.481 1.00 91.75 802 ILE A O 1
ATOM 6318 N N . ASN A 1 803 ? -26.190 10.257 36.567 1.00 92.00 803 ASN A N 1
ATOM 6319 C CA . ASN A 1 803 ? -26.096 10.241 38.021 1.00 92.00 803 ASN A CA 1
ATOM 6320 C C . ASN A 1 803 ? -25.316 11.476 38.477 1.00 92.00 803 ASN A C 1
ATOM 6322 O O . ASN A 1 803 ? -24.247 11.763 37.938 1.00 92.00 803 ASN A O 1
ATOM 6326 N N . VAL A 1 804 ? -25.843 12.188 39.472 1.00 92.25 804 VAL A N 1
ATOM 6327 C CA . VAL A 1 804 ? -25.246 13.418 39.998 1.00 92.25 804 VAL A CA 1
ATOM 6328 C C . VAL A 1 804 ? -25.201 13.371 41.521 1.00 92.25 804 VAL A C 1
ATOM 6330 O O . VAL A 1 804 ? -26.175 12.973 42.162 1.00 92.25 804 VAL A O 1
ATOM 6333 N N . LEU A 1 805 ? -24.075 13.780 42.097 1.00 91.38 805 LEU A N 1
ATOM 6334 C CA . LEU A 1 805 ? -23.920 14.047 43.524 1.00 91.38 805 LEU A CA 1
ATOM 6335 C C . LEU A 1 805 ? -23.327 15.440 43.681 1.00 91.38 805 LEU A C 1
ATOM 6337 O O . LEU A 1 805 ? -22.331 15.749 43.039 1.00 91.38 805 LEU A O 1
ATOM 6341 N N . THR A 1 806 ? -23.897 16.275 44.538 1.00 91.00 806 THR A N 1
ATOM 6342 C CA . THR A 1 806 ? -23.311 17.573 44.878 1.00 91.00 806 THR A CA 1
ATOM 6343 C C . THR A 1 806 ? -23.057 17.676 46.367 1.00 91.00 806 THR A C 1
ATOM 6345 O O . THR A 1 806 ? -23.862 17.199 47.160 1.00 91.00 806 THR A O 1
ATOM 6348 N N . GLU A 1 807 ? -22.002 18.374 46.758 1.00 87.94 807 GLU A N 1
ATOM 6349 C CA . GLU A 1 807 ? -21.650 18.581 48.158 1.00 87.94 807 GLU A CA 1
ATOM 6350 C C . GLU A 1 807 ? -21.241 20.035 48.396 1.00 87.94 807 GLU A C 1
ATOM 6352 O O . GLU A 1 807 ? -20.486 20.620 47.617 1.00 87.94 807 GLU A O 1
ATOM 6357 N N . GLY A 1 808 ? -21.760 20.633 49.473 1.00 87.12 808 GLY A N 1
ATOM 6358 C CA . GLY A 1 808 ? -21.360 21.974 49.902 1.00 87.12 808 GLY A CA 1
ATOM 6359 C C . GLY A 1 808 ? -21.684 23.095 48.909 1.00 87.12 808 GLY A C 1
ATOM 6360 O O . GLY A 1 808 ? -20.961 24.087 48.885 1.00 87.12 808 GLY A O 1
ATOM 6361 N N . ILE A 1 809 ? -22.738 22.944 48.097 1.00 88.75 809 ILE A N 1
ATOM 6362 C CA . ILE A 1 809 ? -23.183 23.972 47.145 1.00 88.75 809 ILE A CA 1
ATOM 6363 C C . ILE A 1 809 ? -23.593 25.244 47.897 1.00 88.75 809 ILE A C 1
ATOM 6365 O O . ILE A 1 809 ? -24.510 25.216 48.722 1.00 88.75 809 ILE A O 1
ATOM 6369 N N . ALA A 1 810 ? -22.936 26.361 47.592 1.00 84.44 810 ALA A N 1
ATOM 6370 C CA . ALA A 1 810 ? -23.205 27.661 48.193 1.00 84.44 810 ALA A CA 1
ATOM 6371 C C . ALA A 1 810 ? -22.910 28.818 47.222 1.00 84.44 810 ALA A C 1
ATOM 6373 O O . ALA A 1 810 ? -22.252 28.647 46.198 1.00 84.44 810 ALA A O 1
ATOM 6374 N N . LYS A 1 811 ? -23.401 30.007 47.579 1.00 80.00 811 LYS A N 1
ATOM 6375 C CA . LYS A 1 811 ? -23.032 31.295 46.981 1.00 80.00 811 LYS A CA 1
ATOM 6376 C C . LYS A 1 811 ? -22.519 32.184 48.124 1.00 80.00 811 LYS A C 1
ATOM 6378 O O . LYS A 1 811 ? -23.235 32.368 49.109 1.00 80.00 811 LYS A O 1
ATOM 6383 N N . GLN A 1 812 ? -21.257 32.605 48.070 1.00 62.88 812 GLN A N 1
ATOM 6384 C CA . GLN A 1 812 ? -20.545 33.379 49.095 1.00 62.88 812 GLN A CA 1
ATOM 6385 C C . GLN A 1 812 ? -20.997 34.845 49.188 1.00 62.88 812 GLN A C 1
ATOM 6387 O O . GLN A 1 812 ? -20.963 35.392 50.292 1.00 62.88 812 GLN A O 1
ATOM 6392 N N . ASP A 1 813 ? -21.436 35.470 48.091 1.00 63.09 813 ASP A N 1
ATOM 6393 C CA . ASP A 1 813 ? -21.851 36.883 48.087 1.00 63.09 813 ASP A CA 1
ATOM 6394 C C . ASP A 1 813 ? -23.357 37.078 48.383 1.00 63.09 813 ASP A C 1
ATOM 6396 O O . ASP A 1 813 ? -24.206 36.305 47.931 1.00 63.09 813 ASP A O 1
ATOM 6400 N N . GLU A 1 814 ? -23.707 38.134 49.143 1.00 55.06 814 GLU A N 1
ATOM 6401 C CA . GLU A 1 814 ? -25.104 38.545 49.381 1.00 55.06 814 GLU A CA 1
ATOM 6402 C C . GLU A 1 814 ? -25.793 38.817 48.039 1.00 55.06 814 GLU A C 1
ATOM 6404 O O . GLU A 1 814 ? -25.449 39.761 47.327 1.00 55.06 814 GLU A O 1
ATOM 6409 N N . VAL A 1 815 ? -26.784 37.987 47.711 1.00 56.19 815 VAL A N 1
ATOM 6410 C CA . VAL A 1 815 ? -27.618 38.139 46.519 1.00 56.19 815 VAL A CA 1
ATOM 6411 C C . VAL A 1 815 ? -28.304 39.515 46.572 1.00 56.19 815 VAL A C 1
ATOM 6413 O O . VAL A 1 815 ? -29.055 39.767 47.523 1.00 56.19 815 VAL A O 1
ATOM 6416 N N . PRO A 1 816 ? -28.057 40.415 45.598 1.00 56.84 816 PRO A N 1
ATOM 6417 C CA . PRO A 1 816 ? -28.781 41.675 45.469 1.00 56.84 816 PRO A CA 1
ATOM 6418 C C . PRO A 1 816 ? -30.300 41.444 45.514 1.00 56.84 816 PRO A C 1
ATOM 6420 O O . PRO A 1 816 ? -30.792 40.403 45.082 1.00 56.84 816 PRO A O 1
ATOM 6423 N N . GLU A 1 817 ? -31.066 42.382 46.076 1.00 54.06 817 GLU A N 1
ATOM 6424 C CA . GLU A 1 817 ? -32.501 42.184 46.356 1.00 54.06 817 GLU A CA 1
ATOM 6425 C C . GLU A 1 817 ? -33.354 41.943 45.085 1.00 54.06 817 GLU A C 1
ATOM 6427 O O . GLU A 1 817 ? -34.479 41.455 45.190 1.00 54.06 817 GLU A O 1
ATOM 6432 N N . ASP A 1 818 ? -32.786 42.221 43.907 1.00 57.12 818 ASP A N 1
ATOM 6433 C CA . ASP A 1 818 ? -33.278 41.991 42.543 1.00 57.12 818 ASP A CA 1
ATOM 6434 C C . ASP A 1 818 ? -32.868 40.639 41.911 1.00 57.12 818 ASP A C 1
ATOM 6436 O O . ASP A 1 818 ? -33.298 40.348 40.801 1.00 57.12 818 ASP A O 1
ATOM 6440 N N . GLN A 1 819 ? -32.093 39.786 42.598 1.00 53.62 819 GLN A N 1
ATOM 6441 C CA . GLN A 1 819 ? -31.683 38.443 42.131 1.00 53.62 819 GLN A CA 1
ATOM 6442 C C . GLN A 1 819 ? -32.145 37.296 43.056 1.00 53.62 819 GLN A C 1
ATOM 6444 O O . GLN A 1 819 ? -31.551 36.217 43.086 1.00 53.62 819 GLN A O 1
ATOM 6449 N N . LYS A 1 820 ? -33.204 37.518 43.843 1.00 49.28 820 LYS A N 1
ATOM 6450 C CA . LYS A 1 820 ? -33.664 36.617 44.920 1.00 49.28 820 LYS A CA 1
ATOM 6451 C C . LYS A 1 820 ? -34.113 35.214 44.472 1.00 49.28 820 LYS A C 1
ATOM 6453 O O . LYS A 1 820 ? -34.260 34.353 45.338 1.00 49.28 820 LYS A O 1
ATOM 6458 N N . ASP A 1 821 ? -34.280 34.992 43.169 1.00 54.53 821 ASP A N 1
ATOM 6459 C CA . ASP A 1 821 ? -34.736 33.730 42.569 1.00 54.53 821 ASP A CA 1
ATOM 6460 C C . ASP A 1 821 ? -33.605 32.862 41.976 1.00 54.53 821 ASP A C 1
ATOM 6462 O O . ASP A 1 821 ? -33.867 31.820 41.378 1.00 54.53 821 ASP A O 1
ATOM 6466 N N . VAL A 1 822 ? -32.333 33.234 42.176 1.00 56.97 822 VAL A N 1
ATOM 6467 C CA . VAL A 1 822 ? -31.178 32.425 41.743 1.00 56.97 822 VAL A CA 1
ATOM 6468 C C . VAL A 1 822 ? -31.027 31.180 42.627 1.00 56.97 822 VAL A C 1
ATOM 6470 O O . VAL A 1 822 ? -30.741 31.290 43.823 1.00 56.97 822 VAL A O 1
ATOM 6473 N N . ILE A 1 823 ? -31.175 29.987 42.039 1.00 69.31 823 ILE A N 1
ATOM 6474 C CA . ILE A 1 823 ? -30.993 28.699 42.728 1.00 69.31 823 ILE A CA 1
ATOM 6475 C C . ILE A 1 823 ? -29.555 28.207 42.488 1.00 69.31 823 ILE A C 1
ATOM 6477 O O . ILE A 1 823 ? -29.265 27.696 41.406 1.00 69.31 823 ILE A O 1
ATOM 6481 N N . PRO A 1 824 ? -28.640 28.315 43.472 1.00 78.06 824 PRO A N 1
ATOM 6482 C CA . PRO A 1 824 ? -27.264 27.866 43.295 1.00 78.06 824 PRO A CA 1
ATOM 6483 C C . PRO A 1 824 ? -27.210 26.343 43.112 1.00 78.06 824 PRO A C 1
ATOM 6485 O O . PRO A 1 824 ? -27.838 25.595 43.863 1.00 78.06 824 PRO A O 1
ATOM 6488 N N . GLY A 1 825 ? -26.435 25.871 42.133 1.00 88.31 825 GLY A N 1
ATOM 6489 C CA . GLY A 1 825 ? -26.261 24.442 41.901 1.00 88.31 825 GLY A CA 1
ATOM 6490 C C . GLY A 1 825 ? -25.408 24.082 40.696 1.00 88.31 825 GLY A C 1
ATOM 6491 O O . GLY A 1 825 ? -24.895 24.932 39.967 1.00 88.31 825 GLY A O 1
ATOM 6492 N N . ALA A 1 826 ? -25.260 22.777 40.500 1.00 90.81 826 ALA A N 1
ATOM 6493 C CA . ALA A 1 826 ? -24.691 22.217 39.288 1.00 90.81 826 ALA A CA 1
ATOM 6494 C C . ALA A 1 826 ? -25.685 22.286 38.120 1.00 90.81 826 ALA A C 1
ATOM 6496 O O . ALA A 1 826 ? -26.877 22.571 38.294 1.00 90.81 826 ALA A O 1
ATOM 6497 N N . CYS A 1 827 ? -25.183 22.019 36.919 1.00 89.94 827 CYS A N 1
ATOM 6498 C CA . CYS A 1 827 ? -25.960 22.123 35.705 1.00 89.94 827 CYS A CA 1
ATOM 6499 C C . CYS A 1 827 ? -25.609 21.052 34.661 1.00 89.94 827 CYS A C 1
ATOM 6501 O O . CYS A 1 827 ? -24.459 20.635 34.516 1.00 89.94 827 CYS A O 1
ATOM 6503 N N . ILE A 1 828 ? -26.635 20.625 33.920 1.00 90.06 828 ILE A N 1
ATOM 6504 C CA . ILE A 1 828 ? -26.543 19.776 32.728 1.00 90.06 828 ILE A CA 1
ATOM 6505 C C . ILE A 1 828 ? -27.191 20.537 31.572 1.00 90.06 828 ILE A C 1
ATOM 6507 O O . ILE A 1 828 ? -28.324 20.995 31.702 1.00 90.06 828 ILE A O 1
ATOM 6511 N N . SER A 1 829 ? -26.507 20.671 30.437 1.00 87.62 829 SER A N 1
ATOM 6512 C CA . SER A 1 829 ? -27.039 21.404 29.280 1.00 87.62 829 SER A CA 1
ATOM 6513 C C . SER A 1 829 ? -26.526 20.905 27.937 1.00 87.62 829 SER A C 1
ATOM 6515 O O . SER A 1 829 ? -25.574 20.125 27.867 1.00 87.62 829 SER A O 1
ATOM 6517 N N . LEU A 1 830 ? -27.165 21.370 26.863 1.00 87.19 830 LEU A N 1
ATOM 6518 C CA . LEU A 1 830 ? -26.655 21.234 25.501 1.00 87.19 830 LEU A CA 1
ATOM 6519 C C . LEU A 1 830 ? -25.887 22.503 25.109 1.00 87.19 830 LEU A C 1
ATOM 6521 O O . LEU A 1 830 ? -26.386 23.615 25.237 1.00 87.19 830 LEU A O 1
ATOM 6525 N N . ALA A 1 831 ? -24.644 22.345 24.658 1.00 83.69 831 ALA A N 1
ATOM 6526 C CA . ALA A 1 831 ? -23.709 23.453 24.462 1.00 83.69 831 ALA A CA 1
ATOM 6527 C C . ALA A 1 831 ? -24.133 24.436 23.360 1.00 83.69 831 ALA A C 1
ATOM 6529 O O . ALA A 1 831 ? -23.771 25.607 23.417 1.00 83.69 831 ALA A O 1
ATOM 6530 N N . ASP A 1 832 ? -24.891 23.960 22.374 1.00 80.12 832 ASP A N 1
ATOM 6531 C CA . ASP A 1 832 ? -25.349 24.739 21.222 1.00 80.12 832 ASP A CA 1
ATOM 6532 C C . ASP A 1 832 ? -26.819 25.198 21.396 1.00 80.12 832 ASP A C 1
ATOM 6534 O O . ASP A 1 832 ? -27.447 25.612 20.429 1.00 80.12 832 ASP A O 1
ATOM 6538 N N . SER A 1 833 ? -27.381 25.122 22.617 1.00 70.19 833 SER A N 1
ATOM 6539 C CA . SER A 1 833 ? -28.729 25.615 22.953 1.00 70.19 833 SER A CA 1
ATOM 6540 C C . SER A 1 833 ? -28.834 26.037 24.427 1.00 70.19 833 SER A C 1
ATOM 6542 O O . SER A 1 833 ? -28.950 25.188 25.311 1.00 70.19 833 SER A O 1
ATOM 6544 N N . SER A 1 834 ? -28.885 27.346 24.702 1.00 61.62 834 SER A N 1
ATOM 6545 C CA . SER A 1 834 ? -29.041 27.896 26.065 1.00 61.62 834 SER A CA 1
ATOM 6546 C C . SER A 1 834 ? -30.382 27.550 26.726 1.00 61.62 834 SER A C 1
ATOM 6548 O O . SER A 1 834 ? -30.464 27.511 27.949 1.00 61.62 834 SER A O 1
ATOM 6550 N N . GLU A 1 835 ? -31.414 27.240 25.936 1.00 61.97 835 GLU A N 1
ATOM 6551 C CA . GLU A 1 835 ? -32.760 26.898 26.423 1.00 61.97 835 GLU A CA 1
ATOM 6552 C C . GLU A 1 835 ? -32.864 25.475 27.000 1.00 61.97 835 GLU A C 1
ATOM 6554 O O . GLU A 1 835 ? -33.838 25.134 27.672 1.00 61.97 835 GLU A O 1
ATOM 6559 N N . ILE A 1 836 ? -31.869 24.621 26.736 1.00 66.62 836 ILE A N 1
ATOM 6560 C CA . ILE A 1 836 ? -31.872 23.215 27.145 1.00 66.62 836 ILE A CA 1
ATOM 6561 C C . ILE A 1 836 ? -30.883 23.039 28.295 1.00 66.62 836 ILE A C 1
ATOM 6563 O O . ILE A 1 836 ? -29.710 22.711 28.101 1.00 66.62 836 ILE A O 1
ATOM 6567 N N . LEU A 1 837 ? -31.389 23.289 29.502 1.00 74.12 837 LEU A N 1
ATOM 6568 C CA . LEU A 1 837 ? -30.617 23.411 30.733 1.00 74.12 837 LEU A CA 1
ATOM 6569 C C . LEU A 1 837 ? -31.414 22.849 31.922 1.00 74.12 837 LEU A C 1
ATOM 6571 O O . LEU A 1 837 ? -32.578 23.190 32.133 1.00 74.12 837 LEU A O 1
ATOM 6575 N N . ILE A 1 838 ? -30.762 22.005 32.718 1.00 81.38 838 ILE A N 1
ATOM 6576 C CA . ILE A 1 838 ? -31.149 21.708 34.100 1.00 81.38 838 ILE A CA 1
ATOM 6577 C C . ILE A 1 838 ? -30.180 22.489 34.978 1.00 81.38 838 ILE A C 1
ATOM 6579 O O . ILE A 1 838 ? -28.988 22.194 34.939 1.00 81.38 838 ILE A O 1
ATOM 6583 N N . SER A 1 839 ? -30.650 23.482 35.728 1.00 82.50 839 SER A N 1
ATOM 6584 C CA . SER A 1 839 ? -29.845 24.272 36.673 1.00 82.50 839 SER A CA 1
ATOM 6585 C C . SER A 1 839 ? -30.323 24.079 38.113 1.00 82.50 839 SER A C 1
ATOM 6587 O O . SER A 1 839 ? -31.330 23.415 38.363 1.00 82.50 839 SER A O 1
ATOM 6589 N N . GLY A 1 840 ? -29.568 24.614 39.077 1.00 81.88 840 GLY A N 1
ATOM 6590 C CA . GLY A 1 840 ? -29.918 24.528 40.497 1.00 81.88 840 GLY A CA 1
ATOM 6591 C C . GLY A 1 840 ? -29.833 23.114 41.080 1.00 81.88 840 GLY A C 1
ATOM 6592 O O . GLY A 1 840 ? -30.490 22.814 42.076 1.00 81.88 840 GLY A O 1
ATOM 6593 N N . ILE A 1 841 ? -29.048 22.219 40.468 1.00 87.69 841 ILE A N 1
ATOM 6594 C CA . ILE A 1 841 ? -28.861 20.852 40.964 1.00 87.69 841 ILE A CA 1
ATOM 6595 C C . ILE A 1 841 ? -28.104 20.907 42.295 1.00 87.69 841 ILE A C 1
ATOM 6597 O O . ILE A 1 841 ? -26.939 21.305 42.331 1.00 87.69 841 ILE A O 1
ATOM 6601 N N . ASN A 1 842 ? -28.763 20.482 43.376 1.00 88.75 842 ASN A N 1
ATOM 6602 C CA . ASN A 1 842 ? -28.169 20.309 44.698 1.00 88.75 842 ASN A CA 1
ATOM 6603 C C . ASN A 1 842 ? -28.769 19.073 45.394 1.00 88.75 842 ASN A C 1
ATOM 6605 O O . ASN A 1 842 ? -29.928 19.082 45.806 1.00 88.75 842 ASN A O 1
ATOM 6609 N N . THR A 1 843 ? -27.992 17.999 45.494 1.00 88.44 843 THR A N 1
ATOM 6610 C CA . THR A 1 843 ? -28.386 16.694 46.040 1.00 88.44 843 THR A CA 1
ATOM 6611 C C . THR A 1 843 ? -27.897 16.436 47.471 1.00 88.44 843 THR A C 1
ATOM 6613 O O . THR A 1 843 ? -28.134 15.347 47.992 1.00 88.44 843 THR A O 1
ATOM 6616 N N . ASP A 1 844 ? -27.229 17.410 48.103 1.00 85.75 844 ASP A N 1
ATOM 6617 C CA . ASP A 1 844 ? -26.790 17.380 49.512 1.00 85.75 844 ASP A CA 1
ATOM 6618 C C . ASP A 1 844 ? -26.068 16.079 49.937 1.00 85.75 844 ASP A C 1
ATOM 6620 O O . ASP A 1 844 ? -26.442 15.395 50.889 1.00 85.75 844 ASP A O 1
ATOM 6624 N N . GLY A 1 845 ? -25.036 15.697 49.183 1.00 85.00 845 GLY A N 1
ATOM 6625 C CA . GLY A 1 845 ? -24.155 14.569 49.497 1.00 85.00 845 GLY A CA 1
ATOM 6626 C C . GLY A 1 845 ? -24.700 13.187 49.121 1.00 85.00 845 GLY A C 1
ATOM 6627 O O . GLY A 1 845 ? -24.073 12.178 49.443 1.00 85.00 845 GLY A O 1
ATOM 6628 N N . ALA A 1 846 ? -25.843 13.102 48.434 1.00 86.75 846 ALA A N 1
ATOM 6629 C CA . ALA A 1 846 ? -26.411 11.842 47.953 1.00 86.75 846 ALA A CA 1
ATOM 6630 C C . ALA A 1 846 ? -26.385 11.739 46.421 1.00 86.75 846 ALA A C 1
ATOM 6632 O O . ALA A 1 846 ? -26.613 12.720 45.713 1.00 86.75 846 ALA A O 1
ATOM 6633 N N . TRP A 1 847 ? -26.156 10.531 45.896 1.00 88.75 847 TRP A N 1
ATOM 6634 C CA . TRP A 1 847 ? -26.303 10.262 44.466 1.00 88.75 847 TRP A CA 1
ATOM 6635 C C . TRP A 1 847 ? -27.779 10.264 44.065 1.00 88.75 847 TRP A C 1
ATOM 6637 O O . TRP A 1 847 ? -28.581 9.502 44.608 1.00 88.75 847 TRP A O 1
ATOM 6647 N N . VAL A 1 848 ? -28.118 11.071 43.063 1.00 88.25 848 VAL A N 1
ATOM 6648 C CA . VAL A 1 848 ? -29.457 11.162 42.474 1.00 88.25 848 VAL A CA 1
ATOM 6649 C C . VAL A 1 848 ? -29.346 10.990 40.964 1.00 88.25 848 VAL A C 1
ATOM 6651 O O . VAL A 1 848 ? -28.466 11.562 40.325 1.00 88.25 848 VAL A O 1
ATOM 6654 N N . GLN A 1 849 ? -30.241 10.199 40.374 1.00 88.25 849 GLN A N 1
ATOM 6655 C CA . GLN A 1 849 ? -30.341 10.088 38.921 1.00 88.25 849 GLN A CA 1
ATOM 6656 C C . GLN A 1 849 ? -31.258 11.185 38.374 1.00 88.25 849 GLN A C 1
ATOM 6658 O O . GLN A 1 849 ? -32.420 11.291 38.765 1.00 88.25 849 GLN A O 1
ATOM 6663 N N . TYR A 1 850 ? -30.745 11.964 37.429 1.00 87.00 850 TYR A N 1
ATOM 6664 C CA . TYR A 1 850 ? -31.509 12.923 36.642 1.00 87.00 850 TYR A CA 1
ATOM 6665 C C . TYR A 1 850 ? -31.904 12.281 35.317 1.00 87.00 850 TYR A C 1
ATOM 6667 O O . TYR A 1 850 ? -31.085 11.625 34.671 1.00 87.00 850 TYR A O 1
ATOM 6675 N N . THR A 1 851 ? -33.169 12.448 34.923 1.00 85.31 851 THR A N 1
ATOM 6676 C CA . THR A 1 851 ? -33.694 11.936 33.650 1.00 85.31 851 THR A CA 1
ATOM 6677 C C . THR A 1 851 ? -34.290 13.074 32.834 1.00 85.31 851 THR A C 1
ATOM 6679 O O . THR A 1 851 ? -35.207 13.761 33.276 1.00 85.31 851 THR A O 1
ATOM 6682 N N . ILE A 1 852 ? -33.799 13.241 31.613 1.00 82.88 852 ILE A N 1
ATOM 6683 C CA . ILE A 1 852 ? -34.259 14.242 30.657 1.00 82.88 852 ILE A CA 1
ATOM 6684 C C . ILE A 1 852 ? -35.000 13.519 29.542 1.00 82.88 852 ILE A C 1
ATOM 6686 O O . ILE A 1 852 ? -34.420 12.691 28.836 1.00 82.88 852 ILE A O 1
ATOM 6690 N N . TYR A 1 853 ? -36.276 13.839 29.379 1.00 82.50 853 TYR A N 1
ATOM 6691 C CA . TYR A 1 853 ? -37.076 13.383 28.254 1.00 82.50 853 TYR A CA 1
ATOM 6692 C C . TYR A 1 853 ? -37.163 14.516 27.234 1.00 82.50 853 TYR A C 1
ATOM 6694 O O . TYR A 1 853 ? -37.648 15.605 27.552 1.00 82.50 853 TYR A O 1
ATOM 6702 N N . ALA A 1 854 ? -36.662 14.270 26.025 1.00 80.44 854 ALA A N 1
ATOM 6703 C CA . ALA A 1 854 ? -36.541 15.298 24.998 1.00 80.44 854 ALA A CA 1
ATOM 6704 C C . ALA A 1 854 ? -37.149 14.853 23.665 1.00 80.44 854 ALA A C 1
ATOM 6706 O O . ALA A 1 854 ? -36.952 13.724 23.211 1.00 80.44 854 ALA A O 1
ATOM 6707 N N . SER A 1 855 ? -37.854 15.778 23.020 1.00 80.00 855 SER A N 1
ATOM 6708 C CA . SER A 1 855 ? -38.245 15.697 21.613 1.00 80.00 855 SER A CA 1
ATOM 6709 C C . SER A 1 855 ? -37.947 17.027 20.933 1.00 80.00 855 SER A C 1
ATOM 6711 O O . SER A 1 855 ? -38.180 18.088 21.515 1.00 80.00 855 SER A O 1
ATOM 6713 N N . PHE A 1 856 ? -37.471 16.968 19.695 1.00 76.25 856 PHE A N 1
ATOM 6714 C CA . PHE A 1 856 ? -37.049 18.145 18.943 1.00 76.25 856 PHE A CA 1
ATOM 6715 C C . PHE A 1 856 ? -37.962 18.337 17.730 1.00 76.25 856 PHE A C 1
ATOM 6717 O O . PHE A 1 856 ? -38.310 17.364 17.050 1.00 76.25 856 PHE A O 1
ATOM 6724 N N . THR A 1 857 ? -38.382 19.576 17.456 1.00 74.38 857 THR A N 1
ATOM 6725 C CA . THR A 1 857 ? -39.155 19.875 16.238 1.00 74.38 857 THR A CA 1
ATOM 6726 C C . THR A 1 857 ? -38.273 20.015 15.004 1.00 74.38 857 THR A C 1
ATOM 6728 O O . THR A 1 857 ? -38.769 19.845 13.893 1.00 74.38 857 THR A O 1
ATOM 6731 N N . GLU A 1 858 ? -36.982 20.282 15.196 1.00 79.12 858 GLU A N 1
ATOM 6732 C CA . GLU A 1 858 ? -35.966 20.404 14.150 1.00 79.12 858 GLU A CA 1
ATOM 6733 C C . GLU A 1 858 ? -34.720 19.591 14.524 1.00 79.12 858 GLU A C 1
ATOM 6735 O O . GLU A 1 858 ? -34.539 19.226 15.686 1.00 79.12 858 GLU A O 1
ATOM 6740 N N . ASP A 1 859 ? -33.897 19.248 13.533 1.00 84.81 859 ASP A N 1
ATOM 6741 C CA . ASP A 1 859 ? -32.648 18.529 13.780 1.00 84.81 859 ASP A CA 1
ATOM 6742 C C . ASP A 1 859 ? -31.659 19.454 14.513 1.00 84.81 859 ASP A C 1
ATOM 6744 O O . ASP A 1 859 ? -31.332 20.529 14.018 1.00 84.81 859 ASP A O 1
ATOM 6748 N N . LEU A 1 860 ? -31.143 19.016 15.661 1.00 85.31 860 LEU A N 1
ATOM 6749 C CA . LEU A 1 860 ? -30.135 19.715 16.456 1.00 85.31 860 LEU A CA 1
ATOM 6750 C C . LEU A 1 860 ? -28.879 18.848 16.567 1.00 85.31 860 LEU A C 1
ATOM 6752 O O . LEU A 1 860 ? -28.945 17.682 16.949 1.00 85.31 860 LEU A O 1
ATOM 6756 N N . GLU A 1 861 ? -27.713 19.417 16.286 1.00 88.50 861 GLU A N 1
ATOM 6757 C CA . GLU A 1 861 ? -26.430 18.763 16.536 1.00 88.50 861 GLU A CA 1
ATOM 6758 C C . GLU A 1 861 ? -25.696 19.497 17.656 1.00 88.50 861 GLU A C 1
ATOM 6760 O O . GLU A 1 861 ? -25.201 20.607 17.451 1.00 88.50 861 GLU A O 1
ATOM 6765 N N . SER A 1 862 ? -25.628 18.886 18.844 1.00 88.19 862 SER A N 1
ATOM 6766 C CA . SER A 1 862 ? -25.065 19.563 20.012 1.00 88.19 862 SER A CA 1
ATOM 6767 C C . SER A 1 862 ? -24.216 18.692 20.928 1.00 88.19 862 SER A C 1
ATOM 6769 O O . SER A 1 862 ? -24.443 17.491 21.065 1.00 88.19 862 SER A O 1
ATOM 6771 N N . ALA A 1 863 ? -23.213 19.307 21.554 1.00 89.94 863 ALA A N 1
ATOM 6772 C CA . ALA A 1 863 ? -22.417 18.687 22.609 1.00 89.94 863 ALA A CA 1
ATOM 6773 C C . ALA A 1 863 ? -23.122 18.749 23.972 1.00 89.94 863 ALA A C 1
ATOM 6775 O O . ALA A 1 863 ? -23.913 19.650 24.239 1.00 89.94 863 ALA A O 1
ATOM 6776 N N . ILE A 1 864 ? -22.789 17.820 24.868 1.00 91.00 864 ILE A N 1
ATOM 6777 C CA . ILE A 1 864 ? -23.270 17.843 26.257 1.00 91.00 864 ILE A CA 1
ATOM 6778 C C . ILE A 1 864 ? -22.292 18.645 27.108 1.00 91.00 864 ILE A C 1
ATOM 6780 O O . ILE A 1 864 ? -21.077 18.473 26.994 1.00 91.00 864 ILE A O 1
ATOM 6784 N N . LYS A 1 865 ? -22.829 19.506 27.968 1.00 92.50 865 LYS A N 1
ATOM 6785 C CA . LYS A 1 865 ? -22.084 20.329 28.915 1.00 92.50 865 LYS A CA 1
ATOM 6786 C C . LYS A 1 865 ? -22.523 20.001 30.341 1.00 92.50 865 LYS A C 1
ATOM 6788 O O . LYS A 1 865 ? -23.712 20.039 30.652 1.00 92.50 865 LYS A O 1
ATOM 6793 N N . LEU A 1 866 ? -21.551 19.686 31.189 1.00 93.75 866 LEU A N 1
ATOM 6794 C CA . LEU A 1 866 ? -21.714 19.381 32.610 1.00 93.75 866 LEU A CA 1
ATOM 6795 C C . LEU A 1 866 ? -20.943 20.426 33.408 1.00 93.75 866 LEU A C 1
ATOM 6797 O O . LEU A 1 866 ? -19.752 20.621 33.157 1.00 93.75 866 LEU A O 1
ATOM 6801 N N . SER A 1 867 ? -21.600 21.123 34.331 1.00 91.75 867 SER A N 1
ATOM 6802 C CA . SER A 1 867 ? -20.988 22.272 34.995 1.00 91.75 867 SER A CA 1
ATOM 6803 C C . SER A 1 867 ? -21.354 22.434 36.464 1.00 91.75 867 SER A C 1
ATOM 6805 O O . SER A 1 867 ? -22.378 21.947 36.940 1.00 91.75 867 SER A O 1
ATOM 6807 N N . LEU A 1 868 ? -20.484 23.147 37.174 1.00 90.12 868 LEU A N 1
ATOM 6808 C CA . LEU A 1 868 ? -20.746 23.778 38.460 1.00 90.12 868 LEU A CA 1
ATOM 6809 C C . LEU A 1 868 ? -21.065 25.254 38.166 1.00 90.12 868 LEU A C 1
ATOM 6811 O O . LEU A 1 868 ? -20.209 25.961 37.629 1.00 90.12 868 LEU A O 1
ATOM 6815 N N . GLY A 1 869 ? -22.307 25.684 38.419 1.00 86.62 869 GLY A N 1
ATOM 6816 C CA . GLY A 1 869 ? -22.855 26.942 37.892 1.00 86.62 869 GLY A CA 1
ATOM 6817 C C . GLY A 1 869 ? -23.284 26.842 36.418 1.00 86.62 869 GLY A C 1
ATOM 6818 O O . GLY A 1 869 ? -23.103 25.800 35.780 1.00 86.62 869 GLY A O 1
ATOM 6819 N N . ASN A 1 870 ? -23.849 27.912 35.849 1.00 79.56 870 ASN A N 1
ATOM 6820 C CA . ASN A 1 870 ? -24.365 27.935 34.463 1.00 79.56 870 ASN A CA 1
ATOM 6821 C C . ASN A 1 870 ? -23.768 29.037 33.558 1.00 79.56 870 ASN A C 1
ATOM 6823 O O . ASN A 1 870 ? -24.117 29.093 32.379 1.00 79.56 870 ASN A O 1
ATOM 6827 N N . GLY A 1 871 ? -22.827 29.842 34.061 1.00 72.56 871 GLY A N 1
ATOM 6828 C CA . GLY A 1 871 ? -22.135 30.907 33.322 1.00 72.56 871 GLY A CA 1
ATOM 6829 C C . GLY A 1 871 ? -22.564 32.302 33.766 1.00 72.56 871 GLY A C 1
ATOM 6830 O O . GLY A 1 871 ? -21.702 33.139 34.017 1.00 72.56 871 GLY A O 1
ATOM 6831 N N . ASP A 1 872 ? -23.869 32.501 33.946 1.00 70.44 872 ASP A N 1
ATOM 6832 C CA . ASP A 1 872 ? -24.447 33.711 34.549 1.00 70.44 872 ASP A CA 1
ATOM 6833 C C . ASP A 1 872 ? -24.492 33.608 36.085 1.00 70.44 872 ASP A C 1
ATOM 6835 O O . ASP A 1 872 ? -24.484 34.610 36.801 1.00 70.44 872 ASP A O 1
ATOM 6839 N N . GLU A 1 873 ? -24.479 32.378 36.601 1.00 76.88 873 GLU A N 1
ATOM 6840 C CA . GLU A 1 873 ? -24.482 32.056 38.021 1.00 76.88 873 GLU A CA 1
ATOM 6841 C C . GLU A 1 873 ? -23.199 31.308 38.391 1.00 76.88 873 GLU A C 1
ATOM 6843 O O . GLU A 1 873 ? -22.949 30.183 37.937 1.00 76.88 873 GLU A O 1
ATOM 6848 N N . THR A 1 874 ? -22.390 31.944 39.234 1.00 84.56 874 THR A N 1
ATOM 6849 C CA . THR A 1 874 ? -21.199 31.361 39.845 1.00 84.56 874 THR A CA 1
ATOM 6850 C C . THR A 1 874 ? -21.540 30.776 41.214 1.00 84.56 874 THR A C 1
ATOM 6852 O O . THR A 1 874 ? -22.330 31.351 41.969 1.00 84.56 874 THR A O 1
ATOM 6855 N N . VAL A 1 875 ? -20.983 29.605 41.529 1.00 87.62 875 VAL A N 1
ATOM 6856 C CA . VAL A 1 875 ? -21.256 28.886 42.785 1.00 87.62 875 VAL A CA 1
ATOM 6857 C C . VAL A 1 875 ? -19.988 28.227 43.323 1.00 87.62 875 VAL A C 1
ATOM 6859 O O . VAL A 1 875 ? -19.096 27.845 42.564 1.00 87.62 875 VAL A O 1
ATOM 6862 N N . SER A 1 876 ? -19.909 28.083 44.642 1.00 88.31 876 SER A N 1
ATOM 6863 C CA . SER A 1 876 ? -18.899 27.279 45.334 1.00 88.31 876 SER A CA 1
ATOM 6864 C C . SER A 1 876 ? -19.470 25.909 45.715 1.00 88.31 876 SER A C 1
ATOM 6866 O O . SER A 1 876 ? -20.686 25.731 45.794 1.00 88.31 876 SER A O 1
ATOM 6868 N N . GLY A 1 877 ? -18.598 24.921 45.926 1.00 89.38 877 GLY A N 1
ATOM 6869 C CA . GLY A 1 877 ? -18.963 23.539 46.254 1.00 89.38 877 GLY A CA 1
ATOM 6870 C C . GLY A 1 877 ? -18.357 22.518 45.290 1.00 89.38 877 GLY A C 1
ATOM 6871 O O . GLY A 1 877 ? -17.434 22.826 44.532 1.00 89.38 877 GLY A O 1
ATOM 6872 N N . ALA A 1 878 ? -18.865 21.288 45.327 1.00 89.44 878 ALA A N 1
ATOM 6873 C CA . ALA A 1 878 ? -18.427 20.186 44.477 1.00 89.44 878 ALA A CA 1
ATOM 6874 C C . ALA A 1 878 ? -19.612 19.495 43.796 1.00 89.44 878 ALA A C 1
ATOM 6876 O O . ALA A 1 878 ? -20.677 19.337 44.392 1.00 89.44 878 ALA A O 1
ATOM 6877 N N . VAL A 1 879 ? -19.407 19.034 42.563 1.00 92.00 879 VAL A N 1
ATOM 6878 C CA . VAL A 1 879 ? -20.316 18.136 41.848 1.00 92.00 879 VAL A CA 1
ATOM 6879 C C . VAL A 1 879 ? -19.552 16.961 41.256 1.00 92.00 879 VAL A C 1
ATOM 6881 O O . VAL A 1 879 ? -18.460 17.125 40.713 1.00 92.00 879 VAL A O 1
ATOM 6884 N N . LEU A 1 880 ? -20.143 15.777 41.368 1.00 92.19 880 LEU A N 1
ATOM 6885 C CA . LEU A 1 880 ? -19.706 14.547 40.739 1.00 92.19 880 LEU A CA 1
ATOM 6886 C C . LEU A 1 880 ? -20.759 14.097 39.725 1.00 92.19 880 LEU A C 1
ATOM 6888 O O . LEU A 1 880 ? -21.948 14.040 40.044 1.00 92.19 880 LEU A O 1
ATOM 6892 N N . PHE A 1 881 ? -20.308 13.738 38.527 1.00 94.00 881 PHE A N 1
ATOM 6893 C CA . PHE A 1 881 ? -21.135 13.179 37.461 1.00 94.00 881 PHE A CA 1
ATOM 6894 C C . PHE A 1 881 ? -20.686 11.758 37.115 1.00 94.00 881 PHE A C 1
ATOM 6896 O O . PHE A 1 881 ? -19.488 11.468 37.095 1.00 94.00 881 PHE A O 1
ATOM 6903 N N . ASP A 1 882 ? -21.644 10.885 36.803 1.00 92.81 882 ASP A N 1
ATOM 6904 C CA . ASP A 1 882 ? -21.383 9.529 36.313 1.00 92.81 882 ASP A CA 1
ATOM 6905 C C . ASP A 1 882 ? -22.531 8.986 35.446 1.00 92.81 882 ASP A C 1
ATOM 6907 O O . ASP A 1 882 ? -23.682 9.410 35.570 1.00 92.81 882 ASP A O 1
ATOM 6911 N N . ASN A 1 883 ? -22.216 7.992 34.611 1.00 90.44 883 ASN A N 1
ATOM 6912 C CA . ASN A 1 883 ? -23.156 7.164 33.859 1.00 90.44 883 ASN A CA 1
ATOM 6913 C C . ASN A 1 883 ? -24.172 7.981 33.043 1.00 90.44 883 ASN A C 1
ATOM 6915 O O . ASN A 1 883 ? -25.390 7.823 33.180 1.00 90.44 883 ASN A O 1
ATOM 6919 N N . LEU A 1 884 ? -23.653 8.873 32.204 1.00 91.56 884 LEU A N 1
ATOM 6920 C CA . LEU A 1 884 ? -24.425 9.618 31.224 1.00 91.56 884 LEU A CA 1
ATOM 6921 C C . LEU A 1 884 ? -24.768 8.708 30.032 1.00 91.56 884 LEU A C 1
ATOM 6923 O O . LEU A 1 884 ? -23.895 8.247 29.297 1.00 91.56 884 LEU A O 1
ATOM 6927 N N . VAL A 1 885 ? -26.061 8.461 29.832 1.00 89.56 885 VAL A N 1
ATOM 6928 C CA . VAL A 1 885 ? -26.598 7.568 28.794 1.00 89.56 885 VAL A CA 1
ATOM 6929 C C . VAL A 1 885 ? -27.625 8.320 27.959 1.00 89.56 885 VAL A C 1
ATOM 6931 O O . VAL A 1 885 ? -28.497 8.984 28.515 1.00 89.56 885 VAL A O 1
ATOM 6934 N N . ILE A 1 886 ? -27.564 8.173 26.633 1.00 88.06 886 ILE A N 1
ATOM 6935 C CA . ILE A 1 886 ? -28.601 8.649 25.709 1.00 88.06 886 ILE A CA 1
ATOM 6936 C C . ILE A 1 886 ? -29.229 7.442 25.025 1.00 88.06 886 ILE A C 1
ATOM 6938 O O . ILE A 1 886 ? -28.540 6.643 24.400 1.00 88.06 886 ILE A O 1
ATOM 6942 N N . THR A 1 887 ? -30.551 7.335 25.113 1.00 87.69 887 THR A N 1
ATOM 6943 C CA . THR A 1 887 ? -31.343 6.297 24.444 1.00 87.69 887 THR A CA 1
ATOM 6944 C C . THR A 1 887 ? -32.459 6.925 23.618 1.00 87.69 887 THR A C 1
ATOM 6946 O O . THR A 1 887 ? -32.868 8.062 23.868 1.00 87.69 887 THR A O 1
ATOM 6949 N N . THR A 1 888 ? -32.942 6.189 22.619 1.00 88.25 888 THR A N 1
ATOM 6950 C CA . THR A 1 888 ? -34.080 6.588 21.781 1.00 88.25 888 THR A CA 1
ATOM 6951 C C . THR A 1 888 ? -35.262 5.655 22.009 1.00 88.25 888 THR A C 1
ATOM 6953 O O . THR A 1 888 ? -35.095 4.525 22.469 1.00 88.25 888 THR A O 1
ATOM 6956 N N . PHE A 1 889 ? -36.464 6.132 21.694 1.00 82.38 889 PHE A N 1
ATOM 6957 C CA . PHE A 1 889 ? -37.671 5.310 21.682 1.00 82.38 889 PHE A CA 1
ATOM 6958 C C . PHE A 1 889 ? -38.159 5.076 20.256 1.00 82.38 889 PHE A C 1
ATOM 6960 O O . PHE A 1 889 ? -38.175 5.996 19.439 1.00 82.38 889 PHE A O 1
ATOM 6967 N N . ASP A 1 890 ? -38.671 3.872 19.998 1.00 81.56 890 ASP A N 1
ATOM 6968 C CA . ASP A 1 890 ? -39.221 3.491 18.692 1.00 81.56 890 ASP A CA 1
ATOM 6969 C C . ASP A 1 890 ? -40.479 4.288 18.311 1.00 81.56 890 ASP A C 1
ATOM 6971 O O . ASP A 1 890 ? -40.834 4.390 17.137 1.00 81.56 890 ASP A O 1
ATOM 6975 N N . ASN A 1 891 ? -41.229 4.780 19.305 1.00 80.06 891 ASN A N 1
ATOM 6976 C CA . ASN A 1 891 ? -42.477 5.512 19.100 1.00 80.06 891 ASN A CA 1
ATOM 6977 C C . ASN A 1 891 ? -42.899 6.335 20.329 1.00 80.06 891 ASN A C 1
ATOM 6979 O O . ASN A 1 891 ? -42.529 6.039 21.469 1.00 80.06 891 ASN A O 1
ATOM 6983 N N . GLU A 1 892 ? -43.776 7.311 20.087 1.00 76.81 892 GLU A N 1
ATOM 6984 C CA . GLU A 1 892 ? -44.356 8.195 21.105 1.00 76.81 892 GLU A CA 1
ATOM 6985 C C . GLU A 1 892 ? -45.049 7.429 22.243 1.00 76.81 892 GLU A C 1
ATOM 6987 O O . GLU A 1 892 ? -44.960 7.821 23.401 1.00 76.81 892 GLU A O 1
ATOM 6992 N N . GLU A 1 893 ? -45.715 6.304 21.954 1.00 74.06 893 GLU A N 1
ATOM 6993 C CA . GLU A 1 893 ? -46.431 5.535 22.978 1.00 74.06 893 GLU A CA 1
ATOM 6994 C C . GLU A 1 893 ? -45.466 4.927 24.008 1.00 74.06 893 GLU A C 1
ATOM 6996 O O . GLU A 1 893 ? -45.747 4.948 25.208 1.00 74.06 893 GLU A O 1
ATOM 7001 N N . SER A 1 894 ? -44.322 4.398 23.561 1.00 79.62 894 SER A N 1
ATOM 7002 C CA . SER A 1 894 ? -43.270 3.888 24.447 1.00 79.62 894 SER A CA 1
ATOM 7003 C C . SER A 1 894 ? -42.606 4.996 25.264 1.00 79.62 894 SER A C 1
ATOM 7005 O O . SER A 1 894 ? -42.423 4.813 26.466 1.00 79.62 894 SER A O 1
ATOM 7007 N N . TYR A 1 895 ? -42.367 6.158 24.650 1.00 79.69 895 TYR A N 1
ATOM 7008 C CA . TYR A 1 895 ? -41.872 7.355 25.327 1.00 79.69 895 TYR A CA 1
ATOM 7009 C C . TYR A 1 895 ? -42.838 7.809 26.428 1.00 79.69 895 TYR A C 1
ATOM 7011 O O . TYR A 1 895 ? -42.468 7.860 27.597 1.00 79.69 895 TYR A O 1
ATOM 7019 N N . VAL A 1 896 ? -44.118 8.024 26.101 1.00 76.00 896 VAL A N 1
ATOM 7020 C CA . VAL A 1 896 ? -45.143 8.455 27.068 1.00 76.00 896 VAL A CA 1
ATOM 7021 C C . VAL A 1 896 ? -45.328 7.427 28.189 1.00 76.00 896 VAL A C 1
ATOM 7023 O O . VAL A 1 896 ? -45.517 7.802 29.344 1.00 76.00 896 VAL A O 1
ATOM 7026 N N . LYS A 1 897 ? -45.258 6.123 27.893 1.00 77.81 897 LYS A N 1
ATOM 7027 C CA . LYS A 1 897 ? -45.322 5.078 28.929 1.00 77.81 897 LYS A CA 1
ATOM 7028 C C . LYS A 1 897 ? -44.148 5.144 29.900 1.00 77.81 897 LYS A C 1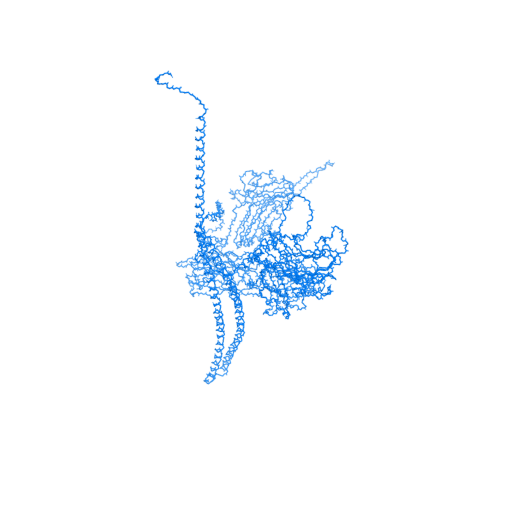
ATOM 7030 O O . LYS A 1 897 ? -44.368 4.881 31.079 1.00 77.81 897 LYS A O 1
ATOM 7035 N N . ASP A 1 898 ? -42.943 5.436 29.421 1.00 79.31 898 ASP A N 1
ATOM 7036 C CA . ASP A 1 898 ? -41.756 5.565 30.271 1.00 79.31 898 ASP A CA 1
ATOM 7037 C C . ASP A 1 898 ? -41.826 6.842 31.120 1.00 79.31 898 ASP A C 1
ATOM 7039 O O . ASP A 1 898 ? -41.653 6.789 32.336 1.00 79.31 898 ASP A O 1
ATOM 7043 N N . VAL A 1 899 ? -42.258 7.949 30.507 1.00 72.75 899 VAL A N 1
ATOM 7044 C CA . VAL A 1 899 ? -42.559 9.220 31.181 1.00 72.75 899 VAL A CA 1
ATOM 7045 C C . VAL A 1 899 ? -43.578 9.044 32.311 1.00 72.75 899 VAL A C 1
ATOM 7047 O O . VAL A 1 899 ? -43.371 9.522 33.417 1.00 72.75 899 VAL A O 1
ATOM 7050 N N . VAL A 1 900 ? -44.681 8.326 32.076 1.00 69.19 900 VAL A N 1
ATOM 7051 C CA . VAL A 1 900 ? -45.732 8.117 33.093 1.00 69.19 900 VAL A CA 1
ATOM 7052 C C . VAL A 1 900 ? -45.285 7.161 34.210 1.00 69.19 900 VAL A C 1
ATOM 7054 O O . VAL A 1 900 ? -45.848 7.185 35.305 1.00 69.19 900 VAL A O 1
ATOM 7057 N N . LYS A 1 901 ? -44.296 6.300 33.945 1.00 69.00 901 LYS A N 1
ATOM 7058 C CA . LYS A 1 901 ? -43.745 5.347 34.918 1.00 69.00 901 LYS A CA 1
ATOM 7059 C C . LYS A 1 901 ? -42.585 5.907 35.739 1.00 69.00 901 LYS A C 1
ATOM 7061 O O . LYS A 1 901 ? -42.177 5.219 36.675 1.00 69.00 901 LYS A O 1
ATOM 7066 N N . SER A 1 902 ? -42.042 7.080 35.402 1.00 61.12 902 SER A N 1
ATOM 7067 C CA . SER A 1 902 ? -40.898 7.639 36.124 1.00 61.12 902 SER A CA 1
ATOM 7068 C C . SER A 1 902 ? -41.244 7.841 37.601 1.00 61.12 902 SER A C 1
ATOM 7070 O O . SER A 1 902 ? -42.244 8.483 37.928 1.00 61.12 902 SER A O 1
ATOM 7072 N N . ASP A 1 903 ? -40.433 7.257 38.481 1.00 53.47 903 ASP A N 1
ATOM 7073 C CA . ASP A 1 903 ? -40.601 7.306 39.933 1.00 53.47 903 ASP A CA 1
ATOM 7074 C C . ASP A 1 903 ? -40.495 8.765 40.427 1.00 53.47 903 ASP A C 1
ATOM 7076 O O . ASP A 1 903 ? -39.557 9.450 40.007 1.00 53.47 903 ASP A O 1
ATOM 7080 N N . PRO A 1 904 ? -41.381 9.261 41.317 1.00 45.53 904 PRO A N 1
ATOM 7081 C CA . PRO A 1 904 ? -41.244 10.577 41.953 1.00 45.53 904 PRO A CA 1
ATOM 7082 C C . PRO A 1 904 ? -39.914 10.811 42.701 1.00 45.53 904 PRO A C 1
ATOM 7084 O O . PRO A 1 904 ? -39.634 11.950 43.062 1.00 45.53 904 PRO A O 1
ATOM 7087 N N . ALA A 1 905 ? -39.095 9.776 42.932 1.00 41.22 905 ALA A N 1
ATOM 7088 C CA . ALA A 1 905 ? -37.722 9.898 43.442 1.00 41.22 905 ALA A CA 1
ATOM 7089 C C . ALA A 1 905 ? -36.675 10.334 42.384 1.00 41.22 905 ALA A C 1
ATOM 7091 O O . ALA A 1 905 ? -35.524 10.589 42.733 1.00 41.22 905 ALA A O 1
ATOM 7092 N N . THR A 1 906 ? -37.060 10.424 41.107 1.00 52.34 906 THR A N 1
ATOM 7093 C CA . THR A 1 906 ? -36.219 10.846 39.972 1.00 52.34 906 THR A CA 1
ATOM 7094 C C . THR A 1 906 ? -36.633 12.256 39.558 1.00 52.34 906 THR A C 1
ATOM 7096 O O . THR A 1 906 ? -37.820 12.493 39.325 1.00 52.34 906 THR A O 1
ATOM 7099 N N . ILE A 1 907 ? -35.697 13.198 39.423 1.00 56.25 907 ILE A N 1
ATOM 7100 C CA . ILE A 1 907 ? -36.030 14.523 38.879 1.00 56.25 907 ILE A CA 1
ATOM 7101 C C . ILE A 1 907 ? -36.135 14.377 37.357 1.00 56.25 907 ILE A C 1
ATOM 7103 O O . ILE A 1 907 ? -35.127 14.230 36.662 1.00 56.25 907 ILE A O 1
ATOM 7107 N N . ALA A 1 908 ? -37.373 14.328 36.859 1.00 55.12 908 ALA A N 1
ATOM 7108 C CA . ALA A 1 908 ? -37.690 14.220 35.439 1.00 55.12 908 ALA A CA 1
ATOM 7109 C C . ALA A 1 908 ? -37.993 15.605 34.849 1.00 55.12 908 ALA A C 1
ATOM 7111 O O . ALA A 1 908 ? -38.915 16.279 35.311 1.00 55.12 908 ALA A O 1
ATOM 7112 N N . GLN A 1 909 ? -37.249 16.009 33.817 1.00 59.12 909 GLN A N 1
ATOM 7113 C CA . GLN A 1 909 ? -37.487 17.254 33.076 1.00 59.12 909 GLN A CA 1
ATOM 7114 C C . GLN A 1 909 ? -37.917 16.950 31.638 1.00 59.12 909 GLN A C 1
ATOM 7116 O O . GLN A 1 909 ? -37.424 16.006 31.015 1.00 59.12 909 GLN A O 1
ATOM 7121 N N . PHE A 1 910 ? -38.859 17.743 31.123 1.00 61.00 910 PHE A N 1
ATOM 7122 C CA . PHE A 1 910 ? -39.472 17.557 29.808 1.00 61.00 910 PHE A CA 1
ATOM 7123 C C . PHE A 1 910 ? -39.131 18.731 28.902 1.00 61.00 910 PHE A C 1
ATOM 7125 O O . PHE A 1 910 ? -39.460 19.869 29.227 1.00 61.00 910 PHE A O 1
ATOM 7132 N N . ILE A 1 911 ? -38.512 18.447 27.760 1.00 60.34 911 ILE A N 1
ATOM 7133 C CA . ILE A 1 911 ? -38.121 19.463 26.781 1.00 60.34 911 ILE A CA 1
ATOM 7134 C C . ILE A 1 911 ? -38.836 19.181 25.460 1.00 60.34 911 ILE A C 1
ATOM 7136 O O . ILE A 1 911 ? -38.691 18.103 24.882 1.00 60.34 911 ILE A O 1
ATOM 7140 N N . ASN A 1 912 ? -39.588 20.171 24.977 1.00 56.53 912 ASN A N 1
ATOM 7141 C CA . ASN A 1 912 ? -40.114 20.212 23.616 1.00 56.53 912 ASN A CA 1
ATOM 7142 C C . ASN A 1 912 ? -39.566 21.473 22.939 1.00 56.53 912 ASN A C 1
ATOM 7144 O O . ASN A 1 912 ? -40.076 22.565 23.180 1.00 56.53 912 ASN A O 1
ATOM 7148 N N . TYR A 1 913 ? -38.481 21.320 22.180 1.00 45.41 913 TYR A N 1
ATOM 7149 C CA . TYR A 1 913 ? -37.709 22.440 21.635 1.00 45.41 913 TYR A CA 1
ATOM 7150 C C . TYR A 1 913 ? -38.190 22.839 20.235 1.00 45.41 913 TYR A C 1
ATOM 7152 O O . TYR A 1 913 ? -38.368 21.963 19.385 1.00 45.41 913 TYR A O 1
ATOM 7160 N N . THR A 1 914 ? -38.357 24.145 19.993 1.00 50.31 914 THR A N 1
ATOM 7161 C CA . THR A 1 914 ? -38.649 24.755 18.684 1.00 50.31 914 THR A CA 1
ATOM 7162 C C . THR A 1 914 ? -37.817 26.023 18.529 1.00 50.31 914 THR A C 1
ATOM 7164 O O . THR A 1 914 ? -37.921 26.903 19.374 1.00 50.31 914 THR A O 1
ATOM 7167 N N . GLU A 1 915 ? -37.014 26.117 17.465 1.00 38.47 915 GLU A N 1
ATOM 7168 C CA . GLU A 1 915 ? -36.116 27.256 17.230 1.00 38.47 915 GLU A CA 1
ATOM 7169 C C . GLU A 1 915 ? -36.909 28.587 17.174 1.00 38.47 915 GLU A C 1
ATOM 7171 O O . GLU A 1 915 ? -37.954 28.652 16.502 1.00 38.47 915 GLU A O 1
ATOM 7176 N N . PRO A 1 916 ? -36.471 29.655 17.871 1.00 42.47 916 PRO A N 1
ATOM 7177 C CA . PRO A 1 916 ? -37.114 30.960 17.778 1.00 42.47 916 PRO A CA 1
ATOM 7178 C C . PRO A 1 916 ? -36.981 31.513 16.357 1.00 42.47 916 PRO A C 1
ATOM 7180 O O . PRO A 1 916 ? -35.901 31.534 15.774 1.00 42.47 916 PRO A O 1
ATOM 7183 N N . LYS A 1 917 ? -38.082 32.004 15.780 1.00 33.78 917 LYS A N 1
ATOM 7184 C CA . LYS A 1 917 ? -38.009 32.761 14.526 1.00 33.78 917 LYS A CA 1
ATOM 7185 C C . LYS A 1 917 ? -37.532 34.169 14.837 1.00 33.78 917 LYS A C 1
ATOM 7187 O O . LYS A 1 917 ? -38.257 34.893 15.513 1.00 33.78 917 LYS A O 1
ATOM 7192 N N . ASP A 1 918 ? -36.391 34.556 14.276 1.00 34.25 918 ASP A N 1
ATOM 7193 C CA . ASP A 1 918 ? -35.928 35.944 14.251 1.00 34.25 918 ASP A CA 1
ATOM 7194 C C . ASP A 1 918 ? -37.038 36.859 13.711 1.00 34.25 918 ASP A C 1
ATOM 7196 O O . ASP A 1 918 ? -37.327 36.905 12.510 1.00 34.25 918 ASP A O 1
ATOM 7200 N N . THR A 1 919 ? -37.682 37.595 14.609 1.00 32.47 919 THR A N 1
ATOM 7201 C CA . THR A 1 919 ? -38.457 38.781 14.259 1.00 32.47 919 THR A CA 1
ATOM 7202 C C . THR A 1 919 ? -37.779 39.974 14.900 1.00 32.47 919 THR A C 1
ATOM 7204 O O . THR A 1 919 ? -37.737 40.076 16.122 1.00 32.47 919 THR A O 1
ATOM 7207 N N . GLU A 1 920 ? -37.238 40.849 14.051 1.00 38.16 920 GLU A N 1
ATOM 7208 C CA . GLU A 1 920 ? -36.771 42.180 14.430 1.00 38.16 920 GLU A CA 1
ATOM 7209 C C . GLU A 1 920 ? -37.867 42.930 15.212 1.00 38.16 920 GLU A C 1
ATOM 7211 O O . GLU A 1 920 ? -39.043 42.887 14.841 1.00 38.16 920 GLU A O 1
ATOM 7216 N N . ASP A 1 921 ? -37.414 43.647 16.243 1.00 33.19 921 ASP A N 1
ATOM 7217 C CA . ASP A 1 921 ? -38.107 44.611 17.110 1.00 33.19 921 ASP A CA 1
ATOM 7218 C C . ASP A 1 921 ? -38.745 44.093 18.418 1.00 33.19 921 ASP A C 1
ATOM 7220 O O . ASP A 1 921 ? -39.890 43.644 18.450 1.00 33.19 921 ASP A O 1
ATOM 7224 N N . GLY A 1 922 ? -38.055 44.379 19.534 1.00 34.72 922 GLY A N 1
ATOM 7225 C CA . GLY A 1 922 ? -38.693 44.904 20.751 1.00 34.72 922 GLY A CA 1
ATOM 7226 C C . GLY A 1 922 ? -38.407 44.171 22.067 1.00 34.72 922 GLY A C 1
ATOM 7227 O O . GLY A 1 922 ? -39.033 43.158 22.332 1.00 34.72 922 GLY A O 1
ATOM 7228 N N . GLU A 1 923 ? -37.539 44.779 22.889 1.00 33.09 923 GLU A N 1
ATOM 7229 C CA . GLU A 1 923 ? -37.421 44.692 24.363 1.00 33.09 923 GLU A CA 1
ATOM 7230 C C . GLU A 1 923 ? -37.556 43.299 25.020 1.00 33.09 923 GLU A C 1
ATOM 7232 O O . GLU A 1 923 ? -38.649 42.800 25.278 1.00 33.09 923 GLU A O 1
ATOM 7237 N N . GLU A 1 924 ? -36.403 42.719 25.373 1.00 30.55 924 GLU A N 1
ATOM 7238 C CA . GLU A 1 924 ? -36.273 41.528 26.217 1.00 30.55 924 GLU A CA 1
ATOM 7239 C C . GLU A 1 924 ? -36.664 41.847 27.673 1.00 30.55 924 GLU A C 1
ATOM 7241 O O . GLU A 1 924 ? -35.881 42.418 28.433 1.00 30.55 924 GLU A O 1
ATOM 7246 N N . GLU A 1 925 ? -37.869 41.446 28.084 1.00 29.00 925 GLU A N 1
ATOM 7247 C CA . GLU A 1 925 ? -38.089 41.035 29.472 1.00 29.00 925 GLU A CA 1
ATOM 7248 C C . GLU A 1 925 ? -37.753 39.544 29.583 1.00 29.00 925 GLU A C 1
ATOM 7250 O O . GLU A 1 925 ? -38.304 38.711 28.860 1.00 29.00 925 GLU A O 1
ATOM 7255 N N . ALA A 1 926 ? -36.819 39.219 30.480 1.00 31.06 926 ALA A N 1
ATOM 7256 C CA . ALA A 1 926 ? -36.451 37.854 30.818 1.00 31.06 926 ALA A CA 1
ATOM 7257 C C . ALA A 1 926 ? -37.689 37.097 31.318 1.00 31.06 926 ALA A C 1
ATOM 7259 O O . ALA A 1 926 ? -38.287 37.463 32.330 1.00 31.06 926 ALA A O 1
ATOM 7260 N N . SER A 1 927 ? -38.090 36.042 30.608 1.00 27.38 927 SER A N 1
ATOM 7261 C CA . SER A 1 927 ? -39.172 35.175 31.060 1.00 27.38 927 SER A CA 1
ATOM 7262 C C . SER A 1 927 ? -38.676 34.304 32.215 1.00 27.38 927 SER A C 1
ATOM 7264 O O . SER A 1 927 ? -38.026 33.279 31.996 1.00 27.38 927 SER A O 1
ATOM 7266 N N . GLU A 1 928 ? -39.002 34.708 33.442 1.00 28.83 928 GLU A N 1
ATOM 7267 C CA . GLU A 1 928 ? -39.062 33.815 34.598 1.00 28.83 928 GLU A CA 1
ATOM 7268 C C . GLU A 1 928 ? -39.856 32.558 34.223 1.00 28.83 928 GLU A C 1
ATOM 7270 O O . GLU A 1 928 ? -40.974 32.629 33.700 1.00 28.83 928 GLU A O 1
ATOM 7275 N N . TRP A 1 929 ? -39.271 31.388 34.477 1.00 30.80 929 TRP A N 1
ATOM 7276 C CA . TRP A 1 929 ? -39.979 30.120 34.381 1.00 30.80 929 TRP A CA 1
ATOM 7277 C C . TRP A 1 929 ? -40.968 30.043 35.540 1.00 30.80 929 TRP A C 1
ATOM 7279 O O . TRP A 1 929 ? -40.658 29.512 36.606 1.00 30.80 929 TRP A O 1
ATOM 7289 N N . ASP A 1 930 ? -42.176 30.562 35.331 1.00 26.22 930 ASP A N 1
ATOM 7290 C CA . ASP A 1 930 ? -43.283 30.196 36.196 1.00 26.22 930 ASP A CA 1
ATOM 7291 C C . ASP A 1 930 ? -43.493 28.683 36.062 1.00 26.22 930 ASP A C 1
ATOM 7293 O O . ASP A 1 930 ? -43.632 28.129 34.968 1.00 26.22 930 ASP A O 1
ATOM 7297 N N . SER A 1 931 ? -43.508 28.010 37.205 1.00 33.38 931 SER A N 1
ATOM 7298 C CA . SER A 1 931 ? -43.764 26.580 37.397 1.00 33.38 931 SER A CA 1
ATOM 7299 C C . SER A 1 931 ? -45.150 26.108 36.916 1.00 33.38 931 SER A C 1
ATOM 7301 O O . SER A 1 931 ? -45.612 25.018 37.269 1.00 33.38 931 SER A O 1
ATOM 7303 N N . GLU A 1 932 ? -45.834 26.887 36.083 1.00 29.67 932 GLU A N 1
ATOM 7304 C CA . GLU A 1 932 ? -47.063 26.501 35.421 1.00 29.67 932 GLU A CA 1
ATOM 7305 C C . GLU A 1 932 ? -46.746 25.705 34.155 1.00 29.67 932 GLU A C 1
ATOM 7307 O O . GLU A 1 932 ? -46.782 26.172 33.015 1.00 29.67 932 GLU A O 1
ATOM 7312 N N . ILE A 1 933 ? -46.530 24.406 34.392 1.00 40.00 933 ILE A N 1
ATOM 7313 C CA . ILE A 1 933 ? -46.953 23.335 33.487 1.00 40.00 933 ILE A CA 1
ATOM 7314 C C . ILE A 1 933 ? -48.201 23.817 32.751 1.00 40.00 933 ILE A C 1
ATOM 7316 O O . ILE A 1 933 ? -49.166 24.225 33.400 1.00 40.00 933 ILE A O 1
ATOM 7320 N N . ASN A 1 934 ? -48.226 23.710 31.420 1.00 38.66 934 ASN A N 1
ATOM 7321 C CA . ASN A 1 934 ? -49.446 23.904 30.648 1.00 38.66 934 ASN A CA 1
ATOM 7322 C C . ASN A 1 934 ? -50.474 22.835 31.076 1.00 38.66 934 ASN A C 1
ATOM 7324 O O . ASN A 1 934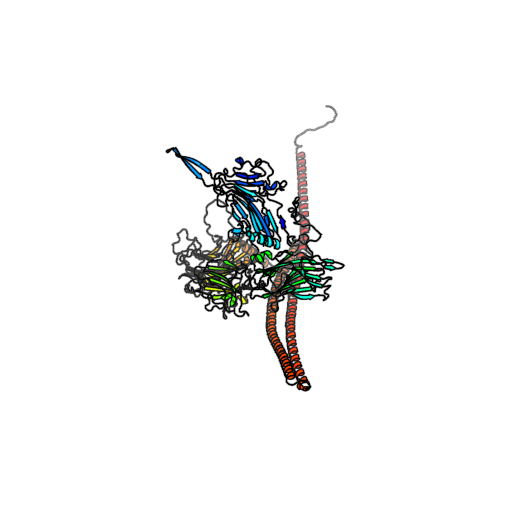 ? -50.632 21.771 30.466 1.00 38.66 934 ASN A O 1
ATOM 7328 N N . TRP A 1 935 ? -51.181 23.133 32.170 1.00 42.97 935 TRP A N 1
ATOM 7329 C CA . TRP A 1 935 ? -52.220 22.364 32.848 1.00 42.97 935 TRP A CA 1
ATOM 7330 C C . TRP A 1 935 ? -53.453 22.207 31.943 1.00 42.97 935 TRP A C 1
ATOM 7332 O O . TRP A 1 935 ? -54.530 21.819 32.367 1.00 42.97 935 TRP A O 1
ATOM 7342 N N . LEU A 1 936 ? -53.354 22.466 30.645 1.00 42.84 936 LEU A N 1
ATOM 7343 C CA . LEU A 1 936 ? -54.381 22.090 29.686 1.00 42.84 936 LEU A CA 1
ATOM 7344 C C . LEU A 1 936 ? -54.137 20.715 29.063 1.00 42.84 936 LEU A C 1
ATOM 7346 O O . LEU A 1 936 ? -55.109 20.098 28.629 1.00 42.84 936 LEU A O 1
ATOM 7350 N N . ILE A 1 937 ? -52.917 20.166 29.077 1.00 49.12 937 ILE A N 1
ATOM 7351 C CA . ILE A 1 937 ? -52.647 18.855 28.454 1.00 49.12 937 ILE A CA 1
ATOM 7352 C C . ILE A 1 937 ? -52.859 17.703 29.452 1.00 49.12 937 ILE A C 1
ATOM 7354 O O . ILE A 1 937 ? -53.587 16.757 29.158 1.00 49.12 937 ILE A O 1
ATOM 7358 N N . ILE A 1 938 ? -52.337 17.803 30.677 1.00 44.12 938 ILE A N 1
ATOM 7359 C CA . ILE A 1 938 ? -52.452 16.726 31.681 1.00 44.12 938 ILE A CA 1
ATOM 7360 C C . ILE A 1 938 ? -53.899 16.570 32.207 1.00 44.12 938 ILE A C 1
ATOM 7362 O O . ILE A 1 938 ? -54.428 15.456 32.204 1.00 44.12 938 ILE A O 1
ATOM 7366 N N . PRO A 1 939 ? -54.631 17.643 32.560 1.00 43.47 939 PRO A N 1
ATOM 7367 C CA . PRO A 1 939 ? -56.035 17.554 32.945 1.00 43.47 939 PRO A CA 1
ATOM 7368 C C . PRO A 1 939 ? -56.964 17.254 31.787 1.00 43.47 939 PRO A C 1
ATOM 7370 O O . PRO A 1 939 ? -57.973 16.618 32.038 1.00 43.47 939 PRO A O 1
ATOM 7373 N N . SER A 1 940 ? -56.697 17.633 30.534 1.00 46.81 940 SER A N 1
ATOM 7374 C CA . SER A 1 940 ? -57.586 17.216 29.433 1.00 46.81 940 SER A CA 1
ATOM 7375 C C . SER A 1 940 ? -57.539 15.699 29.221 1.00 46.81 940 SER A C 1
ATOM 7377 O O . SER A 1 940 ? -58.584 15.084 28.995 1.00 46.81 940 SER A O 1
ATOM 7379 N N . ILE A 1 941 ? -56.374 15.081 29.434 1.00 52.19 941 ILE A N 1
ATOM 7380 C CA . ILE A 1 941 ? -56.177 13.628 29.394 1.00 52.19 941 ILE A CA 1
ATOM 7381 C C . ILE A 1 941 ? -56.778 12.951 30.640 1.00 52.19 941 ILE A C 1
ATOM 7383 O O . ILE A 1 941 ? -57.564 12.011 30.504 1.00 52.19 941 ILE A O 1
ATOM 7387 N N . ILE A 1 942 ? -56.526 13.467 31.851 1.00 50.56 942 ILE A N 1
ATOM 7388 C CA . ILE A 1 942 ? -57.121 12.939 33.097 1.00 50.56 942 ILE A CA 1
ATOM 7389 C C . ILE A 1 942 ? -58.648 13.126 33.110 1.00 50.56 942 ILE A C 1
ATOM 7391 O O . ILE A 1 942 ? -59.372 12.229 33.536 1.00 50.56 942 ILE A O 1
ATOM 7395 N N . THR A 1 943 ? -59.170 14.237 32.585 1.00 47.56 943 THR A N 1
ATOM 7396 C CA . THR A 1 943 ? -60.615 14.510 32.488 1.00 47.56 943 THR A CA 1
ATOM 7397 C C . THR A 1 943 ? -61.264 13.635 31.415 1.00 47.56 943 THR A C 1
ATOM 7399 O O . THR A 1 943 ? -62.362 13.132 31.640 1.00 47.56 943 THR A O 1
ATOM 7402 N N . ALA A 1 944 ? -60.596 13.358 30.289 1.00 48.38 944 ALA A N 1
ATOM 7403 C CA . ALA A 1 944 ? -61.088 12.411 29.286 1.00 48.38 944 ALA A CA 1
ATOM 7404 C C . ALA A 1 944 ? -61.169 10.976 29.841 1.00 48.38 944 ALA A C 1
ATOM 7406 O O . ALA A 1 944 ? -62.188 10.303 29.669 1.00 48.38 944 ALA A O 1
ATOM 7407 N N . VAL A 1 945 ? -60.151 10.536 30.588 1.00 49.94 945 VAL A N 1
ATOM 7408 C CA . VAL A 1 945 ? -60.130 9.221 31.251 1.00 49.94 945 VAL A CA 1
ATOM 7409 C C . VAL A 1 945 ? -61.152 9.155 32.399 1.00 49.94 945 VAL A C 1
ATOM 7411 O O . VAL A 1 945 ? -61.893 8.176 32.513 1.00 49.94 945 VAL A O 1
ATOM 7414 N N . ALA A 1 946 ? -61.296 10.217 33.197 1.00 52.69 946 ALA A N 1
ATOM 7415 C CA . ALA A 1 946 ? -62.280 10.302 34.278 1.00 52.69 946 ALA A CA 1
ATOM 7416 C C . ALA A 1 946 ? -63.733 10.355 33.770 1.00 52.69 946 ALA A C 1
ATOM 7418 O O . ALA A 1 946 ? -64.611 9.749 34.384 1.00 52.69 946 ALA A O 1
ATOM 7419 N N . ILE A 1 947 ? -64.006 11.009 32.632 1.00 58.66 947 ILE A N 1
ATOM 7420 C CA . ILE A 1 947 ? -65.329 11.005 31.983 1.00 58.66 947 ILE A CA 1
ATOM 7421 C C . ILE A 1 947 ? -65.680 9.594 31.497 1.00 58.66 947 ILE A C 1
ATOM 7423 O O . ILE A 1 947 ? -66.815 9.154 31.679 1.00 58.66 947 ILE A O 1
ATOM 7427 N N . ILE A 1 948 ? -64.720 8.848 30.947 1.00 59.88 948 ILE A N 1
ATOM 7428 C CA . ILE A 1 948 ? -64.931 7.459 30.513 1.00 59.88 948 ILE A CA 1
ATOM 7429 C C . ILE A 1 948 ? -65.223 6.550 31.722 1.00 59.88 948 ILE A C 1
ATOM 7431 O O . ILE A 1 948 ? -66.189 5.785 31.693 1.00 59.88 948 ILE A O 1
ATOM 7435 N N . ILE A 1 949 ? -64.479 6.693 32.825 1.00 63.00 949 ILE A N 1
ATOM 7436 C CA . ILE A 1 949 ? -64.697 5.925 34.065 1.00 63.00 949 ILE A CA 1
ATOM 7437 C C . ILE A 1 949 ? -66.030 6.302 34.740 1.00 63.00 949 ILE A C 1
ATOM 7439 O O . ILE A 1 949 ? -66.760 5.420 35.198 1.00 63.00 949 ILE A O 1
ATOM 7443 N N . ALA A 1 950 ? -66.412 7.583 34.752 1.00 58.03 950 ALA A N 1
ATOM 7444 C CA . ALA A 1 950 ? -67.686 8.050 35.305 1.00 58.03 950 ALA A CA 1
ATOM 7445 C C . ALA A 1 950 ? -68.897 7.594 34.469 1.00 58.03 950 ALA A C 1
ATOM 7447 O O . ALA A 1 950 ? -69.930 7.219 35.031 1.00 58.03 950 ALA A O 1
ATOM 7448 N N . VAL A 1 951 ? -68.772 7.564 33.137 1.00 57.88 951 VAL A N 1
ATOM 7449 C CA . VAL A 1 951 ? -69.810 7.049 32.228 1.00 57.88 951 VAL A CA 1
ATOM 7450 C C . VAL A 1 951 ? -69.964 5.530 32.381 1.00 57.88 951 VAL A C 1
ATOM 7452 O O . VAL A 1 951 ? -71.095 5.046 32.459 1.00 57.88 951 VAL A O 1
ATOM 7455 N N . LEU A 1 952 ? -68.865 4.782 32.528 1.00 50.91 952 LEU A N 1
ATOM 7456 C CA . LEU A 1 952 ? -68.896 3.336 32.790 1.00 50.91 952 LEU A CA 1
ATOM 7457 C C . LEU A 1 952 ? -69.464 3.012 34.187 1.00 50.91 952 LEU A C 1
ATOM 7459 O O . LEU A 1 952 ? -70.320 2.134 34.320 1.00 50.91 952 LEU A O 1
ATOM 7463 N N . GLY A 1 953 ? -69.091 3.771 35.223 1.00 50.25 953 GLY A N 1
ATOM 7464 C CA . GLY A 1 953 ? -69.614 3.618 36.586 1.00 50.25 953 GLY A CA 1
ATOM 7465 C C . GLY A 1 953 ? -71.102 3.974 36.733 1.00 50.25 953 GLY A C 1
ATOM 7466 O O . GLY A 1 953 ? -71.828 3.321 37.489 1.00 50.25 953 GLY A O 1
ATOM 7467 N N . PHE A 1 954 ? -71.596 4.964 35.979 1.00 52.28 954 PHE A N 1
ATOM 7468 C CA . PHE A 1 954 ? -73.015 5.344 35.961 1.00 52.28 954 PHE A CA 1
ATOM 7469 C C . PHE A 1 954 ? -73.897 4.296 35.259 1.00 52.28 954 PHE A C 1
ATOM 7471 O O . PHE A 1 954 ? -75.027 4.056 35.696 1.00 52.28 954 PHE A O 1
ATOM 7478 N N . TYR A 1 955 ? -73.378 3.617 34.228 1.00 52.78 955 TYR A N 1
ATOM 7479 C CA . TYR A 1 955 ? -74.089 2.532 33.538 1.00 52.78 955 TYR A CA 1
ATOM 7480 C C . TYR A 1 955 ? -74.089 1.205 34.316 1.00 52.78 955 TYR A C 1
ATOM 7482 O O . TYR A 1 955 ? -75.067 0.462 34.235 1.00 52.78 955 TYR A O 1
ATOM 7490 N N . LEU A 1 956 ? -73.070 0.931 35.139 1.00 50.09 956 LEU A N 1
ATOM 7491 C CA . LEU A 1 956 ? -72.993 -0.299 35.942 1.00 50.09 956 LEU A CA 1
ATOM 7492 C C . LEU A 1 956 ? -73.879 -0.287 37.208 1.00 50.09 956 LEU A C 1
ATOM 7494 O O . LEU A 1 956 ? -74.182 -1.346 37.754 1.00 50.09 956 LEU A O 1
ATOM 7498 N N . ARG A 1 957 ? -74.361 0.878 37.674 1.00 43.09 957 ARG A N 1
ATOM 7499 C CA . ARG A 1 957 ? -75.134 0.992 38.934 1.00 43.09 957 ARG A CA 1
ATOM 7500 C C . ARG A 1 957 ? -76.652 0.796 38.788 1.00 43.09 957 ARG A C 1
ATOM 7502 O O . ARG A 1 957 ? -77.363 0.793 39.793 1.00 43.09 957 ARG A O 1
ATOM 7509 N N . LYS A 1 958 ? -77.191 0.633 37.574 1.00 42.31 958 LYS A N 1
ATOM 7510 C CA . LYS A 1 958 ? -78.648 0.574 37.359 1.00 42.31 958 LYS A CA 1
ATOM 7511 C C . LYS A 1 958 ? -79.046 -0.544 36.388 1.00 42.31 958 LYS A C 1
ATOM 7513 O O . LYS A 1 958 ? -79.203 -0.295 35.203 1.00 42.31 958 LYS A O 1
ATOM 7518 N N . PHE A 1 959 ? -79.247 -1.745 36.943 1.00 42.81 959 PHE A N 1
ATOM 7519 C CA . PHE A 1 959 ? -80.338 -2.711 36.678 1.00 42.81 959 PHE A CA 1
ATOM 7520 C C . PHE A 1 959 ? -79.894 -4.185 36.646 1.00 42.81 959 PHE A C 1
ATOM 7522 O O . PHE A 1 959 ? -79.190 -4.623 35.744 1.00 42.81 959 PHE A O 1
ATOM 7529 N N . ASN A 1 960 ? -80.457 -4.963 37.581 1.00 32.69 960 ASN A N 1
ATOM 7530 C CA . ASN A 1 960 ? -80.665 -6.406 37.454 1.00 32.69 960 ASN A CA 1
ATOM 7531 C C . ASN A 1 960 ? -82.017 -6.697 36.761 1.00 32.69 960 ASN A C 1
ATOM 7533 O O . ASN A 1 960 ? -82.973 -5.930 36.870 1.00 32.69 960 ASN A O 1
ATOM 7537 N N . TYR A 1 961 ? -82.039 -7.822 36.043 1.00 48.59 961 TYR A N 1
ATOM 7538 C CA . TYR A 1 961 ? -83.016 -8.350 35.075 1.00 48.59 961 TYR A CA 1
ATOM 7539 C C . TYR A 1 961 ? -84.521 -8.317 35.430 1.00 48.59 961 TYR A C 1
ATOM 7541 O O . TYR A 1 961 ? -84.907 -8.628 36.551 1.00 48.59 961 TYR A O 1
ATOM 7549 N N . THR A 1 962 ? -85.389 -8.149 34.410 1.00 30.09 962 THR A N 1
ATOM 7550 C CA . THR A 1 962 ? -86.479 -9.102 34.030 1.00 30.09 962 THR A CA 1
ATOM 7551 C C . THR A 1 962 ? -87.212 -8.703 32.725 1.00 30.09 962 THR A C 1
ATOM 7553 O O . THR A 1 962 ? -87.208 -7.549 32.308 1.00 30.09 962 THR A O 1
ATOM 7556 N N . ARG A 1 963 ? -87.765 -9.706 32.013 1.00 33.03 963 ARG A N 1
ATOM 7557 C CA . ARG A 1 963 ? -88.246 -9.680 30.607 1.00 33.03 963 ARG A CA 1
ATOM 7558 C C . ARG A 1 963 ? -89.601 -8.961 30.360 1.00 33.03 963 ARG A C 1
ATOM 7560 O O . ARG A 1 963 ? -90.432 -8.825 31.241 1.00 33.03 963 ARG A O 1
ATOM 7567 N N . LYS A 1 964 ? -89.761 -8.582 29.077 1.00 42.75 964 LYS A N 1
ATOM 7568 C CA . LYS A 1 964 ? -90.687 -7.673 28.337 1.00 42.75 964 LYS A CA 1
ATOM 7569 C C . LYS A 1 964 ? -92.209 -7.988 28.388 1.00 42.75 964 LYS A C 1
ATOM 7571 O O . LYS A 1 964 ? -92.568 -9.125 28.673 1.00 42.75 964 LYS A O 1
ATOM 7576 N N . PRO A 1 965 ? -93.095 -7.068 27.918 1.00 35.28 965 PRO A N 1
ATOM 7577 C CA . PRO A 1 965 ? -93.538 -7.137 26.509 1.00 35.28 965 PRO A CA 1
ATOM 7578 C C . PRO A 1 965 ? -93.712 -5.784 25.769 1.00 35.28 965 PRO A C 1
ATOM 7580 O O . PRO A 1 965 ? -93.557 -4.700 26.314 1.00 35.28 965 PRO A O 1
ATOM 7583 N N . LYS A 1 966 ? -93.948 -5.916 24.456 1.00 39.16 966 LYS A N 1
ATOM 7584 C CA . LYS A 1 966 ? -93.774 -4.968 23.336 1.00 39.16 966 LYS A CA 1
ATOM 7585 C C . LYS A 1 966 ? -94.919 -3.962 23.145 1.00 39.16 966 LYS A C 1
ATOM 7587 O O . LYS A 1 966 ? -96.068 -4.364 23.268 1.00 39.16 966 LYS A O 1
ATOM 7592 N N . ILE A 1 967 ? -94.613 -2.803 22.539 1.00 31.45 967 ILE A N 1
ATOM 7593 C CA . ILE A 1 967 ? -95.432 -2.209 21.457 1.00 31.45 967 ILE A CA 1
ATOM 7594 C C . ILE A 1 967 ? -94.513 -1.749 20.308 1.00 31.45 967 ILE A C 1
ATOM 7596 O O . ILE A 1 967 ? -93.409 -1.261 20.531 1.00 31.45 967 ILE A O 1
ATOM 7600 N N . LYS A 1 968 ? -94.964 -2.018 19.075 1.00 41.53 968 LYS A N 1
ATOM 7601 C CA . LYS A 1 968 ? -94.264 -1.895 17.787 1.00 41.53 968 LYS A CA 1
ATOM 7602 C C . LYS A 1 968 ? -94.205 -0.449 17.273 1.00 41.53 968 LYS A C 1
ATOM 7604 O O . LYS A 1 968 ? -95.248 0.181 17.145 1.00 41.53 968 LYS A O 1
ATOM 7609 N N . THR A 1 969 ? -93.039 -0.041 16.774 1.00 35.28 969 THR A N 1
ATOM 7610 C CA . THR A 1 969 ? -92.899 0.842 15.603 1.00 35.28 969 THR A CA 1
ATOM 7611 C C . THR A 1 969 ? -91.802 0.296 14.684 1.00 35.28 969 THR A C 1
ATOM 7613 O O . THR A 1 969 ? -90.890 -0.409 15.112 1.00 35.28 969 THR A O 1
ATOM 7616 N N . ASN A 1 970 ? -91.982 0.520 13.385 1.00 41.66 970 ASN A N 1
ATOM 7617 C CA . ASN A 1 970 ? -91.374 -0.224 12.286 1.00 41.66 970 ASN A CA 1
ATOM 7618 C C . ASN A 1 970 ? -90.242 0.599 11.636 1.00 41.66 970 ASN A C 1
ATOM 7620 O O . ASN A 1 970 ? -90.460 1.193 10.589 1.00 41.66 970 ASN A O 1
ATOM 7624 N N . TYR A 1 971 ? -89.096 0.707 12.323 1.00 47.50 971 TYR A N 1
ATOM 7625 C CA . TYR A 1 971 ? -87.725 0.962 11.824 1.00 47.50 971 TYR A CA 1
ATOM 7626 C C . TYR A 1 971 ? -86.811 1.081 13.061 1.00 47.50 971 TYR A C 1
ATOM 7628 O O . TYR A 1 971 ? -86.867 2.073 13.788 1.00 47.50 971 TYR A O 1
ATOM 7636 N N . ASP A 1 972 ? -86.036 0.036 13.361 1.00 38.81 972 ASP A N 1
ATOM 7637 C CA . ASP A 1 972 ? -85.333 -0.128 14.642 1.00 38.81 972 ASP A CA 1
ATOM 7638 C C . ASP A 1 972 ? -83.842 0.228 14.519 1.00 38.81 972 ASP A C 1
ATOM 7640 O O . ASP A 1 972 ? -83.017 -0.595 14.124 1.00 38.81 972 ASP A O 1
ATOM 7644 N N . ARG A 1 973 ? -83.497 1.474 14.871 1.00 44.16 973 ARG A N 1
ATOM 7645 C CA . ARG A 1 973 ? -82.122 2.011 14.867 1.00 44.16 973 ARG A CA 1
ATOM 7646 C C . ARG A 1 973 ? -81.176 1.263 15.822 1.00 44.16 973 ARG A C 1
ATOM 7648 O O . ARG A 1 973 ? -79.964 1.366 15.658 1.00 44.16 973 ARG A O 1
ATOM 7655 N N . ARG A 1 974 ? -81.709 0.515 16.802 1.00 45.12 974 ARG A N 1
ATOM 7656 C CA . ARG A 1 974 ? -80.904 -0.309 17.720 1.00 45.12 974 ARG A CA 1
ATOM 7657 C C . ARG A 1 974 ? -80.426 -1.598 17.060 1.00 45.12 974 ARG A C 1
ATOM 7659 O O . ARG A 1 974 ? -79.338 -2.045 17.365 1.00 45.12 974 ARG A O 1
ATOM 7666 N N . LYS A 1 975 ? -81.149 -2.139 16.073 1.00 45.84 975 LYS A N 1
ATOM 7667 C CA . LYS A 1 975 ? -80.750 -3.372 15.369 1.00 45.84 975 LYS A CA 1
ATOM 7668 C C . LYS A 1 975 ? -79.544 -3.204 14.434 1.00 45.84 975 LYS A C 1
ATOM 7670 O O . LYS A 1 975 ? -78.874 -4.190 14.144 1.00 45.84 975 LYS A O 1
ATOM 7675 N N . THR A 1 976 ? -79.295 -1.988 13.944 1.00 49.41 976 THR A N 1
ATOM 7676 C CA . THR A 1 976 ? -78.094 -1.625 13.167 1.00 49.41 976 THR A CA 1
ATOM 7677 C C . THR A 1 976 ? -76.934 -1.225 14.075 1.00 49.41 976 THR A C 1
ATOM 7679 O O . THR A 1 976 ? -75.811 -1.612 13.798 1.00 49.41 976 THR A O 1
ATOM 7682 N N . LEU A 1 977 ? -77.206 -0.532 15.190 1.00 45.53 977 LEU A N 1
ATOM 7683 C CA . LEU A 1 977 ? -76.170 -0.143 16.151 1.00 45.53 977 LEU A CA 1
ATOM 7684 C C . LEU A 1 977 ? -75.657 -1.341 16.970 1.00 45.53 977 LEU A C 1
ATOM 7686 O O . LEU A 1 977 ? -74.454 -1.475 17.129 1.00 45.53 977 LEU A O 1
ATOM 7690 N N . ASP A 1 978 ? -76.539 -2.249 17.408 1.00 49.94 978 ASP A N 1
ATOM 7691 C CA . ASP A 1 978 ? -76.147 -3.486 18.102 1.00 49.94 978 ASP A CA 1
ATOM 7692 C C . ASP A 1 978 ? -75.348 -4.409 17.168 1.00 49.94 978 ASP A C 1
ATOM 7694 O O . ASP A 1 978 ? -74.417 -5.057 17.616 1.00 49.94 978 ASP A O 1
ATOM 7698 N N . LYS A 1 979 ? -75.649 -4.438 15.857 1.00 54.94 979 LYS A N 1
ATOM 7699 C CA . LYS A 1 979 ? -74.846 -5.190 14.874 1.00 54.94 979 LYS A CA 1
ATOM 7700 C C . LYS A 1 979 ? -73.470 -4.565 14.613 1.00 54.94 979 LYS A C 1
ATOM 7702 O O . LYS A 1 979 ? -72.539 -5.319 14.356 1.00 54.94 979 LYS A O 1
ATOM 7707 N N . ASP A 1 980 ? -73.341 -3.238 14.651 1.00 54.72 980 ASP A N 1
ATOM 7708 C CA . ASP A 1 980 ? -72.049 -2.548 14.498 1.00 54.72 980 ASP A CA 1
ATOM 7709 C C . ASP A 1 980 ? -71.192 -2.655 15.766 1.00 54.72 980 ASP A C 1
ATOM 7711 O O . ASP A 1 980 ? -69.985 -2.860 15.667 1.00 54.72 980 ASP A O 1
ATOM 7715 N N . ILE A 1 981 ? -71.800 -2.566 16.955 1.00 55.28 981 ILE A N 1
ATOM 7716 C CA . ILE A 1 981 ? -71.102 -2.744 18.238 1.00 55.28 981 ILE A CA 1
ATOM 7717 C C . ILE A 1 981 ? -70.599 -4.191 18.370 1.00 55.28 981 ILE A C 1
ATOM 7719 O O . ILE A 1 981 ? -69.414 -4.390 18.609 1.00 55.28 981 ILE A O 1
ATOM 7723 N N . ASP A 1 982 ? -71.441 -5.188 18.079 1.00 62.53 982 ASP A N 1
ATOM 7724 C CA . ASP A 1 982 ? -71.090 -6.621 18.141 1.00 62.53 982 ASP A CA 1
ATOM 7725 C C . ASP A 1 982 ? -69.999 -7.003 17.111 1.00 62.53 982 ASP A C 1
ATOM 7727 O O . ASP A 1 982 ? -69.142 -7.852 17.356 1.00 62.53 982 ASP A O 1
ATOM 7731 N N . LYS A 1 983 ? -69.952 -6.322 15.954 1.00 64.38 983 LYS A N 1
ATOM 7732 C CA . LYS A 1 983 ? -68.873 -6.481 14.960 1.00 64.38 983 LYS A CA 1
ATOM 7733 C C . LYS A 1 983 ? -67.570 -5.794 15.372 1.00 64.38 983 LYS A C 1
ATOM 7735 O O . LYS A 1 983 ? -66.509 -6.383 15.174 1.00 64.38 983 LYS A O 1
ATOM 7740 N N . ARG A 1 984 ? -67.626 -4.587 15.947 1.00 66.12 984 ARG A N 1
ATOM 7741 C CA . ARG A 1 984 ? -66.438 -3.872 16.453 1.00 66.12 984 ARG A CA 1
ATOM 7742 C C . ARG A 1 984 ? -65.808 -4.591 17.637 1.00 66.12 984 ARG A C 1
ATOM 7744 O O . ARG A 1 984 ? -64.590 -4.713 17.672 1.00 66.12 984 ARG A O 1
ATOM 7751 N N . GLU A 1 985 ? -66.618 -5.137 18.540 1.00 68.75 985 GLU A N 1
ATOM 7752 C CA . GLU A 1 985 ? -66.143 -5.999 19.628 1.00 68.75 985 GLU A CA 1
ATOM 7753 C C . GLU A 1 985 ? -65.476 -7.270 19.081 1.00 68.75 985 GLU A C 1
ATOM 7755 O O . GLU A 1 985 ? -64.408 -7.662 19.548 1.00 68.75 985 GLU A O 1
ATOM 7760 N N . LYS A 1 986 ? -66.028 -7.871 18.017 1.00 69.88 986 LYS A N 1
ATOM 7761 C CA . LYS A 1 986 ? -65.420 -9.033 17.352 1.00 69.88 986 LYS A CA 1
ATOM 7762 C C . LYS A 1 986 ? -64.095 -8.711 16.648 1.00 69.88 986 LYS A C 1
ATOM 7764 O O . LYS A 1 986 ? -63.190 -9.544 16.672 1.00 69.88 986 LYS A O 1
ATOM 7769 N N . ILE A 1 987 ? -63.966 -7.535 16.026 1.00 72.81 987 ILE A N 1
ATOM 7770 C CA . ILE A 1 987 ? -62.696 -7.067 15.445 1.00 72.81 987 ILE A CA 1
ATOM 7771 C C . ILE A 1 987 ? -61.681 -6.789 16.557 1.00 72.81 987 ILE A C 1
ATOM 7773 O O . ILE A 1 987 ? -60.555 -7.259 16.458 1.00 72.81 987 ILE A O 1
ATOM 7777 N N . ALA A 1 988 ? -62.079 -6.105 17.633 1.00 72.25 988 ALA A N 1
ATOM 7778 C CA . ALA A 1 988 ? -61.200 -5.813 18.765 1.00 72.25 988 ALA A CA 1
ATOM 7779 C C . ALA A 1 988 ? -60.671 -7.097 19.431 1.00 72.25 988 ALA A C 1
ATOM 7781 O O . ALA A 1 988 ? -59.472 -7.206 19.675 1.00 72.25 988 ALA A O 1
ATOM 7782 N N . LEU A 1 989 ? -61.530 -8.104 19.633 1.00 71.00 989 LEU A N 1
ATOM 7783 C CA . LEU A 1 989 ? -61.129 -9.409 20.169 1.00 71.00 989 LEU A CA 1
ATOM 7784 C C . LEU A 1 989 ? -60.145 -10.134 19.238 1.00 71.00 989 LEU A C 1
ATOM 7786 O O . LEU A 1 989 ? -59.150 -10.690 19.690 1.00 71.00 989 LEU A O 1
ATOM 7790 N N . ARG A 1 990 ? -60.394 -10.117 17.924 1.00 74.06 990 ARG A N 1
ATOM 7791 C CA . ARG A 1 990 ? -59.480 -10.714 16.936 1.00 74.06 990 ARG A CA 1
ATOM 7792 C C . ARG A 1 990 ? -58.148 -9.973 16.849 1.00 74.06 990 ARG A C 1
ATOM 7794 O O . ARG A 1 990 ? -57.119 -10.621 16.702 1.00 74.06 990 ARG A O 1
ATOM 7801 N N . GLN A 1 991 ? -58.157 -8.650 16.991 1.00 76.44 991 GLN A N 1
ATOM 7802 C CA . GLN A 1 991 ? -56.943 -7.842 17.034 1.00 76.44 991 GLN A CA 1
ATOM 7803 C C . GLN A 1 991 ? -56.123 -8.142 18.293 1.00 76.44 991 GLN A C 1
ATOM 7805 O O . GLN A 1 991 ? -54.906 -8.260 18.206 1.00 76.44 991 GLN A O 1
ATOM 7810 N N . GLN A 1 992 ? -56.783 -8.347 19.438 1.00 77.62 992 GLN A N 1
ATOM 7811 C CA . GLN A 1 992 ? -56.127 -8.794 20.666 1.00 77.62 992 GLN A CA 1
ATOM 7812 C C . GLN A 1 992 ? -55.479 -10.176 20.488 1.00 77.62 992 GLN A C 1
ATOM 7814 O O . GLN A 1 992 ? -54.318 -10.347 20.849 1.00 77.62 992 GLN A O 1
ATOM 7819 N N . ILE A 1 993 ? -56.179 -11.131 19.861 1.00 71.81 993 ILE A N 1
ATOM 7820 C CA . ILE A 1 993 ? -55.620 -12.459 19.551 1.00 71.81 993 ILE A CA 1
ATOM 7821 C C . ILE A 1 993 ? -54.406 -12.340 18.613 1.00 71.81 993 ILE A C 1
ATOM 7823 O O . ILE A 1 993 ? -53.416 -13.036 18.812 1.00 71.81 993 ILE A O 1
ATOM 7827 N N . ILE A 1 994 ? -54.433 -11.442 17.619 1.00 75.31 994 ILE A N 1
ATOM 7828 C CA . ILE A 1 994 ? -53.263 -11.173 16.763 1.00 75.31 994 ILE A CA 1
ATOM 7829 C C . ILE A 1 994 ? -52.092 -10.629 17.589 1.00 75.31 994 ILE A C 1
ATOM 7831 O O . ILE A 1 994 ? -50.965 -11.072 17.391 1.00 75.31 994 ILE A O 1
ATOM 7835 N N . THR A 1 995 ? -52.333 -9.700 18.517 1.00 78.50 995 THR A N 1
ATOM 7836 C CA . THR A 1 995 ? -51.283 -9.164 19.397 1.00 78.50 995 THR A CA 1
ATOM 7837 C C . THR A 1 995 ? -50.672 -10.258 20.276 1.00 78.50 995 THR A C 1
ATOM 7839 O O . THR A 1 995 ? -49.452 -10.351 20.372 1.00 78.50 995 THR A O 1
ATOM 7842 N N . GLU A 1 996 ? -51.493 -11.131 20.863 1.00 78.00 996 GLU A N 1
ATOM 7843 C CA . GLU A 1 996 ? -51.021 -12.271 21.661 1.00 78.00 996 GLU A CA 1
ATOM 7844 C C . GLU A 1 996 ? -50.202 -13.264 20.815 1.00 78.00 996 GLU A C 1
ATOM 7846 O O . GLU A 1 996 ? -49.114 -13.665 21.228 1.00 78.00 996 GLU A O 1
ATOM 7851 N N . LEU A 1 997 ? -50.654 -13.587 19.597 1.00 81.12 997 LEU A N 1
ATOM 7852 C CA . LEU A 1 997 ? -49.918 -14.454 18.667 1.00 81.12 997 LEU A CA 1
ATOM 7853 C C . LEU A 1 997 ? -48.605 -13.823 18.178 1.00 81.12 997 LEU A C 1
ATOM 7855 O O . LEU A 1 997 ? -47.624 -14.537 17.990 1.00 81.12 997 LEU A O 1
ATOM 7859 N N . ARG A 1 998 ? -48.550 -12.497 17.987 1.00 83.25 998 ARG A N 1
ATOM 7860 C CA . ARG A 1 998 ? -47.312 -11.781 17.625 1.00 83.25 998 ARG A CA 1
ATOM 7861 C C . ARG A 1 998 ? -46.308 -11.761 18.777 1.00 83.25 998 ARG A C 1
ATOM 7863 O O . ARG A 1 998 ? -45.120 -11.940 18.529 1.00 83.25 998 ARG A O 1
ATOM 7870 N N . ASN A 1 999 ? -46.775 -11.629 20.018 1.00 81.94 999 ASN A N 1
ATOM 7871 C CA . ASN A 1 999 ? -45.917 -11.773 21.196 1.00 81.94 999 ASN A CA 1
ATOM 7872 C C . ASN A 1 999 ? -45.370 -13.206 21.320 1.00 81.94 999 ASN A C 1
ATOM 7874 O O . ASN A 1 999 ? -44.194 -13.391 21.624 1.00 81.94 999 ASN A O 1
ATOM 7878 N N . GLU A 1 1000 ? -46.187 -14.229 21.040 1.00 80.19 1000 GLU A N 1
ATOM 7879 C CA . GLU A 1 1000 ? -45.711 -15.618 20.994 1.00 80.19 1000 GLU A CA 1
ATOM 7880 C C . GLU A 1 1000 ? -44.674 -15.829 19.877 1.00 80.19 1000 GLU A C 1
ATOM 7882 O O . GLU A 1 1000 ? -43.704 -16.557 20.068 1.00 80.19 1000 GLU A O 1
ATOM 7887 N N . LEU A 1 1001 ? -44.830 -15.147 18.740 1.00 80.88 1001 LEU A N 1
ATOM 7888 C CA . LEU A 1 1001 ? -43.881 -15.194 17.628 1.00 80.88 1001 LEU A CA 1
ATOM 7889 C C . LEU A 1 1001 ? -42.535 -14.551 17.988 1.00 80.88 1001 LEU A C 1
ATOM 7891 O O . LEU A 1 1001 ? -41.498 -15.138 17.697 1.00 80.88 1001 LEU A O 1
ATOM 7895 N N . ALA A 1 1002 ? -42.550 -13.417 18.693 1.00 80.00 1002 ALA A N 1
ATOM 7896 C CA . ALA A 1 1002 ? -41.341 -12.788 19.225 1.00 80.00 1002 ALA A CA 1
ATOM 7897 C C . ALA A 1 1002 ? -40.617 -13.693 20.240 1.00 80.00 1002 ALA A C 1
ATOM 7899 O O . ALA A 1 1002 ? -39.394 -13.808 20.209 1.00 80.00 1002 ALA A O 1
ATOM 7900 N N . ASN A 1 1003 ? -41.366 -14.398 21.096 1.00 84.69 1003 ASN A N 1
ATOM 7901 C CA . ASN A 1 1003 ? -40.785 -15.376 22.018 1.00 84.69 1003 ASN A CA 1
ATOM 7902 C C . ASN A 1 1003 ? -40.164 -16.570 21.279 1.00 84.69 1003 ASN A C 1
ATOM 7904 O O . ASN A 1 1003 ? -39.088 -17.017 21.655 1.00 84.69 1003 ASN A O 1
ATOM 7908 N N . ILE A 1 1004 ? -40.807 -17.073 20.220 1.00 82.00 1004 ILE A N 1
ATOM 7909 C CA . ILE A 1 1004 ? -40.256 -18.166 19.402 1.00 82.00 1004 ILE A CA 1
ATOM 7910 C C . ILE A 1 1004 ? -39.008 -17.714 18.639 1.00 82.00 1004 ILE A C 1
ATOM 7912 O O . ILE A 1 1004 ? -38.077 -18.500 18.497 1.00 82.00 1004 ILE A O 1
ATOM 7916 N N . ASP A 1 1005 ? -38.961 -16.467 18.170 1.00 79.88 1005 ASP A N 1
ATOM 7917 C CA . ASP A 1 1005 ? -37.776 -15.920 17.505 1.00 79.88 1005 ASP A CA 1
ATOM 7918 C C . ASP A 1 1005 ? -36.588 -15.831 18.462 1.00 79.88 1005 ASP A C 1
ATOM 7920 O O . ASP A 1 1005 ? -35.495 -16.275 18.110 1.00 79.88 1005 ASP A O 1
ATOM 7924 N N . LYS A 1 1006 ? -36.835 -15.408 19.705 1.00 82.12 1006 LYS A N 1
ATOM 7925 C CA . LYS A 1 1006 ? -35.837 -15.465 20.774 1.00 82.12 1006 LYS A CA 1
ATOM 7926 C C . LYS A 1 1006 ? -35.416 -16.903 21.108 1.00 82.12 1006 LYS A C 1
ATOM 7928 O O . LYS A 1 1006 ? -34.230 -17.180 21.211 1.00 82.12 1006 LYS A O 1
ATOM 7933 N N . GLU A 1 1007 ? -36.358 -17.847 21.199 1.00 83.06 1007 GLU A N 1
ATOM 7934 C CA . GLU A 1 1007 ? -36.043 -19.272 21.410 1.00 83.06 1007 GLU A CA 1
ATOM 7935 C C . GLU A 1 1007 ? -35.191 -19.861 20.266 1.00 83.06 1007 GLU A C 1
ATOM 7937 O O . GLU A 1 1007 ? -34.335 -20.709 20.517 1.00 83.06 1007 GLU A O 1
ATOM 7942 N N . ILE A 1 1008 ? -35.408 -19.433 19.015 1.00 84.69 1008 ILE A N 1
ATOM 7943 C CA . ILE A 1 1008 ? -34.606 -19.845 17.850 1.00 84.69 1008 ILE A CA 1
ATOM 7944 C C . ILE A 1 1008 ? -33.195 -19.257 17.924 1.00 84.69 1008 ILE A C 1
ATOM 7946 O O . ILE A 1 1008 ? -32.231 -19.964 17.625 1.00 84.69 1008 ILE A O 1
ATOM 7950 N N . GLU A 1 1009 ? -33.071 -17.986 18.297 1.00 81.94 1009 GLU A N 1
ATOM 7951 C CA . GLU A 1 1009 ? -31.788 -17.300 18.458 1.00 81.94 1009 GLU A CA 1
ATOM 7952 C C . GLU A 1 1009 ? -30.953 -17.940 19.573 1.00 81.94 1009 GLU A C 1
ATOM 7954 O O . GLU A 1 1009 ? -29.843 -18.411 19.308 1.00 81.94 1009 GLU A O 1
ATOM 7959 N N . ASP A 1 1010 ? -31.541 -18.100 20.762 1.00 84.00 1010 ASP A N 1
ATOM 7960 C CA . ASP A 1 1010 ? -30.926 -18.768 21.912 1.00 84.00 1010 ASP A CA 1
ATOM 7961 C C . ASP A 1 1010 ? -30.521 -20.212 21.558 1.00 84.00 1010 ASP A C 1
ATOM 7963 O O . ASP A 1 1010 ? -29.422 -20.673 21.889 1.00 84.00 1010 ASP A O 1
ATOM 7967 N N . PHE A 1 1011 ? -31.385 -20.946 20.841 1.00 85.44 1011 PHE A N 1
ATOM 7968 C CA . PHE A 1 1011 ? -31.088 -22.310 20.402 1.00 85.44 1011 PHE A CA 1
ATOM 7969 C C . PHE A 1 1011 ? -29.934 -22.357 19.397 1.00 85.44 1011 PHE A C 1
ATOM 7971 O O . PHE A 1 1011 ? -29.074 -23.226 19.523 1.00 85.44 1011 PHE A O 1
ATOM 7978 N N . ASN A 1 1012 ? -29.891 -21.457 18.412 1.00 81.25 1012 ASN A N 1
ATOM 7979 C CA . ASN A 1 1012 ? -28.816 -21.417 17.418 1.00 81.25 1012 ASN A CA 1
ATOM 7980 C C . ASN A 1 1012 ? -27.477 -21.042 18.057 1.00 81.25 1012 ASN A C 1
ATOM 7982 O O . ASN A 1 1012 ? -26.466 -21.672 17.746 1.00 81.25 1012 ASN A O 1
ATOM 7986 N N . GLN A 1 1013 ? -27.472 -20.075 18.976 1.00 79.69 1013 GLN A N 1
ATOM 7987 C CA . GLN A 1 1013 ? -26.274 -19.694 19.716 1.00 79.69 1013 GLN A CA 1
ATOM 7988 C C . GLN A 1 1013 ? -25.756 -20.876 20.545 1.00 79.69 1013 GLN A C 1
ATOM 7990 O O . GLN A 1 1013 ? -24.606 -21.281 20.390 1.00 79.69 1013 GLN A O 1
ATOM 7995 N N . LEU A 1 1014 ? -26.623 -21.512 21.341 1.00 80.81 1014 LEU A N 1
ATOM 7996 C CA . LEU A 1 1014 ? -26.252 -22.665 22.164 1.00 80.81 1014 LEU A CA 1
ATOM 7997 C C . LEU A 1 1014 ? -25.819 -23.877 21.320 1.00 80.81 1014 LEU A C 1
ATOM 7999 O O . LEU A 1 1014 ? -24.863 -24.572 21.666 1.00 80.81 1014 LEU A O 1
ATOM 8003 N N . ALA A 1 1015 ? -26.507 -24.141 20.207 1.00 77.12 1015 ALA A N 1
ATOM 8004 C CA . ALA A 1 1015 ? -26.198 -25.245 19.304 1.00 77.12 1015 ALA A CA 1
ATOM 8005 C C . ALA A 1 1015 ? -24.854 -25.053 18.591 1.00 77.12 1015 ALA A C 1
ATOM 8007 O O . ALA A 1 1015 ? -24.138 -26.039 18.409 1.00 77.12 1015 ALA A O 1
ATOM 8008 N N . ASN A 1 1016 ? -24.512 -23.818 18.210 1.00 77.25 1016 ASN A N 1
ATOM 8009 C CA . ASN A 1 1016 ? -23.231 -23.490 17.593 1.00 77.25 1016 ASN A CA 1
ATOM 8010 C C . ASN A 1 1016 ? -22.093 -23.576 18.610 1.00 77.25 1016 ASN A C 1
ATOM 8012 O O . ASN A 1 1016 ? -21.115 -24.264 18.337 1.00 77.25 1016 ASN A O 1
ATOM 8016 N N . THR A 1 1017 ? -22.250 -22.999 19.805 1.00 77.50 1017 THR A N 1
ATOM 8017 C CA . THR A 1 1017 ? -21.242 -23.097 20.875 1.00 77.50 1017 THR A CA 1
ATOM 8018 C C . THR A 1 1017 ? -20.950 -24.552 21.232 1.00 77.50 1017 THR A C 1
ATOM 8020 O O . THR A 1 1017 ? -19.802 -24.982 21.190 1.00 77.50 1017 THR A O 1
ATOM 8023 N N . HIS A 1 1018 ? -21.985 -25.362 21.470 1.00 78.69 1018 HIS A N 1
ATOM 8024 C CA . HIS A 1 1018 ? -21.811 -26.781 21.788 1.00 78.69 1018 HIS A CA 1
ATOM 8025 C C . HIS A 1 1018 ? -21.209 -27.585 20.617 1.00 78.69 1018 HIS A C 1
ATOM 8027 O O . HIS A 1 1018 ? -20.482 -28.556 20.832 1.00 78.69 1018 HIS A O 1
ATOM 8033 N N . LEU A 1 1019 ? -21.490 -27.206 19.363 1.00 81.81 1019 LEU A N 1
ATOM 8034 C CA . LEU A 1 1019 ? -20.875 -27.842 18.196 1.00 81.81 1019 LEU A CA 1
ATOM 8035 C C . LEU A 1 1019 ? -19.388 -27.483 18.076 1.00 81.81 1019 LEU A C 1
ATOM 8037 O O . LEU A 1 1019 ? -18.592 -28.369 17.771 1.00 81.81 1019 LEU A O 1
ATOM 8041 N N . GLU A 1 1020 ? -19.014 -26.230 18.331 1.00 80.50 1020 GLU A N 1
ATOM 8042 C CA . GLU A 1 1020 ? -17.619 -25.780 18.326 1.00 80.50 1020 GLU A CA 1
ATOM 8043 C C . GLU A 1 1020 ? -16.816 -26.382 19.486 1.00 80.50 1020 GLU A C 1
ATOM 8045 O O . GLU A 1 1020 ? -15.707 -26.860 19.266 1.00 80.50 1020 GLU A O 1
ATOM 8050 N N . GLU A 1 1021 ? -17.397 -26.511 20.682 1.00 81.88 1021 GLU A N 1
ATOM 8051 C CA . GLU A 1 1021 ? -16.790 -27.249 21.801 1.00 81.88 1021 GLU A CA 1
ATOM 8052 C C . GLU A 1 1021 ? -16.529 -28.720 21.438 1.00 81.88 1021 GLU A C 1
ATOM 8054 O O . GLU A 1 1021 ? -15.442 -29.253 21.673 1.00 81.88 1021 GLU A O 1
ATOM 8059 N N . ILE A 1 1022 ? -17.505 -29.386 20.807 1.00 78.81 1022 ILE A N 1
ATOM 8060 C CA . ILE A 1 1022 ? -17.345 -30.769 20.339 1.00 78.81 1022 ILE A CA 1
ATOM 8061 C C . ILE A 1 1022 ? -16.273 -30.863 19.247 1.00 78.81 1022 ILE A C 1
ATOM 8063 O O . ILE A 1 1022 ? -15.496 -31.819 19.256 1.00 78.81 1022 ILE A O 1
ATOM 8067 N N . LYS A 1 1023 ? -16.216 -29.908 18.310 1.00 80.44 1023 LYS A N 1
ATOM 8068 C CA . LYS A 1 1023 ? -15.187 -29.870 17.259 1.00 80.44 1023 LYS A CA 1
ATOM 8069 C C . LYS A 1 1023 ? -13.798 -29.648 17.847 1.00 80.44 1023 LYS A C 1
ATOM 8071 O O . LYS A 1 1023 ? -12.890 -30.376 17.469 1.00 80.44 1023 LYS A O 1
ATOM 8076 N N . ALA A 1 1024 ? -13.639 -28.718 18.786 1.00 77.31 1024 ALA A N 1
ATOM 8077 C CA . ALA A 1 1024 ? -12.369 -28.447 19.453 1.00 77.31 1024 ALA A CA 1
ATOM 8078 C C . ALA A 1 1024 ? -11.871 -29.673 20.235 1.00 77.31 1024 ALA A C 1
ATOM 8080 O O . ALA A 1 1024 ? -10.723 -30.085 20.077 1.00 77.31 1024 ALA A O 1
ATOM 8081 N N . GLN A 1 1025 ? -12.757 -30.330 20.992 1.00 79.44 1025 GLN A N 1
ATOM 8082 C CA . GLN A 1 1025 ? -12.424 -31.561 21.711 1.00 79.44 1025 GLN A CA 1
ATOM 8083 C C . GLN A 1 1025 ? -12.045 -32.703 20.756 1.00 79.44 1025 GLN A C 1
ATOM 8085 O O . GLN A 1 1025 ? -11.102 -33.448 21.011 1.00 79.44 1025 GLN A O 1
ATOM 8090 N N . ILE A 1 1026 ? -12.770 -32.854 19.643 1.00 80.62 1026 ILE A N 1
ATOM 8091 C CA . ILE A 1 1026 ? -12.462 -33.876 18.636 1.00 80.62 1026 ILE A CA 1
ATOM 8092 C C . ILE A 1 1026 ? -11.156 -33.560 17.906 1.00 80.62 1026 ILE A C 1
ATOM 8094 O O . ILE A 1 1026 ? -10.418 -34.497 17.624 1.00 80.62 1026 ILE A O 1
ATOM 8098 N N . LYS A 1 1027 ? -10.847 -32.286 17.648 1.00 82.50 1027 LYS A N 1
ATOM 8099 C CA . LYS A 1 1027 ? -9.603 -31.851 17.005 1.00 82.50 1027 LYS A CA 1
ATOM 8100 C C . LYS A 1 1027 ? -8.383 -32.230 17.847 1.00 82.50 1027 LYS A C 1
ATOM 8102 O O . LYS A 1 1027 ? -7.495 -32.898 17.336 1.00 82.50 1027 LYS A O 1
ATOM 8107 N N . LEU A 1 1028 ? -8.399 -31.924 19.147 1.00 77.94 1028 LEU A N 1
ATOM 8108 C CA . LEU A 1 1028 ? -7.330 -32.323 20.076 1.00 77.94 1028 LEU A CA 1
ATOM 8109 C C . LEU A 1 1028 ? -7.143 -33.849 20.118 1.00 77.94 1028 LEU A C 1
ATOM 8111 O O . LEU A 1 1028 ? -6.026 -34.361 20.085 1.00 77.94 1028 LEU A O 1
ATOM 8115 N N . GLU A 1 1029 ? -8.246 -34.600 20.141 1.00 78.25 1029 GLU A N 1
ATOM 8116 C CA . GLU A 1 1029 ? -8.198 -36.065 20.109 1.00 78.25 1029 GLU A CA 1
ATOM 8117 C C . GLU A 1 1029 ? -7.746 -36.624 18.743 1.00 78.25 1029 GLU A C 1
ATOM 8119 O O . GLU A 1 1029 ? -7.147 -37.700 18.691 1.00 78.25 1029 GLU A O 1
ATOM 8124 N N . GLN A 1 1030 ? -8.033 -35.935 17.633 1.00 80.12 1030 GLN A N 1
ATOM 8125 C CA . GLN A 1 1030 ? -7.567 -36.294 16.289 1.00 80.12 1030 GLN A CA 1
ATOM 8126 C C . GLN A 1 1030 ? -6.064 -36.053 16.149 1.00 80.12 1030 GLN A C 1
ATOM 8128 O O . GLN A 1 1030 ? -5.373 -36.959 15.697 1.00 80.12 1030 GLN A O 1
ATOM 8133 N N . GLU A 1 1031 ? -5.554 -34.914 16.617 1.00 80.62 1031 GLU A N 1
ATOM 8134 C CA . GLU A 1 1031 ? -4.119 -34.598 16.646 1.00 80.62 1031 GLU A CA 1
ATOM 8135 C C . GLU A 1 1031 ? -3.333 -35.647 17.457 1.00 80.62 1031 GLU A C 1
ATOM 8137 O O . GLU A 1 1031 ? -2.278 -36.125 17.028 1.00 80.62 1031 GLU A O 1
ATOM 8142 N N . GLU A 1 1032 ? -3.873 -36.104 18.595 1.00 84.88 1032 GLU A N 1
ATOM 8143 C CA . GLU A 1 1032 ? -3.258 -37.179 19.385 1.00 84.88 1032 GLU A CA 1
ATOM 8144 C C . GLU A 1 1032 ? -3.259 -38.529 18.641 1.00 84.88 1032 GLU A C 1
ATOM 8146 O O . GLU A 1 1032 ? -2.266 -39.266 18.656 1.00 84.88 1032 GLU A O 1
ATOM 8151 N N . LEU A 1 1033 ? -4.358 -38.866 17.959 1.00 84.06 1033 LEU A N 1
ATOM 8152 C CA . LEU A 1 1033 ? -4.464 -40.089 17.157 1.00 84.06 1033 LEU A CA 1
ATOM 8153 C C . LEU A 1 1033 ? -3.572 -40.050 15.905 1.00 84.06 1033 LEU A C 1
ATOM 8155 O O . LEU A 1 1033 ? -3.021 -41.085 15.525 1.00 84.06 1033 LEU A O 1
ATOM 8159 N N . GLU A 1 1034 ? -3.396 -38.886 15.283 1.00 82.31 1034 GLU A N 1
ATOM 8160 C CA . GLU A 1 1034 ? -2.491 -38.675 14.149 1.00 82.31 1034 GLU A CA 1
ATOM 8161 C C . GLU A 1 1034 ? -1.027 -38.778 14.572 1.00 82.31 1034 GLU A C 1
ATOM 8163 O O . GLU A 1 1034 ? -0.246 -39.456 13.903 1.00 82.31 1034 GLU A O 1
ATOM 8168 N N . LYS A 1 1035 ? -0.669 -38.245 15.744 1.00 84.25 1035 LYS A N 1
ATOM 8169 C CA . LYS A 1 1035 ? 0.654 -38.456 16.343 1.00 84.25 1035 LYS A CA 1
ATOM 8170 C C . LYS A 1 1035 ? 0.939 -39.942 16.587 1.00 84.25 1035 LYS A C 1
ATOM 8172 O O . LYS A 1 1035 ? 2.017 -40.426 16.245 1.00 84.25 1035 LYS A O 1
ATOM 8177 N N . GLN A 1 1036 ? -0.038 -40.692 17.107 1.00 83.31 1036 GLN A N 1
ATOM 8178 C CA . GLN A 1 1036 ? 0.080 -42.149 17.271 1.00 83.31 1036 GLN A CA 1
ATOM 8179 C C . GLN A 1 1036 ? 0.214 -42.879 15.924 1.00 83.31 1036 GLN A C 1
ATOM 8181 O O . GLN A 1 1036 ? 0.930 -43.878 15.829 1.00 83.31 1036 GLN A O 1
ATOM 8186 N N . LYS A 1 1037 ? -0.456 -42.399 14.869 1.00 83.12 1037 LYS A N 1
ATOM 8187 C CA . LYS A 1 1037 ? -0.334 -42.947 13.510 1.00 83.12 1037 LYS A CA 1
ATOM 8188 C C . LYS A 1 1037 ? 1.062 -42.704 12.929 1.00 83.12 1037 LYS A C 1
ATOM 8190 O O . LYS A 1 1037 ? 1.662 -43.644 12.410 1.00 83.12 1037 LYS A O 1
ATOM 8195 N N . LEU A 1 1038 ? 1.599 -41.494 13.085 1.00 81.31 1038 LEU A N 1
ATOM 8196 C CA . LEU A 1 1038 ? 2.951 -41.137 12.657 1.00 81.31 1038 LEU A CA 1
ATOM 8197 C C . LEU A 1 1038 ? 4.014 -41.968 13.394 1.00 81.31 1038 LEU A C 1
ATOM 8199 O O . LEU A 1 1038 ? 4.932 -42.492 12.768 1.00 81.31 1038 LEU A O 1
ATOM 8203 N N . GLU A 1 1039 ? 3.855 -42.177 14.705 1.00 84.88 1039 GLU A N 1
ATOM 8204 C CA . GLU A 1 1039 ? 4.746 -43.038 15.497 1.00 84.88 1039 GLU A CA 1
ATOM 8205 C C . GLU A 1 1039 ? 4.743 -44.493 14.991 1.00 84.88 1039 GLU A C 1
ATOM 8207 O O . GLU A 1 1039 ? 5.794 -45.132 14.890 1.00 84.88 1039 GLU A O 1
ATOM 8212 N N . LEU A 1 1040 ? 3.575 -45.025 14.608 1.00 85.38 1040 LEU A N 1
ATOM 8213 C CA . LEU A 1 1040 ? 3.479 -46.353 13.993 1.00 85.38 1040 LEU A CA 1
ATOM 8214 C C . LEU A 1 1040 ? 4.140 -46.403 12.608 1.00 85.38 1040 LEU A C 1
ATOM 8216 O O . LEU A 1 1040 ? 4.763 -47.416 12.283 1.00 85.38 1040 LEU A O 1
ATOM 8220 N N . GLU A 1 1041 ? 4.038 -45.342 11.805 1.00 81.44 1041 GLU A N 1
ATOM 8221 C CA . GLU A 1 1041 ? 4.690 -45.256 10.492 1.00 81.44 1041 GLU A CA 1
ATOM 8222 C C . GLU A 1 1041 ? 6.219 -45.219 10.620 1.00 81.44 1041 GLU A C 1
ATOM 8224 O O . GLU A 1 1041 ? 6.918 -45.971 9.933 1.00 81.44 1041 GLU A O 1
ATOM 8229 N N . ILE A 1 1042 ? 6.740 -44.423 11.558 1.00 83.88 1042 ILE A N 1
ATOM 8230 C CA . ILE A 1 1042 ? 8.167 -44.391 11.906 1.00 83.88 1042 ILE A CA 1
ATOM 8231 C C . ILE A 1 1042 ? 8.622 -45.789 12.331 1.00 83.88 1042 ILE A C 1
ATOM 8233 O O . ILE A 1 1042 ? 9.585 -46.323 11.782 1.00 83.88 1042 ILE A O 1
ATOM 8237 N N . ARG A 1 1043 ? 7.867 -46.454 13.212 1.00 85.25 1043 ARG A N 1
ATOM 8238 C CA . ARG A 1 1043 ? 8.181 -47.812 13.676 1.00 85.25 1043 ARG A CA 1
ATOM 8239 C C . ARG A 1 1043 ? 8.183 -48.852 12.549 1.00 85.25 1043 ARG A C 1
ATOM 8241 O O . ARG A 1 1043 ? 8.974 -49.796 12.596 1.00 85.25 1043 ARG A O 1
ATOM 8248 N N . LYS A 1 1044 ? 7.329 -48.703 11.527 1.00 84.19 1044 LYS A N 1
ATOM 8249 C CA . LYS A 1 1044 ? 7.368 -49.543 10.312 1.00 84.19 1044 LYS A CA 1
ATOM 8250 C C . LYS A 1 1044 ? 8.627 -49.274 9.492 1.00 84.19 1044 LYS A C 1
ATOM 8252 O O . LYS A 1 1044 ? 9.282 -50.232 9.079 1.00 84.19 1044 LYS A O 1
ATOM 8257 N N . LYS A 1 1045 ? 8.989 -48.006 9.273 1.00 83.19 1045 LYS A N 1
ATOM 8258 C CA . LYS A 1 1045 ? 10.214 -47.629 8.547 1.00 83.19 1045 LYS A CA 1
ATOM 8259 C C . LYS A 1 1045 ? 11.462 -48.160 9.255 1.00 83.19 1045 LYS A C 1
ATOM 8261 O O . LYS A 1 1045 ? 12.277 -48.823 8.619 1.00 83.19 1045 LYS A O 1
ATOM 8266 N N . GLU A 1 1046 ? 11.557 -47.994 10.572 1.00 85.94 1046 GLU A N 1
ATOM 8267 C CA . GLU A 1 1046 ? 12.654 -48.526 11.390 1.00 85.94 1046 GLU A CA 1
ATOM 8268 C C . GLU A 1 1046 ? 12.739 -50.054 11.337 1.00 85.94 1046 GLU A C 1
ATOM 8270 O O . GLU A 1 1046 ? 13.820 -50.609 11.142 1.00 85.94 1046 GLU A O 1
ATOM 8275 N N . ALA A 1 1047 ? 11.606 -50.755 11.458 1.00 83.50 1047 ALA A N 1
ATOM 8276 C CA . ALA A 1 1047 ? 11.572 -52.214 11.364 1.00 83.50 1047 ALA A CA 1
ATOM 8277 C C . ALA A 1 1047 ? 12.002 -52.721 9.977 1.00 83.50 1047 ALA A C 1
ATOM 8279 O O . ALA A 1 1047 ? 12.645 -53.766 9.875 1.00 83.50 1047 ALA A O 1
ATOM 8280 N N . THR A 1 1048 ? 11.675 -51.978 8.918 1.00 82.38 1048 THR A N 1
ATOM 8281 C CA . THR A 1 1048 ? 12.044 -52.302 7.531 1.00 82.38 1048 THR A CA 1
ATOM 8282 C C . THR A 1 1048 ? 13.528 -52.034 7.280 1.00 82.38 1048 THR A C 1
ATOM 8284 O O . THR A 1 1048 ? 14.230 -52.919 6.798 1.00 82.38 1048 THR A O 1
ATOM 8287 N N . ALA A 1 1049 ? 14.052 -50.895 7.737 1.00 81.38 1049 ALA A N 1
ATOM 8288 C CA . ALA A 1 1049 ? 15.478 -50.574 7.672 1.00 81.38 1049 ALA A CA 1
ATOM 8289 C C . ALA A 1 1049 ? 16.341 -51.549 8.500 1.00 81.38 1049 ALA A C 1
ATOM 8291 O O . ALA A 1 1049 ? 17.394 -52.002 8.046 1.00 81.38 1049 ALA A O 1
ATOM 8292 N N . ALA A 1 1050 ? 15.887 -51.934 9.699 1.00 82.56 1050 ALA A N 1
ATOM 8293 C CA . ALA A 1 1050 ? 16.556 -52.936 10.529 1.00 82.56 1050 ALA A CA 1
ATOM 8294 C C . ALA A 1 1050 ? 16.567 -54.319 9.858 1.00 82.56 1050 ALA A C 1
ATOM 8296 O O . ALA A 1 1050 ? 17.582 -55.018 9.900 1.00 82.56 1050 ALA A O 1
ATOM 8297 N N . ARG A 1 1051 ? 15.468 -54.697 9.191 1.00 82.19 1051 ARG A N 1
ATOM 8298 C CA . ARG A 1 1051 ? 15.369 -55.937 8.410 1.00 82.19 1051 ARG A CA 1
ATOM 8299 C C . ARG A 1 1051 ? 16.315 -55.924 7.210 1.00 82.19 1051 ARG A C 1
ATOM 8301 O O . ARG A 1 1051 ? 17.034 -56.897 7.006 1.00 82.19 1051 ARG A O 1
ATOM 8308 N N . GLU A 1 1052 ? 16.365 -54.830 6.455 1.00 79.25 1052 GLU A N 1
ATOM 8309 C CA . GLU A 1 1052 ? 17.298 -54.656 5.335 1.00 79.25 1052 GLU A CA 1
ATOM 8310 C C . GLU A 1 1052 ? 18.761 -54.727 5.784 1.00 79.25 1052 GLU A C 1
ATOM 8312 O O . GLU A 1 1052 ? 19.583 -55.371 5.129 1.00 79.25 1052 GLU A O 1
ATOM 8317 N N . LYS A 1 1053 ? 19.091 -54.114 6.926 1.00 82.50 1053 LYS A N 1
ATOM 8318 C CA . LYS A 1 1053 ? 20.423 -54.199 7.533 1.00 82.50 1053 LYS A CA 1
ATOM 8319 C C . LYS A 1 1053 ? 20.766 -55.635 7.943 1.00 82.50 1053 LYS A C 1
ATOM 8321 O O . LYS A 1 1053 ? 21.841 -56.122 7.603 1.00 82.50 1053 LYS A O 1
ATOM 8326 N N . GLN A 1 1054 ? 19.836 -56.345 8.583 1.00 78.44 1054 GLN A N 1
ATOM 8327 C CA . GLN A 1 1054 ? 20.016 -57.744 8.979 1.00 78.44 1054 GLN A CA 1
ATOM 8328 C C . GLN A 1 1054 ? 20.212 -58.676 7.769 1.00 78.44 1054 GLN A C 1
ATOM 8330 O O . GLN A 1 1054 ? 21.053 -59.571 7.814 1.00 78.44 1054 GLN A O 1
ATOM 8335 N N . LEU A 1 1055 ? 19.483 -58.444 6.672 1.00 75.94 1055 LEU A N 1
ATOM 8336 C CA . LEU A 1 1055 ? 19.632 -59.192 5.418 1.00 75.94 1055 LEU A CA 1
ATOM 8337 C C . LEU A 1 1055 ? 20.978 -58.920 4.721 1.00 75.94 1055 LEU A C 1
ATOM 8339 O O . LEU A 1 1055 ? 21.519 -59.821 4.083 1.00 75.94 1055 LEU A O 1
ATOM 8343 N N . LYS A 1 1056 ? 21.538 -57.708 4.861 1.00 76.81 1056 LYS A N 1
ATOM 8344 C CA . LYS A 1 1056 ? 22.881 -57.357 4.358 1.00 76.81 1056 LYS A CA 1
ATOM 8345 C C . LYS A 1 1056 ? 24.009 -57.971 5.197 1.00 76.81 1056 LYS A C 1
ATOM 8347 O O . LYS A 1 1056 ? 25.026 -58.365 4.637 1.00 76.81 1056 LYS A O 1
ATOM 8352 N N . GLU A 1 1057 ? 23.840 -58.058 6.517 1.00 78.25 1057 GLU A N 1
ATOM 8353 C CA . GLU A 1 1057 ? 24.851 -58.590 7.448 1.00 78.25 1057 GLU A CA 1
ATOM 8354 C C . GLU A 1 1057 ? 24.844 -60.130 7.539 1.00 78.25 1057 GLU A C 1
ATOM 8356 O O . GLU A 1 1057 ? 25.883 -60.735 7.804 1.00 78.25 1057 GLU A O 1
ATOM 8361 N N . GLN A 1 1058 ? 23.700 -60.783 7.299 1.00 71.31 1058 GLN A N 1
ATOM 8362 C CA . GLN A 1 1058 ? 23.542 -62.243 7.335 1.00 71.31 1058 GLN A CA 1
ATOM 8363 C C . GLN A 1 1058 ? 22.672 -62.740 6.167 1.00 71.31 1058 GLN A C 1
ATOM 8365 O O . GLN A 1 1058 ? 21.459 -62.906 6.294 1.00 71.31 1058 GLN A O 1
ATOM 8370 N N . ALA A 1 1059 ? 23.304 -63.032 5.027 1.00 62.50 1059 ALA A N 1
ATOM 8371 C CA . ALA A 1 1059 ? 22.612 -63.429 3.793 1.00 62.50 1059 ALA A CA 1
ATOM 8372 C C . ALA A 1 1059 ? 21.775 -64.727 3.915 1.00 62.50 1059 ALA A C 1
ATOM 8374 O O . ALA A 1 1059 ? 20.737 -64.849 3.264 1.00 62.50 1059 ALA A O 1
ATOM 8375 N N . ASP A 1 1060 ? 22.160 -65.669 4.789 1.00 62.66 1060 ASP A N 1
ATOM 8376 C CA . ASP A 1 1060 ? 21.425 -66.929 5.024 1.00 62.66 1060 ASP A CA 1
ATOM 8377 C C . ASP A 1 1060 ? 20.032 -66.711 5.649 1.00 62.66 1060 ASP A C 1
ATOM 8379 O O . ASP A 1 1060 ? 19.134 -67.552 5.511 1.00 62.66 1060 ASP A O 1
ATOM 8383 N N . PHE A 1 1061 ? 19.816 -65.555 6.290 1.00 59.00 1061 PHE A N 1
ATOM 8384 C CA . PHE A 1 1061 ? 18.573 -65.187 6.974 1.00 59.00 1061 PHE A CA 1
ATOM 8385 C C . PHE A 1 1061 ? 17.410 -64.913 6.000 1.00 59.00 1061 PHE A C 1
ATOM 8387 O O . PHE A 1 1061 ? 16.243 -64.987 6.391 1.00 59.00 1061 PHE A O 1
ATOM 8394 N N . ALA A 1 1062 ? 17.710 -64.671 4.716 1.00 59.28 1062 ALA A N 1
ATOM 8395 C CA . ALA A 1 1062 ? 16.721 -64.570 3.640 1.00 59.28 1062 ALA A CA 1
ATOM 8396 C C . ALA A 1 1062 ? 16.016 -65.914 3.342 1.00 59.28 1062 ALA A C 1
ATOM 8398 O O . ALA A 1 1062 ? 14.923 -65.927 2.779 1.00 59.28 1062 ALA A O 1
ATOM 8399 N N . SER A 1 1063 ? 16.621 -67.050 3.725 1.00 57.56 1063 SER A N 1
ATOM 8400 C CA . SER A 1 1063 ? 16.061 -68.397 3.518 1.00 57.56 1063 SER A CA 1
ATOM 8401 C C . SER A 1 1063 ? 15.238 -68.924 4.708 1.00 57.56 1063 SER A C 1
ATOM 8403 O O . SER A 1 1063 ? 14.525 -69.927 4.577 1.00 57.56 1063 SER A O 1
ATOM 8405 N N . ASP A 1 1064 ? 15.284 -68.238 5.861 1.00 74.12 1064 ASP A N 1
ATOM 8406 C CA . ASP A 1 1064 ? 14.551 -68.619 7.070 1.00 74.12 1064 ASP A CA 1
ATOM 8407 C C . ASP A 1 1064 ? 13.072 -68.209 6.973 1.00 74.12 1064 ASP A C 1
ATOM 8409 O O . ASP A 1 1064 ? 12.647 -67.114 7.355 1.00 74.12 1064 ASP A O 1
ATOM 8413 N N . LYS A 1 1065 ? 12.252 -69.153 6.499 1.00 73.25 1065 LYS A N 1
ATOM 8414 C CA . LYS A 1 1065 ? 10.791 -69.002 6.407 1.00 73.25 1065 LYS A CA 1
ATOM 8415 C C . LYS A 1 1065 ? 10.125 -68.650 7.742 1.00 73.25 1065 LYS A C 1
ATOM 8417 O O . LYS A 1 1065 ? 9.033 -68.084 7.734 1.00 73.25 1065 LYS A O 1
ATOM 8422 N N . LYS A 1 1066 ? 10.720 -69.007 8.886 1.00 77.06 1066 LYS A N 1
ATOM 8423 C CA . LYS A 1 1066 ? 10.160 -68.707 10.209 1.00 77.06 1066 LYS A CA 1
ATOM 8424 C C . LYS A 1 1066 ? 10.396 -67.243 10.574 1.00 77.06 1066 LYS A C 1
ATOM 8426 O O . LYS A 1 1066 ? 9.463 -66.600 11.050 1.00 77.06 1066 LYS A O 1
ATOM 8431 N N . ALA A 1 1067 ? 11.591 -66.719 10.311 1.00 72.12 1067 ALA A N 1
ATOM 8432 C CA . ALA A 1 1067 ? 11.917 -65.311 10.528 1.00 72.12 1067 ALA A CA 1
ATOM 8433 C C . ALA A 1 1067 ? 11.120 -64.384 9.594 1.00 72.12 1067 ALA A C 1
ATOM 8435 O O . ALA A 1 1067 ? 10.580 -63.373 10.038 1.00 72.12 1067 ALA A O 1
ATOM 8436 N N . GLU A 1 1068 ? 10.963 -64.774 8.326 1.00 75.81 1068 GLU A N 1
ATOM 8437 C CA . GLU A 1 1068 ? 10.158 -64.026 7.354 1.00 75.81 1068 GLU A CA 1
ATOM 8438 C C . GLU A 1 1068 ? 8.677 -63.976 7.752 1.00 75.81 1068 GLU A C 1
ATOM 8440 O O . GLU A 1 1068 ? 8.029 -62.932 7.689 1.00 75.81 1068 GLU A O 1
ATOM 8445 N N . LYS A 1 1069 ? 8.136 -65.090 8.255 1.00 80.62 1069 LYS A N 1
ATOM 8446 C CA . LYS A 1 1069 ? 6.778 -65.121 8.802 1.00 80.62 1069 LYS A CA 1
ATOM 8447 C C . LYS A 1 1069 ? 6.628 -64.207 10.024 1.00 80.62 1069 LYS A C 1
ATOM 8449 O O . LYS A 1 1069 ? 5.639 -63.494 10.113 1.00 80.62 1069 LYS A O 1
ATOM 8454 N N . GLN A 1 1070 ? 7.599 -64.193 10.939 1.00 81.56 1070 GLN A N 1
ATOM 8455 C CA . GLN A 1 1070 ? 7.560 -63.337 12.133 1.00 81.56 1070 GLN A CA 1
ATOM 8456 C C . GLN A 1 1070 ? 7.621 -61.839 11.800 1.00 81.56 1070 GLN A C 1
ATOM 8458 O O . GLN A 1 1070 ? 6.921 -61.052 12.435 1.00 81.56 1070 GLN A O 1
ATOM 8463 N N . TYR A 1 1071 ? 8.419 -61.448 10.803 1.00 81.00 1071 TYR A N 1
ATOM 8464 C CA . TYR A 1 1071 ? 8.483 -60.069 10.309 1.00 81.00 1071 TYR A CA 1
ATOM 8465 C C . TYR A 1 1071 ? 7.158 -59.636 9.662 1.00 81.00 1071 TYR A C 1
ATOM 8467 O O . TYR A 1 1071 ? 6.605 -58.596 10.020 1.00 81.00 1071 TYR A O 1
ATOM 8475 N N . ASN A 1 1072 ? 6.588 -60.478 8.797 1.00 79.94 1072 ASN A N 1
ATOM 8476 C CA . ASN A 1 1072 ? 5.287 -60.213 8.180 1.00 79.94 1072 ASN A CA 1
ATOM 8477 C C . ASN A 1 1072 ? 4.141 -60.190 9.211 1.00 79.94 1072 ASN A C 1
ATOM 8479 O O . ASN A 1 1072 ? 3.279 -59.317 9.147 1.00 79.94 1072 ASN A O 1
ATOM 8483 N N . ASP A 1 1073 ? 4.155 -61.080 10.212 1.00 84.00 1073 ASP A N 1
ATOM 8484 C CA . ASP A 1 1073 ? 3.194 -61.069 11.326 1.00 84.00 1073 ASP A CA 1
ATOM 8485 C C . ASP A 1 1073 ? 3.308 -59.772 12.160 1.00 84.00 1073 ASP A C 1
ATOM 8487 O O . ASP A 1 1073 ? 2.302 -59.254 12.655 1.00 84.00 1073 ASP A O 1
ATOM 8491 N N . PHE A 1 1074 ? 4.520 -59.219 12.304 1.00 82.75 1074 PHE A N 1
ATOM 8492 C CA . PHE A 1 1074 ? 4.765 -57.948 12.989 1.00 82.75 1074 PHE A CA 1
ATOM 8493 C C . PHE A 1 1074 ? 4.245 -56.745 12.191 1.00 82.75 1074 PHE A C 1
ATOM 8495 O O . PHE A 1 1074 ? 3.506 -55.934 12.754 1.00 82.75 1074 PHE A O 1
ATOM 8502 N N . LEU A 1 1075 ? 4.543 -56.659 10.889 1.00 80.62 1075 LEU A N 1
ATOM 8503 C CA . LEU A 1 1075 ? 3.988 -55.617 10.015 1.00 80.62 1075 LEU A CA 1
ATOM 8504 C C . LEU A 1 1075 ? 2.456 -55.672 9.985 1.00 80.62 1075 LEU A C 1
ATOM 8506 O O . LEU A 1 1075 ? 1.800 -54.660 10.219 1.00 80.62 1075 LEU A O 1
ATOM 8510 N N . MET A 1 1076 ? 1.879 -56.870 9.850 1.00 82.31 1076 MET A N 1
ATOM 8511 C CA . MET A 1 1076 ? 0.428 -57.064 9.863 1.00 82.31 1076 MET A CA 1
ATOM 8512 C C . MET A 1 1076 ? -0.209 -56.635 11.199 1.00 82.31 1076 MET A C 1
ATOM 8514 O O . MET A 1 1076 ? -1.359 -56.190 11.236 1.00 82.31 1076 MET A O 1
ATOM 8518 N N . LYS A 1 1077 ? 0.511 -56.758 12.323 1.00 86.44 1077 LYS A N 1
ATOM 8519 C CA . LYS A 1 1077 ? 0.054 -56.263 13.629 1.00 86.44 1077 LYS A CA 1
ATOM 8520 C C . LYS A 1 1077 ? 0.044 -54.732 13.680 1.00 86.44 1077 LYS A C 1
ATOM 8522 O O . LYS A 1 1077 ? -0.921 -54.177 14.204 1.00 86.44 1077 LYS A O 1
ATOM 8527 N N . LEU A 1 1078 ? 1.063 -54.076 13.124 1.00 84.31 1078 LEU A N 1
ATOM 8528 C CA . LEU A 1 1078 ? 1.119 -52.614 13.014 1.00 84.31 1078 LEU A CA 1
ATOM 8529 C C . LEU A 1 1078 ? 0.031 -52.086 12.063 1.00 84.31 1078 LEU A C 1
ATOM 8531 O O . LEU A 1 1078 ? -0.674 -51.148 12.423 1.00 84.31 1078 LEU A O 1
ATOM 8535 N N . ASP A 1 1079 ? -0.203 -52.746 10.925 1.00 81.69 1079 ASP A N 1
ATOM 8536 C CA . ASP A 1 1079 ? -1.292 -52.408 9.991 1.00 81.69 1079 ASP A CA 1
ATOM 8537 C C . ASP A 1 1079 ? -2.673 -52.499 10.656 1.00 81.69 1079 ASP A C 1
ATOM 8539 O O . ASP A 1 1079 ? -3.540 -51.647 10.458 1.00 81.69 1079 ASP A O 1
ATOM 8543 N N . ARG A 1 1080 ? -2.897 -53.517 11.499 1.00 85.12 1080 ARG A N 1
ATOM 8544 C CA . ARG A 1 1080 ? -4.146 -53.640 12.270 1.00 85.12 1080 ARG A CA 1
ATOM 8545 C C . ARG A 1 1080 ? -4.318 -52.515 13.289 1.00 85.12 1080 ARG A C 1
ATOM 8547 O O . ARG A 1 1080 ? -5.454 -52.108 13.532 1.00 85.12 1080 ARG A O 1
ATOM 8554 N N . GLN A 1 1081 ? -3.232 -52.048 13.906 1.00 83.81 1081 GLN A N 1
ATOM 8555 C CA . GLN A 1 1081 ? -3.266 -50.934 14.857 1.00 83.81 1081 GLN A CA 1
ATOM 8556 C C . GLN A 1 1081 ? -3.553 -49.611 14.145 1.00 83.81 1081 GLN A C 1
ATOM 8558 O O . GLN A 1 1081 ? -4.433 -48.873 14.581 1.00 83.81 1081 GLN A O 1
ATOM 8563 N N . GLU A 1 1082 ? -2.905 -49.369 13.009 1.00 80.81 1082 GLU A N 1
ATOM 8564 C CA . GLU A 1 1082 ? -3.165 -48.205 12.165 1.00 80.81 1082 GLU A CA 1
ATOM 8565 C C . GLU A 1 1082 ? -4.614 -48.182 11.655 1.00 80.81 1082 GLU A C 1
ATOM 8567 O O . GLU A 1 1082 ? -5.310 -47.179 11.802 1.00 80.81 1082 GLU A O 1
ATOM 8572 N N . LEU A 1 1083 ? -5.133 -49.311 11.157 1.00 83.00 1083 LEU A N 1
ATOM 8573 C CA . LEU A 1 1083 ? -6.529 -49.416 10.722 1.00 83.00 1083 LEU A CA 1
ATOM 8574 C C . LEU A 1 1083 ? -7.519 -49.175 11.876 1.00 83.00 1083 LEU A C 1
ATOM 8576 O O . LEU A 1 1083 ? -8.603 -48.627 11.668 1.00 83.00 1083 LEU A O 1
ATOM 8580 N N . ALA A 1 1084 ? -7.179 -49.591 13.100 1.00 83.62 1084 ALA A N 1
ATOM 8581 C CA . ALA A 1 1084 ? -7.996 -49.329 14.282 1.00 83.62 1084 ALA A CA 1
ATOM 8582 C C . ALA A 1 1084 ? -7.999 -47.840 14.664 1.00 83.62 1084 ALA A C 1
ATOM 8584 O O . ALA A 1 1084 ? -9.048 -47.329 15.056 1.00 83.62 1084 ALA A O 1
ATOM 8585 N N . ILE A 1 1085 ? -6.866 -47.145 14.518 1.00 82.62 1085 ILE A N 1
ATOM 8586 C CA . ILE A 1 1085 ? -6.761 -45.690 14.698 1.00 82.62 1085 ILE A CA 1
ATOM 8587 C C . ILE A 1 1085 ? -7.573 -44.966 13.618 1.00 82.62 1085 ILE A C 1
ATOM 8589 O O . ILE A 1 1085 ? -8.417 -44.140 13.952 1.00 82.62 1085 ILE A O 1
ATOM 8593 N N . GLN A 1 1086 ? -7.446 -45.365 12.350 1.00 79.38 1086 GLN A N 1
ATOM 8594 C CA . GLN A 1 1086 ? -8.223 -44.777 11.254 1.00 79.38 1086 GLN A CA 1
ATOM 8595 C C . GLN A 1 1086 ? -9.738 -44.943 11.464 1.00 79.38 1086 GLN A C 1
ATOM 8597 O O . GLN A 1 1086 ? -10.509 -44.011 11.259 1.00 79.38 1086 GLN A O 1
ATOM 8602 N N . LYS A 1 1087 ? -10.191 -46.105 11.955 1.00 84.25 1087 LYS A N 1
ATOM 8603 C CA . LYS A 1 1087 ? -11.604 -46.311 12.326 1.00 84.25 1087 LYS A CA 1
ATOM 8604 C C . LYS A 1 1087 ? -12.058 -45.405 13.473 1.00 84.25 1087 LYS A C 1
ATOM 8606 O O . LYS A 1 1087 ? -13.220 -45.006 13.492 1.00 84.25 1087 LYS A O 1
ATOM 8611 N N . LYS A 1 1088 ? -11.182 -45.099 14.437 1.00 83.25 1088 LYS A N 1
ATOM 8612 C CA . LYS A 1 1088 ? -11.497 -44.158 15.522 1.00 83.25 1088 LYS A CA 1
ATOM 8613 C C . LYS A 1 1088 ? -11.661 -42.739 14.983 1.00 83.25 1088 LYS A C 1
ATOM 8615 O O . LYS A 1 1088 ? -12.644 -42.112 15.356 1.00 83.25 1088 LYS A O 1
ATOM 8620 N N . ILE A 1 1089 ? -10.780 -42.291 14.084 1.00 77.12 1089 ILE A N 1
ATOM 8621 C CA . ILE A 1 1089 ? -10.871 -40.980 13.417 1.00 77.12 1089 ILE A CA 1
ATOM 8622 C C . ILE A 1 1089 ? -12.204 -40.863 12.661 1.00 77.12 1089 ILE A C 1
ATOM 8624 O O . ILE A 1 1089 ? -13.008 -39.986 12.970 1.00 77.12 1089 ILE A O 1
ATOM 8628 N N . ASN A 1 1090 ? -12.523 -41.829 11.793 1.00 78.56 1090 ASN A N 1
ATOM 8629 C CA . ASN A 1 1090 ? -13.768 -41.814 11.013 1.00 78.56 1090 ASN A CA 1
ATOM 8630 C C . ASN A 1 1090 ? -15.033 -41.840 11.906 1.00 78.56 1090 ASN A C 1
ATOM 8632 O O . ASN A 1 1090 ? -16.038 -41.202 11.603 1.00 78.56 1090 ASN A O 1
ATOM 8636 N N . ASN A 1 1091 ? -15.011 -42.551 13.043 1.00 81.50 1091 ASN A N 1
ATOM 8637 C CA . ASN A 1 1091 ? -16.141 -42.567 13.984 1.00 81.50 1091 ASN A CA 1
ATOM 8638 C C . ASN A 1 1091 ? -16.376 -41.208 14.673 1.00 81.50 1091 ASN A C 1
ATOM 8640 O O . ASN A 1 1091 ? -17.499 -40.930 15.103 1.00 81.50 1091 ASN A O 1
ATOM 8644 N N . LYS A 1 1092 ? -15.342 -40.368 14.808 1.00 79.94 1092 LYS A N 1
ATOM 8645 C CA . LYS A 1 1092 ? -15.456 -39.024 15.397 1.00 79.94 1092 LYS A CA 1
ATOM 8646 C C . LYS A 1 1092 ? -16.111 -38.049 14.419 1.00 79.94 1092 LYS A C 1
ATOM 8648 O O . LYS A 1 1092 ? -17.006 -37.314 14.826 1.00 79.94 1092 LYS A O 1
ATOM 8653 N N . GLU A 1 1093 ? -15.786 -38.140 13.131 1.00 75.62 1093 GLU A N 1
ATOM 8654 C CA . GLU A 1 1093 ? -16.455 -37.378 12.065 1.00 75.62 1093 GLU A CA 1
ATOM 8655 C C . GLU A 1 1093 ? -17.959 -37.691 11.997 1.00 75.62 1093 GLU A C 1
ATOM 8657 O O . GLU A 1 1093 ? -18.797 -36.788 11.940 1.00 75.62 1093 GLU A O 1
ATOM 8662 N N . VAL A 1 1094 ? -18.329 -38.971 12.132 1.00 78.69 1094 VAL A N 1
ATOM 8663 C CA . VAL A 1 1094 ? -19.737 -39.403 12.216 1.00 78.69 1094 VAL A CA 1
ATOM 8664 C C . VAL A 1 1094 ? -20.450 -38.800 13.438 1.00 78.69 1094 VAL A C 1
ATOM 8666 O O . VAL A 1 1094 ? -21.637 -38.475 13.370 1.00 78.69 1094 VAL A O 1
ATOM 8669 N N . LYS A 1 1095 ? -19.749 -38.603 14.564 1.00 78.31 1095 LYS A N 1
ATOM 8670 C CA . LYS A 1 1095 ? -20.311 -37.977 15.775 1.00 78.31 1095 LYS A CA 1
ATOM 8671 C C . LYS A 1 1095 ? -20.597 -36.479 15.581 1.00 78.31 1095 LYS A C 1
ATOM 8673 O O . LYS A 1 1095 ? -21.617 -35.998 16.084 1.00 78.31 1095 LYS A O 1
ATOM 8678 N N . ILE A 1 1096 ? -19.757 -35.767 14.825 1.00 77.38 1096 ILE A N 1
ATOM 8679 C CA . ILE A 1 1096 ? -19.989 -34.362 14.438 1.00 77.38 1096 ILE A CA 1
ATOM 8680 C C . ILE A 1 1096 ? -21.216 -34.275 13.521 1.00 77.38 1096 ILE A C 1
ATOM 8682 O O . ILE A 1 1096 ? -22.136 -33.499 13.788 1.00 77.38 1096 ILE A O 1
ATOM 8686 N N . ALA A 1 1097 ? -21.281 -35.137 12.501 1.00 73.94 1097 ALA A N 1
ATOM 8687 C CA . ALA A 1 1097 ? -22.396 -35.180 11.555 1.00 73.94 1097 ALA A CA 1
ATOM 8688 C C . ALA A 1 1097 ? -23.744 -35.492 12.235 1.00 73.94 1097 ALA A C 1
ATOM 8690 O O . ALA A 1 1097 ? -24.741 -34.818 11.974 1.00 73.94 1097 ALA A O 1
ATOM 8691 N N . ASN A 1 1098 ? -23.779 -36.455 13.164 1.00 79.75 1098 ASN A N 1
ATOM 8692 C CA . ASN A 1 1098 ? -24.994 -36.796 13.910 1.00 79.75 1098 ASN A CA 1
ATOM 8693 C C . ASN A 1 1098 ? -25.467 -35.652 14.822 1.00 79.75 1098 ASN A C 1
ATOM 8695 O O . ASN A 1 1098 ? -26.664 -35.383 14.895 1.00 79.75 1098 ASN A O 1
ATOM 8699 N N . THR A 1 1099 ? -24.546 -34.956 15.497 1.00 76.81 1099 THR A N 1
ATOM 8700 C CA . THR A 1 1099 ? -24.888 -33.805 16.355 1.00 76.81 1099 THR A CA 1
ATOM 8701 C C . THR A 1 1099 ? -25.460 -32.650 15.528 1.00 76.81 1099 THR A C 1
ATOM 8703 O O . THR A 1 1099 ? -26.487 -32.078 15.892 1.00 76.81 1099 THR A O 1
ATOM 8706 N N . SER A 1 1100 ? -24.864 -32.370 14.364 1.00 75.44 1100 SER A N 1
ATOM 8707 C CA . SER A 1 1100 ? -25.381 -31.382 13.410 1.00 75.44 1100 SER A CA 1
ATOM 8708 C C . SER A 1 1100 ? -26.789 -31.741 12.910 1.00 75.44 1100 SER A C 1
ATOM 8710 O O . SER A 1 1100 ? -27.681 -30.892 12.908 1.00 75.44 1100 SER A O 1
ATOM 8712 N N . HIS A 1 1101 ? -27.030 -33.015 12.576 1.00 74.38 1101 HIS A N 1
ATOM 8713 C CA . HIS A 1 1101 ? -28.347 -33.491 12.145 1.00 74.38 1101 HIS A CA 1
ATOM 8714 C C . HIS A 1 1101 ? -29.418 -33.323 13.236 1.00 74.38 1101 HIS A C 1
ATOM 8716 O O . HIS A 1 1101 ? -30.513 -32.838 12.961 1.00 74.38 1101 HIS A O 1
ATOM 8722 N N . VAL A 1 1102 ? -29.110 -33.674 14.489 1.00 79.38 1102 VAL A N 1
ATOM 8723 C CA . VAL A 1 1102 ? -30.048 -33.527 15.618 1.00 79.38 1102 VAL A CA 1
ATOM 8724 C C . VAL A 1 1102 ? -30.392 -32.057 15.881 1.00 79.38 1102 VAL A C 1
ATOM 8726 O O . VAL A 1 1102 ? -31.548 -31.742 16.175 1.00 79.38 1102 VAL A O 1
ATOM 8729 N N . ASN A 1 1103 ? -29.419 -31.151 15.757 1.00 82.94 1103 ASN A N 1
ATOM 8730 C CA . ASN A 1 1103 ? -29.659 -29.715 15.911 1.00 82.94 1103 ASN A CA 1
ATOM 8731 C C . ASN A 1 1103 ? -30.559 -29.175 14.790 1.00 82.94 1103 ASN A C 1
ATOM 8733 O O . ASN A 1 1103 ? -31.488 -28.414 15.063 1.00 82.94 1103 ASN A O 1
ATOM 8737 N N . LYS A 1 1104 ? -30.361 -29.645 13.552 1.00 79.19 1104 LYS A N 1
ATOM 8738 C CA . LYS A 1 1104 ? -31.203 -29.293 12.401 1.00 79.19 1104 LYS A CA 1
ATOM 8739 C C . LYS A 1 1104 ? -32.655 -29.761 12.564 1.00 79.19 1104 LYS A C 1
ATOM 8741 O O . LYS A 1 1104 ? -33.573 -28.991 12.289 1.00 79.19 1104 LYS A O 1
ATOM 8746 N N . ASP A 1 1105 ? -32.874 -30.973 13.076 1.00 78.44 1105 ASP A N 1
ATOM 8747 C CA . ASP A 1 1105 ? -34.222 -31.503 13.340 1.00 78.44 1105 ASP A CA 1
ATOM 8748 C C . ASP A 1 1105 ? -34.957 -30.717 14.437 1.00 78.44 1105 ASP A C 1
ATOM 8750 O O . ASP A 1 1105 ? -36.170 -30.509 14.361 1.00 78.44 1105 ASP A O 1
ATOM 8754 N N . LYS A 1 1106 ? -34.241 -30.266 15.474 1.00 79.62 1106 LYS A N 1
ATOM 8755 C CA . LYS A 1 1106 ? -34.818 -29.411 16.523 1.00 79.62 1106 LYS A CA 1
ATOM 8756 C C . LYS A 1 1106 ? -35.175 -28.027 15.984 1.00 79.62 1106 LYS A C 1
ATOM 8758 O O . LYS A 1 1106 ? -36.284 -27.568 16.242 1.00 79.62 1106 LYS A O 1
ATOM 8763 N N . LEU A 1 1107 ? -34.297 -27.415 15.185 1.00 82.88 1107 LEU A N 1
ATOM 8764 C CA . LEU A 1 1107 ? -34.562 -26.133 14.527 1.00 82.88 1107 LEU A CA 1
ATOM 8765 C C . LEU A 1 1107 ? -35.794 -26.204 13.608 1.00 82.88 1107 LEU A C 1
ATOM 8767 O O . LEU A 1 1107 ? -36.628 -25.302 13.638 1.00 82.88 1107 LEU A O 1
ATOM 8771 N N . SER A 1 1108 ? -35.970 -27.308 12.868 1.00 78.12 1108 SER A N 1
ATOM 8772 C CA . SER A 1 1108 ? -37.160 -27.537 12.028 1.00 78.12 1108 SER A CA 1
ATOM 8773 C C . SER A 1 1108 ? -38.463 -27.433 12.822 1.00 78.12 1108 SER A C 1
ATOM 8775 O O . SER A 1 1108 ? -39.415 -26.812 12.363 1.00 78.12 1108 SER A O 1
ATOM 8777 N N . LYS A 1 1109 ? -38.505 -27.960 14.052 1.00 81.62 1109 LYS A N 1
ATOM 8778 C CA . LYS A 1 1109 ? -39.708 -27.902 14.902 1.00 81.62 1109 LYS A CA 1
ATOM 8779 C C . LYS A 1 1109 ? -40.045 -26.482 15.361 1.00 81.62 1109 LYS A C 1
ATOM 8781 O O . LYS A 1 1109 ? -41.224 -26.139 15.443 1.00 81.62 1109 LYS A O 1
ATOM 8786 N N . TYR A 1 1110 ? -39.036 -25.658 15.649 1.00 78.88 1110 TYR A N 1
ATOM 8787 C CA . TYR A 1 1110 ? -39.249 -24.244 15.975 1.00 78.88 1110 TYR A CA 1
ATOM 8788 C C . TYR A 1 1110 ? -39.776 -23.467 14.761 1.00 78.88 1110 TYR A C 1
ATOM 8790 O O . TYR A 1 1110 ? -40.726 -22.692 14.886 1.00 78.88 1110 TYR A O 1
ATOM 8798 N N . LEU A 1 1111 ? -39.230 -23.741 13.572 1.00 79.31 1111 LEU A N 1
ATOM 8799 C CA . LEU A 1 1111 ? -39.680 -23.132 12.318 1.00 79.31 1111 LEU A CA 1
ATOM 8800 C C . LEU A 1 1111 ? -41.109 -23.555 11.939 1.00 79.31 1111 LEU A C 1
ATOM 8802 O O . LEU A 1 1111 ? -41.912 -22.701 11.570 1.00 79.31 1111 LEU A O 1
ATOM 8806 N N . GLU A 1 1112 ? -41.469 -24.830 12.112 1.00 82.75 1112 GLU A N 1
ATOM 8807 C CA . GLU A 1 1112 ? -42.838 -25.330 11.904 1.00 82.75 1112 GLU A CA 1
ATOM 8808 C C . GLU A 1 1112 ? -43.847 -24.645 12.842 1.00 82.75 1112 GLU A C 1
ATOM 8810 O O . GLU A 1 1112 ? -44.946 -24.271 12.420 1.00 82.75 1112 GLU A O 1
ATOM 8815 N N . ARG A 1 1113 ? -43.474 -24.419 14.112 1.00 82.44 1113 ARG A N 1
ATOM 8816 C CA . ARG A 1 1113 ? -44.306 -23.679 15.076 1.00 82.44 1113 ARG A CA 1
ATOM 8817 C C . ARG A 1 1113 ? -44.473 -22.212 14.663 1.00 82.44 1113 ARG A C 1
ATOM 8819 O O . ARG A 1 1113 ? -45.593 -21.699 14.706 1.00 82.44 1113 ARG A O 1
ATOM 8826 N N . LYS A 1 1114 ? -43.395 -21.557 14.214 1.00 84.56 1114 LYS A N 1
ATOM 8827 C CA . LYS A 1 1114 ? -43.422 -20.178 13.693 1.00 84.56 1114 LYS A CA 1
ATOM 8828 C C . LYS A 1 1114 ? -44.328 -20.056 12.465 1.00 84.56 1114 LYS A C 1
ATOM 8830 O O . LYS A 1 1114 ? -45.147 -19.140 12.380 1.00 84.56 1114 LYS A O 1
ATOM 8835 N N . GLU A 1 1115 ? -44.223 -20.988 11.522 1.00 81.75 1115 GLU A N 1
ATOM 8836 C CA . GLU A 1 1115 ? -45.056 -21.009 10.316 1.00 81.75 1115 GLU A CA 1
ATOM 8837 C C . GLU A 1 1115 ? -46.537 -21.240 10.651 1.00 81.75 1115 GLU A C 1
ATOM 8839 O O . GLU A 1 1115 ? -47.413 -20.555 10.117 1.00 81.75 1115 GLU A O 1
ATOM 8844 N N . TYR A 1 1116 ? -46.829 -22.131 11.604 1.00 84.00 1116 TYR A N 1
ATOM 8845 C CA . TYR A 1 1116 ? -48.190 -22.365 12.081 1.00 84.00 1116 TYR A CA 1
ATOM 8846 C C . TYR A 1 1116 ? -48.835 -21.096 12.658 1.00 84.00 1116 TYR A C 1
ATOM 8848 O O . TYR A 1 1116 ? -49.972 -20.779 12.304 1.00 84.00 1116 TYR A O 1
ATOM 8856 N N . ILE A 1 1117 ? -48.123 -20.344 13.503 1.00 78.25 1117 ILE A N 1
ATOM 8857 C CA . ILE A 1 1117 ? -48.641 -19.106 14.110 1.00 78.25 1117 ILE A CA 1
ATOM 8858 C C . ILE A 1 1117 ? -48.852 -18.019 13.050 1.00 78.25 1117 ILE A C 1
ATOM 8860 O O . ILE A 1 1117 ? -49.914 -17.393 13.026 1.00 78.25 1117 ILE A O 1
ATOM 8864 N N . ASN A 1 1118 ? -47.915 -17.860 12.111 1.00 78.50 1118 ASN A N 1
ATOM 8865 C CA . ASN A 1 1118 ? -48.076 -16.950 10.973 1.00 78.50 1118 ASN A CA 1
ATOM 8866 C C . ASN A 1 1118 ? -49.332 -17.268 10.144 1.00 78.50 1118 ASN A C 1
ATOM 8868 O O . ASN A 1 1118 ? -50.082 -16.366 9.768 1.00 78.50 1118 ASN A O 1
ATOM 8872 N N . LEU A 1 1119 ? -49.614 -18.553 9.902 1.00 82.75 1119 LEU A N 1
ATOM 8873 C CA . LEU A 1 1119 ? -50.831 -18.983 9.209 1.00 82.75 1119 LEU A CA 1
ATOM 8874 C C . LEU A 1 1119 ? -52.110 -18.680 10.005 1.00 82.75 1119 LEU A C 1
ATOM 8876 O O . LEU A 1 1119 ? -53.148 -18.410 9.396 1.00 82.75 1119 LEU A O 1
ATOM 8880 N N . GLN A 1 1120 ? -52.072 -18.721 11.341 1.00 79.62 1120 GLN A N 1
ATOM 8881 C CA . GLN A 1 1120 ? -53.217 -18.338 12.178 1.00 79.62 1120 GLN A CA 1
ATOM 8882 C C . GLN A 1 1120 ? -53.458 -16.827 12.144 1.00 79.62 1120 GLN A C 1
ATOM 8884 O O . GLN A 1 1120 ? -54.599 -16.410 11.947 1.00 79.62 1120 GLN A O 1
ATOM 8889 N N . ILE A 1 1121 ? -52.399 -16.016 12.242 1.00 80.31 1121 ILE A N 1
ATOM 8890 C CA . ILE A 1 1121 ? -52.486 -14.554 12.103 1.00 80.31 1121 ILE A CA 1
ATOM 8891 C C . ILE A 1 1121 ? -53.106 -14.196 10.747 1.00 80.31 1121 ILE A C 1
ATOM 8893 O O . ILE A 1 1121 ? -54.111 -13.492 10.705 1.00 80.31 1121 ILE A O 1
ATOM 8897 N N . ALA A 1 1122 ? -52.603 -14.777 9.654 1.00 80.25 1122 ALA A N 1
ATOM 8898 C CA . ALA A 1 1122 ? -53.106 -14.505 8.308 1.00 80.25 1122 ALA A CA 1
ATOM 8899 C C . ALA A 1 1122 ? -54.590 -14.884 8.123 1.00 80.25 1122 ALA A C 1
ATOM 8901 O O . ALA A 1 1122 ? -55.333 -14.195 7.421 1.00 80.25 1122 ALA A O 1
ATOM 8902 N N . LYS A 1 1123 ? -55.055 -15.972 8.757 1.00 80.50 1123 LYS A N 1
ATOM 8903 C CA . LYS A 1 1123 ? -56.481 -16.347 8.751 1.00 80.50 1123 LYS A CA 1
ATOM 8904 C C . LYS A 1 1123 ? -57.336 -15.325 9.494 1.00 80.50 1123 LYS A C 1
ATOM 8906 O O . LYS A 1 1123 ? -58.398 -14.958 8.999 1.00 80.50 1123 LYS A O 1
ATOM 8911 N N . ILE A 1 1124 ? -56.882 -14.862 10.657 1.00 76.44 1124 ILE A N 1
ATOM 8912 C CA . ILE A 1 1124 ? -57.621 -13.891 11.471 1.00 76.44 1124 ILE A CA 1
ATOM 8913 C C . ILE A 1 1124 ? -57.652 -12.521 10.778 1.00 76.44 1124 ILE A C 1
ATOM 8915 O O . ILE A 1 1124 ? -58.703 -11.882 10.755 1.00 76.44 1124 ILE A O 1
ATOM 8919 N N . GLU A 1 1125 ? -56.554 -12.102 10.147 1.00 80.06 1125 GLU A N 1
ATOM 8920 C CA . GLU A 1 1125 ? -56.486 -10.873 9.345 1.00 80.06 1125 GLU A CA 1
ATOM 8921 C C . GLU A 1 1125 ? -57.467 -10.916 8.161 1.00 80.06 1125 GLU A C 1
ATOM 8923 O O . GLU A 1 1125 ? -58.244 -9.979 7.975 1.00 80.06 1125 GLU A O 1
ATOM 8928 N N . ALA A 1 1126 ? -57.540 -12.037 7.432 1.00 78.62 1126 ALA A N 1
ATOM 8929 C CA . ALA A 1 1126 ? -58.526 -12.220 6.361 1.00 78.62 1126 ALA A CA 1
ATOM 8930 C C . ALA A 1 1126 ? -59.981 -12.179 6.878 1.00 78.62 1126 ALA A C 1
ATOM 8932 O O . ALA A 1 1126 ? -60.879 -11.660 6.213 1.00 78.62 1126 ALA A O 1
ATOM 8933 N N . GLU A 1 1127 ? -60.234 -12.693 8.086 1.00 76.88 1127 GLU A N 1
ATOM 8934 C CA . GLU A 1 1127 ? -61.549 -12.604 8.726 1.00 76.88 1127 GLU A CA 1
ATOM 8935 C C . GLU A 1 1127 ? -61.914 -11.182 9.188 1.00 76.88 1127 GLU A C 1
ATOM 8937 O O . GLU A 1 1127 ? -63.106 -10.885 9.315 1.00 76.88 1127 GLU A O 1
ATOM 8942 N N . ILE A 1 1128 ? -60.932 -10.323 9.481 1.00 76.81 1128 ILE A N 1
ATOM 8943 C CA . ILE A 1 1128 ? -61.141 -8.897 9.778 1.00 76.81 1128 ILE A CA 1
ATOM 8944 C C . ILE A 1 1128 ? -61.456 -8.144 8.482 1.00 76.81 1128 ILE A C 1
ATOM 8946 O O . ILE A 1 1128 ? -62.424 -7.383 8.441 1.00 76.81 1128 ILE A O 1
ATOM 8950 N N . GLU A 1 1129 ? -60.704 -8.409 7.412 1.00 80.31 1129 GLU A N 1
ATOM 8951 C CA . GLU A 1 1129 ? -60.898 -7.782 6.100 1.00 80.31 1129 GLU A CA 1
ATOM 8952 C C . GLU A 1 1129 ? -62.291 -8.081 5.518 1.00 80.31 1129 GLU A C 1
ATOM 8954 O O . GLU A 1 1129 ? -62.982 -7.178 5.043 1.00 80.31 1129 GLU A O 1
ATOM 8959 N N . GLU A 1 1130 ? -62.776 -9.320 5.648 1.00 79.19 1130 GLU A N 1
ATOM 8960 C CA . GLU A 1 1130 ? -64.128 -9.684 5.209 1.00 79.19 1130 GLU A CA 1
ATOM 8961 C C . GLU A 1 1130 ? -65.222 -8.942 5.998 1.00 79.19 1130 GLU A C 1
ATOM 8963 O O . GLU A 1 1130 ? -66.245 -8.552 5.428 1.00 79.19 1130 GLU A O 1
ATOM 8968 N N . ILE A 1 1131 ? -65.018 -8.698 7.299 1.00 72.62 1131 ILE A N 1
ATOM 8969 C CA . ILE A 1 1131 ? -65.962 -7.901 8.096 1.00 72.62 1131 ILE A CA 1
ATOM 8970 C C . ILE A 1 1131 ? -65.932 -6.434 7.658 1.00 72.62 1131 ILE A C 1
ATOM 8972 O O . ILE A 1 1131 ? -67.003 -5.837 7.525 1.00 72.62 1131 ILE A O 1
ATOM 8976 N N . ALA A 1 1132 ? -64.748 -5.877 7.395 1.00 71.25 1132 ALA A N 1
ATOM 8977 C CA . ALA A 1 1132 ? -64.591 -4.499 6.932 1.00 71.25 1132 ALA A CA 1
ATOM 8978 C C . ALA A 1 1132 ? -65.270 -4.276 5.570 1.00 71.25 1132 ALA A C 1
ATOM 8980 O O . ALA A 1 1132 ? -66.010 -3.307 5.394 1.00 71.25 1132 ALA A O 1
ATOM 8981 N N . ARG A 1 1133 ? -65.124 -5.224 4.636 1.00 76.44 1133 ARG A N 1
ATOM 8982 C CA . ARG A 1 1133 ? -65.787 -5.179 3.323 1.00 76.44 1133 ARG A CA 1
ATOM 8983 C C . ARG A 1 1133 ? -67.313 -5.185 3.442 1.00 76.44 1133 ARG A C 1
ATOM 8985 O O . ARG A 1 1133 ? -67.996 -4.408 2.776 1.00 76.44 1133 ARG A O 1
ATOM 8992 N N . GLN A 1 1134 ? -67.856 -6.021 4.328 1.00 71.62 1134 GLN A N 1
ATOM 8993 C CA . GLN A 1 1134 ? -69.296 -6.051 4.605 1.00 71.62 1134 GLN A CA 1
ATOM 8994 C C . GLN A 1 1134 ? -69.797 -4.753 5.257 1.00 71.62 1134 GLN A C 1
ATOM 8996 O O . GLN A 1 1134 ? -70.955 -4.381 5.074 1.00 71.62 1134 GLN A O 1
ATOM 9001 N N . GLU A 1 1135 ? -68.961 -4.068 6.042 1.00 67.00 1135 GLU A N 1
ATOM 9002 C CA . GLU A 1 1135 ? -69.290 -2.768 6.634 1.00 67.00 1135 GLU A CA 1
ATOM 9003 C C . GLU A 1 1135 ? -69.322 -1.667 5.560 1.00 67.00 1135 GLU A C 1
ATOM 9005 O O . GLU A 1 1135 ? -70.272 -0.882 5.509 1.00 67.00 1135 GLU A O 1
ATOM 9010 N N . GLU A 1 1136 ? -68.361 -1.654 4.633 1.00 71.62 1136 GLU A N 1
ATOM 9011 C CA . GLU A 1 1136 ? -68.316 -0.682 3.536 1.00 71.62 1136 GLU A CA 1
ATOM 9012 C C . GLU A 1 1136 ? -69.533 -0.780 2.599 1.00 71.62 1136 GLU A C 1
ATOM 9014 O O . GLU A 1 1136 ? -70.107 0.248 2.219 1.00 71.62 1136 GLU A O 1
ATOM 9019 N N . GLU A 1 1137 ? -69.987 -1.998 2.290 1.00 72.00 1137 GLU A N 1
ATOM 9020 C CA . GLU A 1 1137 ? -71.183 -2.241 1.472 1.00 72.00 1137 GLU A CA 1
ATOM 9021 C C . GLU A 1 1137 ? -72.456 -1.691 2.148 1.00 72.00 1137 GLU A C 1
ATOM 9023 O O . GLU A 1 1137 ? -73.258 -0.988 1.523 1.00 72.00 1137 GLU A O 1
ATOM 9028 N N . ILE A 1 1138 ? -72.588 -1.885 3.465 1.00 66.62 1138 ILE A N 1
ATOM 9029 C CA . ILE A 1 1138 ? -73.695 -1.337 4.266 1.00 66.62 1138 ILE A CA 1
ATOM 9030 C C . ILE A 1 1138 ? -73.639 0.201 4.314 1.00 66.62 1138 ILE A C 1
ATOM 9032 O O . ILE A 1 1138 ? -74.667 0.876 4.170 1.00 66.62 1138 ILE A O 1
ATOM 9036 N N . TRP A 1 1139 ? -72.452 0.795 4.479 1.00 62.50 1139 TRP A N 1
ATOM 9037 C CA . TRP A 1 1139 ? -72.296 2.255 4.467 1.00 62.50 1139 TRP A CA 1
ATOM 9038 C C . TRP A 1 1139 ? -72.538 2.865 3.083 1.00 62.50 1139 TRP A C 1
ATOM 9040 O O . TRP A 1 1139 ? -73.002 4.008 2.989 1.00 62.50 1139 TRP A O 1
ATOM 9050 N N . ALA A 1 1140 ? -72.261 2.139 1.999 1.00 68.81 1140 ALA A N 1
ATOM 9051 C CA . ALA A 1 1140 ? -72.604 2.553 0.642 1.00 68.81 1140 ALA A CA 1
ATOM 9052 C C . ALA A 1 1140 ? -74.130 2.599 0.434 1.00 68.81 1140 ALA A C 1
ATOM 9054 O O . ALA A 1 1140 ? -74.648 3.629 -0.016 1.00 68.81 1140 ALA A O 1
ATOM 9055 N N . GLU A 1 1141 ? -74.866 1.564 0.860 1.00 67.81 1141 GLU A N 1
ATOM 9056 C CA . GLU A 1 1141 ? -76.338 1.564 0.837 1.00 67.81 1141 GLU A CA 1
ATOM 9057 C C . GLU A 1 1141 ? -76.928 2.696 1.691 1.00 67.81 1141 GLU A C 1
ATOM 9059 O O . GLU A 1 1141 ? -77.841 3.410 1.258 1.00 67.81 1141 GLU A O 1
ATOM 9064 N N . TYR A 1 1142 ? -76.374 2.936 2.884 1.00 67.88 1142 TYR A N 1
ATOM 9065 C CA . TYR A 1 1142 ? -76.821 4.030 3.748 1.00 67.88 1142 TYR A CA 1
ATOM 9066 C C . TYR A 1 1142 ? -76.586 5.412 3.116 1.00 67.88 1142 TYR A C 1
ATOM 9068 O O . TYR A 1 1142 ? -77.457 6.289 3.184 1.00 67.88 1142 TYR A O 1
ATOM 9076 N N . ARG A 1 1143 ? -75.434 5.624 2.461 1.00 70.19 1143 ARG A N 1
ATOM 9077 C CA . ARG A 1 1143 ? -75.139 6.867 1.726 1.00 70.19 1143 ARG A CA 1
ATOM 9078 C C . ARG A 1 1143 ? -76.128 7.086 0.577 1.00 70.19 1143 ARG A C 1
ATOM 9080 O O . ARG A 1 1143 ? -76.631 8.204 0.432 1.00 70.19 1143 ARG A O 1
ATOM 9087 N N . ALA A 1 1144 ? -76.472 6.035 -0.169 1.00 70.25 1144 ALA A N 1
ATOM 9088 C CA . ALA A 1 1144 ? -77.470 6.093 -1.237 1.00 70.25 1144 ALA A CA 1
ATOM 9089 C C . ALA A 1 1144 ? -78.876 6.433 -0.701 1.00 70.25 1144 ALA A C 1
ATOM 9091 O O . ALA A 1 1144 ? -79.534 7.348 -1.204 1.00 70.25 1144 ALA A O 1
ATOM 9092 N N . ALA A 1 1145 ? -79.305 5.789 0.389 1.00 66.81 1145 ALA A N 1
ATOM 9093 C CA . ALA A 1 1145 ? -80.595 6.059 1.027 1.00 66.81 1145 ALA A CA 1
ATOM 9094 C C . ALA A 1 1145 ? -80.693 7.496 1.579 1.00 66.81 1145 ALA A C 1
ATOM 9096 O O . ALA A 1 1145 ? -81.728 8.159 1.458 1.00 66.81 1145 ALA A O 1
ATOM 9097 N N . LYS A 1 1146 ? -79.600 8.022 2.148 1.00 71.00 1146 LYS A N 1
ATOM 9098 C CA . LYS A 1 1146 ? -79.527 9.407 2.640 1.00 71.00 1146 LYS A CA 1
ATOM 9099 C C . LYS A 1 1146 ? -79.602 10.427 1.499 1.00 71.00 1146 LYS A C 1
ATOM 9101 O O . LYS A 1 1146 ? -80.232 11.476 1.666 1.00 71.00 1146 LYS A O 1
ATOM 9106 N N . ALA A 1 1147 ? -78.996 10.132 0.348 1.00 70.69 1147 ALA A N 1
ATOM 9107 C CA . ALA A 1 1147 ? -79.094 10.969 -0.845 1.00 70.69 1147 ALA A CA 1
ATOM 9108 C C . ALA A 1 1147 ? -80.536 11.018 -1.387 1.00 70.69 1147 ALA A C 1
ATOM 9110 O O . ALA A 1 1147 ? -81.046 12.110 -1.651 1.00 70.69 1147 ALA A O 1
ATOM 9111 N N . ASP A 1 1148 ? -81.229 9.875 -1.444 1.00 72.44 1148 ASP A N 1
ATOM 9112 C CA . ASP A 1 1148 ? -82.630 9.809 -1.888 1.00 72.44 1148 ASP A CA 1
ATOM 9113 C C . ASP A 1 1148 ? -83.572 10.555 -0.925 1.00 72.44 1148 ASP A C 1
ATOM 9115 O O . ASP A 1 1148 ? -84.411 11.358 -1.341 1.00 72.44 1148 ASP A O 1
ATOM 9119 N N . ALA A 1 1149 ? -83.363 10.414 0.389 1.00 69.25 1149 ALA A N 1
ATOM 9120 C CA . ALA A 1 1149 ? -84.113 11.161 1.401 1.00 69.25 1149 ALA A CA 1
ATOM 9121 C C . ALA A 1 1149 ? -83.904 12.686 1.292 1.00 69.25 1149 ALA A C 1
ATOM 9123 O O . ALA A 1 1149 ? -84.848 13.466 1.465 1.00 69.25 1149 ALA A O 1
ATOM 9124 N N . LYS A 1 1150 ? -82.681 13.135 0.971 1.00 75.88 1150 LYS A N 1
ATOM 9125 C CA . LYS A 1 1150 ? -82.383 14.555 0.722 1.00 75.88 1150 LYS A CA 1
ATOM 9126 C C . LYS A 1 1150 ? -83.106 15.058 -0.531 1.00 75.88 1150 LYS A C 1
ATOM 9128 O O . LYS A 1 1150 ? -83.633 16.172 -0.502 1.00 75.88 1150 LYS A O 1
ATOM 9133 N N . ARG A 1 1151 ? -83.196 14.233 -1.581 1.00 73.69 1151 ARG A N 1
ATOM 9134 C CA . ARG A 1 1151 ? -83.923 14.552 -2.818 1.00 73.69 1151 ARG A CA 1
ATOM 9135 C C . ARG A 1 1151 ? -85.423 14.708 -2.570 1.00 73.69 1151 ARG A C 1
ATOM 9137 O O . ARG A 1 1151 ? -85.979 15.758 -2.880 1.00 73.69 1151 ARG A O 1
ATOM 9144 N N . ARG A 1 1152 ? -86.045 13.760 -1.861 1.00 72.19 1152 ARG A N 1
ATOM 9145 C CA . ARG A 1 1152 ? -87.469 13.836 -1.476 1.00 72.19 1152 ARG A CA 1
ATOM 9146 C C . ARG A 1 1152 ? -87.783 15.049 -0.600 1.00 72.19 1152 ARG A C 1
ATOM 9148 O O . ARG A 1 1152 ? -88.824 15.682 -0.750 1.00 72.19 1152 ARG A O 1
ATOM 9155 N N . LYS A 1 1153 ? -86.870 15.428 0.303 1.00 74.06 1153 LYS A N 1
ATOM 9156 C CA . LYS A 1 1153 ? -87.022 16.638 1.130 1.00 74.06 1153 LYS A CA 1
ATOM 9157 C C . LYS A 1 1153 ? -86.930 17.927 0.302 1.00 74.06 1153 LYS A C 1
ATOM 9159 O O . LYS A 1 1153 ? -87.598 18.907 0.639 1.00 74.06 1153 LYS A O 1
ATOM 9164 N N . ALA A 1 1154 ? -86.120 17.944 -0.757 1.00 72.69 1154 ALA A N 1
ATOM 9165 C CA . ALA A 1 1154 ? -86.050 19.063 -1.695 1.00 72.69 1154 ALA A CA 1
ATOM 9166 C C . ALA A 1 1154 ? -87.327 19.164 -2.549 1.00 72.69 1154 ALA A C 1
ATOM 9168 O O . ALA A 1 1154 ? -87.891 20.252 -2.660 1.00 72.69 1154 ALA A O 1
ATOM 9169 N N . GLU A 1 1155 ? -87.831 18.034 -3.051 1.00 74.62 1155 GLU A N 1
ATOM 9170 C CA . GLU A 1 1155 ? -89.100 17.941 -3.790 1.00 74.62 1155 GLU A CA 1
ATOM 9171 C C . GLU A 1 1155 ? -90.287 18.415 -2.927 1.00 74.62 1155 GLU A C 1
ATOM 9173 O O . GLU A 1 1155 ? -91.068 19.265 -3.355 1.00 74.62 1155 GLU A O 1
ATOM 9178 N N . TYR A 1 1156 ? -90.358 17.988 -1.661 1.00 72.75 1156 TYR A N 1
ATOM 9179 C CA . TYR A 1 1156 ? -91.381 18.440 -0.709 1.00 72.75 1156 TYR A CA 1
ATOM 9180 C C . TYR A 1 1156 ? -91.321 19.954 -0.434 1.00 72.75 1156 TYR A C 1
ATOM 9182 O O . TYR A 1 1156 ? -92.345 20.639 -0.403 1.00 72.75 1156 TYR A O 1
ATOM 9190 N N . LYS A 1 1157 ? -90.117 20.526 -0.280 1.00 73.06 1157 LYS A N 1
ATOM 9191 C CA . LYS A 1 1157 ? -89.951 21.983 -0.121 1.00 73.06 1157 LYS A CA 1
ATOM 9192 C C . LYS A 1 1157 ? -90.380 22.758 -1.371 1.00 73.06 1157 LYS A C 1
ATOM 9194 O O . LYS A 1 1157 ? -90.958 23.837 -1.234 1.00 73.06 1157 LYS A O 1
ATOM 9199 N N . ALA A 1 1158 ? -90.116 22.227 -2.565 1.00 71.75 1158 ALA A N 1
ATOM 9200 C CA . ALA A 1 1158 ? -90.571 22.823 -3.819 1.00 71.75 1158 ALA A CA 1
ATOM 9201 C C . ALA A 1 1158 ? -92.106 22.796 -3.931 1.00 71.75 1158 ALA A C 1
ATOM 9203 O O . ALA A 1 1158 ? -92.714 23.788 -4.333 1.00 71.75 1158 ALA A O 1
ATOM 9204 N N . GLN A 1 1159 ? -92.738 21.712 -3.477 1.00 72.88 1159 GLN A N 1
ATOM 9205 C CA . GLN A 1 1159 ? -94.193 21.568 -3.458 1.00 72.88 1159 GLN A CA 1
ATOM 9206 C C . GLN A 1 1159 ? -94.862 22.611 -2.547 1.00 72.88 1159 GLN A C 1
ATOM 9208 O O . GLN A 1 1159 ? -95.744 23.340 -3.007 1.00 72.88 1159 GLN A O 1
ATOM 9213 N N . ILE A 1 1160 ? -94.349 22.789 -1.320 1.00 75.19 1160 ILE A N 1
ATOM 9214 C CA . ILE A 1 1160 ? -94.807 23.833 -0.382 1.00 75.19 1160 ILE A CA 1
ATOM 9215 C C . ILE A 1 1160 ? -94.627 25.242 -0.964 1.00 75.19 1160 ILE A C 1
ATOM 9217 O O . ILE A 1 1160 ? -95.464 26.121 -0.745 1.00 75.19 1160 ILE A O 1
ATOM 9221 N N . LYS A 1 1161 ? -93.541 25.492 -1.707 1.00 74.94 1161 LYS A N 1
ATOM 9222 C CA . LYS A 1 1161 ? -93.326 26.787 -2.367 1.00 74.94 1161 LYS A CA 1
ATOM 9223 C C . LYS A 1 1161 ? -94.396 27.049 -3.435 1.00 74.94 1161 LYS A C 1
ATOM 9225 O O . LYS A 1 1161 ? -94.963 28.139 -3.451 1.00 74.94 1161 LYS A O 1
ATOM 9230 N N . SER A 1 1162 ? -94.742 26.038 -4.236 1.00 72.12 1162 SER A N 1
ATOM 9231 C CA . SER A 1 1162 ? -95.804 26.149 -5.247 1.00 72.12 1162 SER A CA 1
ATOM 9232 C C . SER A 1 1162 ? -97.192 26.377 -4.629 1.00 72.12 1162 SER A C 1
ATOM 9234 O O . SER A 1 1162 ? -97.986 27.158 -5.151 1.00 72.12 1162 SER A O 1
ATOM 9236 N N . GLU A 1 1163 ? -97.485 25.757 -3.481 1.00 71.94 1163 GLU A N 1
ATOM 9237 C CA . GLU A 1 1163 ? -98.751 25.954 -2.763 1.00 71.94 1163 GLU A CA 1
ATOM 9238 C C . GLU A 1 1163 ? -98.855 27.361 -2.168 1.00 71.94 1163 GLU A C 1
ATOM 9240 O O . GLU A 1 1163 ? -99.911 27.991 -2.241 1.00 71.94 1163 GLU A O 1
ATOM 9245 N N . LYS A 1 1164 ? -97.746 27.906 -1.651 1.00 72.19 1164 LYS A N 1
ATOM 9246 C CA . LYS A 1 1164 ? -97.691 29.298 -1.181 1.00 72.19 1164 LYS A CA 1
ATOM 9247 C C . LYS A 1 1164 ? -97.881 30.306 -2.316 1.00 72.19 1164 LYS A C 1
ATOM 9249 O O . LYS A 1 1164 ? -98.536 31.326 -2.108 1.00 72.19 1164 LYS A O 1
ATOM 9254 N N . GLU A 1 1165 ? -97.347 30.032 -3.503 1.00 69.50 1165 GLU A N 1
ATOM 9255 C CA . GLU A 1 1165 ? -97.553 30.872 -4.690 1.00 69.50 1165 GLU A CA 1
ATOM 9256 C C . GLU A 1 1165 ? -99.010 30.812 -5.183 1.00 69.50 1165 GLU A C 1
ATOM 9258 O O . GLU A 1 1165 ? -99.601 31.858 -5.459 1.00 69.50 1165 GLU A O 1
ATOM 9263 N N . LYS A 1 1166 ? -99.646 29.630 -5.169 1.00 70.19 1166 LYS A N 1
ATOM 9264 C CA . LYS A 1 1166 ? -101.087 29.477 -5.452 1.00 70.19 1166 LYS A CA 1
ATOM 9265 C C . LYS A 1 1166 ? -101.967 30.225 -4.444 1.00 70.19 1166 LYS A C 1
ATOM 9267 O O . LYS A 1 1166 ? -102.861 30.964 -4.850 1.00 70.19 1166 LYS A O 1
ATOM 9272 N N . ALA A 1 1167 ? -101.667 30.129 -3.148 1.00 65.75 1167 ALA A N 1
ATOM 9273 C CA . ALA A 1 1167 ? -102.388 30.855 -2.099 1.00 65.75 1167 ALA A CA 1
ATOM 9274 C C . ALA A 1 1167 ? -102.221 32.386 -2.206 1.00 65.75 1167 ALA A C 1
ATOM 9276 O O . ALA A 1 1167 ? -103.116 33.150 -1.831 1.00 65.75 1167 ALA A O 1
ATOM 9277 N N . LYS A 1 1168 ? -101.084 32.860 -2.736 1.00 69.06 1168 LYS A N 1
ATOM 9278 C CA . LYS A 1 1168 ? -100.847 34.285 -3.005 1.00 69.06 1168 LYS A CA 1
ATOM 9279 C C . LYS A 1 1168 ? -101.674 34.779 -4.201 1.00 69.06 1168 LYS A C 1
ATOM 9281 O O . LYS A 1 1168 ? -102.306 35.827 -4.091 1.00 69.06 1168 LYS A O 1
ATOM 9286 N N . ALA A 1 1169 ? -101.763 33.992 -5.276 1.00 64.88 1169 ALA A N 1
ATOM 9287 C CA . ALA A 1 1169 ? -102.622 34.286 -6.428 1.00 64.88 1169 ALA A CA 1
ATOM 9288 C C . ALA A 1 1169 ? -104.127 34.283 -6.069 1.00 64.88 1169 ALA A C 1
ATOM 9290 O O . ALA A 1 1169 ? -104.905 35.091 -6.579 1.00 64.88 1169 ALA A O 1
ATOM 9291 N N . GLU A 1 1170 ? -104.546 33.424 -5.138 1.00 64.25 1170 GLU A N 1
ATOM 9292 C CA . GLU A 1 1170 ? -105.928 33.361 -4.642 1.00 64.25 1170 GLU A CA 1
ATOM 9293 C C . GLU A 1 1170 ? -106.293 34.552 -3.731 1.00 64.25 1170 GLU A C 1
ATOM 9295 O O . GLU A 1 1170 ? -107.408 35.082 -3.801 1.00 64.25 1170 GLU A O 1
ATOM 9300 N N . LYS A 1 1171 ? -105.324 35.068 -2.957 1.00 63.94 1171 LYS A N 1
ATOM 9301 C CA . LYS A 1 1171 ? -105.459 36.334 -2.208 1.00 63.94 1171 LYS A CA 1
ATOM 9302 C C . LYS A 1 1171 ? -105.565 37.570 -3.111 1.00 63.94 1171 LYS A C 1
ATOM 9304 O O . LYS A 1 1171 ? -106.254 38.528 -2.760 1.00 63.94 1171 LYS A O 1
ATOM 9309 N N . GLU A 1 1172 ? -104.923 37.567 -4.276 1.00 62.97 1172 GLU A N 1
ATOM 9310 C CA . GLU A 1 1172 ? -105.054 38.654 -5.259 1.00 62.97 1172 GLU A CA 1
ATOM 9311 C C . GLU A 1 1172 ? -106.395 38.605 -6.014 1.00 62.97 1172 GLU A C 1
ATOM 9313 O O . GLU A 1 1172 ? -106.995 39.656 -6.268 1.00 62.97 1172 GLU A O 1
ATOM 9318 N N . ARG A 1 1173 ? -106.948 37.405 -6.255 1.00 59.97 1173 ARG A N 1
ATOM 9319 C CA . ARG A 1 1173 ? -108.321 37.219 -6.775 1.00 59.97 1173 ARG A CA 1
ATOM 9320 C C . ARG A 1 1173 ? -109.412 37.661 -5.790 1.00 59.97 1173 ARG A C 1
ATOM 9322 O O . ARG A 1 1173 ? -110.429 38.207 -6.202 1.00 59.97 1173 ARG A O 1
ATOM 9329 N N . THR A 1 1174 ? -109.204 37.496 -4.484 1.00 58.69 1174 THR A N 1
ATOM 9330 C CA . THR A 1 1174 ? -110.163 37.952 -3.454 1.00 58.69 1174 THR A CA 1
ATOM 9331 C C . THR A 1 1174 ? -110.077 39.457 -3.170 1.00 58.69 1174 THR A C 1
ATOM 9333 O O . THR A 1 1174 ? -111.096 40.078 -2.863 1.00 58.69 1174 THR A O 1
ATOM 9336 N N . LYS A 1 1175 ? -108.914 40.097 -3.370 1.00 58.66 1175 LYS A N 1
ATOM 9337 C CA . LYS A 1 1175 ? -108.796 41.571 -3.348 1.00 58.66 1175 LYS A CA 1
ATOM 9338 C C . LYS A 1 1175 ? -109.462 42.255 -4.547 1.00 58.66 1175 LYS A C 1
ATOM 9340 O O . LYS A 1 1175 ? -109.971 43.361 -4.394 1.00 58.66 1175 LYS A O 1
ATOM 9345 N N . SER A 1 1176 ? -109.522 41.597 -5.705 1.00 56.53 1176 SER A N 1
ATOM 9346 C CA . SER A 1 1176 ? -110.237 42.097 -6.891 1.00 56.53 1176 SER A CA 1
ATOM 9347 C C . SER A 1 1176 ? -111.761 41.874 -6.834 1.00 56.53 1176 SER A C 1
ATOM 9349 O O . SER A 1 1176 ? -112.491 42.544 -7.562 1.00 56.53 1176 SER A O 1
ATOM 9351 N N . ALA A 1 1177 ? -112.259 41.034 -5.914 1.00 54.03 1177 ALA A N 1
ATOM 9352 C CA . ALA A 1 1177 ? -113.693 40.822 -5.676 1.00 54.03 1177 ALA A CA 1
ATOM 9353 C C . ALA A 1 1177 ? -114.324 41.807 -4.661 1.00 54.03 1177 ALA A C 1
ATOM 9355 O O . ALA A 1 1177 ? -115.497 42.138 -4.790 1.00 54.03 1177 ALA A O 1
ATOM 9356 N N . ASN A 1 1178 ? -113.562 42.344 -3.696 1.00 52.44 1178 ASN A N 1
ATOM 9357 C CA . ASN A 1 1178 ? -114.101 43.207 -2.624 1.00 52.44 1178 ASN A CA 1
ATOM 9358 C C . ASN A 1 1178 ? -113.956 44.729 -2.853 1.00 52.44 1178 ASN A C 1
ATOM 9360 O O . ASN A 1 1178 ? -114.369 45.514 -2.002 1.00 52.44 1178 ASN A O 1
ATOM 9364 N N . ALA A 1 1179 ? -113.424 45.170 -4.001 1.00 47.53 1179 ALA A N 1
ATOM 9365 C CA . ALA A 1 1179 ? -113.286 46.593 -4.354 1.00 47.53 1179 ALA A CA 1
ATOM 9366 C C . ALA A 1 1179 ? -114.341 47.113 -5.361 1.00 47.53 1179 ALA A C 1
ATOM 9368 O O . ALA A 1 1179 ? -114.251 48.250 -5.820 1.00 47.53 1179 ALA A O 1
ATOM 9369 N N . LYS A 1 1180 ? -115.373 46.320 -5.689 1.00 45.44 1180 LYS A N 1
ATOM 9370 C CA . LYS A 1 1180 ? -116.545 46.765 -6.468 1.00 45.44 1180 LYS A CA 1
ATOM 9371 C C . LYS A 1 1180 ? -117.857 46.272 -5.848 1.00 45.44 1180 LYS A C 1
ATOM 9373 O O . LYS A 1 1180 ? -118.508 45.410 -6.417 1.00 45.44 1180 LYS A O 1
ATOM 9378 N N . GLN A 1 1181 ? -118.259 46.843 -4.708 1.00 40.47 1181 GLN A N 1
ATOM 9379 C CA . GLN A 1 1181 ? -119.676 47.120 -4.393 1.00 40.47 1181 GLN A CA 1
ATOM 9380 C C . GLN A 1 1181 ? -119.817 47.966 -3.109 1.00 40.47 1181 GLN A C 1
ATOM 9382 O O . GLN A 1 1181 ? -120.176 47.482 -2.040 1.00 40.47 1181 GLN A O 1
ATOM 9387 N N . LYS A 1 1182 ? -119.563 49.278 -3.224 1.00 35.28 1182 LYS A N 1
ATOM 9388 C CA . LYS A 1 1182 ? -120.206 50.302 -2.383 1.00 35.28 1182 LYS A CA 1
ATOM 9389 C C . LYS A 1 1182 ? -120.330 51.617 -3.166 1.00 35.28 1182 LYS A C 1
ATOM 9391 O O . LYS A 1 1182 ? -119.511 52.502 -2.982 1.00 35.28 1182 LYS A O 1
ATOM 9396 N N . THR A 1 1183 ? -121.342 51.693 -4.039 1.00 38.41 1183 THR A N 1
ATOM 9397 C CA . THR A 1 1183 ? -121.997 52.917 -4.574 1.00 38.41 1183 THR A CA 1
ATOM 9398 C C . THR A 1 1183 ? -123.204 52.489 -5.440 1.00 38.41 1183 THR A C 1
ATOM 9400 O O . THR A 1 1183 ? -123.033 51.858 -6.474 1.00 38.41 1183 THR A O 1
ATOM 9403 N N . THR A 1 1184 ? -124.415 52.431 -4.870 1.00 31.95 1184 THR A N 1
ATOM 9404 C CA . THR A 1 1184 ? -125.532 53.415 -4.924 1.00 31.95 1184 THR A CA 1
ATOM 9405 C C . THR A 1 1184 ? -126.452 53.376 -6.166 1.00 31.95 1184 THR A C 1
ATOM 9407 O O . THR A 1 1184 ? -126.121 53.897 -7.219 1.00 31.95 1184 THR A O 1
ATOM 9410 N N . THR A 1 1185 ? -127.689 52.901 -5.921 1.00 31.73 1185 THR A N 1
ATOM 9411 C CA . THR A 1 1185 ? -129.017 53.429 -6.350 1.00 31.73 1185 THR A CA 1
ATOM 9412 C C . THR A 1 1185 ? -129.482 53.477 -7.823 1.00 31.73 1185 THR A C 1
ATOM 9414 O O . THR A 1 1185 ? -128.818 54.036 -8.682 1.00 31.73 1185 THR A O 1
ATOM 9417 N N . LYS A 1 1186 ? -130.773 53.103 -7.977 1.00 31.92 1186 LYS A N 1
ATOM 9418 C CA . LYS A 1 1186 ? -131.798 53.415 -9.013 1.00 31.92 1186 LYS A CA 1
ATOM 9419 C C . LYS A 1 1186 ? -132.046 52.417 -10.172 1.00 31.92 1186 LYS A C 1
ATOM 9421 O O . LYS A 1 1186 ? -131.166 52.053 -10.934 1.00 31.92 1186 LYS A O 1
ATOM 9426 N N . SER A 1 1187 ? -133.328 52.046 -10.258 1.00 32.72 1187 SER A N 1
ATOM 9427 C CA . SER A 1 1187 ? -134.111 51.310 -11.282 1.00 32.72 1187 SER A CA 1
ATOM 9428 C C . SER A 1 1187 ? -134.624 52.280 -12.384 1.00 32.72 1187 SER A C 1
ATOM 9430 O O . SER A 1 1187 ? -134.511 53.482 -12.119 1.00 32.72 1187 SER A O 1
ATOM 9432 N N . PRO A 1 1188 ? -135.333 51.912 -13.492 1.00 44.00 1188 PRO A N 1
ATOM 9433 C CA . PRO A 1 1188 ? -135.470 50.678 -14.310 1.00 44.00 1188 PRO A CA 1
ATOM 9434 C C . PRO A 1 1188 ? -135.172 50.893 -15.847 1.00 44.00 1188 PRO A C 1
ATOM 9436 O O . PRO A 1 1188 ? -134.833 51.996 -16.250 1.00 44.00 1188 PRO A O 1
ATOM 9439 N N . ALA A 1 1189 ? -135.310 49.820 -16.666 1.00 38.56 1189 ALA A N 1
ATOM 9440 C CA . ALA A 1 1189 ? -135.325 49.600 -18.157 1.00 38.56 1189 ALA A CA 1
ATOM 9441 C C . ALA A 1 1189 ? -135.504 50.802 -19.150 1.00 38.56 1189 ALA A C 1
ATOM 9443 O O . ALA A 1 1189 ? -136.127 51.770 -18.724 1.00 38.56 1189 ALA A O 1
ATOM 9444 N N . PRO A 1 1190 ? -135.148 50.766 -20.484 1.00 42.53 1190 PRO A N 1
ATOM 9445 C CA . PRO A 1 1190 ? -135.326 49.666 -21.475 1.00 42.53 1190 PRO A CA 1
ATOM 9446 C C . PRO A 1 1190 ? -134.331 49.605 -22.699 1.00 42.53 1190 PRO A C 1
ATOM 9448 O O . PRO A 1 1190 ? -133.268 50.208 -22.702 1.00 42.53 1190 PRO A O 1
ATOM 9451 N N . LYS A 1 1191 ? -134.706 48.817 -23.732 1.00 34.16 1191 LYS A N 1
ATOM 9452 C CA . LYS A 1 1191 ? -134.065 48.491 -25.040 1.00 34.16 1191 LYS A CA 1
ATOM 9453 C C . LYS A 1 1191 ? -133.526 49.666 -25.903 1.00 34.16 1191 LYS A C 1
ATOM 9455 O O . LYS A 1 1191 ? -134.201 50.685 -25.969 1.00 34.16 1191 LYS A O 1
ATOM 9460 N N . LYS A 1 1192 ? -132.504 49.362 -26.743 1.00 32.81 1192 LYS A N 1
ATOM 9461 C CA . LYS A 1 1192 ? -132.398 49.448 -28.243 1.00 32.81 1192 LYS A CA 1
ATOM 9462 C C . LYS A 1 1192 ? -131.108 50.104 -28.819 1.00 32.81 1192 LYS A C 1
ATOM 9464 O O . LYS A 1 1192 ? -130.733 51.186 -28.399 1.00 32.81 1192 LYS A O 1
ATOM 9469 N N . THR A 1 1193 ? -130.585 49.434 -29.865 1.00 32.97 1193 THR A N 1
ATOM 9470 C CA . THR A 1 1193 ? -129.926 49.898 -31.125 1.00 32.97 1193 THR A CA 1
ATOM 9471 C C . THR A 1 1193 ? -128.570 50.626 -31.145 1.00 32.97 1193 THR A C 1
ATOM 9473 O O . THR A 1 1193 ? -128.435 51.703 -30.587 1.00 32.97 1193 THR A O 1
ATOM 9476 N N . ASP A 1 1194 ? -127.649 50.016 -31.911 1.00 37.66 1194 ASP A N 1
ATOM 9477 C CA . ASP A 1 1194 ? -126.815 50.515 -33.030 1.00 37.66 1194 ASP A CA 1
ATOM 9478 C C . ASP A 1 1194 ? -126.084 51.876 -33.029 1.00 37.66 1194 ASP A C 1
ATOM 9480 O O . ASP A 1 1194 ? -126.643 52.932 -32.750 1.00 37.66 1194 ASP A O 1
ATOM 9484 N N . SER A 1 1195 ? -124.898 51.788 -33.655 1.00 34.97 1195 SER A N 1
ATOM 9485 C CA . SER A 1 1195 ? -124.221 52.732 -34.572 1.00 34.97 1195 SER A CA 1
ATOM 9486 C C . SER A 1 1195 ? -123.222 53.783 -34.047 1.00 34.97 1195 SER A C 1
ATOM 9488 O O . SER A 1 1195 ? -123.511 54.584 -33.166 1.00 34.97 1195 SER A O 1
ATOM 9490 N N . ASP A 1 1196 ? -122.054 53.732 -34.708 1.00 41.41 1196 ASP A N 1
ATOM 9491 C CA . ASP A 1 1196 ? -121.125 54.774 -35.179 1.00 41.41 1196 ASP A CA 1
ATOM 9492 C C . ASP A 1 1196 ? -120.542 55.843 -34.234 1.00 41.41 1196 ASP A C 1
ATOM 9494 O O . ASP A 1 1196 ? -121.171 56.858 -33.935 1.00 41.41 1196 ASP A O 1
ATOM 9498 N N . LYS A 1 1197 ? -119.235 55.719 -33.946 1.00 37.22 1197 LYS A N 1
ATOM 9499 C CA . LYS A 1 1197 ? -118.157 56.486 -34.616 1.00 37.22 1197 LYS A CA 1
ATOM 9500 C C . LYS A 1 1197 ? -116.769 55.950 -34.277 1.00 37.22 1197 LYS A C 1
ATOM 9502 O O . LYS A 1 1197 ? -116.574 55.531 -33.115 1.00 37.22 1197 LYS A O 1
#

Foldseek 3Di:
DDDDDDDDDDDDPDDPDPPPPDDDPDPPDDPFDDPDPDPDDDPDAFDLWDKGFLPPWKPLQDDDDLDPFDAGPQKDKDDDPVDDPPQKGWHKFFLPDCVRGDCVSNVADRADQQDPDPVPPPDSSSRIKTKIARADDFAKIKIKGNFWDKDAAQWKKKKKKKKAWEWDDWDWDFDQDPVPRDTDTDTDDTFTKFKKKAKPFPDDPPDPLRVLRMDARDGPHRHIDMAMEIDGHRHMTTIMMMIMGHDPPGTGHGMMIMIGTTMMIIQQQNSVVVVVVVVVVPDSRYGYRYPDDDWDFQFDCQFVPDWCVQKDKDDWPDPPCVQKPWIKDFQRADWDDDPVDTDDRLRALSHHPHGIWIKIFGADFIKIKMKGHKGKDFAQFKKKKKKKKAAAWPDWQFKKKKKAWPPPPDPAIDIFRDDNHQDPPADVSRSSIDMAIEIEGAAQFGMTIIMMMIMGADPVITIGTMMIMRDITMATFFLVVSVVPCDDNRYHYRYNHPVQPPFLFGCQQQSHFGAPGSDDDPPGAGPQKDKDWDDDLFWHWHKFKLDPVRQVPHDRSDPPDDWDRAADAPPDPDSIGIWIKTFGAFLAIKMKIKHFWGKDAAQFKKKWKKKKFWGPWPDPVQAQFFKKKWKDDPQFTQAIETDDDDPPSYIAMEMEMEGHARGMTTIMMMIMGHRTGTMMIMHRGHMDTDDPCVLPDPPADDPRYGYHYGYHRWFFLPAFHHPHRAPDPQDATAHTQKDKPDDPDWRWYKDFQPDPVDPRQDQAPVSGGIWTKTADPAFAKMKIKGSAWDKAAAPWKKKKKKKKAWEPKFHPDDDPPVRVPDQFFKKKAWPVDPVGMDHNDHPHSDIAMEMEIEHENHIDITIIMTMRADHVGTIHTMMIMGTIHMDIDPDPVVSVVVVVPDDPSYHYDYDYDDDDDDDDDDDDDDDDPDPDDVVPPPCVVVVVVVVVVVVVVVVVPDDDDDDDDDDDDPDDPVVVVVVVVVLVVVLVVLVVVLVVLVVVLVVLVVVLVVLVVVLVVVLVVLVVVLVVVLVVLVVVLVVLVVVLVVLVVVVVVVCVVDVCVVVPPPVVVVSVVVVVVSVVVNVVSVVVNVVSVVVSVVSVVVSVVVSVVSVVVSVVSVVVSVVSVVVSVVSVVVVVVVVVVVVVVVVVVVVVVVVVVVVVVVVVVVVVVVVVVVVVVPPPDDDDDDDDDDDDDDDDD

Radius of gyration: 50.29 Å; chains: 1; bounding box: 180×140×108 Å

Secondary structure (DSSP, 8-state):
--------------SSSSSS-SS-------------------S----S--EEESS-S------SSS-SSBPPTTEEEE--TT--TTS-EEEEEE-SSTTTS-HHHHTSPPPPPS---TT-TT-GGGGEEEEEEEEEEEE-EEEEESSPEEE-SSEEEEEEEEEEEEPPPPEEEEEE-TTT--EEEEEEPPPPP-EEEEEESSS-TTSGGGGGGEEEEE--TTSEEEEEEEEEESS-EEEEEEEEES-SS--EEEEEEEEEEEEEEE-HHHHHHHHHHHHTT-SS-EEEE--S--PEESSTTTT-SSSSTT-EEEEES---TTTEEEEEEETTT--EEETTEEE--------TT--EEEEEEEEEEE-EEEE---EEE-TT-EEEEEEEEEEEEEESS-EEEEEEE-STT---EEEEEPPSS--TT--GGGTT-EEEEEEEE--SSS-EEEEEEEEES-SSS-EEEEEEEEEEEEEEE-HHHHHHHTT-TTEEEEES--TTTT-SSTTTTS--B--SSSS--SSBPBTTEEEEE--STTEEEEEEE-SHHHHHH---S-TT--PPPPPPPTT-S-S--EEEEEEESSTT-EEEEEEPP--B-TT-EEEEEEEEEEES----TTSS-EEEEEEE-SS-EEEEEEEE--TT---EEEEEEEE--SS-B--EEEEEEESSSEEEEEEEEEEEE--HHHHH------SSEEEEEEE-SSB-S--BEETPPP-STT-PBPBTTEEES--SS-EEEEEETT-TTSS-----TTS--EEEEEEEEEEE-EEEEEEEEEEE-TT-EEEEEEEEEEEEEE--S---TT-TT----EEEEETTEEEEEEEEE--TTS-EEEEEEEEESS-EEEEEEEEES-SSS-EEEEEEEEEEEEEEESSHHHHHHHHHH--TTSEEEEEEE-PPP-------------S---TTHHHHHHHHHHHHHHHHHHHHTS-----------S--HHHHHHHHHHHHHHHHHHHHHHHHHHHHHHHHHHHHHHHHHHHHHHHHHHHHHHHHHHHHHHHHHHHHHHHHHHHHHHHHHHHHH-GGGGG-HHHHHHHHHHHHHHHHHHHHHHHHHHHHHHHHHHHHHHHHHHHHHHHHHHHHHHHHHHHHHHHHHHHHHHHHHHHHHHHHHHHHHHHHHHHHHHHHHHHHHHHHHHHHHHHHHTTS-----------------

Sequence (1197 aa):
MLNSIKSKTKKIICSIALALGIGATTFTGLTTGADITTQALNTNQIVKDVSSTVVGTGYNFNVSTSDSPIQPSGWTKLDSESYNGNNVIKGVVNIENDSNFDTEECGTSRPSMPIKDKDTTKNPAYYKNLMINANETPARFGYKKSSTITLEEDSYYRISVLVYTQKIAEKTEEVTDEETQETTTVTTPGKDPTASIYLTGIVDEDDEQYSKTKFENITTLGSWTEYFFYIDTEEKLSIGMELWLGSKTTNATGAVFFNEVTVLRYSEDTYADQINIAKNINNGTINLIQLQEKDNEVVENGNFEQALNGWKRMSQSTSSASAQISKVVDANTFSKVNNDLTITAPGTNCSIDNNSALFMYNKEDGHQAMESSTFTIDKLSYYRLTFWAKSDCSKGTGATVKLVDKTEDSDKSASLTLSTSISSNANEFRNKWTQYSFYIYGPSKSDIDATIQIWLGTPDSQTSGYVFVDDFRIEAIDYETYSKNSSSSNATTFNLNNGSDNYTIVNSDFDKTQNTTADKFYPATPADWTREGKNNTTTFSGIISTSEEDFDSIQFPTAVISPLRPQAIPYTDNEDNNVLMIGSTAETNSQKFSSKSFSLNADSYYSVSFYVATDYLKSSVNHNHGARVSITTTNNTLFDLYNIHYDNSRWHKIEVKIKTGSQDYTPSVNLIFDNTIGYVFFDKVELNTINEASFNDRTFESGDTTYYRVDLSHENFDNKSFNKVLNTNKGLDVPNDWKLNTEEQIRAGIVTADNEIIDYAAPSLSGNTSYLLISSLHDDYFAYTSNRKYKFTSSTYYKITINVLTEGIAKQDEVPEDQKDVIPGACISLADSSEILISGINTDGAWVQYTIYASFTEDLESAIKLSLGNGDETVSGAVLFDNLVITTFDNEESYVKDVVKSDPATIAQFINYTEPKDTEDGEEEASEWDSEINWLIIPSIITAVAIIIAVLGFYLRKFNYTRKPKIKTNYDRRKTLDKDIDKREKIALRQQIITELRNELANIDKEIEDFNQLANTHLEEIKAQIKLEQEELEKQKLELEIRKKEATAAREKQLKEQADFASDKKAEKQYNDFLMKLDRQELAIQKKINNKEVKIANTSHVNKDKLSKYLERKEYINLQIAKIEAEIEEIARQEEEIWAEYRAAKADAKRRKAEYKAQIKSEKEKAKAEKERTKSANAKQKTTTKSPAPKKTDSDK

pLDDT: mean 76.59, std 18.0, range [23.33, 98.19]